Protein AF-A0ABD2RYD1-F1 (afdb_monomer)

Solvent-accessible surface area (backbone atoms only — not comparable to full-atom values): 48260 Å² total; per-residue (Å²): 143,87,87,86,80,82,85,80,82,82,83,88,86,85,85,86,84,90,64,82,68,66,56,54,53,54,50,48,56,47,48,52,50,51,51,50,50,51,51,50,49,51,51,52,50,33,60,74,69,61,79,51,63,71,68,58,53,57,49,53,50,49,53,52,51,52,51,54,49,51,54,53,47,55,71,67,56,76,82,76,59,78,70,53,56,61,52,46,57,58,52,52,60,66,57,63,76,66,69,76,68,98,72,71,81,77,71,61,60,63,71,56,51,54,52,52,50,45,50,69,75,70,51,64,55,43,52,35,28,50,21,41,22,37,67,87,52,60,46,59,70,58,54,50,49,51,52,68,65,30,64,85,54,46,75,76,35,80,32,55,27,48,38,72,40,52,96,79,70,56,71,57,56,45,46,49,41,30,39,33,53,57,74,44,89,58,93,67,58,64,60,53,54,58,69,57,49,38,51,51,43,22,63,63,43,54,88,45,30,33,38,37,40,43,35,48,46,78,48,61,67,66,49,60,69,52,54,79,35,60,67,70,76,54,62,46,25,41,32,41,34,30,23,63,41,63,66,44,32,56,70,60,40,70,75,42,77,54,39,73,62,69,73,50,53,72,66,41,27,31,54,44,30,50,41,65,44,43,55,92,50,80,82,55,77,81,46,45,65,62,46,43,53,40,28,56,62,37,69,29,31,56,46,44,29,46,38,51,18,18,55,55,54,77,43,70,99,45,57,70,60,51,49,52,51,40,58,63,49,72,77,64,71,71,96,50,70,63,56,55,52,51,50,56,54,68,73,44,56,77,67,52,45,59,61,55,34,54,53,34,66,57,65,85,85,44,78,43,45,41,76,56,55,50,54,48,37,48,43,72,57,58,56,75,82,54,96,95,57,57,62,71,66,55,51,54,53,57,54,49,50,39,37,63,29,54,62,38,45,81,74,38,56,36,93,77,85,61,46,77,44,22,28,34,58,50,68,72,57,35,53,44,18,40,50,52,18,44,75,68,52,47,41,46,82,52,65,96,83,70,79,89,76,84,78,84,76,84,90,70,68,27,31,40,28,35,44,64,77,84,48,56,67,76,50,24,86,76,32,48,58,26,34,28,40,39,37,47,60,76,80,80,63,101,40,62,84,53,69,83,77,64,67,67,42,59,45,55,76,39,54,85,32,33,55,44,27,14,34,38,41,34,69,43,61,30,34,71,72,50,49,66,67,68,37,61,49,24,18,31,42,33,33,26,44,80,68,55,60,48,49,60,42,62,39,39,38,52,50,26,29,33,43,36,45,42,68,65,92,85,61,95,62,59,30,32,37,42,69,48,55,52,58,29,49,51,27,28,34,43,38,34,69,45,28,32,72,69,48,74,67,54,78,72,52,93,63,54,61,23,63,52,23,31,34,44,35,25,46,48,28,67,47,71,66,57,48,53,56,52,47,71,35,30,56,44,26,28,35,43,32,37,33,37,43,82,64,86,83,75,101,59,71,46,72,49,74,51,38,66,54,24,32,36,42,36,44,35,42,76,60,74,86,58,72,66,65,61,39,54,36,28,60,48,21,32,35,42,35,47,29,35,44,46,44,48,40,65,54,59,52,61,24,33,76,32,28,54,47,23,29,33,45,36,40,32,45,28,36,38,40,102,80,14,42,42,56,43,58,71,71,36,36,55,43,21,29,34,44,35,42,30,44,30,51,41,32,45,60,44,66,36,78,60,31,41,65,42,29,28,34,43,36,41,30,46,30,60,56,30,54,48,59,54,73,52,63,42,73,42,84,50,47,39,34,42,36,42,29,52,51,34,70,48,32,54,46,37,52,48,55,34,47,49,42,26,40,70,74,65,61,40,77,78,51,41,82,44,78,44,79,66,83,58,76,87,78,56,74,55,80,84,54,62,84,73,65,60,95,48,67,76,46,76,50,74,40,80,92,74,56,41,76,47,79,42,57,76,72,57,73,71,58,54,49,56,54,54,52,58,48,43,76,74,73,44,74,87,94

Sequence (879 aa):
MIHCSIDFSFECANCIEPHNKLKTLNEDCATQIIRKAYEVEYVVVACINKEVPQWCIEVWLLDIIEEITCIKAKIQEKNTVEDTMKSVIARTSSQLARTPRMNEEIVGFEDVIENLRKKLLNGTKGQDVISIHGMPGLGKTTLANRLYSDRSVVSQFDICAQCCVSQVYSYKDLLLALLRDAIGEGSDRRKLPDNELADILRKTLLPRRYLILVDDVWENSAWDDLRGCFPDVNNRSRIILTTRHHEVAKYASVHSDPLHLRMFDEDESWKLLEKKVFGEESCSPLLRDVGQRIAKMCGQLPLSIVLVAGILSEMEKEVECWEQVANNLGTRIHNDSRTIVDQSYHVLPCHLKSCFLYFGAFLEDEVIYISRLIRLWISEEFIKSCEGRSLEDIEEGYLENLIGRNLVMVTQRADSDGKVKACRLHDVLLDFCKKRAAEENFLLWINRDQSTKAAYSHKQLTHLVFTERDNLLEWSASCSFVGSVVLSKKYEPYFSVNLSSCRAFPISRILPNFKFLKVLDLDHYVFIDFIPTELVYLKYFSAHIIQNSIPSSISNLWNLETLILKRTVHVRHTLLLPSTVWDMVKLRHLYIPDLSTENEEALLENAAKLNDLETLSTPYFSRVEDAELMLRKTPNLRKLTCEVKCLKYPHQCHMLNFPIRLEILKFYLSKAFETVPFCISAPNLKYLKLSGFYLDSQYLSETADHLKNLEVLKLYYVEFGDHREWKVSSGKFPQLKILKLEYVSLMKWIVADDAFPNLEQLVLRGCQDLMEIPSCFMDILSLKCIEVENCNESVVKSAKDIQETQVEDNQNTNFKLVIIEKKTYDELIPNEFKRFLRPGIEKISIYMKEKKLTVTGDVDADEVQVVVEKLRKRGATRL

Mean predicted aligned error: 16.75 Å

InterPro domains:
  IPR002182 NB-ARC [PF00931] (110-282)
  IPR027417 P-loop containing nucleoside triphosphate hydrolase [G3DSA:3.40.50.300] (83-258)
  IPR027417 P-loop containing nucleoside triphosphate hydrolase [SSF52540] (100-359)
  IPR032675 Leucine-rich repeat domain superfamily [G3DSA:3.80.10.10] (480-828)
  IPR036388 Winged helix-like DNA-binding domain superfamily [G3DSA:1.10.10.10] (345-438)
  IPR042197 Apoptotic protease-activating factors, helical domain [G3DSA:1.10.8.430] (264-344)
  IPR044974 Disease resistance protein, plants [PTHR23155] (35-791)
  IPR058922 Disease resistance protein, winged helix domain [PF23559] (362-432)

Organism: NCBI:txid62892

Foldseek 3Di:
DPDPDPPPPPDPPDDDDDDPPVVVVVVVLVVVVVVLVVVLVVLVVCVVVVVDDPVVSVVSVVVSVVVVVVSVVVVVVPPDDDVLVVVCLVVLVVVVVPDDPPPPPQFDPPVVLVVVLCCLPVPFLKEWEAEEAAAPLQCLVVSLVCQLPDCSRVVLWPFEFEDEADPDDDLQVRLVRRCCRGPNDDPCSLQDDSVVSLVVLLVSQVVIAYEYEYEADEDLVSVVSNVSSHDIPSRSHYYYYYYHDLVSRCSRGDPDRYHHRDFADLVSLLVLLQCLQQPPDGQDPLCSVLSSLVSVLLVSRSNLSNLVSLVNNSDDSDNVRSVVVSVQSVVDDDPDSLVSLVVSLVPDDPLLNLLLLVLLLDDPPDWAFLVVSLLVCVLLVSQDDDPPDDSVSSSLSSVSSCVSSVQKAQDDADPFPRHGGIIHGRPSSSVSSNVVCVVVLAEDEDDDPDDDDDPPDDDAAHAYHYADDPCQLVCLQPAQRHQYYAHDDNDDTLDNVPPPVQDAAEPVSRQVSHQNYSYDHEAGEYDDPADDLSNANHAYDEDEYPDQEHDLNVLSNLNHQEDAYHYRPPPPHAREYELSVLQSQNHAEDHDARHDYPDLVSLVDDGAANANHAYDAEHEAADLVSVLSVQVSHQQHAEYAYEYEDDDDDDDAAERAHHQNHAYYHYEYPDADDAHRYAYAHQNHQYYEDERHEDELVRLQRNQVRHQNHQYYAYENYEYDPVLEHAHDAPGNANHQEYHDALYSRQYYHYDLRPPQQHAEYEYYNNARHQEDDPSLLVNLNHAEYEYYNYDPRHVVNLVVSVCSCCPVVVNVNHDYHYHYDPPPQPDPPPVCVVVDDPFWPDWHQDLVVRDIDTDGDDDPVVVVVSVVVCCVPPVVSD

Secondary structure (DSSP, 8-state):
--SS-STTSSS------S-TTHHHHHHHHHHHHHHHHHHHHHHHHHHHHT-S-HHHHHHHHHHHHHHHHHHHHHHHSTTTSHHHHHHHHHHHHHHHTT--SS-----S-HHHHHHHHHHHHH--SS-EEEEEE-STTS-HHHHHHHHHT-HHHHTT-SEEEEEE--SS--HHHHHHHHHHHHH---TTGGGS-HHHHHHHHHHHHTTS-EEEEEE----HHHHHHHHTTS---SS--EEEEEES-HHHHHHH-SSSPPEEPPPP-HHHHHHHHHHHHHTTSPPPHHHHHHHHHHHHHTTT-HHHHHHHHHHHTTS-SSHHHHHHHHHHHHTT-SS-HHHHHHHHHHTS-HHHHHHHHHGGGSPTT--EEHHHHHHHHHHTT-SPP-TTS-HHHHHHHHHHHHHHTTSEEEEEE-TTT--EEEEEE-HHHHHHHHHHHHHTTSEEEE-TT--S-----S---EEEEE--TTHHHHHGGG-TTEEEEEE---S--TT-S-TTTS--EEGGGTGGG-SS--EEEEEEEEE-----TT-TT--EEEEEE--SB--GGGGG-TT-SEEEEE--TT--S-EEE-GGGGG-TT--EEEEEEEEES-SHHHHSSPPP-TT--EEEEEEESSHHHHHHHHHH-TT--EEEEEE------S--EEEE--TT--EEEEEESSSS----EEEE-TT--EEEEES-EE-HHHHHHHHHH-TT--EEEEESPEE-TT-EEEE-TT-STT--EEEEES----EEEE-TTSSTT--EEEEES--S-----GGGGG-TT--EEEEES--HHHHHHHHHHHHHHHHTS--TT-EEEEE----GGG---HHHHTTPPTTEEEEEEETTTTEEEEEES--HHHHHHHHHHHHTTT-TT-

Nearest PDB structures (foldseek):
  8bv0-assembly2_C  TM=9.239E-01  e=4.724E-27  Solanum lycopersicum
  9cc9-assembly1_L  TM=5.062E-01  e=8.905E-41  Nicotiana benthamiana
  7xc2-assembly1_C  TM=4.265E-01  e=7.656E-34  Triticum monococcum
  7xx2-assembly1_I  TM=4.198E-01  e=1.650E-30  Triticum monococcum
  7xe0-assembly1_I  TM=4.154E-01  e=1.254E-27  Triticum monococcum

Structure (mmCIF, N/CA/C/O backbone):
data_AF-A0ABD2RYD1-F1
#
_entry.id   AF-A0ABD2RYD1-F1
#
loop_
_atom_site.group_PDB
_atom_site.id
_atom_site.type_symbol
_atom_site.label_atom_id
_atom_site.label_alt_id
_atom_site.label_comp_id
_atom_site.label_asym_id
_atom_site.label_entity_id
_atom_site.label_seq_id
_atom_site.pdbx_PDB_ins_code
_atom_site.Cartn_x
_atom_site.Cartn_y
_atom_site.Cartn_z
_atom_site.occupancy
_atom_site.B_iso_or_equiv
_atom_site.auth_seq_id
_atom_site.auth_comp_id
_atom_site.auth_asym_id
_atom_site.auth_atom_id
_atom_site.pdbx_PDB_model_num
ATOM 1 N N . MET A 1 1 ? -39.617 35.510 22.635 1.00 34.62 1 MET A N 1
ATOM 2 C CA . MET A 1 1 ? -39.558 34.142 23.201 1.00 34.62 1 MET A CA 1
ATOM 3 C C . MET A 1 1 ? -38.311 34.002 24.075 1.00 34.62 1 MET A C 1
ATOM 5 O O . MET A 1 1 ? -37.492 33.124 23.877 1.00 34.62 1 MET A O 1
ATOM 9 N N . ILE A 1 2 ? -38.152 34.915 25.033 1.00 31.89 2 ILE A N 1
ATOM 10 C CA . ILE A 1 2 ? -37.024 34.976 25.966 1.00 31.89 2 ILE A CA 1
ATOM 11 C C . ILE A 1 2 ? -37.680 35.283 27.310 1.00 31.89 2 ILE A C 1
ATOM 13 O O . ILE A 1 2 ? -37.915 36.450 27.595 1.00 31.89 2 ILE A O 1
ATOM 17 N N . HIS A 1 3 ? -38.160 34.242 28.004 1.00 27.83 3 HIS A N 1
ATOM 18 C CA . HIS A 1 3 ? -38.471 34.262 29.447 1.00 27.83 3 HIS A CA 1
ATOM 19 C C . HIS A 1 3 ? -38.985 32.929 30.039 1.00 27.83 3 HIS A C 1
ATOM 21 O O . HIS A 1 3 ? -39.534 32.934 31.134 1.00 27.83 3 HIS A O 1
ATOM 27 N N . CYS A 1 4 ? -38.784 31.774 29.392 1.00 31.28 4 CYS A N 1
ATOM 28 C CA . CYS A 1 4 ? -39.141 30.477 29.990 1.00 31.28 4 CYS A CA 1
ATOM 29 C C . CYS A 1 4 ? -38.065 29.417 29.724 1.00 31.28 4 CYS A C 1
ATOM 31 O O . CYS A 1 4 ? -38.269 28.530 28.901 1.00 31.28 4 CYS A O 1
ATOM 33 N N . SER A 1 5 ? -36.906 29.507 30.385 1.00 31.89 5 SER A N 1
ATOM 34 C CA . SER A 1 5 ? -35.933 28.392 30.422 1.00 31.89 5 SER A CA 1
ATOM 35 C C . SER A 1 5 ? -35.024 28.371 31.663 1.00 31.89 5 SER A C 1
ATOM 37 O O . SER A 1 5 ? -34.059 27.619 31.673 1.00 31.89 5 SER A O 1
ATOM 39 N N . ILE A 1 6 ? -35.295 29.165 32.708 1.00 30.67 6 ILE A N 1
ATOM 40 C CA . ILE A 1 6 ? -34.414 29.224 33.895 1.00 30.67 6 ILE A CA 1
ATOM 41 C C . ILE A 1 6 ? -34.835 28.245 35.012 1.00 30.67 6 ILE A C 1
ATOM 43 O O . ILE A 1 6 ? -34.030 27.947 35.883 1.00 30.67 6 ILE A O 1
ATOM 47 N N . ASP A 1 7 ? -36.008 27.613 34.931 1.00 30.12 7 ASP A N 1
ATOM 48 C CA . ASP A 1 7 ? -36.516 26.757 36.021 1.00 30.12 7 ASP A CA 1
ATOM 49 C C . ASP A 1 7 ? -36.309 25.240 35.830 1.00 30.12 7 ASP A C 1
ATOM 51 O O . ASP A 1 7 ? -36.968 24.442 36.486 1.00 30.12 7 ASP A O 1
ATOM 55 N N . PHE A 1 8 ? -35.390 24.798 34.961 1.00 28.48 8 PHE A N 1
ATOM 56 C CA . PHE A 1 8 ? -35.133 23.357 34.753 1.00 28.48 8 PHE A CA 1
ATOM 57 C C . PHE A 1 8 ? -33.900 22.795 35.488 1.00 28.48 8 PHE A C 1
ATOM 59 O O . PHE A 1 8 ? -33.533 21.641 35.275 1.00 28.48 8 PHE A O 1
ATOM 66 N N . SER A 1 9 ? -33.256 23.572 36.364 1.00 32.09 9 SER A N 1
ATOM 67 C CA . SER A 1 9 ? -31.992 23.193 37.020 1.00 32.09 9 SER A CA 1
ATOM 68 C C . SER A 1 9 ? -32.100 22.793 38.499 1.00 32.09 9 SER A C 1
ATOM 70 O O . SER A 1 9 ? -31.072 22.537 39.122 1.00 32.09 9 SER A O 1
ATOM 72 N N . PHE A 1 10 ? -33.302 22.666 39.073 1.00 28.11 10 PHE A N 1
ATOM 73 C CA . PHE A 1 10 ? -33.460 22.437 40.519 1.00 28.11 10 PHE A CA 1
ATOM 74 C C . PHE A 1 10 ? -34.475 21.347 40.904 1.00 28.11 10 PHE A C 1
ATOM 76 O O . PHE A 1 10 ? -35.232 21.532 41.843 1.00 28.11 10 PHE A O 1
ATOM 83 N N . GLU A 1 11 ? -34.496 20.181 40.242 1.00 29.97 11 GLU A N 1
ATOM 84 C CA . GLU A 1 11 ? -35.283 19.046 40.784 1.00 29.97 11 GLU A CA 1
ATOM 85 C C . GLU A 1 11 ? -34.817 17.627 40.396 1.00 29.97 11 GLU A C 1
ATOM 87 O O . GLU A 1 11 ? -35.575 16.666 40.465 1.00 29.97 11 GLU A O 1
ATOM 92 N N . CYS A 1 12 ? -33.542 17.435 40.044 1.00 28.14 12 CYS A N 1
ATOM 93 C CA . CYS A 1 12 ? -32.977 16.097 39.792 1.00 28.14 12 CYS A CA 1
ATOM 94 C C . CYS A 1 12 ? -31.785 15.789 40.705 1.00 28.14 12 CYS A C 1
ATOM 96 O O . CYS A 1 12 ? -30.711 15.398 40.257 1.00 28.14 12 CYS A O 1
ATOM 98 N N . ALA A 1 13 ? -31.981 15.953 42.011 1.00 30.59 13 ALA A N 1
ATOM 99 C CA . ALA A 1 13 ? -31.038 15.512 43.033 1.00 30.59 13 ALA A CA 1
ATOM 100 C C . ALA A 1 13 ? -31.781 14.733 44.120 1.00 30.59 13 ALA A C 1
ATOM 102 O O . ALA A 1 13 ? -31.890 15.209 45.237 1.00 30.59 13 ALA A O 1
ATOM 103 N N . ASN A 1 14 ? -32.355 13.578 43.766 1.00 30.52 14 ASN A N 1
ATOM 104 C CA . ASN A 1 14 ? -32.665 12.476 44.686 1.00 30.52 14 ASN A CA 1
ATOM 105 C C . ASN A 1 14 ? -33.201 11.282 43.886 1.00 30.52 14 ASN A C 1
ATOM 107 O O . ASN A 1 14 ? -34.364 11.282 43.509 1.00 30.52 14 ASN A O 1
ATOM 111 N N . CYS A 1 15 ? -32.332 10.306 43.598 1.00 27.27 15 CYS A N 1
ATOM 112 C CA . CYS A 1 15 ? -32.614 8.861 43.544 1.00 27.27 15 CYS A CA 1
ATOM 113 C C . CYS A 1 15 ? -31.366 8.124 43.017 1.00 27.27 15 CYS A C 1
ATOM 115 O O . CYS A 1 15 ? -30.863 8.409 41.930 1.00 27.27 15 CYS A O 1
ATOM 117 N N . ILE A 1 16 ? -30.854 7.199 43.830 1.00 32.22 16 ILE A N 1
ATOM 118 C CA . ILE A 1 16 ? -29.614 6.437 43.639 1.00 32.22 16 ILE A CA 1
ATOM 119 C C . ILE A 1 16 ? -29.940 5.052 43.030 1.00 32.22 16 ILE A C 1
ATOM 121 O O . ILE A 1 16 ? -30.638 4.275 43.668 1.00 32.22 16 ILE A O 1
ATOM 125 N N . GLU A 1 17 ? -29.397 4.821 41.820 1.00 32.56 17 GLU A N 1
ATOM 126 C CA . GLU A 1 17 ? -28.935 3.583 41.123 1.00 32.56 17 GLU A CA 1
ATOM 127 C C . GLU A 1 17 ? -29.838 2.337 40.878 1.00 32.56 17 GLU A C 1
ATOM 129 O O . GLU A 1 17 ? -30.760 2.088 41.647 1.00 32.56 17 GLU A O 1
ATOM 134 N N . PRO A 1 18 ? -29.556 1.480 39.846 1.00 40.16 18 PRO A N 1
ATOM 135 C CA . PRO A 1 18 ? -28.499 1.535 38.818 1.00 40.16 18 PRO A CA 1
ATOM 136 C C . PRO A 1 18 ? -29.026 1.477 37.357 1.00 40.16 18 PRO A C 1
ATOM 138 O O . PRO A 1 18 ? -29.580 0.479 36.908 1.00 40.16 18 PRO A O 1
ATOM 141 N N . HIS A 1 19 ? -28.737 2.509 36.556 1.00 34.31 19 HIS A N 1
ATOM 142 C CA . HIS A 1 19 ? -28.751 2.460 35.080 1.00 34.31 19 HIS A CA 1
ATOM 143 C C . HIS A 1 19 ? -27.646 3.392 34.532 1.00 34.31 19 HIS A C 1
ATOM 145 O O . HIS A 1 19 ? -27.898 4.381 33.846 1.00 34.31 19 HIS A O 1
ATOM 151 N N . ASN A 1 20 ? -26.382 3.082 34.846 1.00 41.06 20 ASN A N 1
ATOM 152 C CA . ASN A 1 20 ? -25.218 3.953 34.583 1.00 41.06 20 ASN A CA 1
ATOM 153 C C . ASN A 1 20 ? -24.824 4.138 33.095 1.00 41.06 20 ASN A C 1
ATOM 155 O O . ASN A 1 20 ? -23.886 4.875 32.807 1.00 41.06 20 ASN A O 1
ATOM 159 N N . LYS A 1 21 ? -25.529 3.524 32.131 1.00 40.47 21 LYS A N 1
ATOM 160 C CA . LYS A 1 21 ? -25.255 3.676 30.680 1.00 40.47 21 LYS A CA 1
ATOM 161 C C . LYS A 1 21 ? -26.234 4.585 29.929 1.00 40.47 21 LYS A C 1
ATOM 163 O O . LYS A 1 21 ? -25.889 5.122 28.884 1.00 40.47 21 LYS A O 1
ATOM 168 N N . LEU A 1 22 ? -27.456 4.759 30.438 1.00 33.44 22 LEU A N 1
ATOM 169 C CA . LEU A 1 22 ? -28.446 5.662 29.832 1.00 33.44 22 LEU A CA 1
ATOM 170 C C . LEU A 1 22 ? -28.198 7.121 30.240 1.00 33.44 22 LEU A C 1
ATOM 172 O O . LEU A 1 22 ? -28.453 8.031 29.456 1.00 33.44 22 LEU A O 1
ATOM 176 N N . LYS A 1 23 ? -27.664 7.321 31.451 1.00 40.94 23 LYS A N 1
ATOM 177 C CA . LYS A 1 23 ? -27.313 8.635 31.998 1.00 40.94 23 LYS A CA 1
ATOM 178 C C . LYS A 1 23 ? -26.134 9.268 31.251 1.00 40.94 23 LYS A C 1
ATOM 180 O O . LYS A 1 23 ? -26.253 10.390 30.783 1.00 40.94 23 LYS A O 1
ATOM 185 N N . THR A 1 24 ? -25.082 8.489 31.009 1.00 46.66 24 THR A N 1
ATOM 186 C CA . THR A 1 24 ? -23.832 8.931 30.369 1.00 46.66 24 THR A CA 1
ATOM 187 C C . THR A 1 24 ? -23.984 9.335 28.897 1.00 46.66 24 THR A C 1
ATOM 189 O O . THR A 1 24 ? -23.346 10.285 28.463 1.00 46.66 24 THR A O 1
ATOM 192 N N . LEU A 1 25 ? -24.869 8.692 28.121 1.00 43.19 25 LEU A N 1
ATOM 193 C CA . LEU A 1 25 ? -25.097 9.067 26.712 1.00 43.19 25 LEU A CA 1
ATOM 194 C C . LEU A 1 25 ? -25.999 10.307 26.556 1.00 43.19 25 LEU A C 1
ATOM 196 O O . LEU A 1 25 ? -25.814 11.107 25.640 1.00 43.19 25 LEU A O 1
ATOM 200 N N . ASN A 1 26 ? -26.973 10.476 27.458 1.00 50.53 26 ASN A N 1
ATOM 201 C CA . ASN A 1 26 ? -27.745 11.716 27.539 1.00 50.53 26 ASN A CA 1
ATOM 202 C C . ASN A 1 26 ? -26.871 12.867 28.041 1.00 50.53 26 ASN A C 1
ATOM 204 O O . ASN A 1 26 ? -27.053 13.988 27.584 1.00 50.53 26 ASN A O 1
ATOM 208 N N . GLU A 1 27 ? -25.902 12.587 28.915 1.00 53.38 27 GLU A N 1
ATOM 209 C CA . GLU A 1 27 ? -24.869 13.538 29.327 1.00 53.38 27 GLU A CA 1
ATOM 210 C C . GLU A 1 27 ? -23.936 13.905 28.155 1.00 53.38 27 GLU A C 1
ATOM 212 O O . GLU A 1 27 ? -23.658 15.087 27.986 1.00 53.38 27 GLU A O 1
ATOM 217 N N . ASP A 1 28 ? -23.534 12.969 27.285 1.00 52.03 28 ASP A N 1
ATOM 218 C CA . ASP A 1 28 ? -22.714 13.244 26.083 1.00 52.03 28 ASP A CA 1
ATOM 219 C C . ASP A 1 28 ? -23.475 14.059 25.021 1.00 52.03 28 ASP A C 1
ATOM 221 O O . ASP A 1 28 ? -23.009 15.109 24.577 1.00 52.03 28 ASP A O 1
ATOM 225 N N . CYS A 1 29 ? -24.704 13.661 24.669 1.00 54.47 29 CYS A N 1
ATOM 226 C CA . CYS A 1 29 ? -25.545 14.458 23.768 1.00 54.47 29 CYS A CA 1
ATOM 227 C C . CYS A 1 29 ? -25.865 15.835 24.369 1.00 54.47 29 CYS A C 1
ATOM 229 O O . CYS A 1 29 ? -25.842 16.833 23.649 1.00 54.47 29 CYS A O 1
ATOM 231 N N . ALA A 1 30 ? -26.108 15.918 25.682 1.00 57.69 30 ALA A N 1
ATOM 232 C CA . ALA A 1 30 ? -26.265 17.194 26.375 1.00 57.69 30 ALA A CA 1
ATOM 233 C C . ALA A 1 30 ? -24.974 18.019 26.328 1.00 57.69 30 ALA A C 1
ATOM 235 O O . ALA A 1 30 ? -25.043 19.215 26.074 1.00 57.69 30 ALA A O 1
ATOM 236 N N . THR A 1 31 ? -23.802 17.405 26.482 1.00 61.56 31 THR A N 1
ATOM 237 C CA . THR A 1 31 ? -22.496 18.081 26.417 1.00 61.56 31 THR A CA 1
ATOM 238 C C . THR A 1 31 ? -22.221 18.615 25.017 1.00 61.56 31 THR A C 1
ATOM 240 O O . THR A 1 31 ? -21.781 19.754 24.864 1.00 61.56 31 THR A O 1
ATOM 243 N N . GLN A 1 32 ? -22.554 17.848 23.979 1.00 55.69 32 GLN A N 1
ATOM 244 C CA . GLN A 1 32 ? -22.463 18.286 22.587 1.00 55.69 32 GLN A CA 1
ATOM 245 C C . GLN A 1 32 ? -23.434 19.436 22.295 1.00 55.69 32 GLN A C 1
ATOM 247 O O . GLN A 1 32 ? -23.034 20.424 21.683 1.00 55.69 32 GLN A O 1
ATOM 252 N N . ILE A 1 33 ? -24.675 19.368 22.790 1.00 67.06 33 ILE A N 1
ATOM 253 C CA . ILE A 1 33 ? -25.654 20.458 22.657 1.00 67.06 33 ILE A CA 1
ATOM 254 C C . ILE A 1 33 ? -25.189 21.711 23.411 1.00 67.06 33 ILE A C 1
ATOM 256 O O . ILE A 1 33 ? -25.271 22.806 22.864 1.00 67.06 33 ILE A O 1
ATOM 260 N N . ILE A 1 34 ? -24.651 21.569 24.625 1.00 62.47 34 ILE A N 1
ATOM 261 C CA . ILE A 1 34 ? -24.106 22.676 25.426 1.00 62.47 34 ILE A CA 1
ATOM 262 C C . ILE A 1 34 ? -22.916 23.318 24.707 1.00 62.47 34 ILE A C 1
ATOM 264 O O . ILE A 1 34 ? -22.846 24.538 24.592 1.00 62.47 34 ILE A O 1
ATOM 268 N N . ARG A 1 35 ? -22.004 22.517 24.150 1.00 56.12 35 ARG A N 1
ATOM 269 C CA . ARG A 1 35 ? -20.867 23.017 23.367 1.00 56.12 35 ARG A CA 1
ATOM 270 C C . ARG A 1 35 ? -21.324 23.775 22.121 1.00 56.12 35 ARG A C 1
ATOM 272 O O . ARG A 1 35 ? -20.793 24.844 21.838 1.00 56.12 35 ARG A O 1
ATOM 279 N N . LYS A 1 36 ? -22.336 23.266 21.413 1.00 74.25 36 LYS A N 1
ATOM 280 C CA . LYS A 1 36 ? -22.930 23.971 20.270 1.00 74.25 36 LYS A CA 1
ATOM 281 C C . LYS A 1 36 ? -23.657 25.243 20.703 1.00 74.25 36 LYS A C 1
ATOM 283 O O . LYS A 1 36 ? -23.578 26.237 19.997 1.00 74.25 36 LYS A O 1
ATOM 288 N N . ALA A 1 37 ? -24.285 25.265 21.879 1.00 63.97 37 ALA A N 1
ATOM 289 C CA . ALA A 1 37 ? -24.875 26.479 22.440 1.00 63.97 37 ALA A CA 1
ATOM 290 C C . ALA A 1 37 ? -23.814 27.555 22.733 1.00 63.97 37 ALA A C 1
ATOM 292 O O . ALA A 1 37 ? -24.042 28.719 22.416 1.00 63.97 37 ALA A O 1
ATOM 293 N N . TYR A 1 38 ? -22.636 27.169 23.236 1.00 55.78 38 TYR A N 1
ATOM 294 C CA . TYR A 1 38 ? -21.500 28.085 23.389 1.00 55.78 38 TYR A CA 1
ATOM 295 C C . TYR A 1 38 ? -20.942 28.578 22.048 1.00 55.78 38 TYR A C 1
ATOM 297 O O . TYR A 1 38 ? -20.572 29.743 21.932 1.00 55.78 38 TYR A O 1
ATOM 305 N N . GLU A 1 39 ? -20.900 27.732 21.016 1.00 61.06 39 GLU A N 1
ATOM 306 C CA . GLU A 1 39 ? -20.526 28.172 19.664 1.00 61.06 39 GLU A CA 1
ATOM 307 C C . GLU A 1 39 ? -21.543 29.171 19.093 1.00 61.06 39 GLU A C 1
ATOM 309 O O . GLU A 1 39 ? -21.145 30.188 18.531 1.00 61.06 39 GLU A O 1
ATOM 314 N N . VAL A 1 40 ? -22.847 28.952 19.301 1.00 70.62 40 VAL A N 1
ATOM 315 C CA . VAL A 1 40 ? -23.891 29.926 18.935 1.00 70.62 40 VAL A CA 1
ATOM 316 C C . VAL A 1 40 ? -23.713 31.233 19.702 1.00 70.62 40 VAL A C 1
ATOM 318 O O . VAL A 1 40 ? -23.799 32.301 19.103 1.00 70.62 40 VAL A O 1
ATOM 321 N N . GLU A 1 41 ? -23.451 31.171 21.008 1.00 62.66 41 GLU A N 1
ATOM 322 C CA . GLU A 1 41 ? -23.197 32.355 21.834 1.00 62.66 41 GLU A CA 1
ATOM 323 C C . GLU A 1 41 ? -21.989 33.141 21.314 1.00 62.66 41 GLU A C 1
ATOM 325 O O . GLU A 1 41 ? -22.078 34.354 21.122 1.00 62.66 41 GLU A O 1
ATOM 330 N N . TYR A 1 42 ? -20.894 32.452 20.987 1.00 61.16 42 TYR A N 1
ATOM 331 C CA . TYR A 1 42 ? -19.715 33.062 20.380 1.00 61.16 42 TYR A CA 1
ATOM 332 C C . TYR A 1 42 ? -20.039 33.722 19.035 1.00 61.16 42 TYR A C 1
ATOM 334 O O . TYR A 1 42 ? -19.648 34.865 18.802 1.00 61.16 42 TYR A O 1
ATOM 342 N N . VAL A 1 43 ? -20.800 33.048 18.167 1.00 63.41 43 VAL A N 1
ATOM 343 C CA . VAL A 1 43 ? -21.242 33.608 16.882 1.00 63.41 43 VAL A CA 1
ATOM 344 C C . VAL A 1 43 ? -22.089 34.861 17.100 1.00 63.41 43 VAL A C 1
ATOM 346 O O . VAL A 1 43 ? -21.876 35.864 16.422 1.00 63.41 43 VAL A O 1
ATOM 349 N N . VAL A 1 44 ? -23.003 34.855 18.073 1.00 64.69 44 VAL A N 1
ATOM 350 C CA . VAL A 1 44 ? -23.827 36.021 18.430 1.00 64.69 44 VAL A CA 1
ATOM 351 C C . VAL A 1 44 ? -22.961 37.178 18.938 1.00 64.69 44 VAL A C 1
ATOM 353 O O . VAL A 1 44 ? -23.164 38.318 18.519 1.00 64.69 44 VAL A O 1
ATOM 356 N N . VAL A 1 45 ? -21.959 36.913 19.777 1.00 60.53 45 VAL A N 1
ATOM 357 C CA . VAL A 1 45 ? -21.009 37.934 20.253 1.00 60.53 45 VAL A CA 1
ATOM 358 C C . VAL A 1 45 ? -20.174 38.492 19.095 1.00 60.53 45 VAL A C 1
ATOM 360 O O . VAL A 1 45 ? -20.040 39.710 18.965 1.00 60.53 45 VAL A O 1
ATOM 363 N N . ALA A 1 46 ? -19.699 37.634 18.190 1.00 56.69 46 ALA A N 1
ATOM 364 C CA . ALA A 1 46 ? -18.976 38.038 16.986 1.00 56.69 46 ALA A CA 1
ATOM 365 C C . ALA A 1 46 ? -19.844 38.887 16.033 1.00 56.69 46 ALA A C 1
ATOM 367 O O . ALA A 1 46 ? -19.339 39.838 15.428 1.00 56.69 46 ALA A O 1
ATOM 368 N N . CYS A 1 47 ? -21.155 38.612 15.945 1.00 61.25 47 CYS A N 1
ATOM 369 C CA . CYS A 1 47 ? -22.118 39.455 15.220 1.00 61.25 47 CYS A CA 1
ATOM 370 C C . CYS A 1 47 ? -22.213 40.858 15.821 1.00 61.25 47 CYS A C 1
ATOM 372 O O . CYS A 1 47 ? -22.237 41.848 15.089 1.00 61.25 47 CYS A O 1
ATOM 374 N N . ILE A 1 48 ? -22.301 40.938 17.152 1.00 65.25 48 ILE A N 1
ATOM 375 C CA . ILE A 1 48 ? -22.477 42.195 17.889 1.00 65.25 48 ILE A CA 1
ATOM 376 C C . ILE A 1 48 ? -21.220 43.063 17.770 1.00 65.25 48 ILE A C 1
ATOM 378 O O . ILE A 1 48 ? -21.324 44.262 17.507 1.00 65.25 48 ILE A O 1
ATOM 382 N N . ASN A 1 49 ? -20.039 42.454 17.892 1.00 63.12 49 ASN A N 1
ATOM 383 C CA . ASN A 1 49 ? -18.760 43.165 17.872 1.00 63.12 49 ASN A CA 1
ATOM 384 C C . ASN A 1 49 ? -18.259 43.498 16.453 1.00 63.12 49 ASN A C 1
ATOM 386 O O . ASN A 1 49 ? -17.297 44.249 16.311 1.00 63.12 49 ASN A O 1
ATOM 390 N N . LYS A 1 50 ? -18.909 42.977 15.396 1.00 58.97 50 LYS A N 1
ATOM 391 C CA . LYS A 1 50 ? -18.492 43.100 13.979 1.00 58.97 50 LYS A CA 1
ATOM 392 C C . LYS A 1 50 ? -17.052 42.638 13.708 1.00 58.97 50 LYS A C 1
ATOM 394 O O . LYS A 1 50 ? -16.441 43.060 12.729 1.00 58.97 50 LYS A O 1
ATOM 399 N N . GLU A 1 51 ? -16.523 41.760 14.554 1.00 43.31 51 GLU A N 1
ATOM 400 C CA . GLU A 1 51 ? -15.166 41.205 14.435 1.00 43.31 51 GLU A CA 1
ATOM 401 C C . GLU A 1 51 ? -15.049 40.212 13.270 1.00 43.31 51 GLU A C 1
ATOM 403 O O . GLU A 1 51 ? -13.952 39.924 12.797 1.00 43.31 51 GLU A O 1
ATOM 408 N N . VAL A 1 52 ? -16.187 39.714 12.776 1.00 47.47 52 VAL A N 1
ATOM 409 C CA . VAL A 1 52 ? -16.270 38.690 11.735 1.00 47.47 52 VAL A CA 1
ATOM 410 C C . VAL A 1 52 ? -17.239 39.149 10.628 1.00 47.47 52 VAL A C 1
ATOM 412 O O . VAL A 1 52 ? -18.311 39.677 10.936 1.00 47.47 52 VAL A O 1
ATOM 415 N N . PRO A 1 53 ? -16.911 38.971 9.331 1.00 49.91 53 PRO A N 1
ATOM 416 C CA . PRO A 1 53 ? -17.806 39.329 8.230 1.00 49.91 53 PRO A CA 1
ATOM 417 C C . PRO A 1 53 ? -19.174 38.632 8.310 1.00 49.91 53 PRO A C 1
ATOM 419 O O . PRO A 1 53 ? -19.248 37.434 8.573 1.00 49.91 53 PRO A O 1
ATOM 422 N N . GLN A 1 54 ? -20.256 39.355 7.996 1.00 46.44 54 GLN A N 1
ATOM 423 C CA . GLN A 1 54 ? -21.646 38.872 8.105 1.00 46.44 54 GLN A CA 1
ATOM 424 C C . GLN A 1 54 ? -21.907 37.538 7.377 1.00 46.44 54 GLN A C 1
ATOM 426 O O . GLN A 1 54 ? -22.643 36.694 7.874 1.00 46.44 54 GLN A O 1
ATOM 431 N N . TRP A 1 55 ? -21.256 37.301 6.238 1.00 52.03 55 TRP A N 1
ATOM 432 C CA . TRP A 1 55 ? -21.398 36.048 5.491 1.00 52.03 55 TRP A CA 1
ATOM 433 C C . TRP A 1 55 ? -20.715 34.847 6.181 1.00 52.03 55 TRP A C 1
ATOM 435 O O . TRP A 1 55 ? -21.183 33.723 6.030 1.00 52.03 55 TRP A O 1
ATOM 445 N N . CYS A 1 56 ? -19.639 35.054 6.959 1.00 44.41 56 CYS A N 1
ATOM 446 C CA . CYS A 1 56 ? -19.013 33.986 7.755 1.00 44.41 56 CYS A CA 1
ATOM 447 C C . CYS A 1 56 ? -19.954 33.529 8.868 1.00 44.41 56 CYS A C 1
ATOM 449 O O . CYS A 1 56 ? -20.065 32.339 9.130 1.00 44.41 56 CYS A O 1
ATOM 451 N N . ILE A 1 57 ? -20.640 34.481 9.501 1.00 56.44 57 ILE A N 1
ATOM 452 C CA . ILE A 1 57 ? -21.653 34.221 10.523 1.00 56.44 57 ILE A CA 1
ATOM 453 C C . ILE A 1 57 ? -22.806 33.404 9.929 1.00 56.44 57 ILE A C 1
ATOM 455 O O . ILE A 1 57 ? -23.219 32.416 10.524 1.00 56.44 57 ILE A O 1
ATOM 459 N N . GLU A 1 58 ? -23.306 33.785 8.749 1.00 50.47 58 GLU A N 1
ATOM 460 C CA . GLU A 1 58 ? -24.406 33.075 8.083 1.00 50.47 58 GLU A CA 1
ATOM 461 C C . GLU A 1 58 ? -24.054 31.610 7.770 1.00 50.47 58 GLU A C 1
ATOM 463 O O . GLU A 1 58 ? -24.888 30.733 7.978 1.00 50.47 58 GLU A O 1
ATOM 468 N N . VAL A 1 59 ? -22.822 31.324 7.332 1.00 49.75 59 VAL A N 1
ATOM 469 C CA . VAL A 1 59 ? -22.365 29.947 7.060 1.00 49.75 59 VAL A CA 1
ATOM 470 C C . VAL A 1 59 ? -22.095 29.171 8.345 1.00 49.75 59 VAL A C 1
ATOM 472 O O . VAL A 1 59 ? -22.522 28.029 8.465 1.00 49.75 59 VAL A O 1
ATOM 475 N N . TRP A 1 60 ? -21.466 29.795 9.340 1.00 57.50 60 TRP A N 1
ATOM 476 C CA . TRP A 1 60 ? -21.210 29.145 10.625 1.00 57.50 60 TRP A CA 1
ATOM 477 C C . TRP A 1 60 ? -22.518 28.752 11.327 1.00 57.50 60 TRP A C 1
ATOM 479 O O . TRP A 1 60 ? -22.613 27.684 11.927 1.00 57.50 60 TRP A O 1
ATOM 489 N N . LEU A 1 61 ? -23.567 29.569 11.183 1.00 64.06 61 LEU A N 1
ATOM 490 C CA . LEU A 1 61 ? -24.913 29.230 11.644 1.00 64.06 61 LEU A CA 1
ATOM 491 C C . LEU A 1 61 ? -25.516 28.045 10.878 1.00 64.06 61 LEU A C 1
ATOM 493 O O . LEU A 1 61 ? -26.190 27.228 11.498 1.00 64.06 61 LEU A O 1
ATOM 497 N N . LEU A 1 62 ? -25.284 27.928 9.567 1.00 60.34 62 LEU A N 1
ATOM 498 C CA . LEU A 1 62 ? -25.753 26.781 8.779 1.00 60.34 62 LEU A CA 1
ATOM 499 C C . LEU A 1 62 ? -25.074 25.476 9.218 1.00 60.34 62 LEU A C 1
ATOM 501 O O . LEU A 1 62 ? -25.782 24.494 9.437 1.00 60.34 62 LEU A O 1
ATOM 505 N N . ASP A 1 63 ? -23.759 25.492 9.443 1.00 56.19 63 ASP A N 1
ATOM 506 C CA . ASP A 1 63 ? -23.007 24.331 9.943 1.00 56.19 63 ASP A CA 1
ATOM 507 C C . ASP A 1 63 ? -23.505 23.910 11.333 1.00 56.19 63 ASP A C 1
ATOM 509 O O . ASP A 1 63 ? -23.797 22.739 11.579 1.00 56.19 63 ASP A O 1
ATOM 513 N N . ILE A 1 64 ? -23.704 24.877 12.236 1.00 65.75 64 ILE A N 1
ATOM 514 C CA . ILE A 1 64 ? -24.266 24.610 13.566 1.00 65.75 64 ILE A CA 1
ATOM 515 C C . ILE A 1 64 ? -25.673 23.995 13.454 1.00 65.75 64 ILE A C 1
ATOM 517 O O . ILE A 1 64 ? -25.993 23.053 14.183 1.00 65.75 64 ILE A O 1
ATOM 521 N N . ILE A 1 65 ? -26.523 24.493 12.550 1.00 68.31 65 ILE A N 1
ATOM 522 C CA . ILE A 1 65 ? -27.877 23.958 12.328 1.00 68.31 65 ILE A CA 1
ATOM 523 C C . ILE A 1 65 ? -27.820 22.517 11.813 1.00 68.31 65 ILE A C 1
ATOM 525 O O . ILE A 1 65 ? -28.579 21.665 12.289 1.00 68.31 65 ILE A O 1
ATOM 529 N N . GLU A 1 66 ? -26.940 22.224 10.859 1.00 61.91 66 GLU A N 1
ATOM 530 C CA . GLU A 1 66 ? -26.779 20.884 10.294 1.00 61.91 66 GLU A CA 1
ATOM 531 C C . GLU A 1 66 ? -26.264 19.894 11.347 1.00 61.91 66 GLU A C 1
ATOM 533 O O . GLU A 1 66 ? -26.813 18.800 11.509 1.00 61.91 66 GLU A O 1
ATOM 538 N N . GLU A 1 67 ? -25.293 20.304 12.160 1.00 61.28 67 GLU A N 1
ATOM 539 C CA . GLU A 1 67 ? -24.767 19.487 13.250 1.00 61.28 67 GLU A CA 1
ATOM 540 C C . GLU A 1 67 ? -25.800 19.226 14.350 1.00 61.28 67 GLU A C 1
ATOM 542 O O . GLU A 1 67 ? -25.944 18.084 14.795 1.00 61.28 67 GLU A O 1
ATOM 547 N N . ILE A 1 68 ? -26.578 20.236 14.750 1.00 71.44 68 ILE A N 1
ATOM 548 C CA . ILE A 1 68 ? -27.697 20.062 15.690 1.00 71.44 68 ILE A CA 1
ATOM 549 C C . ILE A 1 68 ? -28.747 19.111 15.099 1.00 71.44 68 ILE A C 1
ATOM 551 O O . ILE A 1 68 ? -29.305 18.277 15.814 1.00 71.44 68 ILE A O 1
ATOM 555 N N . THR A 1 69 ? -28.988 19.178 13.788 1.00 69.81 69 THR A N 1
ATOM 556 C CA . THR A 1 69 ? -29.903 18.266 13.085 1.00 69.81 69 THR A CA 1
ATOM 557 C C . THR A 1 69 ? -29.366 16.832 13.076 1.00 69.81 69 THR A C 1
ATOM 559 O O . THR A 1 69 ? -30.131 15.888 13.274 1.00 69.81 69 THR A O 1
ATOM 562 N N . CYS A 1 70 ? -28.050 16.652 12.949 1.00 59.34 70 CYS A N 1
ATOM 563 C CA . CYS A 1 70 ? -27.386 15.354 13.055 1.00 59.34 70 CYS A CA 1
ATOM 564 C C . CYS A 1 70 ? -27.447 14.791 14.487 1.00 59.34 70 CYS A C 1
ATOM 566 O O . CYS A 1 70 ? -27.758 13.615 14.673 1.00 59.34 70 CYS A O 1
ATOM 568 N N . ILE A 1 71 ? -27.228 15.622 15.514 1.00 67.44 71 ILE A N 1
ATOM 569 C CA . ILE A 1 71 ? -27.398 15.227 16.926 1.00 67.44 71 ILE A CA 1
ATOM 570 C C . ILE A 1 71 ? -28.852 14.809 17.181 1.00 67.44 71 ILE A C 1
ATOM 572 O O . ILE A 1 71 ? -29.106 13.769 17.786 1.00 67.44 71 ILE A O 1
ATOM 576 N N . LYS A 1 72 ? -29.820 15.561 16.647 1.00 71.31 72 LYS A N 1
ATOM 577 C CA . LYS A 1 72 ? -31.244 15.211 16.705 1.00 71.31 72 LYS A CA 1
ATOM 578 C C . LYS A 1 72 ? -31.538 13.869 16.026 1.00 71.31 72 LYS A C 1
ATOM 580 O O . LYS A 1 72 ? -32.285 13.074 16.589 1.00 71.31 72 LYS A O 1
ATOM 585 N N . ALA A 1 73 ? -30.940 13.594 14.866 1.00 62.06 73 ALA A N 1
ATOM 586 C CA . ALA A 1 73 ? -31.084 12.314 14.171 1.00 62.06 73 ALA A CA 1
ATOM 587 C C . ALA A 1 73 ? -30.491 11.145 14.980 1.00 62.06 73 ALA A C 1
ATOM 589 O O . ALA A 1 73 ? -31.127 10.102 15.090 1.00 62.06 73 ALA A O 1
ATOM 590 N N . LYS A 1 74 ? -29.346 11.341 15.649 1.00 60.97 74 LYS A N 1
ATOM 591 C CA . LYS A 1 74 ? -28.753 10.340 16.559 1.00 60.97 74 LYS A CA 1
ATOM 592 C C . LYS A 1 74 ? -29.636 10.030 17.766 1.00 60.97 74 LYS A C 1
ATOM 594 O O . LYS A 1 74 ? -29.754 8.873 18.158 1.00 60.97 74 LYS A O 1
ATOM 599 N N . ILE A 1 75 ? -30.285 11.047 18.339 1.00 60.12 75 ILE A N 1
ATOM 600 C CA . ILE A 1 75 ? -31.269 10.859 19.419 1.00 60.12 75 ILE A CA 1
ATOM 601 C C . ILE A 1 75 ? -32.473 10.036 18.912 1.00 60.12 75 ILE A C 1
ATOM 603 O O . ILE A 1 75 ? -33.083 9.302 19.686 1.00 60.12 75 ILE A O 1
ATOM 607 N N . GLN A 1 76 ? -32.790 10.116 17.614 1.00 53.16 76 GLN A N 1
ATOM 608 C CA . GLN A 1 76 ? -33.903 9.407 16.971 1.00 53.16 76 GLN A CA 1
ATOM 609 C C . GLN A 1 76 ? -33.551 7.996 16.447 1.00 53.16 76 GLN A C 1
ATOM 611 O O . GLN A 1 76 ? -34.436 7.146 16.404 1.00 53.16 76 GLN A O 1
ATOM 616 N N . GLU A 1 77 ? -32.291 7.701 16.098 1.00 52.53 77 GLU A N 1
ATOM 617 C CA . GLU A 1 77 ? -31.828 6.392 15.577 1.00 52.53 77 GLU A CA 1
ATOM 618 C C . GLU A 1 77 ? -31.692 5.285 16.646 1.00 52.53 77 GLU A C 1
ATOM 620 O O . GLU A 1 77 ? -31.393 4.130 16.327 1.00 52.53 77 GLU A O 1
ATOM 625 N N . LYS A 1 78 ? -31.933 5.590 17.928 1.00 47.75 78 LYS A N 1
ATOM 626 C CA . LYS A 1 78 ? -31.645 4.690 19.058 1.00 47.75 78 LYS A CA 1
ATOM 627 C C . LYS A 1 78 ? -32.680 3.581 19.295 1.00 47.75 78 LYS A C 1
ATOM 629 O O . LYS A 1 78 ? -33.009 3.286 20.440 1.00 47.75 78 LYS A O 1
ATOM 634 N N . ASN A 1 79 ? -33.143 2.930 18.230 1.00 41.66 79 ASN A N 1
ATOM 635 C CA . ASN A 1 79 ? -33.907 1.689 18.356 1.00 41.66 79 ASN A CA 1
ATOM 636 C C . ASN A 1 79 ? -33.171 0.419 17.888 1.00 41.66 79 ASN A C 1
ATOM 638 O O . ASN A 1 79 ? -33.703 -0.648 18.165 1.00 41.66 79 ASN A O 1
ATOM 642 N N . THR A 1 80 ? -31.966 0.453 17.281 1.00 40.09 80 THR A N 1
ATOM 643 C CA . THR A 1 80 ? -31.358 -0.819 16.791 1.00 40.09 80 THR A CA 1
ATOM 644 C C . THR A 1 80 ? -29.827 -0.941 16.604 1.00 40.09 80 THR A C 1
ATOM 646 O O . THR A 1 80 ? -29.379 -2.057 16.362 1.00 40.09 80 THR A O 1
ATOM 649 N N . VAL A 1 81 ? -28.984 0.103 16.688 1.00 45.97 81 VAL A N 1
ATOM 650 C CA . VAL A 1 81 ? -27.647 0.043 16.019 1.00 45.97 81 VAL A CA 1
ATOM 651 C C . VAL A 1 81 ? -26.406 -0.008 16.942 1.00 45.97 81 VAL A C 1
ATOM 653 O O . VAL A 1 81 ? -25.325 -0.408 16.507 1.00 45.97 81 VAL A O 1
ATOM 656 N N . GLU A 1 82 ? -26.510 0.337 18.228 1.00 36.50 82 GLU A N 1
ATOM 657 C CA . GLU A 1 82 ? -25.314 0.565 19.070 1.00 36.50 82 GLU A CA 1
ATOM 658 C C . GLU A 1 82 ? -24.663 -0.722 19.633 1.00 36.50 82 GLU A C 1
ATOM 660 O O . GLU A 1 82 ? -23.445 -0.768 19.838 1.00 36.50 82 GLU A O 1
ATOM 665 N N . ASP A 1 83 ? -25.437 -1.799 19.809 1.00 36.44 83 ASP A N 1
ATOM 666 C CA . ASP A 1 83 ? -24.921 -3.107 20.253 1.00 36.44 83 ASP A CA 1
ATOM 667 C C . ASP A 1 83 ? -24.327 -3.931 19.092 1.00 36.44 83 ASP A C 1
ATOM 669 O O . ASP A 1 83 ? -23.358 -4.677 19.273 1.00 36.44 83 ASP A O 1
ATOM 673 N N . THR A 1 84 ? -24.809 -3.714 17.866 1.00 38.94 84 THR A N 1
ATOM 674 C CA . THR A 1 84 ? -24.339 -4.389 16.645 1.00 38.94 84 THR A CA 1
ATOM 675 C C . THR A 1 84 ? -22.918 -3.957 16.279 1.00 38.94 84 THR A C 1
ATOM 677 O O . THR A 1 84 ? -22.086 -4.784 15.916 1.00 38.94 84 THR A O 1
ATOM 680 N N . MET A 1 85 ? -22.577 -2.679 16.464 1.00 33.50 85 MET A N 1
ATOM 681 C CA . MET A 1 85 ? -21.271 -2.126 16.080 1.00 33.50 85 MET A CA 1
ATOM 682 C C . MET A 1 85 ? -20.111 -2.650 16.949 1.00 33.50 85 MET A C 1
ATOM 684 O O . MET A 1 85 ? -18.987 -2.785 16.467 1.00 33.50 85 MET A O 1
ATOM 688 N N . LYS A 1 86 ? -20.371 -3.010 18.215 1.00 35.66 86 LYS A N 1
ATOM 689 C CA . LYS A 1 86 ? -19.374 -3.638 19.109 1.00 35.66 86 LYS A CA 1
ATOM 690 C C . LYS A 1 86 ? -19.139 -5.114 18.778 1.00 35.66 86 LYS A C 1
ATOM 692 O O . LYS A 1 86 ? -18.006 -5.579 18.872 1.00 35.66 86 LYS A O 1
ATOM 697 N N . SER A 1 87 ? -20.188 -5.821 18.358 1.00 35.84 87 SER A N 1
ATOM 698 C CA . SER A 1 87 ? -20.124 -7.210 17.883 1.00 35.84 87 SER A CA 1
ATOM 699 C C . SER A 1 87 ? -19.399 -7.321 16.535 1.00 35.84 87 SER A C 1
ATOM 701 O O . SER A 1 87 ? -18.514 -8.163 16.373 1.00 35.84 87 SER A O 1
ATOM 703 N N . VAL A 1 88 ? -19.710 -6.419 15.596 1.00 36.88 88 VAL A N 1
ATOM 704 C CA . VAL A 1 88 ? -19.121 -6.386 14.249 1.00 36.88 88 VAL A CA 1
ATOM 705 C C . VAL A 1 88 ? -17.621 -6.098 14.318 1.00 36.88 88 VAL A C 1
ATOM 707 O O . VAL A 1 88 ? -16.843 -6.895 13.816 1.00 36.88 88 VAL A O 1
ATOM 710 N N . ILE A 1 89 ? -17.173 -5.065 15.044 1.00 37.31 89 ILE A N 1
ATOM 711 C CA . ILE A 1 89 ? -15.734 -4.730 15.137 1.00 37.31 89 ILE A CA 1
ATOM 712 C C . ILE A 1 89 ? -14.905 -5.884 15.741 1.00 37.31 89 ILE A C 1
ATOM 714 O O . ILE A 1 89 ? -13.795 -6.154 15.285 1.00 37.31 89 ILE A O 1
ATOM 718 N N . ALA A 1 90 ? -15.448 -6.619 16.718 1.00 31.67 90 ALA A N 1
ATOM 719 C CA . ALA A 1 90 ? -14.772 -7.778 17.309 1.00 31.67 90 ALA A CA 1
ATOM 720 C C . ALA A 1 90 ? -14.774 -9.026 16.392 1.00 31.67 90 ALA A C 1
ATOM 722 O O . ALA A 1 90 ? -13.798 -9.785 16.369 1.00 31.67 90 ALA A O 1
ATOM 723 N N . ARG A 1 91 ? -15.840 -9.244 15.605 1.00 32.97 91 ARG A N 1
ATOM 724 C CA . ARG A 1 91 ? -15.935 -10.350 14.628 1.00 32.97 91 ARG A CA 1
ATOM 725 C C . ARG A 1 91 ? -15.091 -10.107 13.374 1.00 32.97 91 ARG A C 1
ATOM 727 O O . ARG A 1 91 ? -14.407 -11.023 12.930 1.00 32.97 91 ARG A O 1
ATOM 734 N N . THR A 1 92 ? -15.085 -8.893 12.831 1.00 33.72 92 THR A N 1
ATOM 735 C CA . THR A 1 92 ? -14.372 -8.550 11.589 1.00 33.72 92 THR A CA 1
ATOM 736 C C . THR A 1 92 ? -12.850 -8.590 11.788 1.00 33.72 92 THR A C 1
ATOM 738 O O . THR A 1 92 ? -12.142 -9.190 10.979 1.00 33.72 92 THR A O 1
ATOM 741 N N . SER A 1 93 ? -12.347 -8.088 12.926 1.00 33.12 93 SER A N 1
ATOM 742 C CA . SER A 1 93 ? -10.909 -8.095 13.255 1.00 33.12 93 SER A CA 1
ATOM 743 C C . SER A 1 93 ? -10.333 -9.515 13.433 1.00 33.12 93 SER A C 1
ATOM 745 O O . SER A 1 93 ? -9.194 -9.787 13.053 1.00 33.12 93 SER A O 1
ATOM 747 N N . SER A 1 94 ? -11.134 -10.469 13.931 1.00 33.44 94 SER A N 1
ATOM 748 C CA . SER A 1 94 ? -10.708 -11.869 14.111 1.00 33.44 94 SER A CA 1
ATOM 749 C C . SER A 1 94 ? -10.803 -12.726 12.840 1.00 33.44 94 SER A C 1
ATOM 751 O O . SER A 1 94 ? -10.041 -13.686 12.701 1.00 33.44 94 SER A O 1
ATOM 753 N N . GLN A 1 95 ? -11.676 -12.379 11.885 1.00 36.25 95 GLN A N 1
ATOM 754 C CA . GLN A 1 95 ? -11.816 -13.104 10.613 1.00 36.25 95 GLN A CA 1
ATOM 755 C C . GLN A 1 95 ? -10.827 -12.631 9.528 1.00 36.25 95 GLN A C 1
ATOM 757 O O . GLN A 1 95 ? -10.303 -13.458 8.780 1.00 36.25 95 GLN A O 1
ATOM 762 N N . LEU A 1 96 ? -10.485 -11.338 9.472 1.00 37.12 96 LEU A N 1
ATOM 763 C CA . LEU A 1 96 ? -9.543 -10.785 8.478 1.00 37.12 96 LEU A CA 1
ATOM 764 C C . LEU A 1 96 ? -8.064 -11.072 8.774 1.00 37.12 96 LEU A C 1
ATOM 766 O O . LEU A 1 96 ? -7.237 -11.018 7.861 1.00 37.12 96 LEU A O 1
ATOM 770 N N . ALA A 1 97 ? -7.725 -11.462 10.007 1.00 30.75 97 ALA A N 1
ATOM 771 C CA . ALA A 1 97 ? -6.388 -11.940 10.366 1.00 30.75 97 ALA A CA 1
ATOM 772 C C . ALA A 1 97 ? -5.997 -13.259 9.656 1.00 30.75 97 ALA A C 1
ATOM 774 O O . ALA A 1 97 ? -4.848 -13.690 9.752 1.00 30.75 97 ALA A O 1
ATOM 775 N N . ARG A 1 98 ? -6.933 -13.904 8.938 1.00 30.64 98 ARG A N 1
ATOM 776 C CA . ARG A 1 98 ? -6.748 -15.222 8.308 1.00 30.64 98 ARG A CA 1
ATOM 777 C C . ARG A 1 98 ? -6.669 -15.234 6.782 1.00 30.64 98 ARG A C 1
ATOM 779 O O . ARG A 1 98 ? -6.370 -16.286 6.231 1.00 30.64 98 ARG A O 1
ATOM 786 N N . THR A 1 99 ? -6.867 -14.123 6.070 1.00 28.20 99 THR A N 1
ATOM 787 C CA . THR A 1 99 ? -6.751 -14.155 4.598 1.00 28.20 99 THR A CA 1
ATOM 788 C C . THR A 1 99 ? -5.278 -14.140 4.161 1.00 28.20 99 THR A C 1
ATOM 790 O O . THR A 1 99 ? -4.586 -13.155 4.449 1.00 28.20 99 THR A O 1
ATOM 793 N N . PRO A 1 100 ? -4.766 -15.180 3.470 1.00 28.52 100 PRO A N 1
ATOM 794 C CA . PRO A 1 100 ? -3.383 -15.214 3.008 1.00 28.52 100 PRO A CA 1
ATOM 795 C C . PRO A 1 100 ? -3.128 -14.215 1.865 1.00 28.52 100 PRO A C 1
ATOM 797 O O . PRO A 1 100 ? -4.040 -13.588 1.335 1.00 28.52 100 PRO A O 1
ATOM 800 N N . ARG A 1 101 ? -1.840 -14.083 1.514 1.00 31.89 101 ARG A N 1
ATOM 801 C CA . ARG A 1 101 ? -1.238 -13.297 0.413 1.00 31.89 101 ARG A CA 1
ATOM 802 C C . ARG A 1 101 ? -2.022 -13.378 -0.913 1.00 31.89 101 ARG A C 1
ATOM 804 O O . ARG A 1 101 ? -2.805 -14.296 -1.088 1.00 31.89 101 ARG A O 1
ATOM 811 N N . MET A 1 102 ? -1.684 -12.492 -1.867 1.00 31.05 102 MET A N 1
ATOM 812 C CA . MET A 1 102 ? -2.132 -12.369 -3.281 1.00 31.05 102 MET A CA 1
ATOM 813 C C . MET A 1 102 ? -2.268 -13.655 -4.144 1.00 31.05 102 MET A C 1
ATOM 815 O O . MET A 1 102 ? -2.497 -13.560 -5.344 1.00 31.05 102 MET A O 1
ATOM 819 N N . ASN A 1 103 ? -2.184 -14.850 -3.572 1.00 34.72 103 ASN A N 1
ATOM 820 C CA . ASN A 1 103 ? -2.711 -16.073 -4.151 1.00 34.72 103 ASN A CA 1
ATOM 821 C C . ASN A 1 103 ? -4.163 -16.260 -3.684 1.00 34.72 103 ASN A C 1
ATOM 823 O O . ASN A 1 103 ? -4.462 -17.203 -2.951 1.00 34.72 103 ASN A O 1
ATOM 827 N N . GLU A 1 104 ? -5.073 -15.369 -4.093 1.00 51.47 104 GLU A N 1
ATOM 828 C CA . GLU A 1 104 ? -6.482 -15.763 -4.110 1.00 51.47 104 GLU A CA 1
ATOM 829 C C . GLU A 1 104 ? -6.574 -16.942 -5.080 1.00 51.47 104 GLU A C 1
ATOM 831 O O . GLU A 1 104 ? -6.302 -16.801 -6.271 1.00 51.47 104 GLU A O 1
ATOM 836 N N . GLU A 1 105 ? -6.864 -18.136 -4.573 1.00 56.44 105 GLU A N 1
ATOM 837 C CA . GLU A 1 105 ? -7.136 -19.282 -5.428 1.00 56.44 105 GLU A CA 1
ATOM 838 C C . GLU A 1 105 ? -8.371 -18.940 -6.270 1.00 56.44 105 GLU A C 1
ATOM 840 O O . GLU A 1 105 ? -9.498 -18.889 -5.765 1.00 56.44 105 GLU A O 1
ATOM 845 N N . ILE A 1 106 ? -8.118 -18.631 -7.541 1.00 68.81 106 ILE A N 1
ATOM 846 C CA . ILE A 1 106 ? -9.128 -18.210 -8.505 1.00 68.81 106 ILE A CA 1
ATOM 847 C C . ILE A 1 106 ? -10.097 -19.368 -8.719 1.00 68.81 106 ILE A C 1
ATOM 849 O O . ILE A 1 106 ? -9.687 -20.498 -8.981 1.00 68.81 106 ILE A O 1
ATOM 853 N N . VAL A 1 107 ? -11.380 -19.058 -8.587 1.00 77.81 107 VAL A N 1
ATOM 854 C CA . VAL A 1 107 ? -12.481 -19.990 -8.813 1.00 77.81 107 VAL A CA 1
ATOM 855 C C . VAL A 1 107 ? -12.976 -19.806 -10.238 1.00 77.81 107 VAL A C 1
ATOM 857 O O . VAL A 1 107 ? -13.246 -18.672 -10.630 1.00 77.81 107 VAL A O 1
ATOM 860 N N . GLY A 1 108 ? -13.128 -20.901 -10.978 1.00 84.62 108 GLY A N 1
ATOM 861 C CA . GLY A 1 108 ? -13.722 -20.893 -12.310 1.00 84.62 108 GLY A CA 1
ATOM 862 C C . GLY A 1 108 ? -12.706 -20.679 -13.428 1.00 84.62 108 GLY A C 1
ATOM 863 O O . GLY A 1 108 ? -11.532 -20.350 -13.202 1.00 84.62 108 GLY A O 1
ATOM 864 N N . PHE A 1 109 ? -13.190 -20.847 -14.659 1.00 89.25 109 PHE A N 1
ATOM 865 C CA . PHE A 1 109 ? -12.409 -20.789 -15.894 1.00 89.25 109 PHE A CA 1
ATOM 866 C C . PHE A 1 109 ? -11.298 -21.845 -15.998 1.00 89.25 109 PHE A C 1
ATOM 868 O O . PHE A 1 109 ? -10.346 -21.644 -16.752 1.00 89.25 109 PHE A O 1
ATOM 875 N N . GLU A 1 110 ? -11.365 -22.966 -15.274 1.00 89.44 110 GLU A N 1
ATOM 876 C CA . GLU A 1 110 ? -10.331 -24.014 -15.323 1.00 89.44 110 GLU A CA 1
ATOM 877 C C . GLU A 1 110 ? -10.082 -24.528 -16.751 1.00 89.44 110 GLU A C 1
ATOM 879 O O . GLU A 1 110 ? -8.932 -24.739 -17.148 1.00 89.44 110 GLU A O 1
ATOM 884 N N . ASP A 1 111 ? -11.144 -24.657 -17.546 1.00 89.69 111 ASP A N 1
ATOM 885 C CA . ASP A 1 111 ? -11.091 -25.013 -18.964 1.00 89.69 111 ASP A CA 1
ATOM 886 C C . ASP A 1 111 ? -10.326 -23.967 -19.796 1.00 89.69 111 ASP A C 1
ATOM 888 O O . ASP A 1 111 ? -9.449 -24.304 -20.601 1.00 89.69 111 ASP A O 1
ATOM 892 N N . VAL A 1 112 ? -10.617 -22.684 -19.567 1.00 92.12 112 VAL A N 1
ATOM 893 C CA . VAL A 1 112 ? -9.988 -21.553 -20.259 1.00 92.12 112 VAL A CA 1
ATOM 894 C C . VAL A 1 112 ? -8.520 -21.411 -19.855 1.00 92.12 112 VAL A C 1
ATOM 896 O O . VAL A 1 112 ? -7.663 -21.210 -20.717 1.00 92.12 112 VAL A O 1
ATOM 899 N N . ILE A 1 113 ? -8.213 -21.542 -18.563 1.00 91.31 113 ILE A N 1
ATOM 900 C CA . ILE A 1 113 ? -6.852 -21.471 -18.015 1.00 91.31 113 ILE A CA 1
ATOM 901 C C . ILE A 1 113 ? -5.980 -22.542 -18.652 1.00 91.31 113 ILE A C 1
ATOM 903 O O . ILE A 1 113 ? -4.883 -22.236 -19.114 1.00 91.31 113 ILE A O 1
ATOM 907 N N . GLU A 1 114 ? -6.464 -23.781 -18.718 1.00 91.50 114 GLU A N 1
ATOM 908 C CA . GLU A 1 114 ? -5.700 -24.884 -19.296 1.00 91.50 114 GLU A CA 1
ATOM 909 C C . GLU A 1 114 ? -5.460 -24.683 -20.801 1.00 91.50 114 GLU A C 1
ATOM 911 O O . GLU A 1 114 ? -4.371 -24.962 -21.309 1.00 91.50 114 GLU A O 1
ATOM 916 N N . ASN A 1 115 ? -6.435 -24.127 -21.524 1.00 91.88 115 ASN A N 1
ATOM 917 C CA . ASN A 1 115 ? -6.262 -23.755 -22.929 1.00 91.88 115 ASN A CA 1
ATOM 918 C C . ASN A 1 115 ? -5.203 -22.648 -23.106 1.00 91.88 115 ASN A C 1
ATOM 920 O O . ASN A 1 115 ? -4.266 -22.796 -23.895 1.00 91.88 115 ASN A O 1
ATOM 924 N N . LEU A 1 116 ? -5.294 -21.560 -22.337 1.00 93.12 116 LEU A N 1
ATOM 925 C CA . LEU A 1 116 ? -4.333 -20.455 -22.404 1.00 93.12 116 LEU A CA 1
ATOM 926 C C . LEU A 1 116 ? -2.923 -20.892 -21.985 1.00 93.12 116 LEU A C 1
ATOM 928 O O . LEU A 1 116 ? -1.949 -20.525 -22.645 1.00 93.12 116 LEU A O 1
ATOM 932 N N . ARG A 1 117 ? -2.806 -21.747 -20.963 1.00 92.31 117 ARG A N 1
ATOM 933 C CA . ARG A 1 117 ? -1.541 -22.373 -20.551 1.00 92.31 117 ARG A CA 1
ATOM 934 C C . ARG A 1 117 ? -0.916 -23.152 -21.707 1.00 92.31 117 ARG A C 1
ATOM 936 O O . ARG A 1 117 ? 0.263 -22.963 -22.006 1.00 92.31 117 ARG A O 1
ATOM 943 N N . LYS A 1 118 ? -1.699 -23.960 -22.429 1.00 90.62 118 LYS A N 1
ATOM 944 C CA . LYS A 1 118 ? -1.219 -24.672 -23.627 1.00 90.62 118 LYS A CA 1
ATOM 945 C C . LYS A 1 118 ? -0.749 -23.715 -24.721 1.00 90.62 118 LYS A C 1
ATOM 947 O O . LYS A 1 118 ? 0.306 -23.965 -25.299 1.00 90.62 118 LYS A O 1
ATOM 952 N N . LYS A 1 119 ? -1.461 -22.613 -24.985 1.00 90.50 119 LYS A N 1
ATOM 953 C CA . LYS A 1 119 ? -1.029 -21.595 -25.967 1.00 90.50 119 LYS A CA 1
ATOM 954 C C . LYS A 1 119 ? 0.296 -20.928 -25.568 1.00 90.50 119 LYS A C 1
ATOM 956 O O . LYS A 1 119 ? 1.184 -20.754 -26.407 1.00 90.50 119 LYS A O 1
ATOM 961 N N . LEU A 1 120 ? 0.471 -20.623 -24.282 1.00 91.62 120 LEU A N 1
ATOM 962 C CA . LEU A 1 120 ? 1.705 -20.038 -23.746 1.00 91.62 120 LEU A CA 1
ATOM 963 C C . LEU A 1 120 ? 2.904 -20.991 -23.882 1.00 91.62 120 LEU A C 1
ATOM 965 O O . LEU A 1 120 ? 3.982 -20.564 -24.302 1.00 91.62 120 LEU A O 1
ATOM 969 N N . LEU A 1 121 ? 2.711 -22.281 -23.588 1.00 89.06 121 LEU A N 1
ATOM 970 C CA . LEU A 1 121 ? 3.781 -23.286 -23.558 1.00 89.06 121 LEU A CA 1
ATOM 971 C C . LEU A 1 121 ? 4.113 -23.883 -24.935 1.00 89.06 121 LEU A C 1
ATOM 973 O O . LEU A 1 121 ? 5.287 -24.011 -25.285 1.00 89.06 121 LEU A O 1
ATOM 977 N N . ASN A 1 122 ? 3.088 -24.208 -25.728 1.00 82.50 122 ASN A N 1
ATOM 978 C CA . ASN A 1 122 ? 3.196 -25.012 -26.954 1.00 82.50 122 ASN A CA 1
ATOM 979 C C . ASN A 1 122 ? 2.931 -24.216 -28.247 1.00 82.50 122 ASN A C 1
ATOM 981 O O . ASN A 1 122 ? 2.700 -24.814 -29.296 1.00 82.50 122 ASN A O 1
ATOM 985 N N . GLY A 1 123 ? 2.937 -22.880 -28.188 1.00 72.31 123 GLY A N 1
ATOM 986 C CA . GLY A 1 123 ? 2.690 -22.025 -29.357 1.00 72.31 123 GLY A CA 1
ATOM 987 C C . GLY A 1 123 ? 3.804 -22.032 -30.421 1.00 72.31 123 GLY A C 1
ATOM 988 O O . GLY A 1 123 ? 4.760 -22.811 -30.371 1.00 72.31 123 GLY A O 1
ATOM 989 N N . THR A 1 124 ? 3.709 -21.109 -31.380 1.00 81.44 124 THR A N 1
ATOM 990 C CA . THR A 1 124 ? 4.635 -20.990 -32.521 1.00 81.44 124 THR A CA 1
ATOM 991 C C . THR A 1 124 ? 6.081 -20.678 -32.101 1.00 81.44 124 THR A C 1
ATOM 993 O O . THR A 1 124 ? 6.359 -20.293 -30.959 1.00 81.44 124 THR A O 1
ATOM 996 N N . LYS A 1 125 ? 7.032 -20.866 -33.035 1.00 83.19 125 LYS A N 1
ATOM 997 C CA . LYS A 1 125 ? 8.444 -20.483 -32.836 1.00 83.19 125 LYS A CA 1
ATOM 998 C C . LYS A 1 125 ? 8.620 -18.962 -32.707 1.00 83.19 125 LYS A C 1
ATOM 1000 O O . LYS A 1 125 ? 9.475 -18.540 -31.933 1.00 83.19 125 LYS A O 1
ATOM 1005 N N . GLY A 1 126 ? 7.812 -18.188 -33.432 1.00 86.31 126 GLY A N 1
ATOM 1006 C CA . GLY A 1 126 ? 7.766 -16.728 -33.360 1.00 86.31 126 GLY A CA 1
ATOM 1007 C C . GLY A 1 126 ? 7.231 -16.205 -32.029 1.00 86.31 126 GLY A C 1
ATOM 1008 O O . GLY A 1 126 ? 6.757 -16.967 -31.171 1.00 86.31 126 GLY A O 1
ATOM 1009 N N . GLN A 1 127 ? 7.321 -14.890 -31.869 1.00 92.62 127 GLN A N 1
ATOM 1010 C CA . GLN A 1 127 ? 6.571 -14.170 -30.849 1.00 92.62 127 GLN A CA 1
ATOM 1011 C C . GLN A 1 127 ? 5.071 -14.315 -31.143 1.00 92.62 127 GLN A C 1
ATOM 1013 O O . GLN A 1 127 ? 4.652 -14.297 -32.296 1.00 92.62 127 GLN A O 1
ATOM 1018 N N . ASP A 1 128 ? 4.255 -14.467 -30.103 1.00 93.50 128 ASP A N 1
ATOM 1019 C CA . ASP A 1 128 ? 2.799 -14.456 -30.253 1.00 93.50 128 ASP A CA 1
ATOM 1020 C C . ASP A 1 128 ? 2.148 -13.593 -29.173 1.00 93.50 128 ASP A C 1
ATOM 1022 O O . ASP A 1 128 ? 2.669 -13.480 -28.054 1.00 93.50 128 ASP A O 1
ATOM 1026 N N . VAL A 1 129 ? 1.003 -13.012 -29.524 1.00 95.06 129 VAL A N 1
ATOM 1027 C CA . VAL A 1 129 ? 0.182 -12.172 -28.654 1.00 95.06 129 VAL A CA 1
ATOM 1028 C C . VAL A 1 129 ? -1.108 -12.923 -28.351 1.00 95.06 129 VAL A C 1
ATOM 1030 O O . VAL A 1 129 ? -1.931 -13.179 -29.226 1.00 95.06 129 VAL A O 1
ATOM 1033 N N . ILE A 1 130 ? -1.276 -13.296 -27.088 1.00 95.50 130 ILE A N 1
ATOM 1034 C CA . ILE A 1 130 ? -2.449 -13.999 -26.581 1.00 95.50 130 ILE A CA 1
ATOM 1035 C C . ILE A 1 130 ? -3.364 -12.953 -25.954 1.00 95.50 130 ILE A C 1
ATOM 1037 O O . ILE A 1 130 ? -3.204 -12.575 -24.791 1.00 95.50 130 ILE A O 1
ATOM 1041 N N . SER A 1 131 ? -4.307 -12.465 -26.755 1.00 96.31 131 SER A N 1
ATOM 1042 C CA . SER A 1 131 ? -5.243 -11.427 -26.331 1.00 96.31 131 SER A CA 1
ATOM 1043 C C . SER A 1 131 ? -6.495 -12.014 -25.674 1.00 96.31 131 SER A C 1
ATOM 1045 O O . SER A 1 131 ? -7.104 -12.941 -26.206 1.00 96.31 131 SER A O 1
ATOM 1047 N N . ILE A 1 132 ? -6.908 -11.446 -24.541 1.00 96.75 132 ILE A N 1
ATOM 1048 C CA . ILE A 1 132 ? -8.135 -11.773 -23.805 1.00 96.75 132 ILE A CA 1
ATOM 1049 C C . ILE A 1 132 ? -9.021 -10.528 -23.797 1.00 96.75 132 ILE A C 1
ATOM 1051 O O . ILE A 1 132 ? -8.632 -9.493 -23.253 1.00 96.75 132 ILE A O 1
ATOM 1055 N N . HIS A 1 133 ? -10.222 -10.620 -24.365 1.00 93.75 133 HIS A N 1
ATOM 1056 C CA . HIS A 1 133 ? -11.158 -9.500 -24.406 1.00 93.75 133 HIS A CA 1
ATOM 1057 C C . HIS A 1 133 ? -12.539 -9.837 -23.843 1.00 93.75 133 HIS A C 1
ATOM 1059 O O . HIS A 1 133 ? -12.933 -10.997 -23.747 1.00 93.75 133 HIS A O 1
ATOM 1065 N N . GLY A 1 134 ? -13.280 -8.803 -23.445 1.00 87.56 134 GLY A N 1
ATOM 1066 C CA . GLY A 1 134 ? -14.621 -8.935 -22.877 1.00 87.56 134 GLY A CA 1
ATOM 1067 C C . GLY A 1 134 ? -15.011 -7.738 -22.011 1.00 87.56 134 GLY A C 1
ATOM 1068 O O . GLY A 1 134 ? -14.175 -6.897 -21.673 1.00 87.56 134 GLY A O 1
ATOM 1069 N N . MET A 1 135 ? -16.281 -7.670 -21.616 1.00 82.44 135 MET A N 1
ATOM 1070 C CA . MET A 1 135 ? -16.820 -6.564 -20.817 1.00 82.44 135 MET A CA 1
ATOM 1071 C C . MET A 1 135 ? -16.118 -6.387 -19.443 1.00 82.44 135 MET A C 1
ATOM 1073 O O . MET A 1 135 ? -15.420 -7.299 -18.970 1.00 82.44 135 MET A O 1
ATOM 1077 N N . PRO A 1 136 ? -16.240 -5.209 -18.799 1.00 80.19 136 PRO A N 1
ATOM 1078 C CA . PRO A 1 136 ? -15.704 -4.959 -17.457 1.00 80.19 136 PRO A CA 1
ATOM 1079 C C . PRO A 1 136 ? -16.238 -5.947 -16.408 1.00 80.19 136 PRO A C 1
ATOM 1081 O O . PRO A 1 136 ? -17.352 -6.447 -16.531 1.00 80.19 136 PRO A O 1
ATOM 1084 N N . GLY A 1 137 ? -15.438 -6.256 -15.384 1.00 78.88 137 GLY A N 1
ATOM 1085 C CA . GLY A 1 137 ? -15.847 -7.139 -14.279 1.00 78.88 137 GLY A CA 1
ATOM 1086 C C . GLY A 1 137 ? -15.856 -8.650 -14.571 1.00 78.88 137 GLY A C 1
ATOM 1087 O O . GLY A 1 137 ? -16.104 -9.431 -13.655 1.00 78.88 137 GLY A O 1
ATOM 1088 N N . LEU A 1 138 ? -15.538 -9.086 -15.802 1.00 87.38 138 LEU A N 1
ATOM 1089 C CA . LEU A 1 138 ? -15.441 -10.512 -16.180 1.00 87.38 138 LEU A CA 1
ATOM 1090 C C . LEU A 1 138 ? -14.237 -11.262 -15.584 1.00 87.38 138 LEU A C 1
ATOM 1092 O O . LEU A 1 138 ? -14.148 -12.476 -15.724 1.00 87.38 138 LEU A O 1
ATOM 1096 N N . GLY A 1 139 ? -13.283 -10.562 -14.966 1.00 87.38 139 GLY A N 1
ATOM 1097 C CA . GLY A 1 139 ? -12.078 -11.187 -14.410 1.00 87.38 139 GLY A CA 1
ATOM 1098 C C . GLY A 1 139 ? -10.935 -11.403 -15.411 1.00 87.38 139 GLY A C 1
ATOM 1099 O O . GLY A 1 139 ? -10.086 -12.256 -15.177 1.00 87.38 139 GLY A O 1
ATOM 1100 N N . LYS A 1 140 ? -10.864 -10.624 -16.503 1.00 90.94 140 LYS A N 1
ATOM 1101 C CA . LYS A 1 140 ? -9.766 -10.687 -17.496 1.00 90.94 140 LYS A CA 1
ATOM 1102 C C . LYS A 1 140 ? -8.384 -10.515 -16.854 1.00 90.94 140 LYS A C 1
ATOM 1104 O O . LYS A 1 140 ? -7.533 -11.388 -16.990 1.00 90.94 140 LYS A O 1
ATOM 1109 N N . THR A 1 141 ? -8.197 -9.425 -16.109 1.00 88.38 141 THR A N 1
ATOM 1110 C CA . THR A 1 141 ? -6.976 -9.127 -15.348 1.00 88.38 141 THR A CA 1
ATOM 1111 C C . THR A 1 141 ? -6.663 -10.231 -14.342 1.00 88.38 141 THR A C 1
ATOM 1113 O O . THR A 1 141 ? -5.516 -10.647 -14.206 1.00 88.38 141 THR A O 1
ATOM 1116 N N . THR A 1 142 ? -7.681 -10.764 -13.662 1.00 88.75 142 THR A N 1
ATOM 1117 C CA . THR A 1 142 ? -7.533 -11.873 -12.709 1.00 88.75 142 THR A CA 1
ATOM 1118 C C . THR A 1 142 ? -7.021 -13.141 -13.399 1.00 88.75 142 THR A C 1
ATOM 1120 O O . THR A 1 142 ? -6.066 -13.760 -12.932 1.00 88.75 142 THR A O 1
ATOM 1123 N N . LEU A 1 143 ? -7.599 -13.496 -14.549 1.00 91.81 143 LEU A N 1
ATOM 1124 C CA . LEU A 1 143 ? -7.195 -14.645 -15.358 1.00 91.81 143 LEU A CA 1
ATOM 1125 C C . LEU A 1 143 ? -5.767 -14.488 -15.906 1.00 91.81 143 LEU A C 1
ATOM 1127 O O . LEU A 1 143 ? -4.966 -15.419 -15.820 1.00 91.81 143 LEU A O 1
ATOM 1131 N N . ALA A 1 144 ? -5.428 -13.305 -16.421 1.00 92.50 144 ALA A N 1
ATOM 1132 C CA . ALA A 1 144 ? -4.096 -13.006 -16.935 1.00 92.50 144 ALA A CA 1
ATOM 1133 C C . ALA A 1 144 ? -3.026 -13.066 -15.833 1.00 92.50 144 ALA A C 1
ATOM 1135 O O . ALA A 1 144 ? -1.997 -13.718 -16.013 1.00 92.50 144 ALA A O 1
ATOM 1136 N N . ASN A 1 145 ? -3.302 -12.487 -14.661 1.00 89.19 145 ASN A N 1
ATOM 1137 C CA . ASN A 1 145 ? -2.411 -12.562 -13.502 1.00 89.19 145 ASN A CA 1
ATOM 1138 C C . ASN A 1 145 ? -2.232 -13.996 -12.984 1.00 89.19 145 ASN A C 1
ATOM 1140 O O . ASN A 1 145 ? -1.128 -14.348 -12.566 1.00 89.19 145 ASN A O 1
ATOM 1144 N N . ARG A 1 146 ? -3.267 -14.852 -13.061 1.00 89.12 146 ARG A N 1
ATOM 1145 C CA . ARG A 1 146 ? -3.147 -16.287 -12.731 1.00 89.12 146 ARG A CA 1
ATOM 1146 C C . ARG A 1 146 ? -2.087 -16.962 -13.585 1.00 89.12 146 ARG A C 1
ATOM 1148 O O . ARG A 1 146 ? -1.239 -17.671 -13.058 1.00 89.12 146 ARG A O 1
ATOM 1155 N N . LEU A 1 147 ? -2.149 -16.734 -14.895 1.00 90.62 147 LEU A N 1
ATOM 1156 C CA . LEU A 1 147 ? -1.222 -17.313 -15.867 1.00 90.62 147 LEU A CA 1
ATOM 1157 C C . LEU A 1 147 ? 0.182 -16.729 -15.709 1.00 90.62 147 LEU A C 1
ATOM 1159 O O . LEU A 1 147 ? 1.162 -17.465 -15.765 1.00 90.62 147 LEU A O 1
ATOM 1163 N N . TYR A 1 148 ? 0.274 -15.423 -15.460 1.00 89.88 148 TYR A N 1
ATOM 1164 C CA . TYR A 1 148 ? 1.534 -14.723 -15.221 1.00 89.88 148 TYR A CA 1
ATOM 1165 C C . TYR A 1 148 ? 2.196 -15.105 -13.883 1.00 89.88 148 TYR A C 1
ATOM 1167 O O . TYR A 1 148 ? 3.402 -14.958 -13.735 1.00 89.88 148 TYR A O 1
ATOM 1175 N N . SER A 1 149 ? 1.437 -15.639 -12.922 1.00 85.00 149 SER A N 1
ATOM 1176 C CA . SER A 1 149 ? 1.951 -16.125 -11.628 1.00 85.00 149 SER A CA 1
ATOM 1177 C C . SER A 1 149 ? 2.157 -17.645 -11.585 1.00 85.00 149 SER A C 1
ATOM 1179 O O . SER A 1 149 ? 2.661 -18.184 -10.597 1.00 85.00 149 SER A O 1
ATOM 1181 N N . ASP A 1 150 ? 1.761 -18.362 -12.638 1.00 86.12 150 ASP A N 1
ATOM 1182 C CA . ASP A 1 150 ? 1.853 -19.816 -12.708 1.00 86.12 150 ASP A CA 1
ATOM 1183 C C . ASP A 1 150 ? 3.311 -20.257 -12.897 1.00 86.12 150 ASP A C 1
ATOM 1185 O O . ASP A 1 150 ? 3.925 -20.011 -13.937 1.00 86.12 150 ASP A O 1
ATOM 1189 N N . ARG A 1 151 ? 3.868 -20.973 -11.911 1.00 84.69 151 ARG A N 1
ATOM 1190 C CA . ARG A 1 151 ? 5.254 -21.472 -11.959 1.00 84.69 151 ARG A CA 1
ATOM 1191 C C . ARG A 1 151 ? 5.531 -22.351 -13.180 1.00 84.69 151 ARG A C 1
ATOM 1193 O O . ARG A 1 151 ? 6.646 -22.314 -13.702 1.00 84.69 151 ARG A O 1
ATOM 1200 N N . SER A 1 152 ? 4.547 -23.123 -13.644 1.00 86.19 152 SER A N 1
ATOM 1201 C CA . SER A 1 152 ? 4.699 -23.970 -14.836 1.00 86.19 152 SER A CA 1
ATOM 1202 C C . SER A 1 152 ? 4.865 -23.147 -16.115 1.00 86.19 152 SER A C 1
ATOM 1204 O O . SER A 1 152 ? 5.555 -23.581 -17.034 1.00 86.19 152 SER A O 1
ATOM 1206 N N . VAL A 1 153 ? 4.295 -21.938 -16.149 1.00 89.44 153 VAL A N 1
ATOM 1207 C CA . VAL A 1 153 ? 4.429 -20.979 -17.249 1.00 89.44 153 VAL A CA 1
ATOM 1208 C C . VAL A 1 153 ? 5.712 -20.170 -17.081 1.00 89.44 153 VAL A C 1
ATOM 1210 O O . VAL A 1 153 ? 6.579 -20.217 -17.948 1.00 89.44 153 VAL A O 1
ATOM 1213 N N . VAL A 1 154 ? 5.867 -19.472 -15.955 1.00 87.81 154 VAL A N 1
ATOM 1214 C CA . VAL A 1 154 ? 6.952 -18.506 -15.700 1.00 87.81 154 VAL A CA 1
ATOM 1215 C C . VAL A 1 154 ? 8.338 -19.140 -15.794 1.00 87.81 154 VAL A C 1
ATOM 1217 O O . VAL A 1 154 ? 9.243 -18.537 -16.361 1.00 87.81 154 VAL A O 1
ATOM 1220 N N . SER A 1 155 ? 8.509 -20.378 -15.314 1.00 87.50 155 SER A N 1
ATOM 1221 C CA . SER A 1 155 ? 9.800 -21.092 -15.362 1.00 87.50 155 SER A CA 1
ATOM 1222 C C . SER A 1 155 ? 10.340 -21.329 -16.778 1.00 87.50 155 SER A C 1
ATOM 1224 O O . SER A 1 155 ? 11.510 -21.669 -16.938 1.00 87.50 155 SER A O 1
ATOM 1226 N N . GLN A 1 156 ? 9.508 -21.154 -17.808 1.00 90.25 156 GLN A N 1
ATOM 1227 C CA . GLN A 1 156 ? 9.878 -21.340 -19.210 1.00 90.25 156 GLN A CA 1
ATOM 1228 C C . GLN A 1 156 ? 10.419 -20.068 -19.877 1.00 90.25 156 GLN A C 1
ATOM 1230 O O . GLN A 1 156 ? 10.833 -20.135 -21.040 1.00 90.25 156 GLN A O 1
ATOM 1235 N N . PHE A 1 157 ? 10.390 -18.926 -19.185 1.00 91.31 157 PHE A N 1
ATOM 1236 C CA . PHE A 1 157 ? 10.801 -17.623 -19.704 1.00 91.31 157 PHE A CA 1
ATOM 1237 C C . PHE A 1 157 ? 11.963 -17.060 -18.878 1.00 91.31 157 PHE A C 1
ATOM 1239 O O . PHE A 1 157 ? 11.971 -17.133 -17.653 1.00 91.31 157 PHE A O 1
ATOM 1246 N N . ASP A 1 158 ? 12.946 -16.469 -19.557 1.00 90.69 158 ASP A N 1
ATOM 1247 C CA . ASP A 1 158 ? 14.116 -15.850 -18.924 1.00 90.69 158 ASP A CA 1
ATOM 1248 C C . ASP A 1 158 ? 13.774 -14.497 -18.285 1.00 90.69 158 ASP A C 1
ATOM 1250 O O . ASP A 1 158 ? 14.434 -14.063 -17.341 1.00 90.69 158 ASP A O 1
ATOM 1254 N N . ILE A 1 159 ? 12.781 -13.799 -18.846 1.00 91.69 159 ILE A N 1
ATOM 1255 C CA . ILE A 1 159 ? 12.295 -12.498 -18.385 1.00 91.69 159 ILE A CA 1
ATOM 1256 C C . ILE A 1 159 ? 10.774 -12.540 -18.296 1.00 91.69 159 ILE A C 1
ATOM 1258 O O . ILE A 1 159 ? 10.105 -12.916 -19.256 1.00 91.69 159 ILE A O 1
ATOM 1262 N N . CYS A 1 160 ? 10.235 -12.076 -17.174 1.00 92.75 160 CYS A N 1
ATOM 1263 C CA . CYS A 1 160 ? 8.821 -11.762 -17.032 1.00 92.75 160 CYS A CA 1
ATOM 1264 C C . CYS A 1 160 ? 8.690 -10.291 -16.638 1.00 92.75 160 CYS A C 1
ATOM 1266 O O . CYS A 1 160 ? 9.395 -9.838 -15.737 1.00 92.75 160 CYS A O 1
ATOM 1268 N N . ALA A 1 161 ? 7.832 -9.546 -17.329 1.00 92.19 161 ALA A N 1
ATOM 1269 C CA . ALA A 1 161 ? 7.530 -8.167 -16.964 1.00 92.19 161 ALA A CA 1
ATOM 1270 C C . ALA A 1 161 ? 6.058 -7.838 -17.206 1.00 92.19 161 ALA A C 1
ATOM 1272 O O . ALA A 1 161 ? 5.422 -8.435 -18.077 1.00 92.19 161 ALA A O 1
ATOM 1273 N N . GLN A 1 162 ? 5.520 -6.875 -16.460 1.00 94.12 162 GLN A N 1
ATOM 1274 C CA . GLN A 1 162 ? 4.129 -6.462 -16.611 1.00 94.12 162 GLN A CA 1
ATOM 1275 C C . GLN A 1 162 ? 3.946 -4.943 -16.569 1.00 94.12 162 GLN A C 1
ATOM 1277 O O . GLN A 1 162 ? 4.686 -4.215 -15.902 1.00 94.12 162 GLN A O 1
ATOM 1282 N N . CYS A 1 163 ? 2.924 -4.463 -17.268 1.00 89.88 163 CYS A N 1
ATOM 1283 C CA . CYS A 1 163 ? 2.422 -3.100 -17.154 1.00 89.88 163 CYS A CA 1
ATOM 1284 C C . CYS A 1 163 ? 0.894 -3.070 -17.308 1.00 89.88 163 CYS A C 1
ATOM 1286 O O . CYS A 1 163 ? 0.310 -3.947 -17.938 1.00 89.88 163 CYS A O 1
ATOM 1288 N N . CYS A 1 164 ? 0.262 -2.055 -16.720 1.00 86.50 164 CYS A N 1
ATOM 1289 C CA . CYS A 1 164 ? -1.164 -1.766 -16.872 1.00 86.50 164 CYS A CA 1
ATOM 1290 C C . CYS A 1 164 ? -1.308 -0.463 -17.658 1.00 86.50 164 CYS A C 1
ATOM 1292 O O . CYS A 1 164 ? -0.622 0.515 -17.342 1.00 86.50 164 CYS A O 1
ATOM 1294 N N . VAL A 1 165 ? -2.148 -0.462 -18.687 1.00 83.62 165 VAL A N 1
ATOM 1295 C CA . VAL A 1 165 ? -2.396 0.682 -19.566 1.00 83.62 165 VAL A CA 1
ATOM 1296 C C . VAL A 1 165 ? -3.712 1.328 -19.146 1.00 83.62 165 VAL A C 1
ATOM 1298 O O . VAL A 1 165 ? -4.782 0.868 -19.507 1.00 83.62 165 VAL A O 1
ATOM 1301 N N . SER A 1 166 ? -3.648 2.413 -18.385 1.00 69.44 166 SER A N 1
ATOM 1302 C CA . SER A 1 166 ? -4.828 3.221 -18.056 1.00 69.44 166 SER A CA 1
ATOM 1303 C C . SER A 1 166 ? -5.357 3.983 -19.285 1.00 69.44 166 SER A C 1
ATOM 1305 O O . SER A 1 166 ? -4.612 4.216 -20.239 1.00 69.44 166 SER A O 1
ATOM 1307 N N . GLN A 1 167 ? -6.618 4.451 -19.253 1.00 67.12 167 GLN A N 1
ATOM 1308 C CA . GLN A 1 167 ? -7.223 5.273 -20.329 1.00 67.12 167 GLN A CA 1
ATOM 1309 C C . GLN A 1 167 ? -6.348 6.463 -20.741 1.00 67.12 167 GLN A C 1
ATOM 1311 O O . GLN A 1 167 ? -6.243 6.814 -21.912 1.00 67.12 167 GLN A O 1
ATOM 1316 N N . VAL A 1 168 ? -5.721 7.093 -19.749 1.00 64.25 168 VAL A N 1
ATOM 1317 C CA . VAL A 1 168 ? -4.675 8.095 -19.934 1.00 64.25 168 VAL A CA 1
ATOM 1318 C C . VAL A 1 168 ? -3.396 7.472 -19.401 1.00 64.25 168 VAL A C 1
ATOM 1320 O O . VAL A 1 168 ? -3.324 7.221 -18.200 1.00 64.25 168 VAL A O 1
ATOM 1323 N N . TYR A 1 169 ? -2.410 7.213 -20.259 1.00 74.44 169 TYR A N 1
ATOM 1324 C CA . TYR A 1 169 ? -1.154 6.563 -19.876 1.00 74.44 169 TYR A CA 1
ATOM 1325 C C . TYR A 1 169 ? 0.067 7.429 -20.206 1.00 74.44 169 TYR A C 1
ATOM 1327 O O . TYR A 1 169 ? 0.041 8.288 -21.086 1.00 74.44 169 TYR A O 1
ATOM 1335 N N . SER A 1 170 ? 1.167 7.165 -19.500 1.00 81.00 170 SER A N 1
ATOM 1336 C CA . SER A 1 170 ? 2.492 7.724 -19.777 1.00 81.00 170 SER A CA 1
ATOM 1337 C C . SER A 1 170 ? 3.375 6.640 -20.379 1.00 81.00 170 SER A C 1
ATOM 1339 O O . SER A 1 170 ? 3.717 5.664 -19.706 1.00 81.00 170 SER A O 1
ATOM 1341 N N . TYR A 1 171 ? 3.770 6.813 -21.644 1.00 86.25 171 TYR A N 1
ATOM 1342 C CA . TYR A 1 171 ? 4.646 5.870 -22.345 1.00 86.25 171 TYR A CA 1
ATOM 1343 C C . TYR A 1 171 ? 5.927 5.579 -21.548 1.00 86.25 171 TYR A C 1
ATOM 1345 O O . TYR A 1 171 ? 6.311 4.423 -21.357 1.00 86.25 171 TYR A O 1
ATOM 1353 N N . LYS A 1 172 ? 6.535 6.622 -20.974 1.00 85.19 172 LYS A N 1
ATOM 1354 C CA . LYS A 1 172 ? 7.716 6.509 -20.115 1.00 85.19 172 LYS A CA 1
ATOM 1355 C C . LYS A 1 172 ? 7.494 5.603 -18.904 1.00 85.19 172 LYS A C 1
ATOM 1357 O O . LYS A 1 172 ? 8.366 4.799 -18.578 1.00 85.19 172 LYS A O 1
ATOM 1362 N N . ASP A 1 173 ? 6.356 5.721 -18.227 1.00 80.19 173 ASP A N 1
ATOM 1363 C CA . ASP A 1 173 ? 6.081 4.936 -17.020 1.00 80.19 173 ASP A CA 1
ATOM 1364 C C . ASP A 1 173 ? 5.779 3.473 -17.343 1.00 80.19 173 ASP A C 1
ATOM 1366 O O . ASP A 1 173 ? 6.219 2.592 -16.601 1.00 80.19 173 ASP A O 1
ATOM 1370 N N . LEU A 1 174 ? 5.140 3.200 -18.486 1.00 88.81 174 LEU A N 1
ATOM 1371 C CA . LEU A 1 174 ? 4.992 1.836 -18.999 1.00 88.81 174 LEU A CA 1
ATOM 1372 C C . LEU A 1 174 ? 6.367 1.194 -19.240 1.00 88.81 174 LEU A C 1
ATOM 1374 O O . LEU A 1 174 ? 6.624 0.087 -18.764 1.00 88.81 174 LEU A O 1
ATOM 1378 N N . LEU A 1 175 ? 7.290 1.908 -19.897 1.00 91.38 175 LEU A N 1
ATOM 1379 C CA . LEU A 1 175 ? 8.662 1.432 -20.112 1.00 91.38 175 LEU A CA 1
ATOM 1380 C C . LEU A 1 175 ? 9.411 1.206 -18.797 1.00 91.38 175 LEU A C 1
ATOM 1382 O O . LEU A 1 175 ? 10.102 0.200 -18.640 1.00 91.38 175 LEU A O 1
ATOM 1386 N N . LEU A 1 176 ? 9.284 2.128 -17.840 1.00 86.38 176 LEU A N 1
ATOM 1387 C CA . LEU A 1 176 ? 9.918 2.005 -16.529 1.00 86.38 176 LEU A CA 1
ATOM 1388 C C . LEU A 1 176 ? 9.357 0.826 -15.728 1.00 86.38 176 LEU A C 1
ATOM 1390 O O . LEU A 1 176 ? 10.138 0.149 -15.059 1.00 86.38 176 LEU A O 1
ATOM 1394 N N . ALA A 1 177 ? 8.050 0.564 -15.802 1.00 85.69 177 ALA A N 1
ATOM 1395 C CA . ALA A 1 177 ? 7.426 -0.598 -15.175 1.00 85.69 177 ALA A CA 1
ATOM 1396 C C . ALA A 1 177 ? 7.987 -1.902 -15.757 1.00 85.69 177 ALA A C 1
ATOM 1398 O O . ALA A 1 177 ? 8.471 -2.750 -15.007 1.00 85.69 177 ALA A O 1
ATOM 1399 N N . LEU A 1 178 ? 8.039 -2.007 -17.087 1.00 90.56 178 LEU A N 1
ATOM 1400 C CA . LEU A 1 178 ? 8.578 -3.181 -17.772 1.00 90.56 178 LEU A CA 1
ATOM 1401 C C . LEU A 1 178 ? 10.072 -3.390 -17.487 1.00 90.56 178 LEU A C 1
ATOM 1403 O O . LEU A 1 178 ? 10.510 -4.504 -17.207 1.00 90.56 178 LEU A O 1
ATOM 1407 N N . LEU A 1 179 ? 10.872 -2.321 -17.511 1.00 89.19 179 LEU A N 1
ATOM 1408 C CA . LEU A 1 179 ? 12.305 -2.377 -17.208 1.00 89.19 179 LEU A CA 1
ATOM 1409 C C . LEU A 1 179 ? 12.589 -2.740 -15.751 1.00 89.19 179 LEU A C 1
ATOM 1411 O O . LEU A 1 179 ? 13.559 -3.448 -15.479 1.00 89.19 179 LEU A O 1
ATOM 1415 N N . ARG A 1 180 ? 11.780 -2.239 -14.813 1.00 85.00 180 ARG A N 1
ATOM 1416 C CA . ARG A 1 180 ? 11.903 -2.576 -13.391 1.00 85.00 180 ARG A CA 1
ATOM 1417 C C . ARG A 1 180 ? 11.731 -4.077 -13.189 1.00 85.00 180 ARG A C 1
ATOM 1419 O O . ARG A 1 180 ? 12.535 -4.674 -12.481 1.00 85.00 180 ARG A O 1
ATOM 1426 N N . ASP A 1 181 ? 10.737 -4.675 -13.832 1.00 84.25 181 ASP A N 1
ATOM 1427 C CA . ASP A 1 181 ? 10.475 -6.105 -13.688 1.00 84.25 181 ASP A CA 1
ATOM 1428 C C . ASP A 1 181 ? 11.519 -6.943 -14.456 1.00 84.25 181 ASP A C 1
ATOM 1430 O O . ASP A 1 181 ? 11.992 -7.959 -13.951 1.00 84.25 181 ASP A O 1
ATOM 1434 N N . ALA A 1 182 ? 11.975 -6.477 -15.625 1.00 84.81 182 ALA A N 1
ATOM 1435 C CA . ALA A 1 182 ? 12.937 -7.209 -16.450 1.00 84.81 182 ALA A CA 1
ATOM 1436 C C . ALA A 1 182 ? 14.376 -7.231 -15.899 1.00 84.81 182 ALA A C 1
ATOM 1438 O O . ALA A 1 182 ? 15.088 -8.222 -16.079 1.00 84.81 182 ALA A O 1
ATOM 1439 N N . ILE A 1 183 ? 14.847 -6.131 -15.296 1.00 81.62 183 ILE A N 1
ATOM 1440 C CA . ILE A 1 183 ? 16.257 -5.949 -14.883 1.00 81.62 183 ILE A CA 1
ATOM 1441 C C . ILE A 1 183 ? 16.427 -5.212 -13.538 1.00 81.62 183 ILE A C 1
ATOM 1443 O O . ILE A 1 183 ? 17.521 -4.729 -13.239 1.00 81.62 183 ILE A O 1
ATOM 1447 N N . GLY A 1 184 ? 15.375 -5.090 -12.723 1.00 73.25 184 GLY A N 1
ATOM 1448 C CA . GLY A 1 184 ? 15.415 -4.465 -11.393 1.00 73.25 184 GLY A CA 1
ATOM 1449 C C . GLY A 1 184 ? 15.392 -2.929 -11.394 1.00 73.25 184 GLY A C 1
ATOM 1450 O O . GLY A 1 184 ? 15.419 -2.282 -12.445 1.00 73.25 184 GLY A O 1
ATOM 1451 N N . GLU A 1 185 ? 15.346 -2.320 -10.203 1.00 65.62 185 GLU A N 1
ATOM 1452 C CA . GLU A 1 185 ? 15.361 -0.859 -10.036 1.00 65.62 185 GLU A CA 1
ATOM 1453 C C . GLU A 1 185 ? 16.743 -0.251 -10.329 1.00 65.62 185 GLU A C 1
ATOM 1455 O O . GLU A 1 185 ? 17.765 -0.699 -9.818 1.00 65.62 185 GLU A O 1
ATOM 1460 N N . GLY A 1 186 ? 16.768 0.817 -11.132 1.00 58.69 186 GLY A N 1
ATOM 1461 C CA . GLY A 1 186 ? 17.958 1.633 -11.376 1.00 58.69 186 GLY A CA 1
ATOM 1462 C C . GLY A 1 186 ? 17.625 3.111 -11.203 1.00 58.69 186 GLY A C 1
ATOM 1463 O O . GLY A 1 186 ? 16.829 3.655 -11.972 1.00 58.69 186 GLY A O 1
ATOM 1464 N N . SER A 1 187 ? 18.237 3.760 -10.212 1.00 51.81 187 SER A N 1
ATOM 1465 C CA . SER A 1 187 ? 17.971 5.156 -9.828 1.00 51.81 187 SER A CA 1
ATOM 1466 C C . SER A 1 187 ? 18.225 6.173 -10.951 1.00 51.81 187 SER A C 1
ATOM 1468 O O . SER A 1 187 ? 17.564 7.209 -10.990 1.00 51.81 187 SER A O 1
ATOM 1470 N N . ASP A 1 188 ? 19.104 5.869 -11.913 1.00 62.69 188 ASP A N 1
ATOM 1471 C CA . ASP A 1 188 ? 19.413 6.764 -13.039 1.00 62.69 188 ASP A CA 1
ATOM 1472 C C . ASP A 1 188 ? 18.504 6.600 -14.268 1.00 62.69 188 ASP A C 1
ATOM 1474 O O . ASP A 1 188 ? 18.451 7.501 -15.105 1.00 62.69 188 ASP A O 1
ATOM 1478 N N . ARG A 1 189 ? 17.723 5.515 -14.390 1.00 69.69 189 ARG A N 1
ATOM 1479 C CA . ARG A 1 189 ? 16.937 5.262 -15.618 1.00 69.69 189 ARG A CA 1
ATOM 1480 C C . ARG A 1 189 ? 15.807 6.265 -15.821 1.00 69.69 189 ARG A C 1
ATOM 1482 O O . ARG A 1 189 ? 15.514 6.642 -16.946 1.00 69.69 189 ARG A O 1
ATOM 1489 N N . ARG A 1 190 ? 15.207 6.771 -14.741 1.00 66.56 190 ARG A N 1
ATOM 1490 C CA . ARG A 1 190 ? 14.110 7.755 -14.827 1.00 66.56 190 ARG A CA 1
ATOM 1491 C C . ARG A 1 190 ? 14.532 9.072 -15.499 1.00 66.56 190 ARG A C 1
ATOM 1493 O O . ARG A 1 190 ? 13.670 9.803 -15.986 1.00 66.56 190 ARG A O 1
ATOM 1500 N N . LYS A 1 191 ? 15.838 9.353 -15.560 1.00 70.81 191 LYS A N 1
ATOM 1501 C CA . LYS A 1 191 ? 16.419 10.536 -16.209 1.00 70.81 191 LYS A CA 1
ATOM 1502 C C . LYS A 1 191 ? 16.547 10.398 -17.725 1.00 70.81 191 LYS A C 1
ATOM 1504 O O . LYS A 1 191 ? 16.669 11.411 -18.405 1.00 70.81 191 LYS A O 1
ATOM 1509 N N . LEU A 1 192 ? 16.525 9.171 -18.239 1.00 77.25 192 LEU A N 1
ATOM 1510 C CA . LEU A 1 192 ? 16.709 8.898 -19.658 1.00 77.25 192 LEU A CA 1
ATOM 1511 C C . LEU A 1 192 ? 15.474 9.325 -20.466 1.00 77.25 192 LEU A C 1
ATOM 1513 O O . LEU A 1 192 ? 14.352 9.293 -19.938 1.00 77.25 192 LEU A O 1
ATOM 1517 N N . PRO A 1 193 ? 15.660 9.750 -21.725 1.00 85.50 193 PRO A N 1
ATOM 1518 C CA . PRO A 1 193 ? 14.552 10.000 -22.634 1.00 85.50 193 PRO A CA 1
ATOM 1519 C C . PRO A 1 193 ? 13.866 8.684 -23.039 1.00 85.50 193 PRO A C 1
ATOM 1521 O O . PRO A 1 193 ? 14.449 7.600 -22.966 1.00 85.50 193 PRO A O 1
ATOM 1524 N N . ASP A 1 194 ? 12.605 8.779 -23.456 1.00 86.62 194 ASP A N 1
ATOM 1525 C CA . ASP A 1 194 ? 11.729 7.621 -23.678 1.00 86.62 194 ASP A CA 1
ATOM 1526 C C . ASP A 1 194 ? 12.256 6.682 -24.769 1.00 86.62 194 ASP A C 1
ATOM 1528 O O . ASP A 1 194 ? 12.165 5.462 -24.648 1.00 86.62 194 ASP A O 1
ATOM 1532 N N . ASN A 1 195 ? 12.878 7.241 -25.809 1.00 89.56 195 ASN A N 1
ATOM 1533 C CA . ASN A 1 195 ? 13.520 6.476 -26.873 1.00 89.56 195 ASN A CA 1
ATOM 1534 C C . ASN A 1 195 ? 14.691 5.630 -26.352 1.00 89.56 195 ASN A C 1
ATOM 1536 O O . ASN A 1 195 ? 14.816 4.475 -26.742 1.00 89.56 195 ASN A O 1
ATOM 1540 N N . GLU A 1 196 ? 15.523 6.161 -25.454 1.00 90.12 196 GLU A N 1
ATOM 1541 C CA . GLU A 1 196 ? 16.610 5.398 -24.835 1.00 90.12 196 GLU A CA 1
ATOM 1542 C C . GLU A 1 196 ? 16.072 4.304 -23.911 1.00 90.12 196 GLU A C 1
ATOM 1544 O O . GLU A 1 196 ? 16.591 3.189 -23.920 1.00 90.12 196 GLU A O 1
ATOM 1549 N N .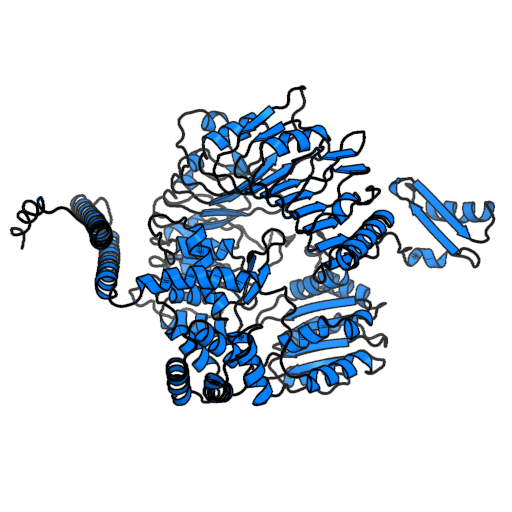 LEU A 1 197 ? 15.007 4.582 -23.153 1.00 91.25 197 LEU A N 1
ATOM 1550 C CA . LEU A 1 197 ? 14.343 3.574 -22.320 1.00 91.25 197 LEU A CA 1
ATOM 1551 C C . LEU A 1 197 ? 13.772 2.428 -23.160 1.00 91.25 197 LEU A C 1
ATOM 1553 O O . LEU A 1 197 ? 14.002 1.261 -22.835 1.00 91.25 197 LEU A O 1
ATOM 1557 N N . ALA A 1 198 ? 13.096 2.752 -24.261 1.00 92.62 198 ALA A N 1
ATOM 1558 C CA . ALA A 1 198 ? 12.585 1.777 -25.218 1.00 92.62 198 ALA A CA 1
ATOM 1559 C C . ALA A 1 198 ? 13.720 0.929 -25.809 1.00 92.62 198 ALA A C 1
ATOM 1561 O O . ALA A 1 198 ? 13.618 -0.296 -25.885 1.00 92.62 198 ALA A O 1
ATOM 1562 N N . ASP A 1 199 ? 14.840 1.561 -26.162 1.00 92.56 199 ASP A N 1
ATOM 1563 C CA . ASP A 1 199 ? 15.993 0.885 -26.752 1.00 92.56 199 ASP A CA 1
ATOM 1564 C C . ASP A 1 199 ? 16.713 -0.023 -25.738 1.00 92.56 199 ASP A C 1
ATOM 1566 O O . ASP A 1 199 ? 17.153 -1.123 -26.082 1.00 92.56 199 ASP A O 1
ATOM 1570 N N . ILE A 1 200 ? 16.788 0.385 -24.465 1.00 91.56 200 ILE A N 1
ATOM 1571 C CA . ILE A 1 200 ? 17.287 -0.454 -23.363 1.00 91.56 200 ILE A CA 1
ATOM 1572 C C . ILE A 1 200 ? 16.372 -1.660 -23.161 1.00 91.56 200 ILE A C 1
ATOM 1574 O O . ILE A 1 200 ? 16.874 -2.783 -23.054 1.00 91.56 200 ILE A O 1
ATOM 1578 N N . LEU A 1 201 ? 15.051 -1.456 -23.124 1.00 94.00 201 LEU A N 1
ATOM 1579 C CA . LEU A 1 201 ? 14.083 -2.542 -22.966 1.00 94.00 201 LEU A CA 1
ATOM 1580 C C . LEU A 1 201 ? 14.220 -3.533 -24.120 1.00 94.00 201 LEU A C 1
ATOM 1582 O O . LEU A 1 201 ? 14.441 -4.722 -23.896 1.00 94.00 201 LEU A O 1
ATOM 1586 N N . ARG A 1 202 ? 14.233 -3.034 -25.356 1.00 94.44 202 ARG A N 1
ATOM 1587 C CA . ARG A 1 202 ? 14.410 -3.849 -26.557 1.00 94.44 202 ARG A CA 1
ATOM 1588 C C . ARG A 1 202 ? 15.712 -4.647 -26.526 1.00 94.44 202 ARG A C 1
ATOM 1590 O O . ARG A 1 202 ? 15.678 -5.856 -26.736 1.00 94.44 202 ARG A O 1
ATOM 1597 N N . LYS A 1 203 ? 16.856 -4.017 -26.229 1.00 92.69 203 LYS A N 1
ATOM 1598 C CA . LYS A 1 203 ? 18.167 -4.699 -26.129 1.00 92.69 203 LYS A CA 1
ATOM 1599 C C . LYS A 1 203 ? 18.203 -5.744 -25.016 1.00 92.69 203 LYS A C 1
ATOM 1601 O O . LYS A 1 203 ? 18.883 -6.756 -25.159 1.00 92.69 203 LYS A O 1
ATOM 1606 N N . THR A 1 204 ? 17.472 -5.508 -23.930 1.00 91.38 204 THR A N 1
ATOM 1607 C CA . THR A 1 204 ? 17.345 -6.439 -22.801 1.00 91.38 204 THR A CA 1
ATOM 1608 C C . THR A 1 204 ? 16.538 -7.680 -23.181 1.00 91.38 204 THR A C 1
ATOM 1610 O O . THR A 1 204 ? 16.919 -8.792 -22.816 1.00 91.38 204 THR A O 1
ATOM 1613 N N . LEU A 1 205 ? 15.450 -7.496 -23.934 1.00 93.25 205 LEU A N 1
ATOM 1614 C CA . LEU A 1 205 ? 14.562 -8.572 -24.377 1.00 93.25 205 LEU A CA 1
ATOM 1615 C C . LEU A 1 205 ? 15.133 -9.368 -25.561 1.00 93.25 205 LEU A C 1
ATOM 1617 O O . LEU A 1 205 ? 14.888 -10.562 -25.667 1.00 93.25 205 LEU A O 1
ATOM 1621 N N . LEU A 1 206 ? 15.924 -8.741 -26.435 1.00 91.19 206 LEU A N 1
ATOM 1622 C CA . LEU A 1 206 ? 16.410 -9.340 -27.684 1.00 91.19 206 LEU A CA 1
ATOM 1623 C C . LEU A 1 206 ? 17.153 -10.687 -27.531 1.00 91.19 206 LEU A C 1
ATOM 1625 O O . LEU A 1 206 ? 16.887 -11.580 -28.331 1.00 91.19 206 LEU A O 1
ATOM 1629 N N . PRO A 1 207 ? 18.056 -10.898 -26.552 1.00 89.19 207 PRO A N 1
ATOM 1630 C CA . PRO A 1 207 ? 18.762 -12.173 -26.410 1.00 89.19 207 PRO A CA 1
ATOM 1631 C C . PRO A 1 207 ? 18.014 -13.227 -25.575 1.00 89.19 207 PRO A C 1
ATOM 1633 O O . PRO A 1 207 ? 18.566 -14.303 -25.354 1.00 89.19 207 PRO A O 1
ATOM 1636 N N . ARG A 1 208 ? 16.822 -12.929 -25.043 1.00 90.19 208 ARG A N 1
ATOM 1637 C CA . ARG A 1 208 ? 16.175 -13.702 -23.969 1.00 90.19 208 ARG A CA 1
ATOM 1638 C C . ARG A 1 208 ? 14.728 -14.027 -24.307 1.00 90.19 208 ARG A C 1
ATOM 1640 O O . ARG A 1 208 ? 14.030 -13.221 -24.918 1.00 90.19 208 ARG A O 1
ATOM 1647 N N . ARG A 1 209 ? 14.257 -15.201 -23.902 1.00 93.62 209 ARG A N 1
ATOM 1648 C CA . ARG A 1 209 ? 12.844 -15.560 -24.040 1.00 93.62 209 ARG A CA 1
ATOM 1649 C C . ARG A 1 209 ? 12.042 -14.818 -22.977 1.00 93.62 209 ARG A C 1
ATOM 1651 O O . ARG A 1 209 ? 12.365 -14.915 -21.797 1.00 93.62 209 ARG A O 1
ATOM 1658 N N . TYR A 1 210 ? 11.003 -14.091 -23.376 1.00 95.00 210 TYR A N 1
ATOM 1659 C CA . TYR A 1 210 ? 10.246 -13.241 -22.456 1.00 95.00 210 TYR A CA 1
ATOM 1660 C C . TYR A 1 210 ? 8.745 -13.521 -22.454 1.00 95.00 210 TYR A C 1
ATOM 1662 O O . TYR A 1 210 ? 8.174 -13.934 -23.467 1.00 95.00 210 TYR A O 1
ATOM 1670 N N . LEU A 1 211 ? 8.126 -13.260 -21.304 1.00 96.44 211 LEU A N 1
ATOM 1671 C CA . LEU A 1 211 ? 6.686 -13.189 -21.099 1.00 96.44 211 LEU A CA 1
ATOM 1672 C C . LEU A 1 211 ? 6.327 -11.773 -20.637 1.00 96.44 211 LEU A C 1
ATOM 1674 O O . LEU A 1 211 ? 6.741 -11.355 -19.556 1.00 96.44 211 LEU A O 1
ATOM 1678 N N . ILE A 1 212 ? 5.573 -11.031 -21.447 1.00 97.00 212 ILE A N 1
ATOM 1679 C CA . ILE A 1 212 ? 5.092 -9.692 -21.077 1.00 97.00 212 ILE A CA 1
ATOM 1680 C C . ILE A 1 212 ? 3.584 -9.740 -20.833 1.00 97.00 212 ILE A C 1
ATOM 1682 O O . ILE A 1 212 ? 2.854 -10.241 -21.684 1.00 97.00 212 ILE A O 1
ATOM 1686 N N . LEU A 1 213 ? 3.109 -9.202 -19.712 1.00 97.12 213 LEU A N 1
ATOM 1687 C CA . LEU A 1 213 ? 1.686 -8.934 -19.485 1.00 97.12 213 LEU A CA 1
ATOM 1688 C C . LEU A 1 213 ? 1.403 -7.444 -19.715 1.00 97.12 213 LEU A C 1
ATOM 1690 O O . LEU A 1 213 ? 1.931 -6.599 -18.996 1.00 97.12 213 LEU A O 1
ATOM 1694 N N . VAL A 1 214 ? 0.575 -7.131 -20.710 1.00 95.81 214 VAL A N 1
ATOM 1695 C CA . VAL A 1 214 ? 0.070 -5.778 -20.981 1.00 95.81 214 VAL A CA 1
ATOM 1696 C C . VAL A 1 214 ? -1.420 -5.756 -20.647 1.00 95.81 214 VAL A C 1
ATOM 1698 O O . VAL A 1 214 ? -2.248 -6.265 -21.404 1.00 95.81 214 VAL A O 1
ATOM 1701 N N . ASP A 1 215 ? -1.749 -5.229 -19.474 1.00 93.06 215 ASP A N 1
ATOM 1702 C CA . ASP A 1 215 ? -3.108 -5.237 -18.933 1.00 93.06 215 ASP A CA 1
ATOM 1703 C C . ASP A 1 215 ? -3.905 -3.990 -19.361 1.00 93.06 215 ASP A C 1
ATOM 1705 O O . ASP A 1 215 ? -3.356 -2.894 -19.443 1.00 93.06 215 ASP A O 1
ATOM 1709 N N . ASP A 1 216 ? -5.192 -4.195 -19.635 1.00 87.94 216 ASP A N 1
ATOM 1710 C CA . ASP A 1 216 ? -6.250 -3.225 -19.949 1.00 87.94 216 ASP A CA 1
ATOM 1711 C C . ASP A 1 216 ? -5.961 -2.251 -21.107 1.00 87.94 216 ASP A C 1
ATOM 1713 O O . ASP A 1 216 ? -6.202 -1.060 -21.011 1.00 87.94 216 ASP A O 1
ATOM 1717 N N . VAL A 1 217 ? -5.491 -2.731 -22.262 1.00 88.94 217 VAL A N 1
ATOM 1718 C CA . VAL A 1 217 ? -5.223 -1.857 -23.423 1.00 88.94 217 VAL A CA 1
ATOM 1719 C C . VAL A 1 217 ? -6.520 -1.270 -23.998 1.00 88.94 217 VAL A C 1
ATOM 1721 O O . VAL A 1 217 ? -7.380 -2.006 -24.489 1.00 88.94 217 VAL A O 1
ATOM 1724 N N . TRP A 1 218 ? -6.637 0.059 -23.998 1.00 82.88 218 TRP A N 1
ATOM 1725 C CA . TRP A 1 218 ? -7.841 0.779 -24.436 1.00 82.88 218 TRP A CA 1
ATOM 1726 C C . TRP A 1 218 ? -7.895 1.061 -25.939 1.00 82.88 218 TRP A C 1
ATOM 1728 O O . TRP A 1 218 ? -8.951 0.914 -26.553 1.00 82.88 218 TRP A O 1
ATOM 1738 N N . GLU A 1 219 ? -6.767 1.437 -26.543 1.00 85.75 219 GLU A N 1
ATOM 1739 C CA . GLU A 1 219 ? -6.696 1.891 -27.935 1.00 85.75 219 GLU A CA 1
ATOM 1740 C C . GLU A 1 219 ? -5.531 1.250 -28.701 1.00 85.75 219 GLU A C 1
ATOM 1742 O O . GLU A 1 219 ? -4.516 0.858 -28.124 1.00 85.75 219 GLU A O 1
ATOM 1747 N N . ASN A 1 220 ? -5.651 1.195 -30.033 1.00 90.25 220 ASN A N 1
ATOM 1748 C CA . ASN A 1 220 ? -4.599 0.672 -30.916 1.00 90.25 220 ASN A CA 1
ATOM 1749 C C . ASN A 1 220 ? -3.299 1.488 -30.831 1.00 90.25 220 ASN A C 1
ATOM 1751 O O . ASN A 1 220 ? -2.216 0.920 -30.939 1.00 90.25 220 ASN A O 1
ATOM 1755 N N . SER A 1 221 ? -3.413 2.799 -30.602 1.00 88.44 221 SER A N 1
ATOM 1756 C CA . SER A 1 221 ? -2.296 3.730 -30.391 1.00 88.44 221 SER A CA 1
ATOM 1757 C C . SER A 1 221 ? -1.396 3.288 -29.232 1.00 88.44 221 SER A C 1
ATOM 1759 O O . SER A 1 221 ? -0.181 3.202 -29.393 1.00 88.44 221 SER A O 1
ATOM 1761 N N . ALA A 1 222 ? -1.992 2.900 -28.101 1.00 87.31 222 ALA A N 1
ATOM 1762 C CA . ALA A 1 222 ? -1.262 2.419 -26.931 1.00 87.31 222 ALA A CA 1
ATOM 1763 C C . ALA A 1 222 ? -0.483 1.127 -27.204 1.00 87.31 222 ALA A C 1
ATOM 1765 O O . ALA A 1 222 ? 0.635 0.941 -26.719 1.00 87.31 222 ALA A O 1
ATOM 1766 N N . TRP A 1 223 ? -1.054 0.233 -28.015 1.00 94.06 223 TRP A N 1
ATOM 1767 C CA . TRP A 1 223 ? -0.341 -0.954 -28.475 1.00 94.06 223 TRP A CA 1
ATOM 1768 C C . TRP A 1 223 ? 0.792 -0.607 -29.450 1.00 94.06 223 TRP A C 1
ATOM 1770 O O . TRP A 1 223 ? 1.882 -1.170 -29.343 1.00 94.06 223 TRP A O 1
ATOM 1780 N N . ASP A 1 224 ? 0.567 0.329 -30.373 1.00 92.00 224 ASP A N 1
ATOM 1781 C CA . ASP A 1 224 ? 1.570 0.767 -31.349 1.00 92.00 224 ASP A CA 1
ATOM 1782 C C . ASP A 1 224 ? 2.802 1.401 -30.691 1.00 92.00 224 ASP A C 1
ATOM 1784 O O . ASP A 1 224 ? 3.926 1.142 -31.135 1.00 92.00 224 ASP A O 1
ATOM 1788 N N . ASP A 1 225 ? 2.610 2.137 -29.596 1.00 89.81 225 ASP A N 1
ATOM 1789 C CA . ASP A 1 225 ? 3.700 2.686 -28.786 1.00 89.81 225 ASP A CA 1
ATOM 1790 C C . ASP A 1 225 ? 4.577 1.576 -28.182 1.00 89.81 225 ASP A C 1
ATOM 1792 O O . ASP A 1 225 ? 5.809 1.639 -28.224 1.00 89.81 225 ASP A O 1
ATOM 1796 N N . LEU A 1 226 ? 3.963 0.522 -27.634 1.00 92.94 226 LEU A N 1
ATOM 1797 C CA . LEU A 1 226 ? 4.683 -0.543 -26.928 1.00 92.94 226 LEU A CA 1
ATOM 1798 C C . LEU A 1 226 ? 5.278 -1.602 -27.857 1.00 92.94 226 LEU A C 1
ATOM 1800 O O . LEU A 1 226 ? 6.382 -2.089 -27.595 1.00 92.94 226 LEU A O 1
ATOM 1804 N N . ARG A 1 227 ? 4.585 -1.975 -28.939 1.00 91.50 227 ARG A N 1
ATOM 1805 C CA . ARG A 1 227 ? 4.956 -3.135 -29.773 1.00 91.50 227 ARG A CA 1
ATOM 1806 C C . ARG A 1 227 ? 6.377 -3.039 -30.333 1.00 91.50 227 ARG A C 1
ATOM 1808 O O . ARG A 1 227 ? 7.056 -4.053 -30.469 1.00 91.50 227 ARG A O 1
ATOM 1815 N N . GLY A 1 228 ? 6.863 -1.823 -30.606 1.00 90.00 228 GLY A N 1
ATOM 1816 C CA . GLY A 1 228 ? 8.224 -1.578 -31.099 1.00 90.00 228 GLY A CA 1
ATOM 1817 C C . GLY A 1 228 ? 9.330 -1.977 -30.112 1.00 90.00 228 GLY A C 1
ATOM 1818 O O . GLY A 1 228 ? 10.471 -2.213 -30.520 1.00 90.00 228 GLY A O 1
ATOM 1819 N N . CYS A 1 229 ? 8.996 -2.101 -28.826 1.00 93.12 229 CYS A N 1
ATOM 1820 C CA . CYS A 1 229 ? 9.915 -2.512 -27.770 1.00 93.12 229 CYS A CA 1
ATOM 1821 C C . CYS A 1 229 ? 10.088 -4.031 -27.670 1.00 93.12 229 CYS A C 1
ATOM 1823 O O . CYS A 1 229 ? 11.022 -4.482 -27.005 1.00 93.12 229 CYS A O 1
ATOM 1825 N N . PHE A 1 230 ? 9.220 -4.824 -28.306 1.00 94.50 230 PHE A N 1
ATOM 1826 C CA . PHE A 1 230 ? 9.172 -6.276 -28.142 1.00 94.50 230 PHE A CA 1
ATOM 1827 C C . PHE A 1 230 ? 9.738 -6.989 -29.381 1.00 94.50 230 PHE A C 1
ATOM 1829 O O . PHE A 1 230 ? 9.015 -7.214 -30.350 1.00 94.50 230 PHE A O 1
ATOM 1836 N N . PRO A 1 231 ? 11.038 -7.342 -29.398 1.00 91.75 231 PRO A N 1
ATOM 1837 C CA . PRO A 1 231 ? 11.662 -7.941 -30.572 1.00 91.75 231 PRO A CA 1
ATOM 1838 C C . PRO A 1 231 ? 11.212 -9.392 -30.768 1.00 91.75 231 PRO A C 1
ATOM 1840 O O . PRO A 1 231 ? 11.293 -10.193 -29.835 1.00 91.75 231 PRO A O 1
ATOM 1843 N N . ASP A 1 232 ? 10.826 -9.753 -31.990 1.00 90.50 232 ASP A N 1
ATOM 1844 C CA . ASP A 1 232 ? 10.654 -11.151 -32.385 1.00 90.50 232 ASP A CA 1
ATOM 1845 C C . ASP A 1 232 ? 11.944 -11.689 -33.017 1.00 90.50 232 ASP A C 1
ATOM 1847 O O . ASP A 1 232 ? 12.340 -11.299 -34.116 1.00 90.50 232 ASP A O 1
ATOM 1851 N N . VAL A 1 233 ? 12.617 -12.587 -32.297 1.00 88.88 233 VAL A N 1
ATOM 1852 C CA . VAL A 1 233 ? 13.806 -13.313 -32.772 1.00 88.88 233 VAL A CA 1
ATOM 1853 C C . VAL A 1 233 ? 13.546 -14.818 -32.882 1.00 88.88 233 VAL A C 1
ATOM 1855 O O . VAL A 1 233 ? 14.483 -15.614 -32.864 1.00 88.88 233 VAL A O 1
ATOM 1858 N N . ASN A 1 234 ? 12.276 -15.227 -32.997 1.00 87.44 234 ASN A N 1
ATOM 1859 C CA . ASN A 1 234 ? 11.848 -16.628 -33.071 1.00 87.44 234 ASN A CA 1
ATOM 1860 C C . ASN A 1 234 ? 12.299 -17.491 -31.877 1.00 87.44 234 ASN A C 1
ATOM 1862 O O . ASN A 1 234 ? 12.623 -18.674 -32.023 1.00 87.44 234 ASN A O 1
ATOM 1866 N N . ASN A 1 235 ? 12.310 -16.905 -30.679 1.00 87.75 235 ASN A N 1
ATOM 1867 C CA . ASN A 1 235 ? 12.679 -17.566 -29.425 1.00 87.75 235 ASN A CA 1
ATOM 1868 C C . ASN A 1 235 ? 11.465 -17.948 -28.558 1.00 87.75 235 ASN A C 1
ATOM 1870 O O . ASN A 1 235 ? 11.619 -18.185 -27.361 1.00 87.75 235 ASN A O 1
ATOM 1874 N N . ARG A 1 236 ? 10.265 -18.043 -29.151 1.00 90.38 236 ARG A N 1
ATOM 1875 C CA . ARG A 1 236 ? 9.005 -18.399 -28.469 1.00 90.38 236 ARG A CA 1
ATOM 1876 C C . ARG A 1 236 ? 8.614 -17.449 -27.333 1.00 90.38 236 ARG A C 1
ATOM 1878 O O . ARG A 1 236 ? 8.038 -17.891 -26.330 1.00 90.38 236 ARG A O 1
ATOM 1885 N N . SER A 1 237 ? 8.940 -16.167 -27.462 1.00 94.31 237 SER A N 1
ATOM 1886 C CA . SER A 1 237 ? 8.440 -15.139 -26.549 1.00 94.31 237 SER A CA 1
ATOM 1887 C C . SER A 1 237 ? 6.920 -14.992 -26.647 1.00 94.31 237 SER A C 1
ATOM 1889 O O . SER A 1 237 ? 6.308 -15.294 -27.676 1.00 94.31 237 SER A O 1
ATOM 1891 N N . ARG A 1 238 ? 6.288 -14.570 -25.553 1.00 95.50 238 ARG A N 1
ATOM 1892 C CA . ARG A 1 238 ? 4.831 -14.447 -25.447 1.00 95.50 238 ARG A CA 1
ATOM 1893 C C . ARG A 1 238 ? 4.449 -13.105 -24.850 1.00 95.50 238 ARG A C 1
ATOM 1895 O O . ARG A 1 238 ? 5.132 -12.592 -23.966 1.00 95.50 238 ARG A O 1
ATOM 1902 N N . ILE A 1 239 ? 3.333 -12.571 -25.320 1.00 96.56 239 ILE A N 1
ATOM 1903 C CA . ILE A 1 239 ? 2.697 -11.393 -24.743 1.00 96.56 239 ILE A CA 1
ATOM 1904 C C . ILE A 1 239 ? 1.266 -11.779 -24.391 1.00 96.56 239 ILE A C 1
ATOM 1906 O O . ILE A 1 239 ? 0.543 -12.293 -25.240 1.00 96.56 239 ILE A O 1
ATOM 1910 N N . ILE A 1 240 ? 0.862 -11.568 -23.144 1.00 97.25 240 ILE A N 1
ATOM 1911 C CA . ILE A 1 240 ? -0.537 -11.642 -22.729 1.00 97.25 240 ILE A CA 1
ATOM 1912 C C . ILE A 1 240 ? -1.071 -10.218 -22.786 1.00 97.25 240 ILE A C 1
ATOM 1914 O O . ILE A 1 240 ? -0.501 -9.328 -22.160 1.00 97.25 240 ILE A O 1
ATOM 1918 N N . LEU A 1 241 ? -2.146 -10.006 -23.537 1.00 96.81 241 LEU A N 1
ATOM 1919 C CA . LEU A 1 241 ? -2.793 -8.702 -23.652 1.00 96.81 241 LEU A CA 1
ATOM 1920 C C . LEU A 1 241 ? -4.226 -8.819 -23.152 1.00 96.81 241 LEU A C 1
ATOM 1922 O O . LEU A 1 241 ? -4.964 -9.680 -23.625 1.00 96.81 241 LEU A O 1
ATOM 1926 N N . THR A 1 242 ? -4.653 -7.963 -22.231 1.00 95.31 242 THR A N 1
ATOM 1927 C CA . THR A 1 242 ? -6.073 -7.871 -21.865 1.00 95.31 242 THR A CA 1
ATOM 1928 C C . THR A 1 242 ? -6.659 -6.565 -22.390 1.00 95.31 242 THR A C 1
ATOM 1930 O O . THR A 1 242 ? -5.972 -5.552 -22.489 1.00 95.31 242 THR A O 1
ATOM 1933 N N . THR A 1 243 ? -7.924 -6.587 -22.804 1.00 90.50 243 THR A N 1
ATOM 1934 C CA . THR A 1 243 ? -8.618 -5.388 -23.294 1.00 90.50 243 THR A CA 1
ATOM 1935 C C . THR A 1 243 ? -10.128 -5.532 -23.155 1.00 90.50 243 THR A C 1
ATOM 1937 O O . THR A 1 243 ? -10.673 -6.633 -23.050 1.00 90.50 243 THR A O 1
ATOM 1940 N N . ARG A 1 244 ? -10.851 -4.416 -23.159 1.00 87.31 244 ARG A N 1
ATOM 1941 C CA . ARG A 1 244 ? -12.317 -4.404 -23.245 1.00 87.31 244 ARG A CA 1
ATOM 1942 C C . ARG A 1 244 ? -12.814 -4.515 -24.688 1.00 87.31 244 ARG A C 1
ATOM 1944 O O . ARG A 1 244 ? -13.957 -4.914 -24.907 1.00 87.31 244 ARG A O 1
ATOM 1951 N N . HIS A 1 245 ? -11.966 -4.205 -25.667 1.00 83.50 245 HIS A N 1
ATOM 1952 C CA . HIS A 1 245 ? -12.363 -4.012 -27.058 1.00 83.50 245 HIS A CA 1
ATOM 1953 C C . HIS A 1 245 ? -11.852 -5.142 -27.956 1.00 83.50 245 HIS A C 1
ATOM 1955 O O . HIS A 1 245 ? -10.650 -5.356 -28.094 1.00 83.50 245 HIS A O 1
ATOM 1961 N N . HIS A 1 246 ? -12.779 -5.837 -28.623 1.00 89.00 246 HIS A N 1
ATOM 1962 C CA . HIS A 1 246 ? -12.445 -6.879 -29.601 1.00 89.00 246 HIS A CA 1
ATOM 1963 C C . HIS A 1 246 ? -11.520 -6.355 -30.712 1.00 89.00 246 HIS A C 1
ATOM 1965 O O . HIS A 1 246 ? -10.575 -7.038 -31.094 1.00 89.00 246 HIS A O 1
ATOM 1971 N N . GLU A 1 247 ? -11.744 -5.126 -31.186 1.00 88.50 247 GLU A N 1
ATOM 1972 C CA . GLU A 1 247 ? -10.942 -4.535 -32.262 1.00 88.50 247 GLU A CA 1
ATOM 1973 C C . GLU A 1 247 ? -9.472 -4.342 -31.874 1.00 88.50 247 GLU A C 1
ATOM 1975 O O . GLU A 1 247 ? -8.596 -4.624 -32.687 1.00 88.50 247 GLU A O 1
ATOM 1980 N N . VAL A 1 248 ? -9.189 -3.955 -30.625 1.00 90.94 248 VAL A N 1
ATOM 1981 C CA . VAL A 1 248 ? -7.814 -3.833 -30.111 1.00 90.94 248 VAL A CA 1
ATOM 1982 C C . VAL A 1 248 ? -7.153 -5.206 -30.026 1.00 90.94 248 VAL A C 1
ATOM 1984 O O . VAL A 1 248 ? -6.026 -5.388 -30.483 1.00 90.94 248 VAL A O 1
ATOM 1987 N N . ALA A 1 249 ? -7.873 -6.203 -29.504 1.00 92.25 249 ALA A N 1
ATOM 1988 C CA . ALA A 1 249 ? -7.373 -7.573 -29.416 1.00 92.25 249 ALA A CA 1
ATOM 1989 C C . ALA A 1 249 ? -7.055 -8.152 -30.804 1.00 92.25 249 ALA A C 1
ATOM 1991 O O . ALA A 1 249 ? -6.017 -8.777 -31.003 1.00 92.25 249 ALA A O 1
ATOM 1992 N N . LYS A 1 250 ? -7.935 -7.909 -31.779 1.00 92.56 250 LYS A N 1
ATOM 1993 C CA . LYS A 1 250 ? -7.751 -8.332 -33.168 1.00 92.56 250 LYS A CA 1
ATOM 1994 C C . LYS A 1 250 ? -6.596 -7.596 -33.840 1.00 92.56 250 LYS A C 1
ATOM 1996 O O . LYS A 1 250 ? -5.831 -8.224 -34.562 1.00 92.56 250 LYS A O 1
ATOM 2001 N N . TYR A 1 251 ? -6.450 -6.295 -33.593 1.00 94.12 251 TYR A N 1
ATOM 2002 C CA . TYR A 1 251 ? -5.350 -5.490 -34.124 1.00 94.12 251 TYR A CA 1
ATOM 2003 C C . TYR A 1 251 ? -3.983 -5.939 -33.586 1.00 94.12 251 TYR A C 1
ATOM 2005 O O . TYR A 1 251 ? -2.999 -5.925 -34.321 1.00 94.12 251 TYR A O 1
ATOM 2013 N N . ALA A 1 252 ? -3.924 -6.381 -32.328 1.00 93.31 252 ALA A N 1
ATOM 2014 C CA . ALA A 1 252 ? -2.705 -6.890 -31.706 1.00 93.31 252 ALA A CA 1
ATOM 2015 C C . ALA A 1 252 ? -2.377 -8.358 -32.050 1.00 93.31 252 ALA A C 1
ATOM 2017 O O . ALA A 1 252 ? -1.288 -8.824 -31.716 1.00 93.31 252 ALA A O 1
ATOM 2018 N N . SER A 1 253 ? -3.293 -9.092 -32.692 1.00 90.94 253 SER A N 1
ATOM 2019 C CA . SER A 1 253 ? -3.123 -10.516 -33.004 1.00 90.94 253 SER A CA 1
ATOM 2020 C C . SER A 1 253 ? -1.980 -10.754 -33.998 1.00 90.94 253 SER A C 1
ATOM 2022 O O . SER A 1 253 ? -1.831 -10.036 -34.988 1.00 90.94 253 SER A O 1
ATOM 2024 N N . VAL A 1 254 ? -1.181 -11.793 -33.735 1.00 87.56 254 VAL A N 1
ATOM 2025 C CA . VAL A 1 254 ? -0.053 -12.208 -34.587 1.00 87.56 254 VAL A CA 1
ATOM 2026 C C . VAL A 1 254 ? -0.288 -13.610 -35.144 1.00 87.56 254 VAL A C 1
ATOM 2028 O O . VAL A 1 254 ? -0.332 -13.798 -36.360 1.00 87.56 254 VAL A O 1
ATOM 2031 N N . HIS A 1 255 ? -0.454 -14.602 -34.266 1.00 86.69 255 HIS A N 1
ATOM 2032 C CA . HIS A 1 255 ? -0.763 -15.979 -34.660 1.00 86.69 255 HIS A CA 1
ATOM 2033 C C . HIS A 1 255 ? -2.002 -16.526 -33.959 1.00 86.69 255 HIS A C 1
ATOM 2035 O O . HIS A 1 255 ? -2.758 -17.286 -34.562 1.00 86.69 255 HIS A O 1
ATOM 2041 N N . SER A 1 256 ? -2.196 -16.173 -32.689 1.00 88.06 256 SER A N 1
ATOM 2042 C CA . SER A 1 256 ? -3.357 -16.603 -31.919 1.00 88.06 256 SER A CA 1
ATOM 2043 C C . SER A 1 256 ? -4.564 -15.698 -32.149 1.00 88.06 256 SER A C 1
ATOM 2045 O O . SER A 1 256 ? -4.479 -14.477 -32.001 1.00 88.06 256 SER A O 1
ATOM 2047 N N . ASP A 1 257 ? -5.718 -16.314 -32.409 1.00 89.88 257 ASP A N 1
ATOM 2048 C CA . ASP A 1 257 ? -6.995 -15.604 -32.389 1.00 89.88 257 ASP A CA 1
ATOM 2049 C C . ASP A 1 257 ? -7.298 -15.067 -30.976 1.00 89.88 257 ASP A C 1
ATOM 2051 O O . ASP A 1 257 ? -7.075 -15.789 -29.986 1.00 89.88 257 ASP A O 1
ATOM 2055 N N . PRO A 1 258 ? -7.839 -13.836 -30.870 1.00 93.00 258 PRO A N 1
ATOM 2056 C CA . PRO A 1 258 ? -8.301 -13.275 -29.609 1.00 93.00 258 PRO A CA 1
ATOM 2057 C C . PRO A 1 258 ? -9.313 -14.173 -28.896 1.00 93.00 258 PRO A C 1
ATOM 2059 O O . PRO A 1 258 ? -10.267 -14.670 -29.493 1.00 93.00 258 PRO A O 1
ATOM 2062 N N . LEU A 1 259 ? -9.135 -14.345 -27.588 1.00 94.94 259 LEU A N 1
ATOM 2063 C CA . LEU A 1 259 ? -10.093 -15.038 -26.740 1.00 94.94 259 LEU A CA 1
ATOM 2064 C C . LEU A 1 259 ? -11.156 -14.055 -26.243 1.00 94.94 259 LEU A C 1
ATOM 2066 O O . LEU A 1 259 ? -10.857 -13.183 -25.426 1.00 94.94 259 LEU A O 1
ATOM 2070 N N . HIS A 1 260 ? -12.408 -14.265 -26.643 1.00 93.62 260 HIS A N 1
ATOM 2071 C CA . HIS A 1 260 ? -13.542 -13.677 -25.939 1.00 93.62 260 HIS A CA 1
ATOM 2072 C C . HIS A 1 260 ? -13.752 -14.431 -24.622 1.00 93.62 260 HIS A C 1
ATOM 2074 O O . HIS A 1 260 ? -14.136 -15.601 -24.621 1.00 93.62 260 HIS A O 1
ATOM 2080 N N . LEU A 1 261 ? -13.541 -13.764 -23.488 1.00 92.81 261 LEU A N 1
ATOM 2081 C CA . LEU A 1 261 ? -13.794 -14.358 -22.178 1.00 92.81 261 LEU A CA 1
ATOM 2082 C C . LEU A 1 261 ? -15.304 -14.516 -21.965 1.00 92.81 261 LEU A C 1
ATOM 2084 O O . LEU A 1 261 ? -16.051 -13.542 -22.081 1.00 92.81 261 LEU A O 1
ATOM 2088 N N . ARG A 1 262 ? -15.753 -15.746 -21.704 1.00 92.44 262 ARG A N 1
ATOM 2089 C CA . ARG A 1 262 ? -17.161 -16.049 -21.410 1.00 92.44 262 ARG A CA 1
ATOM 2090 C C . ARG A 1 262 ? -17.557 -15.555 -20.012 1.00 92.44 262 ARG A C 1
ATOM 2092 O O . ARG A 1 262 ? -16.696 -15.329 -19.166 1.00 92.44 262 ARG A O 1
ATOM 2099 N N . MET A 1 263 ? -18.859 -15.408 -19.772 1.00 88.56 263 MET A N 1
ATOM 2100 C CA . MET A 1 263 ? -19.398 -15.276 -18.411 1.00 88.56 263 MET A CA 1
ATOM 2101 C C . MET A 1 263 ? -19.201 -16.585 -17.631 1.00 88.56 263 MET A C 1
ATOM 2103 O O . MET A 1 263 ? -18.918 -17.634 -18.227 1.00 88.56 263 MET A O 1
ATOM 2107 N N . PHE A 1 264 ? -19.350 -16.520 -16.309 1.00 89.06 264 PHE A N 1
ATOM 2108 C CA . PHE A 1 264 ? -19.385 -17.726 -15.487 1.00 89.06 264 PHE A CA 1
ATOM 2109 C C . PHE A 1 264 ? -20.587 -18.601 -15.837 1.00 89.06 264 PHE A C 1
ATOM 2111 O O . PHE A 1 264 ? -21.623 -18.112 -16.283 1.00 89.06 264 PHE A O 1
ATOM 2118 N N . ASP A 1 265 ? -20.464 -19.904 -15.623 1.00 90.31 265 ASP A N 1
ATOM 2119 C CA . ASP A 1 265 ? -21.636 -20.768 -15.535 1.00 90.31 265 ASP A CA 1
ATOM 2120 C C . ASP A 1 265 ? -22.290 -20.673 -14.138 1.00 90.31 265 ASP A C 1
ATOM 2122 O O . ASP A 1 265 ? -21.852 -19.922 -13.259 1.00 90.31 265 ASP A O 1
ATOM 2126 N N . GLU A 1 266 ? -23.423 -21.352 -13.947 1.00 89.31 266 GLU A N 1
ATOM 2127 C CA . GLU A 1 266 ? -24.153 -21.315 -12.670 1.00 89.31 266 GLU A CA 1
ATOM 2128 C C . GLU A 1 266 ? -23.338 -21.938 -11.518 1.00 89.31 266 GLU A C 1
ATOM 2130 O O . GLU A 1 266 ? -23.385 -21.432 -10.393 1.00 89.31 266 GLU A O 1
ATOM 2135 N N . ASP A 1 267 ? -22.535 -22.968 -11.798 1.00 90.06 267 ASP A N 1
ATOM 2136 C CA . ASP A 1 267 ? -21.722 -23.665 -10.799 1.00 90.06 267 ASP A CA 1
ATOM 2137 C C . ASP A 1 267 ? -20.509 -22.827 -10.379 1.00 90.06 267 ASP A C 1
ATOM 2139 O O . ASP A 1 267 ? -20.221 -22.703 -9.189 1.00 90.06 267 ASP A O 1
ATOM 2143 N N . GLU A 1 268 ? -19.803 -22.223 -11.333 1.00 92.06 268 GLU A N 1
ATOM 2144 C CA . GLU A 1 268 ? -18.719 -21.264 -11.101 1.00 92.06 268 GLU A CA 1
ATOM 2145 C C . GLU A 1 268 ? -19.224 -20.058 -10.304 1.00 92.06 268 GLU A C 1
ATOM 2147 O O . GLU A 1 268 ? -18.567 -19.618 -9.355 1.00 92.06 268 GLU A O 1
ATOM 2152 N N . SER A 1 269 ? -20.420 -19.562 -10.641 1.00 91.44 269 SER A N 1
ATOM 2153 C CA . SER A 1 269 ? -21.047 -18.437 -9.942 1.00 91.44 269 SER A CA 1
ATOM 2154 C C . SER A 1 269 ? -21.345 -18.765 -8.484 1.00 91.44 269 SER A C 1
ATOM 2156 O O . SER A 1 269 ? -21.006 -17.982 -7.593 1.00 91.44 269 SER A O 1
ATOM 2158 N N . TRP A 1 270 ? -21.934 -19.936 -8.228 1.00 92.00 270 TRP A N 1
ATOM 2159 C CA . TRP A 1 270 ? -22.191 -20.402 -6.868 1.00 92.00 270 TRP A CA 1
ATOM 2160 C C . TRP A 1 270 ? -20.894 -20.637 -6.093 1.00 92.00 270 TRP A C 1
ATOM 2162 O O . TRP A 1 270 ? -20.764 -20.141 -4.977 1.00 92.00 270 TRP A O 1
ATOM 2172 N N . LYS A 1 271 ? -19.910 -21.325 -6.684 1.00 91.00 271 LYS A N 1
ATOM 2173 C CA . LYS A 1 271 ? -18.619 -21.599 -6.030 1.00 91.00 271 LYS A CA 1
ATOM 2174 C C . LYS A 1 271 ? -17.902 -20.314 -5.624 1.00 91.00 271 LYS A C 1
ATOM 2176 O O . LYS A 1 271 ? -17.326 -20.256 -4.540 1.00 91.00 271 LYS A O 1
ATOM 2181 N N . LEU A 1 272 ? -17.927 -19.284 -6.473 1.00 90.94 272 LEU A N 1
ATOM 2182 C CA . LEU A 1 272 ? -17.322 -17.995 -6.143 1.00 90.94 272 LEU A CA 1
ATOM 2183 C C . LEU A 1 272 ? -18.075 -17.298 -5.003 1.00 90.94 272 LEU A C 1
ATOM 2185 O O . LEU A 1 272 ? -17.428 -16.794 -4.085 1.00 90.94 272 LEU A O 1
ATOM 2189 N N . LEU A 1 273 ? -19.413 -17.289 -5.043 1.00 90.94 273 LEU A N 1
ATOM 2190 C CA . LEU A 1 273 ? -20.239 -16.702 -3.984 1.00 90.94 273 LEU A CA 1
ATOM 2191 C C . LEU A 1 273 ? -19.993 -17.406 -2.645 1.00 90.94 273 LEU A C 1
ATOM 2193 O O . LEU A 1 273 ? -19.678 -16.754 -1.654 1.00 90.94 273 LEU A O 1
ATOM 2197 N N . GLU A 1 274 ? -20.079 -18.735 -2.632 1.00 90.56 274 GLU A N 1
ATOM 2198 C CA . GLU A 1 274 ? -19.864 -19.572 -1.452 1.00 90.56 274 GLU A CA 1
ATOM 2199 C C . GLU A 1 274 ? -18.484 -19.312 -0.842 1.00 90.56 274 GLU A C 1
ATOM 2201 O O . GLU A 1 274 ? -18.379 -18.979 0.338 1.00 90.56 274 GLU A O 1
ATOM 2206 N N . LYS A 1 275 ? -17.430 -19.343 -1.663 1.00 88.12 275 LYS A N 1
ATOM 2207 C CA . LYS A 1 275 ? -16.064 -19.084 -1.200 1.00 88.12 275 LYS A CA 1
ATOM 2208 C C . LYS A 1 275 ? -15.894 -17.681 -0.621 1.00 88.12 275 LYS A C 1
ATOM 2210 O O . LYS A 1 275 ? -15.200 -17.514 0.377 1.00 88.12 275 LYS A O 1
ATOM 2215 N N . LYS A 1 276 ? -16.497 -16.658 -1.233 1.00 86.62 276 LYS A N 1
ATOM 2216 C CA . LYS A 1 276 ? -16.362 -15.268 -0.765 1.00 86.62 276 LYS A CA 1
ATOM 2217 C C . LYS A 1 276 ? -17.191 -14.976 0.490 1.00 86.62 276 LYS A C 1
ATOM 2219 O O . LYS A 1 276 ? -16.776 -14.130 1.271 1.00 86.62 276 LYS A O 1
ATOM 2224 N N . VAL A 1 277 ? -18.312 -15.669 0.705 1.00 87.69 277 VAL A N 1
ATOM 2225 C CA . VAL A 1 277 ? -19.161 -15.491 1.899 1.00 87.69 277 VAL A CA 1
ATOM 2226 C C . VAL A 1 277 ? -18.674 -16.321 3.090 1.00 87.69 277 VAL A C 1
ATOM 2228 O O . VAL A 1 277 ? -18.682 -15.836 4.220 1.00 87.69 277 VAL A O 1
ATOM 2231 N N . PHE A 1 278 ? -18.277 -17.575 2.864 1.00 84.62 278 PHE A N 1
ATOM 2232 C CA . PHE A 1 278 ? -17.958 -18.523 3.938 1.00 84.62 278 PHE A CA 1
ATOM 2233 C C . PHE A 1 278 ? -16.449 -18.765 4.124 1.00 84.62 278 PHE A C 1
ATOM 2235 O O . PHE A 1 278 ? -16.036 -19.289 5.158 1.00 84.62 278 PHE A O 1
ATOM 2242 N N . GLY A 1 279 ? -15.602 -18.346 3.180 1.00 81.50 279 GLY A N 1
ATOM 2243 C CA . GLY A 1 279 ? -14.159 -18.576 3.251 1.00 81.50 279 GLY A CA 1
ATOM 2244 C C . GLY A 1 279 ? -13.825 -20.065 3.155 1.00 81.50 279 GLY A C 1
ATOM 2245 O O . GLY A 1 279 ? -14.108 -20.698 2.141 1.00 81.50 279 GLY A O 1
ATOM 2246 N N . GLU A 1 280 ? -13.208 -20.611 4.206 1.00 74.00 280 GLU A N 1
ATOM 2247 C CA . GLU A 1 280 ? -12.932 -22.052 4.340 1.00 74.00 280 GLU A CA 1
ATOM 2248 C C . GLU A 1 280 ? -14.092 -22.826 4.996 1.00 74.00 280 GLU A C 1
ATOM 2250 O O . GLU A 1 280 ? -14.084 -24.057 5.013 1.00 74.00 280 GLU A O 1
ATOM 2255 N N . GLU A 1 281 ? -15.096 -22.130 5.542 1.00 77.81 281 GLU A N 1
ATOM 2256 C CA . GLU A 1 281 ? -16.292 -22.767 6.096 1.00 77.81 281 GLU A CA 1
ATOM 2257 C C . GLU A 1 281 ? -17.221 -23.241 4.967 1.00 77.81 281 GLU A C 1
ATOM 2259 O O . GLU A 1 281 ? -17.348 -22.603 3.924 1.00 77.81 281 GLU A O 1
ATOM 2264 N N . SER A 1 282 ? -17.925 -24.353 5.182 1.00 76.00 282 SER A N 1
ATOM 2265 C CA . SER A 1 282 ? -18.945 -24.834 4.244 1.00 76.00 282 SER A CA 1
ATOM 2266 C C . SER A 1 282 ? -20.280 -24.113 4.438 1.00 76.00 282 SER A C 1
ATOM 2268 O O . SER A 1 282 ? -20.699 -23.876 5.577 1.00 76.00 282 SER A O 1
ATOM 2270 N N . CYS A 1 283 ? -21.003 -23.848 3.347 1.00 82.12 283 CYS A N 1
ATOM 2271 C CA . CYS A 1 283 ? -22.360 -23.310 3.415 1.00 82.12 283 CYS A CA 1
ATOM 2272 C C . CYS A 1 283 ? -23.338 -24.309 4.068 1.00 82.12 283 CYS A C 1
ATOM 2274 O O . CYS A 1 283 ? -23.307 -25.510 3.792 1.00 82.12 283 CYS A O 1
ATOM 2276 N N . SER A 1 284 ? -24.249 -23.809 4.912 1.00 83.50 284 SER A N 1
ATOM 2277 C CA . SER A 1 284 ? -25.361 -24.615 5.430 1.00 83.50 284 SER A CA 1
ATOM 2278 C C . SER A 1 284 ? -26.290 -25.039 4.282 1.00 83.50 284 SER A C 1
ATOM 2280 O O . SER A 1 284 ? -26.678 -24.180 3.486 1.00 83.50 284 SER A O 1
ATOM 2282 N N . PRO A 1 285 ? -26.740 -26.309 4.216 1.00 83.38 285 PRO A N 1
ATOM 2283 C CA . PRO A 1 285 ? -27.667 -26.768 3.181 1.00 83.38 285 PRO A CA 1
ATOM 2284 C C . PRO A 1 285 ? -28.941 -25.920 3.059 1.00 83.38 285 PRO A C 1
ATOM 2286 O O . PRO A 1 285 ? -29.464 -25.773 1.961 1.00 83.38 285 PRO A O 1
ATOM 2289 N N . LEU A 1 286 ? -29.404 -25.316 4.161 1.00 83.88 286 LEU A N 1
ATOM 2290 C CA . LEU A 1 286 ? -30.594 -24.456 4.193 1.00 83.88 286 LEU A CA 1
ATOM 2291 C C . LEU A 1 286 ? -30.415 -23.137 3.422 1.00 83.88 286 LEU A C 1
ATOM 2293 O O . LEU A 1 286 ? -31.383 -22.595 2.900 1.00 83.88 286 LEU A O 1
ATOM 2297 N N . LEU A 1 287 ? -29.187 -22.615 3.349 1.00 87.56 287 LEU A N 1
ATOM 2298 C CA . LEU A 1 287 ? -28.870 -21.364 2.647 1.00 87.56 287 LEU A CA 1
ATOM 2299 C C . LEU A 1 287 ? -28.506 -21.594 1.180 1.00 87.56 287 LEU A C 1
ATOM 2301 O O . LEU A 1 287 ? -28.455 -20.644 0.400 1.00 87.56 287 LEU A O 1
ATOM 2305 N N . ARG A 1 288 ? -28.244 -22.845 0.797 1.00 89.19 288 ARG A N 1
ATOM 2306 C CA . ARG A 1 288 ? -27.741 -23.186 -0.532 1.00 89.19 288 ARG A CA 1
ATOM 2307 C C . ARG A 1 288 ? -28.728 -22.808 -1.630 1.00 89.19 288 ARG A C 1
ATOM 2309 O O . ARG A 1 288 ? -28.322 -22.201 -2.614 1.00 89.19 288 ARG A O 1
ATOM 2316 N N . ASP A 1 289 ? -30.012 -23.100 -1.436 1.00 89.00 289 ASP A N 1
ATOM 2317 C CA . ASP A 1 289 ? -31.037 -22.844 -2.452 1.00 89.00 289 ASP A CA 1
ATOM 2318 C C . ASP A 1 289 ? -31.208 -21.342 -2.715 1.00 89.00 289 ASP A C 1
ATOM 2320 O O . ASP A 1 289 ? -31.179 -20.894 -3.863 1.00 89.00 289 ASP A O 1
ATOM 2324 N N . VAL A 1 290 ? -31.343 -20.537 -1.653 1.00 89.88 290 VAL A N 1
ATOM 2325 C CA . VAL A 1 290 ? -31.432 -19.073 -1.779 1.00 89.88 290 VAL A CA 1
ATOM 2326 C C . VAL A 1 290 ? -30.125 -18.485 -2.313 1.00 89.88 290 VAL A C 1
ATOM 2328 O O . VAL A 1 290 ? -30.147 -17.620 -3.186 1.00 89.88 290 VAL A O 1
ATOM 2331 N N . GLY A 1 291 ? -28.983 -19.015 -1.883 1.00 90.06 291 GLY A N 1
ATOM 2332 C CA . GLY A 1 291 ? -27.668 -18.604 -2.348 1.00 90.06 291 GLY A CA 1
ATOM 2333 C C . GLY A 1 291 ? -27.430 -18.857 -3.839 1.00 90.06 291 GLY A C 1
ATOM 2334 O O . GLY A 1 291 ? -26.941 -17.972 -4.539 1.00 90.06 291 GLY A O 1
ATOM 2335 N N . GLN A 1 292 ? -27.828 -20.019 -4.360 1.00 90.12 292 GLN A N 1
ATOM 2336 C CA . GLN A 1 292 ? -27.749 -20.327 -5.792 1.00 90.12 292 GLN A CA 1
ATOM 2337 C C . GLN A 1 292 ? -28.656 -19.411 -6.618 1.00 90.12 292 GLN A C 1
ATOM 2339 O O . GLN A 1 292 ? -28.246 -18.928 -7.677 1.00 90.12 292 GLN A O 1
ATOM 2344 N N . ARG A 1 293 ? -29.862 -19.098 -6.121 1.00 88.44 293 ARG A N 1
ATOM 2345 C CA . ARG A 1 293 ? -30.739 -18.108 -6.769 1.00 88.44 293 ARG A CA 1
ATOM 2346 C C . ARG A 1 293 ? -30.103 -16.723 -6.803 1.00 88.44 293 ARG A C 1
ATOM 2348 O O . ARG A 1 293 ? -30.132 -16.086 -7.852 1.00 88.44 293 ARG A O 1
ATOM 2355 N N . ILE A 1 294 ? -29.496 -16.279 -5.705 1.00 88.50 294 ILE A N 1
ATOM 2356 C CA . ILE A 1 294 ? -28.776 -15.001 -5.648 1.00 88.50 294 ILE A CA 1
ATOM 2357 C C . ILE A 1 294 ? -27.599 -14.995 -6.633 1.00 88.50 294 ILE A C 1
ATOM 2359 O O . ILE A 1 294 ? -27.470 -14.059 -7.418 1.00 88.50 294 ILE A O 1
ATOM 2363 N N . ALA A 1 295 ? -26.781 -16.052 -6.660 1.00 88.50 295 ALA A N 1
ATOM 2364 C CA . ALA A 1 295 ? -25.662 -16.171 -7.598 1.00 88.50 295 ALA A CA 1
ATOM 2365 C C . ALA A 1 295 ? -26.127 -16.063 -9.059 1.00 88.50 295 ALA A C 1
ATOM 2367 O O . ALA A 1 295 ? -25.515 -15.358 -9.862 1.00 88.50 295 ALA A O 1
ATOM 2368 N N . LYS A 1 296 ? -27.255 -16.702 -9.387 1.00 84.31 296 LYS A N 1
ATOM 2369 C CA . LYS A 1 296 ? -27.898 -16.598 -10.701 1.00 84.31 296 LYS A CA 1
ATOM 2370 C C . LYS A 1 296 ? -28.397 -15.181 -10.994 1.00 84.31 296 LYS A C 1
ATOM 2372 O O . LYS A 1 296 ? -28.219 -14.689 -12.107 1.00 84.31 296 LYS A O 1
ATOM 2377 N N . MET A 1 297 ? -28.979 -14.506 -10.003 1.00 80.88 297 MET A N 1
ATOM 2378 C CA . MET A 1 297 ? -29.428 -13.116 -10.127 1.00 80.88 297 MET A CA 1
ATOM 2379 C C . MET A 1 297 ? -28.275 -12.145 -10.390 1.00 80.88 297 MET A C 1
ATOM 2381 O O . MET A 1 297 ? -28.493 -11.156 -11.074 1.00 80.88 297 MET A O 1
ATOM 2385 N N . CYS A 1 298 ? -27.042 -12.436 -9.962 1.00 79.31 298 CYS A N 1
ATOM 2386 C CA . CYS A 1 298 ? -25.863 -11.603 -10.243 1.00 79.31 298 CYS A CA 1
ATOM 2387 C C . CYS A 1 298 ? -25.448 -11.549 -11.730 1.00 79.31 298 CYS A C 1
ATOM 2389 O O . CYS A 1 298 ? -24.426 -10.937 -12.055 1.00 79.31 298 CYS A O 1
ATOM 2391 N N . GLY A 1 299 ? -26.194 -12.195 -12.634 1.00 75.69 299 GLY A N 1
ATOM 2392 C CA . GLY A 1 299 ? -25.948 -12.153 -14.077 1.00 75.69 299 GLY A CA 1
ATOM 2393 C C . GLY A 1 299 ? -24.642 -12.830 -14.488 1.00 75.69 299 GLY A C 1
ATOM 2394 O O . GLY A 1 299 ? -24.063 -12.462 -15.506 1.00 75.69 299 GLY A O 1
ATOM 2395 N N . GLN A 1 300 ? -24.156 -13.775 -13.670 1.00 84.06 300 GLN A N 1
ATOM 2396 C CA . GLN A 1 300 ? -22.948 -14.570 -13.928 1.00 84.06 300 GLN A CA 1
ATOM 2397 C C . GLN A 1 300 ? -21.667 -13.735 -14.144 1.00 84.06 300 GLN A C 1
ATOM 2399 O O . GLN A 1 300 ? -20.706 -14.175 -14.784 1.00 84.06 300 GLN A O 1
ATOM 2404 N N . LEU A 1 301 ? -21.643 -12.511 -13.601 1.00 85.56 301 LEU A N 1
ATOM 2405 C CA . LEU A 1 301 ? -20.486 -11.622 -13.621 1.00 85.56 301 LEU A CA 1
ATOM 2406 C C . LEU A 1 301 ? -19.688 -11.769 -12.314 1.00 85.56 301 LEU A C 1
ATOM 2408 O O . LEU A 1 301 ? -20.237 -11.460 -11.252 1.00 85.56 301 LEU A O 1
ATOM 2412 N N . PRO A 1 302 ? -18.397 -12.158 -12.351 1.00 87.50 302 PRO A N 1
ATOM 2413 C CA . PRO A 1 302 ? -17.591 -12.329 -11.141 1.00 87.50 302 PRO A CA 1
ATOM 2414 C C . PRO A 1 302 ? -17.588 -11.110 -10.212 1.00 87.50 302 PRO A C 1
ATOM 2416 O O . PRO A 1 302 ? -17.757 -11.266 -9.006 1.00 87.50 302 PRO A O 1
ATOM 2419 N N . LEU A 1 303 ? -17.467 -9.893 -10.757 1.00 84.88 303 LEU A N 1
ATOM 2420 C CA . LEU A 1 303 ? -17.511 -8.668 -9.950 1.00 84.88 303 LEU A CA 1
ATOM 2421 C C . LEU A 1 303 ? -18.845 -8.511 -9.203 1.00 84.88 303 LEU A C 1
ATOM 2423 O O . LEU A 1 303 ? -18.846 -8.253 -8.004 1.00 84.88 303 LEU A O 1
ATOM 2427 N N . SER A 1 304 ? -19.974 -8.713 -9.887 1.00 84.44 304 SER A N 1
ATOM 2428 C CA . SER A 1 304 ? -21.307 -8.657 -9.276 1.00 84.44 304 SER A CA 1
ATOM 2429 C C . SER A 1 304 ? -21.456 -9.662 -8.138 1.00 84.44 304 SER A C 1
ATOM 2431 O O . SER A 1 304 ? -21.958 -9.326 -7.068 1.00 84.44 304 SER A O 1
ATOM 2433 N N . ILE A 1 305 ? -20.978 -10.888 -8.355 1.00 88.12 305 ILE A N 1
ATOM 2434 C CA . ILE A 1 305 ? -21.018 -11.963 -7.360 1.00 88.12 305 ILE A CA 1
ATOM 2435 C C . ILE A 1 305 ? -20.203 -11.579 -6.124 1.00 88.12 305 ILE A C 1
ATOM 2437 O O . ILE A 1 305 ? -20.682 -11.735 -5.007 1.00 88.12 305 ILE A O 1
ATOM 2441 N N . VAL A 1 306 ? -19.000 -11.034 -6.315 1.00 87.06 306 VAL A N 1
ATOM 2442 C CA . VAL A 1 306 ? -18.117 -10.599 -5.222 1.00 87.06 306 VAL A CA 1
ATOM 2443 C C . VAL A 1 306 ? -18.728 -9.444 -4.416 1.00 87.06 306 VAL A C 1
ATOM 2445 O O . VAL A 1 306 ? -18.626 -9.437 -3.188 1.00 87.06 306 VAL A O 1
ATOM 2448 N N . LEU A 1 307 ? -19.402 -8.496 -5.073 1.00 83.62 307 LEU A N 1
ATOM 2449 C CA . LEU A 1 307 ? -20.089 -7.388 -4.398 1.00 83.62 307 LEU A CA 1
ATOM 2450 C C . LEU A 1 307 ? -21.280 -7.868 -3.566 1.00 83.62 307 LEU A C 1
ATOM 2452 O O . LEU A 1 307 ? -21.433 -7.465 -2.414 1.00 83.62 307 LEU A O 1
ATOM 2456 N N . VAL A 1 308 ? -22.095 -8.770 -4.117 1.00 85.62 308 VAL A N 1
ATOM 2457 C CA . VAL A 1 308 ? -23.205 -9.377 -3.373 1.00 85.62 308 VAL A CA 1
ATOM 2458 C C . VAL A 1 308 ? -22.688 -10.258 -2.236 1.00 85.62 308 VAL A C 1
ATOM 2460 O O . VAL A 1 308 ? -23.241 -10.204 -1.140 1.00 85.62 308 VAL A O 1
ATOM 2463 N N . ALA A 1 309 ? -21.585 -10.987 -2.435 1.00 87.75 309 ALA A N 1
ATOM 2464 C CA . ALA A 1 309 ? -20.926 -11.739 -1.367 1.00 87.75 309 ALA A CA 1
ATOM 2465 C C . ALA A 1 309 ? -20.556 -10.835 -0.182 1.00 87.75 309 ALA A C 1
ATOM 2467 O O . ALA A 1 309 ? -20.772 -11.218 0.962 1.00 87.75 309 ALA A O 1
ATOM 2468 N N . GLY A 1 310 ? -20.063 -9.623 -0.462 1.00 81.75 310 GLY A N 1
ATOM 2469 C CA . GLY A 1 310 ? -19.721 -8.633 0.560 1.00 81.75 310 GLY A CA 1
ATOM 2470 C C . GLY A 1 310 ? -20.928 -8.052 1.307 1.00 81.75 310 GLY A C 1
ATOM 2471 O O . GLY A 1 310 ? -20.790 -7.584 2.434 1.00 81.75 310 GLY A O 1
ATOM 2472 N N . ILE A 1 311 ? -22.124 -8.077 0.709 1.00 81.62 311 ILE A N 1
ATOM 2473 C CA . ILE A 1 311 ? -23.374 -7.755 1.416 1.00 81.62 311 ILE A CA 1
ATOM 2474 C C . ILE A 1 311 ? -23.757 -8.922 2.331 1.00 81.62 311 ILE A C 1
ATOM 2476 O O . ILE A 1 311 ? -24.054 -8.712 3.505 1.00 81.62 311 ILE A O 1
ATOM 2480 N N . LEU A 1 312 ? -23.733 -10.147 1.799 1.00 85.25 312 LEU A N 1
ATOM 2481 C CA . LEU A 1 312 ? -24.158 -11.353 2.513 1.00 85.25 312 LEU A CA 1
ATOM 2482 C C . LEU A 1 312 ? -23.230 -11.730 3.674 1.00 85.25 312 LEU A C 1
ATOM 2484 O O . LEU A 1 312 ? -23.709 -12.272 4.666 1.00 85.25 312 LEU A O 1
ATOM 2488 N N . SER A 1 313 ? -21.930 -11.438 3.583 1.00 83.81 313 SER A N 1
ATOM 2489 C CA . SER A 1 313 ? -20.952 -11.726 4.643 1.00 83.81 313 SER A CA 1
ATOM 2490 C C . SER A 1 313 ? -21.225 -10.964 5.944 1.00 83.81 313 SER A C 1
ATOM 2492 O O . SER A 1 313 ? -20.887 -11.450 7.022 1.00 83.81 313 SER A O 1
ATOM 2494 N N . GLU A 1 314 ? -21.857 -9.793 5.849 1.00 75.25 314 GLU A N 1
ATOM 2495 C CA . GLU A 1 314 ? -22.226 -8.950 6.993 1.00 75.25 314 GLU A CA 1
ATOM 2496 C C . GLU A 1 314 ? -23.632 -9.257 7.532 1.00 75.25 314 GLU A C 1
ATOM 2498 O O . GLU A 1 314 ? -24.016 -8.748 8.586 1.00 75.25 314 GLU A O 1
ATOM 2503 N N . MET A 1 315 ? -24.415 -10.065 6.816 1.00 76.62 315 MET A N 1
ATOM 2504 C CA . MET A 1 315 ? -25.762 -10.445 7.227 1.00 76.62 315 MET A CA 1
ATOM 2505 C C . MET A 1 315 ? -25.752 -11.679 8.124 1.00 76.62 315 MET A C 1
ATOM 2507 O O . MET A 1 315 ? -24.850 -12.521 8.085 1.00 76.62 315 MET A O 1
ATOM 2511 N N . GLU A 1 316 ? -26.808 -11.814 8.923 1.00 81.62 316 GLU A N 1
ATOM 2512 C CA . GLU A 1 316 ? -27.068 -13.058 9.633 1.00 81.62 316 GLU A CA 1
ATOM 2513 C C . GLU A 1 316 ? -27.238 -14.196 8.620 1.00 81.62 316 GLU A C 1
ATOM 2515 O O . GLU A 1 316 ? -27.879 -14.047 7.574 1.00 81.62 316 GLU A O 1
ATOM 2520 N N . LYS A 1 317 ? -26.618 -15.344 8.920 1.00 85.62 317 LYS A N 1
ATOM 2521 C CA . LYS A 1 317 ? -26.617 -16.545 8.072 1.00 85.62 317 LYS A CA 1
ATOM 2522 C C . LYS A 1 317 ? -27.966 -17.281 8.194 1.00 85.62 317 LYS A C 1
ATOM 2524 O O . LYS A 1 317 ? -28.006 -18.465 8.518 1.00 85.62 317 LYS A O 1
ATOM 2529 N N . GLU A 1 318 ? -29.058 -16.562 7.950 1.00 86.12 318 GLU A N 1
ATOM 2530 C CA . GLU A 1 318 ? -30.442 -17.031 8.009 1.00 86.12 318 GLU A CA 1
ATOM 2531 C C . GLU A 1 318 ? -31.143 -16.858 6.657 1.00 86.12 318 GLU A C 1
ATOM 2533 O O . GLU A 1 318 ? -30.858 -15.929 5.897 1.00 86.12 318 GLU A O 1
ATOM 2538 N N . VAL A 1 319 ? -32.075 -17.768 6.354 1.00 86.31 319 VAL A N 1
ATOM 2539 C CA . VAL A 1 319 ? -32.765 -17.810 5.054 1.00 86.31 319 VAL A CA 1
ATOM 2540 C C . VAL A 1 319 ? -33.548 -16.520 4.805 1.00 86.31 319 VAL A C 1
ATOM 2542 O O . VAL A 1 319 ? -33.466 -15.969 3.712 1.00 86.31 319 VAL A O 1
ATOM 2545 N N . GLU A 1 320 ? -34.252 -15.997 5.813 1.00 86.50 320 GLU A N 1
ATOM 2546 C CA . GLU A 1 320 ? -35.076 -14.786 5.684 1.00 86.50 320 GLU A CA 1
ATOM 2547 C C . GLU A 1 320 ? -34.250 -13.559 5.268 1.00 86.50 320 GLU A C 1
ATOM 2549 O O . GLU A 1 320 ? -34.651 -12.817 4.369 1.00 86.50 320 GLU A O 1
ATOM 2554 N N . CYS A 1 321 ? -33.063 -13.382 5.854 1.00 84.25 321 CYS A N 1
ATOM 2555 C CA . CYS A 1 321 ? -32.135 -12.302 5.513 1.00 84.25 321 CYS A CA 1
ATOM 2556 C C . CYS A 1 321 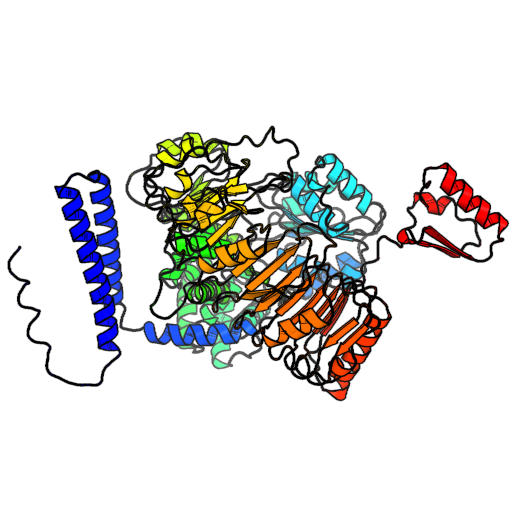? -31.653 -12.398 4.057 1.00 84.25 321 CYS A C 1
ATOM 2558 O O . CYS A 1 321 ? -31.614 -11.400 3.336 1.00 84.25 321 CYS A O 1
ATOM 2560 N N . TRP A 1 322 ? -31.333 -13.605 3.586 1.00 88.25 322 TRP A N 1
ATOM 2561 C CA . TRP A 1 322 ? -30.891 -13.819 2.205 1.00 88.25 322 TRP A CA 1
ATOM 2562 C C . TRP A 1 322 ? -32.042 -13.644 1.206 1.00 88.25 322 TRP A C 1
ATOM 2564 O O . TRP A 1 322 ? -31.837 -13.094 0.124 1.00 88.25 322 TRP A O 1
ATOM 2574 N N . GLU A 1 323 ? -33.270 -14.017 1.574 1.00 87.12 323 GLU A N 1
ATOM 2575 C CA . GLU A 1 323 ? -34.458 -13.772 0.746 1.00 87.12 323 GLU A CA 1
ATOM 2576 C C . GLU A 1 323 ? -34.739 -12.274 0.577 1.00 87.12 323 GLU A C 1
ATOM 2578 O O . GLU A 1 323 ? -35.149 -11.843 -0.501 1.00 87.12 323 GLU A O 1
ATOM 2583 N N . GLN A 1 324 ? -34.469 -11.441 1.588 1.00 82.25 324 GLN A N 1
ATOM 2584 C CA . GLN A 1 324 ? -34.564 -9.983 1.434 1.00 82.25 324 GLN A CA 1
ATOM 2585 C C . GLN A 1 324 ? -33.602 -9.469 0.356 1.00 82.25 324 GLN A C 1
ATOM 2587 O O . GLN A 1 324 ? -33.991 -8.657 -0.487 1.00 82.25 324 GLN A O 1
ATOM 2592 N N . VAL A 1 325 ? -32.364 -9.971 0.336 1.00 81.25 325 VAL A N 1
ATOM 2593 C CA . VAL A 1 325 ? -31.377 -9.628 -0.700 1.00 81.25 325 VAL A CA 1
ATOM 2594 C C . VAL A 1 325 ? -31.835 -10.118 -2.071 1.00 81.25 325 VAL A C 1
ATOM 2596 O O . VAL A 1 325 ? -31.825 -9.339 -3.023 1.00 81.25 325 VAL A O 1
ATOM 2599 N N . ALA A 1 326 ? -32.315 -11.359 -2.171 1.00 82.69 326 ALA A N 1
ATOM 2600 C CA . ALA A 1 326 ? -32.843 -11.917 -3.416 1.00 82.69 326 ALA A CA 1
ATOM 2601 C C . ALA A 1 326 ? -34.021 -11.092 -3.971 1.00 82.69 326 ALA A C 1
ATOM 2603 O O . ALA A 1 326 ? -34.056 -10.782 -5.162 1.00 82.69 326 ALA A O 1
ATOM 2604 N N . ASN A 1 327 ? -34.952 -10.666 -3.115 1.00 79.38 327 ASN A N 1
ATOM 2605 C CA . ASN A 1 327 ? -36.101 -9.844 -3.509 1.00 79.38 327 ASN A CA 1
ATOM 2606 C C . ASN A 1 327 ? -35.684 -8.443 -3.988 1.00 79.38 327 ASN A C 1
ATOM 2608 O O . ASN A 1 327 ? -36.216 -7.932 -4.976 1.00 79.38 327 ASN A O 1
ATOM 2612 N N . ASN A 1 328 ? -34.696 -7.832 -3.329 1.00 72.00 328 ASN A N 1
ATOM 2613 C CA . ASN A 1 328 ? -34.162 -6.526 -3.720 1.00 72.00 328 ASN A CA 1
ATOM 2614 C C . ASN A 1 328 ? -33.379 -6.590 -5.043 1.00 72.00 328 ASN A C 1
ATOM 2616 O O . ASN A 1 328 ? -33.495 -5.686 -5.874 1.00 72.00 328 ASN A O 1
ATOM 2620 N N . LEU A 1 329 ? -32.620 -7.666 -5.266 1.00 70.12 329 LEU A N 1
ATOM 2621 C CA . LEU A 1 329 ? -31.897 -7.936 -6.513 1.00 70.12 329 LEU A CA 1
ATOM 2622 C C . LEU A 1 329 ? -32.869 -8.215 -7.675 1.00 70.12 329 LEU A C 1
ATOM 2624 O O . LEU A 1 329 ? -32.750 -7.624 -8.749 1.00 70.12 329 LEU A O 1
ATOM 2628 N N . GLY A 1 330 ? -33.885 -9.052 -7.449 1.00 57.78 330 GLY A N 1
ATOM 2629 C CA . GLY A 1 330 ? -34.811 -9.537 -8.480 1.00 57.78 330 GLY A CA 1
ATOM 2630 C C . GLY A 1 330 ? -35.641 -8.465 -9.196 1.00 57.78 330 GLY A C 1
ATOM 2631 O O . GLY A 1 330 ? -36.144 -8.719 -10.286 1.00 57.78 330 GLY A O 1
ATOM 2632 N N . THR A 1 331 ? -35.763 -7.255 -8.640 1.00 55.06 331 THR A N 1
ATOM 2633 C CA . THR A 1 331 ? -36.546 -6.161 -9.247 1.00 55.06 331 THR A CA 1
ATOM 2634 C C . THR A 1 331 ? -35.751 -5.267 -10.208 1.00 55.06 331 THR A C 1
ATOM 2636 O O . THR A 1 331 ? -36.364 -4.453 -10.899 1.00 55.06 331 THR A O 1
ATOM 2639 N N . ARG A 1 332 ? -34.410 -5.372 -10.269 1.00 52.91 332 ARG A N 1
ATOM 2640 C CA . ARG A 1 332 ? -33.556 -4.354 -10.929 1.00 52.91 332 ARG A CA 1
ATOM 2641 C C . ARG A 1 332 ? -32.480 -4.877 -11.885 1.00 52.91 332 ARG A C 1
ATOM 2643 O O . ARG A 1 332 ? -31.790 -4.063 -12.496 1.00 52.91 332 ARG A O 1
ATOM 2650 N N . ILE A 1 333 ? -32.320 -6.191 -12.048 1.00 52.22 333 ILE A N 1
ATOM 2651 C CA . ILE A 1 333 ? -31.162 -6.739 -12.771 1.00 52.22 333 ILE A CA 1
ATOM 2652 C C . ILE A 1 333 ? -31.507 -7.050 -14.227 1.00 52.22 333 ILE A C 1
ATOM 2654 O O . ILE A 1 333 ? -31.901 -8.155 -14.591 1.00 52.22 333 ILE A O 1
ATOM 2658 N N . HIS A 1 334 ? -31.281 -6.056 -15.080 1.00 51.06 334 HIS A N 1
ATOM 2659 C CA . HIS A 1 334 ? -30.982 -6.282 -16.488 1.00 51.06 334 HIS A CA 1
ATOM 2660 C C . HIS A 1 334 ? -29.544 -5.825 -16.752 1.00 51.06 334 HIS A C 1
ATOM 2662 O O . HIS A 1 334 ? -29.302 -4.636 -16.911 1.00 51.06 334 HIS A O 1
ATOM 2668 N N . ASN A 1 335 ? -28.605 -6.778 -16.776 1.00 52.53 335 ASN A N 1
ATOM 2669 C CA . ASN A 1 335 ? -27.244 -6.713 -17.344 1.00 52.53 335 ASN A CA 1
ATOM 2670 C C . ASN A 1 335 ? -26.303 -5.539 -16.984 1.00 52.53 335 ASN A C 1
ATOM 2672 O O . ASN A 1 335 ? -25.187 -5.511 -17.498 1.00 52.53 335 ASN A O 1
ATOM 2676 N N . ASP A 1 336 ? -26.680 -4.599 -16.119 1.00 62.72 336 ASP A N 1
ATOM 2677 C CA . ASP A 1 336 ? -25.832 -3.459 -15.766 1.00 62.72 336 ASP A CA 1
ATOM 2678 C C . ASP A 1 336 ? -25.199 -3.657 -14.385 1.00 62.72 336 ASP A C 1
ATOM 2680 O O . ASP A 1 336 ? -25.867 -3.547 -13.352 1.00 62.72 336 ASP A O 1
ATOM 2684 N N . SER A 1 337 ? -23.886 -3.907 -14.365 1.00 64.25 337 SER A N 1
ATOM 2685 C CA . SER A 1 337 ? -23.072 -4.007 -13.147 1.00 64.25 337 SER A CA 1
ATOM 2686 C C . SER A 1 337 ? -23.227 -2.790 -12.229 1.00 64.25 337 SER A C 1
ATOM 2688 O O . SER A 1 337 ? -23.027 -2.910 -11.024 1.00 64.25 337 SER A O 1
ATOM 2690 N N . ARG A 1 338 ? -23.630 -1.626 -12.759 1.00 68.69 338 ARG A N 1
ATOM 2691 C CA . ARG A 1 338 ? -23.892 -0.417 -11.961 1.00 68.69 338 ARG A CA 1
ATOM 2692 C C . ARG A 1 338 ? -25.051 -0.577 -10.987 1.00 68.69 338 ARG A C 1
ATOM 2694 O O . ARG A 1 338 ? -24.987 -0.010 -9.905 1.00 68.69 338 ARG A O 1
ATOM 2701 N N . THR A 1 339 ? -26.081 -1.347 -11.339 1.00 70.38 339 THR A N 1
ATOM 2702 C CA . THR A 1 339 ? -27.252 -1.550 -10.464 1.00 70.38 339 THR A CA 1
ATOM 2703 C C . THR A 1 339 ? -26.875 -2.269 -9.172 1.00 70.38 339 THR A C 1
ATOM 2705 O O . THR A 1 339 ? -27.369 -1.924 -8.102 1.00 70.38 339 THR A O 1
ATOM 2708 N N . ILE A 1 340 ? -25.945 -3.222 -9.257 1.00 73.19 340 ILE A N 1
ATOM 2709 C CA . ILE A 1 340 ? -25.451 -3.977 -8.103 1.00 73.19 340 ILE A CA 1
ATOM 2710 C C . ILE A 1 340 ? -24.524 -3.105 -7.254 1.00 73.19 340 ILE A C 1
ATOM 2712 O O . ILE A 1 340 ? -24.650 -3.102 -6.033 1.00 73.19 340 ILE A O 1
ATOM 2716 N N . VAL A 1 341 ? -23.658 -2.301 -7.882 1.00 79.19 341 VAL A N 1
ATOM 2717 C CA . VAL A 1 341 ? -22.828 -1.325 -7.155 1.00 79.19 341 VAL A CA 1
ATOM 2718 C C . VAL A 1 341 ? -23.690 -0.307 -6.401 1.00 79.19 341 VAL A C 1
ATOM 2720 O O . VAL A 1 341 ? -23.422 -0.029 -5.234 1.00 79.19 341 VAL A O 1
ATOM 2723 N N . ASP A 1 342 ? -24.745 0.210 -7.035 1.00 79.81 342 ASP A N 1
ATOM 2724 C CA . ASP A 1 342 ? -25.692 1.143 -6.418 1.00 79.81 342 ASP A CA 1
ATOM 2725 C C . ASP A 1 342 ? -26.383 0.523 -5.193 1.00 79.81 342 ASP A C 1
ATOM 2727 O O . ASP A 1 342 ? -26.464 1.143 -4.134 1.00 79.81 342 ASP A O 1
ATOM 2731 N N . GLN A 1 343 ? -26.792 -0.745 -5.280 1.00 72.94 343 GLN A N 1
ATOM 2732 C CA . GLN A 1 343 ? -27.347 -1.468 -4.135 1.00 72.94 343 GLN A CA 1
ATOM 2733 C C . GLN A 1 343 ? -26.325 -1.673 -3.013 1.00 72.94 343 GLN A C 1
ATOM 2735 O O . GLN A 1 343 ? -26.645 -1.401 -1.853 1.00 72.94 343 GLN A O 1
ATOM 2740 N N . SER A 1 344 ? -25.095 -2.091 -3.336 1.00 76.12 344 SER A N 1
ATOM 2741 C CA . SER A 1 344 ? -24.014 -2.194 -2.349 1.00 76.12 344 SER A CA 1
ATOM 2742 C C . SER A 1 344 ? -23.780 -0.857 -1.646 1.00 76.12 344 SER A C 1
ATOM 2744 O O . SER A 1 344 ? -23.636 -0.833 -0.427 1.00 76.12 344 SER A O 1
ATOM 2746 N N . TYR A 1 345 ? -23.818 0.255 -2.385 1.00 80.69 345 TYR A N 1
ATOM 2747 C CA . TYR A 1 345 ? -23.706 1.604 -1.834 1.00 80.69 345 TYR A CA 1
ATOM 2748 C C . TYR A 1 345 ? -24.889 1.976 -0.931 1.00 80.69 345 TYR A C 1
ATOM 2750 O O . TYR A 1 345 ? -24.693 2.526 0.153 1.00 80.69 345 TYR A O 1
ATOM 2758 N N . HIS A 1 346 ? -26.122 1.658 -1.324 1.00 76.44 346 HIS A N 1
ATOM 2759 C CA . HIS A 1 346 ? -27.310 1.983 -0.533 1.00 76.44 346 HIS A CA 1
ATOM 2760 C C . HIS A 1 346 ? -27.350 1.267 0.821 1.00 76.44 346 HIS A C 1
ATOM 2762 O O . HIS A 1 346 ? -27.798 1.875 1.797 1.00 76.44 346 HIS A O 1
ATOM 2768 N N . VAL A 1 347 ? -26.836 0.035 0.882 1.00 71.31 347 VAL A N 1
ATOM 2769 C CA . VAL A 1 347 ? -26.735 -0.783 2.104 1.00 71.31 347 VAL A CA 1
ATOM 2770 C C . VAL A 1 347 ? -25.581 -0.334 3.019 1.00 71.31 347 VAL A C 1
ATOM 2772 O O . VAL A 1 347 ? -25.525 -0.743 4.180 1.00 71.31 347 VAL A O 1
ATOM 2775 N N . LEU A 1 348 ? -24.669 0.532 2.554 1.00 70.69 348 LEU A N 1
ATOM 2776 C CA . LEU A 1 348 ? -23.609 1.062 3.414 1.00 70.69 348 LEU A CA 1
ATOM 2777 C C . LEU A 1 348 ? -24.179 1.921 4.556 1.00 70.69 348 LEU A C 1
ATOM 2779 O O . LEU A 1 348 ? -25.069 2.748 4.329 1.00 70.69 348 LEU A O 1
ATOM 2783 N N . PRO A 1 349 ? -23.607 1.820 5.769 1.00 70.12 349 P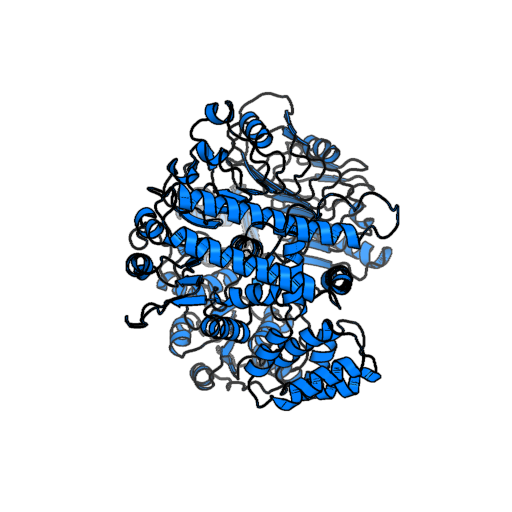RO A N 1
ATOM 2784 C CA . PRO A 1 349 ? -23.835 2.794 6.827 1.00 70.12 349 PRO A CA 1
ATOM 2785 C C . PRO A 1 349 ? -23.558 4.224 6.350 1.00 70.12 349 PRO A C 1
ATOM 2787 O O . PRO A 1 349 ? -22.587 4.466 5.630 1.00 70.12 349 PRO A O 1
ATOM 2790 N N . CYS A 1 350 ? -24.366 5.190 6.796 1.00 68.25 350 CYS A N 1
ATOM 2791 C CA . CYS A 1 350 ? -24.271 6.587 6.353 1.00 68.25 350 CYS A CA 1
ATOM 2792 C C . CYS A 1 350 ? -22.860 7.181 6.511 1.00 68.25 350 CYS A C 1
ATOM 2794 O O . CYS A 1 350 ? -22.398 7.892 5.626 1.00 68.25 350 CYS A O 1
ATOM 2796 N N . HIS A 1 351 ? -22.145 6.834 7.585 1.00 70.94 351 HIS A N 1
ATOM 2797 C CA . HIS A 1 351 ? -20.782 7.314 7.834 1.00 70.94 351 HIS A CA 1
ATOM 2798 C C . HIS A 1 351 ? -19.729 6.747 6.861 1.00 70.94 351 HIS A C 1
ATOM 2800 O O . HIS A 1 351 ? -18.713 7.392 6.630 1.00 70.94 351 HIS A O 1
ATOM 2806 N N . LEU A 1 352 ? -19.962 5.575 6.253 1.00 79.62 352 LEU A N 1
ATOM 2807 C CA . LEU A 1 352 ? -19.048 4.981 5.266 1.00 79.62 352 LEU A CA 1
ATOM 2808 C C . LEU A 1 352 ? -19.298 5.479 3.842 1.00 79.62 352 LEU A C 1
ATOM 2810 O O . LEU A 1 352 ? -18.413 5.355 2.996 1.00 79.62 352 LEU A O 1
ATOM 2814 N N . LYS A 1 353 ? -20.475 6.053 3.562 1.00 82.69 353 LYS A N 1
ATOM 2815 C CA . LYS A 1 353 ? -20.824 6.548 2.223 1.00 82.69 353 LYS A CA 1
ATOM 2816 C C . LYS A 1 353 ? -19.879 7.654 1.766 1.00 82.69 353 LYS A C 1
ATOM 2818 O O . LYS A 1 353 ? -19.344 7.549 0.667 1.00 82.69 353 LYS A O 1
ATOM 2823 N N . SER A 1 354 ? -19.606 8.647 2.615 1.00 85.31 354 SER A N 1
ATOM 2824 C CA . SER A 1 354 ? -18.665 9.730 2.292 1.00 85.31 354 SER A CA 1
ATOM 2825 C C . SER A 1 354 ? -17.245 9.200 2.083 1.00 85.31 354 SER A C 1
ATOM 2827 O O . SER A 1 354 ? -16.605 9.548 1.096 1.00 85.31 354 SER A O 1
ATOM 2829 N N . CYS A 1 355 ? -16.780 8.279 2.938 1.00 88.25 355 CYS A N 1
ATOM 2830 C CA . CYS A 1 355 ? -15.483 7.614 2.778 1.00 88.25 355 CYS A CA 1
ATOM 2831 C C . CYS A 1 355 ? -15.378 6.864 1.441 1.00 88.25 355 CYS A C 1
ATOM 2833 O O . CYS A 1 355 ? -14.370 6.979 0.744 1.00 88.25 355 CYS A O 1
ATOM 2835 N N . PHE A 1 356 ? -16.427 6.131 1.059 1.00 89.75 356 PHE A N 1
ATOM 2836 C CA . PHE A 1 356 ? -16.477 5.399 -0.204 1.00 89.75 356 PHE A CA 1
ATOM 2837 C C . PHE A 1 356 ? -16.517 6.334 -1.421 1.00 89.75 356 PHE A C 1
ATOM 2839 O O . PHE A 1 356 ? -15.728 6.162 -2.350 1.00 89.75 356 PHE A O 1
ATOM 2846 N N . LEU A 1 357 ? -17.369 7.364 -1.409 1.00 89.38 357 LEU A N 1
ATOM 2847 C CA . LEU A 1 357 ? -17.434 8.349 -2.494 1.00 89.38 357 LEU A CA 1
ATOM 2848 C C . LEU A 1 357 ? -16.126 9.127 -2.649 1.00 89.38 357 LEU A C 1
ATOM 2850 O O . LEU A 1 357 ? -15.760 9.471 -3.771 1.00 89.38 357 LEU A O 1
ATOM 2854 N N . TYR A 1 358 ? -15.385 9.344 -1.559 1.00 89.12 358 TYR A N 1
ATOM 2855 C CA . TYR A 1 358 ? -14.099 10.041 -1.590 1.00 89.12 358 TYR A CA 1
ATOM 2856 C C . TYR A 1 358 ? -13.043 9.314 -2.427 1.00 89.12 358 TYR A C 1
ATOM 2858 O O . TYR A 1 358 ? -12.148 9.957 -2.971 1.00 89.12 358 TYR A O 1
ATOM 2866 N N . PHE A 1 359 ? -13.172 7.995 -2.629 1.00 89.56 359 PHE A N 1
ATOM 2867 C CA . PHE A 1 359 ? -12.318 7.287 -3.587 1.00 89.56 359 PHE A CA 1
ATOM 2868 C C . PHE A 1 359 ? -12.443 7.844 -5.010 1.00 89.56 359 PHE A C 1
ATOM 2870 O O . PHE A 1 359 ? -11.495 7.762 -5.787 1.00 89.56 359 PHE A O 1
ATOM 2877 N N . GLY A 1 360 ? -13.576 8.470 -5.337 1.00 87.38 360 GLY A N 1
ATOM 2878 C CA . GLY A 1 360 ? -13.774 9.180 -6.592 1.00 87.38 360 GLY A CA 1
ATOM 2879 C C . GLY A 1 360 ? -12.758 10.298 -6.837 1.00 87.38 360 GLY A C 1
ATOM 2880 O O . GLY A 1 360 ? -12.646 10.718 -7.980 1.00 87.38 360 GLY A O 1
ATOM 2881 N N . ALA A 1 361 ? -12.008 10.764 -5.828 1.00 84.38 361 ALA A N 1
ATOM 2882 C CA . ALA A 1 361 ? -10.967 11.786 -5.973 1.00 84.38 361 ALA A CA 1
ATOM 2883 C C . ALA A 1 361 ? -9.619 11.259 -6.502 1.00 84.38 361 ALA A C 1
ATOM 2885 O O . ALA A 1 361 ? -8.752 12.051 -6.879 1.00 84.38 361 ALA A O 1
ATOM 2886 N N . PHE A 1 362 ? -9.433 9.939 -6.557 1.00 85.00 362 PHE A N 1
ATOM 2887 C CA . PHE A 1 362 ? -8.191 9.312 -7.013 1.00 85.00 362 PHE A CA 1
ATOM 2888 C C . PHE A 1 362 ? -8.247 8.928 -8.498 1.00 85.00 362 PHE A C 1
ATOM 2890 O O . PHE A 1 362 ? -9.317 8.854 -9.123 1.00 85.00 362 PHE A O 1
ATOM 2897 N N . LEU A 1 363 ? -7.072 8.715 -9.090 1.00 78.44 363 LEU A N 1
ATOM 2898 C CA . LEU A 1 363 ? -6.945 8.298 -10.487 1.00 78.44 363 LEU A CA 1
ATOM 2899 C C . LEU A 1 363 ? -7.276 6.806 -10.660 1.00 78.44 363 LEU A C 1
ATOM 2901 O O . LEU A 1 363 ? -7.273 6.026 -9.709 1.00 78.44 363 LEU A O 1
ATOM 2905 N N . GLU A 1 364 ? -7.604 6.417 -11.895 1.00 75.12 364 GLU A N 1
ATOM 2906 C CA . GLU A 1 364 ? -7.823 5.005 -12.243 1.00 75.12 364 GLU A CA 1
ATOM 2907 C C . GLU A 1 364 ? -6.522 4.214 -12.037 1.00 75.12 364 GLU A C 1
ATOM 2909 O O . GLU A 1 364 ? -5.437 4.729 -12.304 1.00 75.12 364 GLU A O 1
ATOM 2914 N N . ASP A 1 365 ? -6.637 3.005 -11.479 1.00 71.00 365 ASP A N 1
ATOM 2915 C CA . ASP A 1 365 ? -5.523 2.131 -11.077 1.00 71.00 365 ASP A CA 1
ATOM 2916 C C . ASP A 1 365 ? -4.503 2.719 -10.079 1.00 71.00 365 ASP A C 1
ATOM 2918 O O . ASP A 1 365 ? -3.477 2.089 -9.793 1.00 71.00 365 ASP A O 1
ATOM 2922 N N . GLU A 1 366 ? -4.780 3.884 -9.476 1.00 77.12 366 GLU A N 1
ATOM 2923 C CA . GLU A 1 366 ? -3.910 4.474 -8.457 1.00 77.12 366 GLU A CA 1
ATOM 2924 C C . GLU A 1 366 ? -3.819 3.557 -7.226 1.00 77.12 366 GLU A C 1
ATOM 2926 O O . GLU A 1 366 ? -4.818 3.170 -6.612 1.00 77.12 366 GLU A O 1
ATOM 2931 N N . VAL A 1 367 ? -2.587 3.227 -6.829 1.00 82.75 367 VAL A N 1
ATOM 2932 C CA . VAL A 1 367 ? -2.323 2.553 -5.555 1.00 82.75 367 VAL A CA 1
ATOM 2933 C C . VAL A 1 367 ? -2.355 3.593 -4.439 1.00 82.75 367 VAL A C 1
ATOM 2935 O O . VAL A 1 367 ? -1.446 4.413 -4.302 1.00 82.75 367 VAL A O 1
ATOM 2938 N N . ILE A 1 368 ? -3.391 3.530 -3.607 1.00 87.12 368 ILE A N 1
ATOM 2939 C CA . ILE A 1 368 ? -3.655 4.502 -2.548 1.00 87.12 368 ILE A CA 1
ATOM 2940 C C . ILE A 1 368 ? -3.053 4.001 -1.236 1.00 87.12 368 ILE A C 1
ATOM 2942 O O . ILE A 1 368 ? -3.443 2.959 -0.702 1.00 87.12 368 ILE A O 1
ATOM 2946 N N . TYR A 1 369 ? -2.114 4.764 -0.675 1.00 87.75 369 TYR A N 1
ATOM 2947 C CA . TYR A 1 369 ? -1.563 4.477 0.648 1.00 87.75 369 TYR A CA 1
ATOM 2948 C C . TYR A 1 369 ? -2.588 4.765 1.746 1.00 87.75 369 TYR A C 1
ATOM 2950 O O . TYR A 1 369 ? -3.092 5.885 1.857 1.00 87.75 369 TYR A O 1
ATOM 2958 N N . ILE A 1 370 ? -2.818 3.778 2.614 1.00 86.56 370 ILE A N 1
ATOM 2959 C CA . ILE A 1 370 ? -3.833 3.852 3.673 1.00 86.56 370 ILE A CA 1
ATOM 2960 C C . ILE A 1 370 ? -3.582 5.025 4.619 1.00 86.56 370 ILE A C 1
ATOM 2962 O O . ILE A 1 370 ? -4.500 5.779 4.921 1.00 86.56 370 ILE A O 1
ATOM 2966 N N . SER A 1 371 ? -2.323 5.270 4.989 1.00 83.75 371 SER A N 1
ATOM 2967 C CA . SER A 1 371 ? -1.960 6.399 5.853 1.00 83.75 371 SER A CA 1
ATOM 2968 C C . SER A 1 371 ? -2.301 7.771 5.264 1.00 83.75 371 SER A C 1
ATOM 2970 O O . SER A 1 371 ? -2.491 8.715 6.021 1.00 83.75 371 SER A O 1
ATOM 2972 N N . ARG A 1 372 ? -2.322 7.917 3.931 1.00 87.38 372 ARG A N 1
ATOM 2973 C CA . ARG A 1 372 ? -2.733 9.166 3.267 1.00 87.38 372 ARG A CA 1
ATOM 2974 C C . ARG A 1 372 ? -4.254 9.269 3.258 1.00 87.38 372 ARG A C 1
ATOM 2976 O O . ARG A 1 372 ? -4.779 10.280 3.700 1.00 87.38 372 ARG A O 1
ATOM 2983 N N . LEU A 1 373 ? -4.935 8.213 2.808 1.00 89.50 373 LEU A N 1
ATOM 2984 C CA . LEU A 1 373 ? -6.398 8.158 2.718 1.00 89.50 373 LEU A CA 1
ATOM 2985 C C . LEU A 1 373 ? -7.073 8.461 4.058 1.00 89.50 373 LEU A C 1
ATOM 2987 O O . LEU A 1 373 ? -7.962 9.298 4.134 1.00 89.50 373 LEU A O 1
ATOM 2991 N N . ILE A 1 374 ? -6.596 7.816 5.117 1.00 86.56 374 ILE A N 1
ATOM 2992 C CA . ILE A 1 374 ? -7.100 7.995 6.474 1.00 86.56 374 ILE A CA 1
ATOM 2993 C C . ILE A 1 374 ? -6.945 9.448 6.944 1.00 86.56 374 ILE A C 1
ATOM 2995 O O . ILE A 1 374 ? -7.908 10.048 7.409 1.00 86.56 374 ILE A O 1
ATOM 2999 N N . ARG A 1 375 ? -5.761 10.052 6.765 1.00 87.62 375 ARG A N 1
ATOM 3000 C CA . ARG A 1 375 ? -5.530 11.457 7.145 1.00 87.62 375 ARG A CA 1
ATOM 3001 C C . ARG A 1 375 ? -6.442 12.416 6.392 1.00 87.62 375 ARG A C 1
ATOM 3003 O O . ARG A 1 375 ? -6.893 13.395 6.981 1.00 87.62 375 ARG A O 1
ATOM 3010 N N . LEU A 1 376 ? -6.722 12.127 5.119 1.00 89.25 376 LEU A N 1
ATOM 3011 C CA . LEU A 1 376 ? -7.706 12.876 4.345 1.00 89.25 376 LEU A CA 1
ATOM 3012 C C . LEU A 1 376 ? -9.094 12.720 4.980 1.00 89.25 376 LEU A C 1
ATOM 3014 O O . LEU A 1 376 ? -9.677 13.722 5.361 1.00 89.25 376 LEU A O 1
ATOM 3018 N N . TRP A 1 377 ? -9.580 11.500 5.231 1.00 88.50 377 TRP A N 1
ATOM 3019 C CA . TRP A 1 377 ? -10.893 11.280 5.864 1.00 88.50 377 TRP A CA 1
ATOM 3020 C C . TRP A 1 377 ? -11.066 11.947 7.235 1.00 88.50 377 TRP A C 1
ATOM 3022 O O . TRP A 1 377 ? -12.152 12.449 7.524 1.00 88.50 377 TRP A O 1
ATOM 3032 N N . ILE A 1 378 ? -10.022 11.985 8.068 1.00 84.38 378 ILE A N 1
ATOM 3033 C CA . ILE A 1 378 ? -10.042 12.715 9.350 1.00 84.38 378 ILE A CA 1
ATOM 3034 C C . ILE A 1 378 ? -10.164 14.221 9.108 1.00 84.38 378 ILE A C 1
ATOM 3036 O O . ILE A 1 378 ? -10.980 14.891 9.736 1.00 84.38 378 ILE A O 1
ATOM 3040 N N . SER A 1 379 ? -9.369 14.751 8.178 1.00 86.88 379 SER A N 1
ATOM 3041 C CA . SER A 1 379 ? -9.322 16.187 7.884 1.00 86.88 379 SER A CA 1
ATOM 3042 C C . SER A 1 379 ? -10.607 16.690 7.222 1.00 86.88 379 SER A C 1
ATOM 3044 O O . SER A 1 379 ? -11.006 17.830 7.444 1.00 86.88 379 SER A O 1
ATOM 3046 N N . GLU A 1 380 ? -11.276 15.826 6.458 1.00 85.06 380 GLU A N 1
ATOM 3047 C CA . GLU A 1 380 ? -12.616 16.056 5.904 1.00 85.06 380 GLU A CA 1
ATOM 3048 C C . GLU A 1 380 ? -13.734 15.843 6.950 1.00 85.06 380 GLU A C 1
ATOM 3050 O O . GLU A 1 380 ? -14.899 16.110 6.668 1.00 85.06 380 GLU A O 1
ATOM 3055 N N . GLU A 1 381 ? -13.394 15.378 8.161 1.00 81.00 381 GLU A N 1
ATOM 3056 C CA . GLU A 1 381 ? -14.307 15.092 9.282 1.00 81.00 381 GLU A CA 1
ATOM 3057 C C . GLU A 1 381 ? -15.320 13.964 9.013 1.00 81.00 381 GLU A C 1
ATOM 3059 O O . GLU A 1 381 ? -16.363 13.867 9.667 1.00 81.00 381 GLU A O 1
ATOM 3064 N N . PHE A 1 382 ? -14.999 13.056 8.085 1.00 82.00 382 PHE A N 1
ATOM 3065 C CA . PHE A 1 382 ? -15.812 11.861 7.828 1.00 82.00 382 PHE A CA 1
ATOM 3066 C C . PHE A 1 382 ? -15.733 10.858 8.983 1.00 82.00 382 PHE A C 1
ATOM 3068 O O . PHE A 1 382 ? -16.683 10.118 9.234 1.00 82.00 382 PHE A O 1
ATOM 3075 N N . ILE A 1 383 ? -14.612 10.861 9.709 1.00 75.94 383 ILE A N 1
ATOM 3076 C CA . ILE A 1 383 ? -14.377 10.024 10.886 1.00 75.94 383 ILE A CA 1
ATOM 3077 C C . ILE A 1 383 ? -14.520 10.897 12.134 1.00 75.94 383 ILE A C 1
ATOM 3079 O O . ILE A 1 383 ? -13.792 11.872 12.307 1.00 75.94 383 ILE A O 1
ATOM 3083 N N . LYS A 1 384 ? -15.455 10.540 13.023 1.00 64.38 384 LYS A N 1
ATOM 3084 C CA . LYS A 1 384 ? -15.684 11.242 14.297 1.00 64.38 384 LYS A CA 1
ATOM 3085 C C . LYS A 1 384 ? -15.047 10.467 15.452 1.00 64.38 384 LYS A C 1
ATOM 3087 O O . LYS A 1 384 ? -15.174 9.244 15.512 1.00 64.38 384 LYS A O 1
ATOM 3092 N N . SER A 1 385 ? -14.396 11.168 16.382 1.00 56.75 385 SER A N 1
ATOM 3093 C CA . SER A 1 385 ? -13.893 10.560 17.618 1.00 56.75 385 SER A CA 1
ATOM 3094 C C . SER A 1 385 ? -15.052 10.078 18.496 1.00 56.75 385 SER A C 1
ATOM 3096 O O . SER A 1 385 ? -16.046 10.778 18.680 1.00 56.75 385 SER A O 1
ATOM 3098 N N . CYS A 1 386 ? -14.916 8.878 19.060 1.00 48.94 386 CYS A N 1
ATOM 3099 C CA . CYS A 1 386 ? -15.749 8.406 20.165 1.00 48.94 386 CYS A CA 1
ATOM 3100 C C . CYS A 1 386 ? -14.903 8.397 21.438 1.00 48.94 386 CYS A C 1
ATOM 3102 O O . CYS A 1 386 ? -13.748 7.962 21.399 1.00 48.94 386 CYS A O 1
ATOM 3104 N N . GLU A 1 387 ? -15.465 8.849 22.560 1.00 41.03 387 GLU A N 1
ATOM 3105 C CA . GLU A 1 387 ? -14.752 8.871 23.839 1.00 41.03 387 GLU A CA 1
ATOM 3106 C C . GLU A 1 387 ? -14.194 7.480 24.194 1.00 41.03 387 GLU A C 1
ATOM 3108 O O . GLU A 1 387 ? -14.902 6.472 24.174 1.00 41.03 387 GLU A O 1
ATOM 3113 N N . GLY A 1 388 ? -12.892 7.427 24.494 1.00 43.09 388 GLY A N 1
ATOM 3114 C CA . GLY A 1 388 ? -12.198 6.217 24.946 1.00 43.09 388 GLY A CA 1
ATOM 3115 C C . GLY A 1 388 ? -11.481 5.385 23.873 1.00 43.09 388 GLY A C 1
ATOM 3116 O O . GLY A 1 388 ? -10.828 4.410 24.241 1.00 43.09 388 GLY A O 1
ATOM 3117 N N . ARG A 1 389 ? -11.538 5.747 22.581 1.00 47.97 389 ARG A N 1
ATOM 3118 C CA . ARG A 1 389 ? -10.717 5.125 21.516 1.00 47.97 389 ARG A CA 1
ATOM 3119 C C . ARG A 1 389 ? -9.847 6.156 20.803 1.00 47.97 389 ARG A C 1
ATOM 3121 O O . ARG A 1 389 ? -10.258 7.304 20.648 1.00 47.97 389 ARG A O 1
ATOM 3128 N N . SER A 1 390 ? -8.644 5.753 20.390 1.00 57.31 390 SER A N 1
ATOM 3129 C CA . SER A 1 390 ? -7.807 6.620 19.558 1.00 57.31 390 SER A CA 1
ATOM 3130 C C . SER A 1 390 ? -8.377 6.692 18.141 1.00 57.31 390 SER A C 1
ATOM 3132 O O . SER A 1 390 ? -9.037 5.742 17.711 1.00 57.31 390 SER A O 1
ATOM 3134 N N . LEU A 1 391 ? -8.210 7.826 17.446 1.00 60.44 391 LEU A N 1
ATOM 3135 C CA . LEU A 1 391 ? -8.748 7.979 16.086 1.00 60.44 391 LEU A CA 1
ATOM 3136 C C . LEU A 1 391 ? -8.199 6.865 15.186 1.00 60.44 391 LEU A C 1
ATOM 3138 O O . LEU A 1 391 ? -8.956 6.251 14.446 1.00 60.44 391 LEU A O 1
ATOM 3142 N N . GLU A 1 392 ? -6.949 6.476 15.414 1.00 58.91 392 GLU A N 1
ATOM 3143 C CA . GLU A 1 392 ? -6.212 5.450 14.687 1.00 58.91 392 GLU A CA 1
ATOM 3144 C C . GLU A 1 392 ? -6.866 4.057 14.767 1.00 58.91 392 GLU A C 1
ATOM 3146 O O . GLU A 1 392 ? -6.874 3.323 13.779 1.00 58.91 392 GLU A O 1
ATOM 3151 N N . ASP A 1 393 ? -7.491 3.708 15.898 1.00 56.72 393 ASP A N 1
ATOM 3152 C CA . ASP A 1 393 ? -8.230 2.442 16.054 1.00 56.72 393 ASP A CA 1
ATOM 3153 C C . ASP A 1 393 ? -9.619 2.493 15.390 1.00 56.72 393 ASP A C 1
ATOM 3155 O O . ASP A 1 393 ? -10.163 1.472 14.965 1.00 56.72 393 ASP A O 1
ATOM 3159 N N . ILE A 1 394 ? -10.227 3.683 15.326 1.00 63.16 394 ILE A N 1
ATOM 3160 C CA . ILE A 1 394 ? -11.516 3.909 14.654 1.00 63.16 394 ILE A CA 1
ATOM 3161 C C . ILE A 1 394 ? -11.313 3.890 13.128 1.00 63.16 394 ILE A C 1
ATOM 3163 O O . ILE A 1 394 ? -12.156 3.365 12.401 1.00 63.16 394 ILE A O 1
ATOM 3167 N N . GLU A 1 395 ? -10.180 4.406 12.650 1.00 65.88 395 GLU A N 1
ATOM 3168 C CA . GLU A 1 395 ? -9.812 4.522 11.236 1.00 65.88 395 GLU A CA 1
ATOM 3169 C C . GLU A 1 395 ? -9.622 3.166 10.540 1.00 65.88 395 GLU A C 1
ATOM 3171 O O . GLU A 1 395 ? -10.124 2.976 9.427 1.00 65.88 395 GLU A O 1
ATOM 3176 N N . GLU A 1 396 ? -8.937 2.211 11.186 1.00 65.12 396 GLU A N 1
ATOM 3177 C CA . GLU A 1 396 ? -8.750 0.857 10.637 1.00 65.12 396 GLU A CA 1
ATOM 3178 C C . GLU A 1 396 ? -10.107 0.157 10.448 1.00 65.12 396 GLU A C 1
ATOM 3180 O O . GLU A 1 396 ? -10.353 -0.417 9.388 1.00 65.12 396 GLU A O 1
ATOM 3185 N N . GLY A 1 397 ? -11.045 0.322 11.389 1.00 73.88 397 GLY A N 1
ATOM 3186 C CA . GLY A 1 397 ? -12.381 -0.276 11.303 1.00 73.88 397 GLY A CA 1
ATOM 3187 C C . GLY A 1 397 ? -13.222 0.210 10.113 1.00 73.88 397 GLY A C 1
ATOM 3188 O O . GLY A 1 397 ? -13.968 -0.577 9.529 1.00 73.88 397 GLY A O 1
ATOM 3189 N N . TYR A 1 398 ? -13.096 1.483 9.711 1.00 82.19 398 TYR A N 1
ATOM 3190 C CA . TYR A 1 398 ? -13.821 2.024 8.547 1.00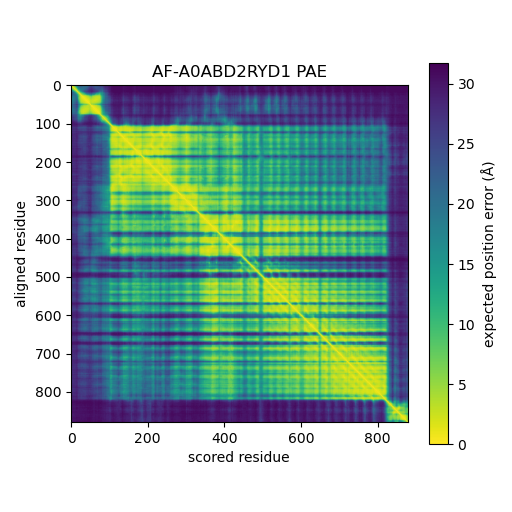 82.19 398 TYR A CA 1
ATOM 3191 C C . TYR A 1 398 ? -13.340 1.370 7.249 1.00 82.19 398 TYR A C 1
ATOM 3193 O O . TYR A 1 398 ? -14.144 0.901 6.439 1.00 82.19 398 TYR A O 1
ATOM 3201 N N . LEU A 1 399 ? -12.020 1.317 7.060 1.00 83.94 399 LEU A N 1
ATOM 3202 C CA . LEU A 1 399 ? -11.417 0.701 5.884 1.00 83.94 399 LEU A CA 1
ATOM 3203 C C . LEU A 1 399 ? -11.654 -0.813 5.863 1.00 83.94 399 LEU A C 1
ATOM 3205 O O . LEU A 1 399 ? -11.991 -1.358 4.814 1.00 83.94 399 LEU A O 1
ATOM 3209 N N . GLU A 1 400 ? -11.507 -1.488 7.003 1.00 80.19 400 GLU A N 1
ATOM 3210 C CA . GLU A 1 400 ? -11.768 -2.923 7.132 1.00 80.19 400 GLU A CA 1
ATOM 3211 C C . GLU A 1 400 ? -13.210 -3.273 6.771 1.00 80.19 400 GLU A C 1
ATOM 3213 O O . GLU A 1 400 ? -13.428 -4.291 6.120 1.00 80.19 400 GLU A O 1
ATOM 3218 N N . ASN A 1 401 ? -14.187 -2.418 7.094 1.00 79.69 401 ASN A N 1
ATOM 3219 C CA . ASN A 1 401 ? -15.573 -2.642 6.686 1.00 79.69 401 ASN A CA 1
ATOM 3220 C C . ASN A 1 401 ? -15.753 -2.538 5.161 1.00 79.69 401 ASN A C 1
ATOM 3222 O O . ASN A 1 401 ? -16.416 -3.378 4.554 1.00 79.69 401 ASN A O 1
ATOM 3226 N N . LEU A 1 402 ? -15.120 -1.552 4.515 1.00 85.56 402 LEU A N 1
ATOM 3227 C CA . LEU A 1 402 ? -15.150 -1.424 3.051 1.00 85.56 402 LEU A CA 1
ATOM 3228 C C . LEU A 1 402 ? -14.424 -2.584 2.347 1.00 85.56 402 LEU A C 1
ATOM 3230 O O . LEU A 1 402 ? -14.872 -3.040 1.292 1.00 85.56 402 LEU A O 1
ATOM 3234 N N . ILE A 1 403 ? -13.329 -3.081 2.931 1.00 83.31 403 ILE A N 1
ATOM 3235 C CA . ILE A 1 403 ? -12.611 -4.272 2.453 1.00 83.31 403 ILE A CA 1
ATOM 3236 C C . ILE A 1 403 ? -13.472 -5.526 2.642 1.00 83.31 403 ILE A C 1
ATOM 3238 O O . ILE A 1 403 ? -13.616 -6.301 1.702 1.00 83.31 403 ILE A O 1
ATOM 3242 N N . GLY A 1 404 ? -14.078 -5.711 3.819 1.00 75.38 404 GLY A N 1
ATOM 3243 C CA . GLY A 1 404 ? -14.948 -6.852 4.132 1.00 75.38 404 GLY A CA 1
ATOM 3244 C C . GLY A 1 404 ? -16.172 -6.936 3.218 1.00 75.38 404 GLY A C 1
ATOM 3245 O O . GLY A 1 404 ? -16.590 -8.024 2.838 1.00 75.38 404 GLY A O 1
ATOM 3246 N N . ARG A 1 405 ? -16.679 -5.784 2.763 1.00 76.31 405 ARG A N 1
ATOM 3247 C CA . ARG A 1 405 ? -17.754 -5.684 1.760 1.00 76.31 405 ARG A CA 1
ATOM 3248 C C . ARG A 1 405 ? -17.279 -5.835 0.310 1.00 76.31 405 ARG A C 1
ATOM 3250 O O . ARG A 1 405 ? -18.065 -5.625 -0.610 1.00 76.31 405 ARG A O 1
ATOM 3257 N N . ASN A 1 406 ? -16.007 -6.166 0.087 1.00 79.75 406 ASN A N 1
ATOM 3258 C CA . ASN A 1 406 ? -15.364 -6.280 -1.226 1.00 79.75 406 ASN A CA 1
ATOM 3259 C C . ASN A 1 406 ? -15.460 -5.020 -2.108 1.00 79.75 406 ASN A C 1
ATOM 3261 O O . ASN A 1 406 ? -15.335 -5.100 -3.331 1.00 79.75 406 ASN A O 1
ATOM 3265 N N . LEU A 1 407 ? -15.662 -3.847 -1.502 1.00 84.25 407 LEU A N 1
ATOM 3266 C CA . LEU A 1 407 ? -15.676 -2.574 -2.222 1.00 84.25 407 LEU A CA 1
ATOM 3267 C C . LEU A 1 407 ? -14.256 -2.059 -2.462 1.00 84.25 407 LEU A C 1
ATOM 3269 O O . LEU A 1 407 ? -14.011 -1.393 -3.459 1.00 84.25 407 LEU A O 1
ATOM 3273 N N . VAL A 1 408 ? -13.311 -2.385 -1.576 1.00 86.81 408 VAL A N 1
ATOM 3274 C CA . VAL A 1 408 ? -11.913 -1.936 -1.643 1.00 86.81 408 VAL A CA 1
ATOM 3275 C C . VAL A 1 408 ? -10.975 -3.139 -1.732 1.00 86.81 408 VAL A C 1
ATOM 3277 O O . VAL A 1 408 ? -11.057 -4.064 -0.928 1.00 86.81 408 VAL A O 1
ATOM 3280 N N . MET A 1 409 ? -10.044 -3.114 -2.689 1.00 83.25 409 MET A N 1
ATOM 3281 C CA . MET A 1 409 ? -9.044 -4.167 -2.877 1.00 83.25 409 MET A CA 1
ATOM 3282 C C . MET A 1 409 ? -7.751 -3.843 -2.129 1.00 83.25 409 MET A C 1
ATOM 3284 O O . MET A 1 409 ? -7.202 -2.748 -2.254 1.00 83.25 409 MET A O 1
ATOM 3288 N N . VAL A 1 410 ? -7.202 -4.824 -1.413 1.00 82.19 410 VAL A N 1
ATOM 3289 C CA . VAL A 1 410 ? -5.878 -4.720 -0.784 1.00 82.19 410 VAL A CA 1
ATOM 3290 C C . VAL A 1 410 ? -4.791 -4.944 -1.834 1.00 82.19 410 VAL A C 1
ATOM 3292 O O . VAL A 1 410 ? -4.782 -5.971 -2.505 1.00 82.19 410 VAL A O 1
ATOM 3295 N N . THR A 1 411 ? -3.851 -4.004 -1.962 1.00 79.25 411 THR A N 1
ATOM 3296 C CA . THR A 1 411 ? -2.732 -4.112 -2.920 1.00 79.25 411 THR A CA 1
ATOM 3297 C C . THR A 1 411 ? -1.415 -4.440 -2.241 1.00 79.25 411 THR A C 1
ATOM 3299 O O . THR A 1 411 ? -0.594 -5.162 -2.799 1.00 79.25 411 THR A O 1
ATOM 3302 N N . GLN A 1 412 ? -1.191 -3.917 -1.035 1.00 76.38 412 GLN A N 1
ATOM 3303 C CA . GLN A 1 412 ? 0.031 -4.160 -0.275 1.00 76.38 412 GLN A CA 1
ATOM 3304 C C . GLN A 1 412 ? -0.298 -4.316 1.203 1.00 76.38 412 GLN A C 1
ATOM 3306 O O . GLN A 1 412 ? -1.035 -3.508 1.774 1.00 76.38 412 GLN A O 1
ATOM 3311 N N . ARG A 1 413 ? 0.312 -5.316 1.838 1.00 78.88 413 ARG A N 1
ATOM 3312 C CA . ARG A 1 413 ? 0.359 -5.461 3.295 1.00 78.88 413 ARG A CA 1
ATOM 3313 C C . ARG A 1 413 ? 1.771 -5.165 3.784 1.00 78.88 413 ARG A C 1
ATOM 3315 O O . ARG A 1 413 ? 2.735 -5.337 3.043 1.00 78.88 413 ARG A O 1
ATOM 3322 N N . ALA A 1 414 ? 1.894 -4.653 4.998 1.00 67.38 414 ALA A N 1
ATOM 3323 C CA . ALA A 1 414 ? 3.182 -4.414 5.615 1.00 67.38 414 ALA A CA 1
ATOM 3324 C C . ALA A 1 414 ? 3.862 -5.752 5.916 1.00 67.38 414 ALA A C 1
ATOM 3326 O O . ALA A 1 414 ? 3.269 -6.638 6.526 1.00 67.38 414 ALA A O 1
ATOM 3327 N N . ASP A 1 415 ? 5.135 -5.874 5.540 1.00 56.47 415 ASP A N 1
ATOM 3328 C CA . ASP A 1 415 ? 5.918 -7.086 5.798 1.00 56.47 415 ASP A CA 1
ATOM 3329 C C . ASP A 1 415 ? 6.216 -7.310 7.294 1.00 56.47 415 ASP A C 1
ATOM 3331 O O . ASP A 1 415 ? 6.918 -8.256 7.642 1.00 56.47 415 ASP A O 1
ATOM 3335 N N . SER A 1 416 ? 5.834 -6.363 8.151 1.00 55.12 416 SER A N 1
ATOM 3336 C CA . SER A 1 416 ? 5.938 -6.439 9.602 1.00 55.12 416 SER A CA 1
ATOM 3337 C C . SER A 1 416 ? 4.680 -7.082 10.179 1.00 55.12 416 SER A C 1
ATOM 3339 O O . SER A 1 416 ? 4.582 -8.281 10.307 1.00 55.12 416 SER A O 1
ATOM 3341 N N . ASP A 1 417 ? 3.650 -6.317 10.467 1.00 58.38 417 ASP A N 1
ATOM 3342 C CA . ASP A 1 417 ? 2.461 -6.764 11.192 1.00 58.38 417 ASP A CA 1
ATOM 3343 C C . ASP A 1 417 ? 1.364 -7.355 10.286 1.00 58.38 417 ASP A C 1
ATOM 3345 O O . ASP A 1 417 ? 0.278 -7.670 10.762 1.00 58.38 417 ASP A O 1
ATOM 3349 N N . GLY A 1 418 ? 1.596 -7.477 8.973 1.00 64.81 418 GLY A N 1
ATOM 3350 C CA . GLY A 1 418 ? 0.587 -7.945 8.017 1.00 64.81 418 GLY A CA 1
ATOM 3351 C C . GLY A 1 418 ? -0.569 -6.961 7.785 1.00 64.81 418 GLY A C 1
ATOM 3352 O O . GLY A 1 418 ? -1.496 -7.270 7.022 1.00 64.81 418 GLY A O 1
ATOM 3353 N N . LYS A 1 419 ? -0.521 -5.764 8.390 1.00 73.62 419 LYS A N 1
ATOM 3354 C CA . LYS A 1 419 ? -1.548 -4.728 8.234 1.00 73.62 419 LYS A CA 1
ATOM 3355 C C . LYS A 1 419 ? -1.612 -4.212 6.803 1.00 73.62 419 LYS A C 1
ATOM 3357 O O . LYS A 1 419 ? -0.624 -4.228 6.068 1.00 73.62 419 LYS A O 1
ATOM 3362 N N . VAL A 1 420 ? -2.782 -3.736 6.388 1.00 78.94 420 VAL A N 1
ATOM 3363 C CA . VAL A 1 420 ? -2.977 -3.170 5.047 1.00 78.94 420 VAL A CA 1
ATOM 3364 C C . VAL A 1 420 ? -2.203 -1.855 4.930 1.00 78.94 420 VAL A C 1
ATOM 3366 O O . VAL A 1 420 ? -2.414 -0.918 5.693 1.00 78.94 420 VAL A O 1
ATOM 3369 N N . LYS A 1 421 ? -1.290 -1.778 3.960 1.00 82.81 421 LYS A N 1
ATOM 3370 C CA . LYS A 1 421 ? -0.441 -0.603 3.707 1.00 82.81 421 LYS A CA 1
ATOM 3371 C C . LYS A 1 421 ? -0.961 0.233 2.542 1.00 82.81 421 LYS A C 1
ATOM 3373 O O . LYS A 1 421 ? -0.861 1.463 2.565 1.00 82.81 421 LYS A O 1
ATOM 3378 N N . ALA A 1 422 ? -1.497 -0.431 1.526 1.00 85.19 422 ALA A N 1
ATOM 3379 C CA . ALA A 1 422 ? -2.092 0.219 0.375 1.00 85.19 422 ALA A CA 1
ATOM 3380 C C . ALA A 1 422 ? -3.311 -0.556 -0.123 1.00 85.19 422 ALA A C 1
ATOM 3382 O O . ALA A 1 422 ? -3.404 -1.781 0.024 1.00 85.19 422 ALA A O 1
ATOM 3383 N N . CYS A 1 423 ? -4.232 0.184 -0.724 1.00 87.62 423 CYS A N 1
ATOM 3384 C CA . CYS A 1 423 ? -5.428 -0.340 -1.355 1.00 87.62 423 CYS A CA 1
ATOM 3385 C C . CYS A 1 423 ? -5.608 0.254 -2.751 1.00 87.62 423 CYS A C 1
ATOM 3387 O O . CYS A 1 423 ? -4.845 1.124 -3.177 1.00 87.62 423 CYS A O 1
ATOM 3389 N N . ARG A 1 424 ? -6.607 -0.246 -3.468 1.00 85.56 424 ARG A N 1
ATOM 3390 C CA . ARG A 1 424 ? -7.099 0.324 -4.719 1.00 85.56 424 ARG A CA 1
ATOM 3391 C C . ARG A 1 424 ? -8.591 0.046 -4.855 1.00 85.56 424 ARG A C 1
ATOM 3393 O O . ARG A 1 424 ? -9.111 -0.887 -4.237 1.00 85.56 424 ARG A O 1
ATOM 3400 N N . LEU A 1 425 ? -9.256 0.809 -5.709 1.00 86.88 425 LEU A N 1
ATOM 3401 C CA . LEU A 1 425 ? -10.644 0.565 -6.084 1.00 86.88 425 LEU A CA 1
ATOM 3402 C C . LEU A 1 425 ? -10.710 -0.110 -7.461 1.00 86.88 425 LEU A C 1
ATOM 3404 O O . LEU A 1 425 ? -9.835 0.106 -8.295 1.00 86.88 425 LEU A O 1
ATOM 3408 N N . HIS A 1 426 ? -11.722 -0.948 -7.695 1.00 82.94 426 HIS A N 1
ATOM 3409 C CA . HIS A 1 426 ? -11.978 -1.501 -9.030 1.00 82.94 426 HIS A CA 1
ATOM 3410 C C . HIS A 1 426 ? -12.481 -0.383 -9.959 1.00 82.94 426 HIS A C 1
ATOM 3412 O O . HIS A 1 426 ? -13.250 0.465 -9.512 1.00 82.94 426 HIS A O 1
ATOM 3418 N N . ASP A 1 427 ? -12.112 -0.402 -11.241 1.00 78.56 427 ASP A N 1
ATOM 3419 C CA . ASP A 1 427 ? -12.491 0.616 -12.241 1.00 78.56 427 ASP A CA 1
ATOM 3420 C C . ASP A 1 427 ? -14.006 0.951 -12.258 1.00 78.56 427 ASP A C 1
ATOM 3422 O O . ASP A 1 427 ? -14.387 2.110 -12.129 1.00 78.56 427 ASP A O 1
ATOM 3426 N N . VAL A 1 428 ? -14.893 -0.051 -12.290 1.00 81.81 428 VAL A N 1
ATOM 3427 C CA . VAL A 1 428 ? -16.358 0.086 -12.253 1.00 81.81 428 VAL A CA 1
ATOM 3428 C C . VAL A 1 428 ? -16.835 0.764 -10.964 1.00 81.81 428 VAL A C 1
ATOM 3430 O O . VAL A 1 428 ? -17.764 1.570 -11.004 1.00 81.81 428 VAL A O 1
ATOM 3433 N N . LEU A 1 429 ? -16.210 0.453 -9.824 1.00 86.81 429 LEU A N 1
ATOM 3434 C CA . LEU A 1 429 ? -16.536 1.067 -8.534 1.00 86.81 429 LEU A CA 1
ATOM 3435 C C . LEU A 1 429 ? -16.047 2.516 -8.482 1.00 86.81 429 LEU A C 1
ATOM 3437 O O . LEU A 1 429 ? -16.758 3.383 -7.985 1.00 86.81 429 LEU A O 1
ATOM 3441 N N . LEU A 1 430 ? -14.869 2.797 -9.041 1.00 87.62 430 LEU A N 1
ATOM 3442 C CA . LEU A 1 430 ? -14.333 4.152 -9.141 1.00 87.62 430 LEU A CA 1
ATOM 3443 C C . LEU A 1 430 ? -15.195 5.031 -10.043 1.00 87.62 430 LEU A C 1
ATOM 3445 O O . LEU A 1 430 ? -15.520 6.158 -9.672 1.00 87.62 430 LEU A O 1
ATOM 3449 N N . ASP A 1 431 ? -15.619 4.504 -11.188 1.00 83.94 431 ASP A N 1
ATOM 3450 C CA . ASP A 1 431 ? -16.558 5.165 -12.092 1.00 83.94 431 ASP A CA 1
ATOM 3451 C C . ASP A 1 431 ? -17.901 5.446 -11.421 1.00 83.94 431 ASP A C 1
ATOM 3453 O O . ASP A 1 431 ? -18.492 6.507 -11.643 1.00 83.94 431 ASP A O 1
ATOM 3457 N N . PHE A 1 432 ? -18.390 4.509 -10.604 1.00 87.62 432 PHE A N 1
ATOM 3458 C CA . PHE A 1 432 ? -19.579 4.726 -9.790 1.00 87.62 432 PHE A CA 1
ATOM 3459 C C . PHE A 1 432 ? -19.354 5.858 -8.785 1.00 87.62 432 PHE A C 1
ATOM 3461 O O . PHE A 1 432 ? -20.139 6.803 -8.782 1.00 87.62 432 PHE A O 1
ATOM 3468 N N . CYS A 1 433 ? -18.270 5.829 -8.000 1.00 89.12 433 CYS A N 1
ATOM 3469 C CA . CYS A 1 433 ? -17.962 6.888 -7.036 1.00 89.12 433 CYS A CA 1
ATOM 3470 C C . CYS A 1 433 ? -17.861 8.256 -7.711 1.00 89.12 433 CYS A C 1
ATOM 3472 O O . CYS A 1 433 ? -18.432 9.214 -7.207 1.00 89.12 433 CYS A O 1
ATOM 3474 N N . LYS A 1 434 ? -17.202 8.356 -8.873 1.00 84.00 434 LYS A N 1
ATOM 3475 C CA . LYS A 1 434 ? -17.088 9.612 -9.635 1.00 84.00 434 LYS A CA 1
ATOM 3476 C C . LYS A 1 434 ? -18.447 10.150 -10.077 1.00 84.00 434 LYS A C 1
ATOM 3478 O O . LYS A 1 434 ? -18.711 11.336 -9.908 1.00 84.00 434 LYS A O 1
ATOM 3483 N N . LYS A 1 435 ? -19.314 9.295 -10.630 1.00 83.81 435 LYS A N 1
ATOM 3484 C CA . LYS A 1 435 ? -20.658 9.695 -11.087 1.00 83.81 435 LYS A CA 1
ATOM 3485 C C . LYS A 1 435 ? -21.557 10.068 -9.921 1.00 83.81 435 LYS A C 1
ATOM 3487 O O . LYS A 1 435 ? -22.135 11.147 -9.925 1.00 83.81 435 LYS A O 1
ATOM 3492 N N . ARG A 1 436 ? -21.607 9.215 -8.900 1.00 84.75 436 ARG A N 1
ATOM 3493 C CA . ARG A 1 436 ? -22.443 9.416 -7.719 1.00 84.75 436 ARG A CA 1
ATOM 3494 C C . ARG A 1 436 ? -22.016 10.648 -6.927 1.00 84.75 436 ARG A C 1
ATOM 3496 O O . ARG A 1 436 ? -22.858 11.438 -6.522 1.00 84.75 436 ARG A O 1
ATOM 3503 N N . ALA A 1 437 ? -20.711 10.863 -6.773 1.00 83.94 437 ALA A N 1
ATOM 3504 C CA . ALA A 1 437 ? -20.194 12.064 -6.135 1.00 83.94 437 ALA A CA 1
ATOM 3505 C C . ALA A 1 437 ? -20.512 13.336 -6.932 1.00 83.94 437 ALA A C 1
ATOM 3507 O O . ALA A 1 437 ? -20.745 14.372 -6.322 1.00 83.94 437 ALA A O 1
ATOM 3508 N N . ALA A 1 438 ? -20.551 13.274 -8.266 1.00 77.69 438 ALA A N 1
ATOM 3509 C CA . ALA A 1 438 ? -20.979 14.406 -9.084 1.00 77.69 438 ALA A CA 1
ATOM 3510 C C . ALA A 1 438 ? -22.493 14.667 -8.961 1.00 77.69 438 ALA A C 1
ATOM 3512 O O . ALA A 1 438 ? -22.901 15.816 -8.830 1.00 77.69 438 ALA A O 1
ATOM 3513 N N . GLU A 1 439 ? -23.323 13.617 -8.956 1.00 79.56 439 GLU A N 1
ATOM 3514 C CA . GLU A 1 439 ? -24.781 13.710 -8.757 1.00 79.56 439 GLU A CA 1
ATOM 3515 C C . GLU A 1 439 ? -25.148 14.307 -7.390 1.00 79.56 439 GLU A C 1
ATOM 3517 O O . GLU A 1 439 ? -26.090 15.092 -7.287 1.00 79.56 439 GLU A O 1
ATOM 3522 N N . GLU A 1 440 ? -24.388 13.964 -6.348 1.00 74.81 440 GLU A N 1
ATOM 3523 C CA . GLU A 1 440 ? -24.582 14.457 -4.979 1.00 74.81 440 GLU A CA 1
ATOM 3524 C C . GLU A 1 440 ? -23.842 15.781 -4.698 1.00 74.81 440 GLU A C 1
ATOM 3526 O O . GLU A 1 440 ? -23.849 16.253 -3.564 1.00 74.81 440 GLU A O 1
ATOM 3531 N N . ASN A 1 441 ? -23.207 16.396 -5.708 1.00 70.12 441 ASN A N 1
ATOM 3532 C CA . ASN A 1 441 ? -22.330 17.574 -5.570 1.00 70.12 441 ASN A CA 1
ATOM 3533 C C . ASN A 1 441 ? -21.227 17.412 -4.503 1.00 70.12 441 ASN A C 1
ATOM 3535 O O . ASN A 1 441 ? -20.740 18.387 -3.932 1.00 70.12 441 ASN A O 1
ATOM 3539 N N . PHE A 1 442 ? -20.821 16.172 -4.244 1.00 75.75 442 PHE A N 1
ATOM 3540 C CA . PHE A 1 442 ? -19.786 15.815 -3.288 1.00 75.75 442 PHE A CA 1
ATOM 3541 C C . PHE A 1 442 ? -18.386 16.060 -3.875 1.00 75.75 442 PHE A C 1
ATOM 3543 O O . PHE A 1 442 ? -17.585 16.770 -3.273 1.00 75.75 442 PHE A O 1
ATOM 3550 N N . LEU A 1 443 ? -18.095 15.552 -5.082 1.00 76.94 443 LEU A N 1
ATOM 3551 C CA . LEU A 1 443 ? -16.817 15.778 -5.778 1.00 76.94 443 LEU A CA 1
ATOM 3552 C C . LEU A 1 443 ? -17.040 16.420 -7.146 1.00 76.94 443 LEU A C 1
ATOM 3554 O O . LEU A 1 443 ? -17.891 15.975 -7.915 1.00 76.94 443 LEU A O 1
ATOM 3558 N N . LEU A 1 444 ? -16.183 17.377 -7.502 1.00 74.19 444 LEU A N 1
ATOM 3559 C CA . LEU A 1 444 ? -16.127 17.943 -8.848 1.00 74.19 444 LEU A CA 1
ATOM 3560 C C . LEU A 1 444 ? -14.752 17.709 -9.483 1.00 74.19 444 LEU A C 1
ATOM 3562 O O . LEU A 1 444 ? -13.732 18.164 -8.966 1.00 74.19 444 LEU A O 1
ATOM 3566 N N . TRP A 1 445 ? -14.741 17.033 -10.635 1.00 71.12 445 TRP A N 1
ATOM 3567 C CA . TRP A 1 445 ? -13.541 16.812 -11.448 1.00 71.12 445 TRP A CA 1
ATOM 3568 C C . TRP A 1 445 ? -13.352 17.916 -12.482 1.00 71.12 445 TRP A C 1
ATOM 3570 O O . TRP A 1 445 ? -14.255 18.189 -13.272 1.00 71.12 445 TRP A O 1
ATOM 3580 N N . ILE A 1 446 ? -12.151 18.492 -12.531 1.00 66.44 446 ILE A N 1
ATOM 3581 C CA . ILE A 1 446 ? -11.794 19.547 -13.487 1.00 66.44 446 ILE A CA 1
ATOM 3582 C C . ILE A 1 446 ? -10.675 19.042 -14.416 1.00 66.44 446 ILE A C 1
ATOM 3584 O O . ILE A 1 446 ? -9.552 18.797 -13.972 1.00 66.44 446 ILE A O 1
ATOM 3588 N N . ASN A 1 447 ? -10.986 18.906 -15.715 1.00 59.66 447 ASN A N 1
ATOM 3589 C CA . ASN A 1 447 ? -10.067 18.481 -16.789 1.00 59.66 447 ASN A CA 1
ATOM 3590 C C . ASN A 1 447 ? -9.751 19.637 -17.770 1.00 59.66 447 ASN A C 1
ATOM 3592 O O . ASN A 1 447 ? -10.528 20.582 -17.890 1.00 59.66 447 ASN A O 1
ATOM 3596 N N . ARG A 1 448 ? -8.636 19.522 -18.511 1.00 50.94 448 ARG A N 1
ATOM 3597 C CA . ARG A 1 448 ? -8.066 20.539 -19.426 1.00 50.94 448 ARG A CA 1
ATOM 3598 C C . ARG A 1 448 ? -9.019 21.070 -20.515 1.00 50.94 448 ARG A C 1
ATOM 3600 O O . ARG A 1 448 ? -8.982 22.261 -20.799 1.00 50.94 448 ARG A O 1
ATOM 3607 N N . ASP A 1 449 ? -9.878 20.222 -21.088 1.00 45.66 449 ASP A N 1
ATOM 3608 C CA . ASP A 1 449 ? -10.617 20.535 -22.330 1.00 45.66 449 ASP A CA 1
ATOM 3609 C C . ASP A 1 449 ? -12.068 21.014 -22.135 1.00 45.66 449 ASP A C 1
ATOM 3611 O O . ASP A 1 449 ? -12.779 21.273 -23.108 1.00 45.66 449 ASP A O 1
ATOM 3615 N N . GLN A 1 450 ? -12.550 21.150 -20.896 1.00 48.41 450 GLN A N 1
ATOM 3616 C CA . GLN A 1 450 ? -13.911 21.639 -20.664 1.00 48.41 450 GLN A CA 1
ATOM 3617 C C . GLN A 1 450 ? -13.942 23.173 -20.685 1.00 48.41 450 GLN A C 1
ATOM 3619 O O . GLN A 1 450 ? -13.642 23.842 -19.698 1.00 48.41 450 GLN A O 1
ATOM 3624 N N . SER A 1 451 ? -14.324 23.741 -21.833 1.00 41.16 451 SER A N 1
ATOM 3625 C CA . SER A 1 451 ? -14.545 25.179 -21.995 1.00 41.16 451 SER A CA 1
ATOM 3626 C C . SER A 1 451 ? -15.666 25.686 -21.074 1.00 41.16 451 SER A C 1
ATOM 3628 O O . SER A 1 451 ? -16.844 25.402 -21.293 1.00 41.16 451 SER A O 1
ATOM 3630 N N . THR A 1 452 ? -15.276 26.445 -20.048 1.00 48.88 452 THR A N 1
ATOM 3631 C CA . THR A 1 452 ? -15.909 27.686 -19.561 1.00 48.88 452 THR A CA 1
ATOM 3632 C C . THR A 1 452 ? -17.385 27.903 -19.931 1.00 48.88 452 THR A C 1
ATOM 3634 O O . THR A 1 452 ? -17.669 28.650 -20.866 1.00 48.88 452 THR A O 1
ATOM 3637 N N . LYS A 1 453 ? -18.336 27.306 -19.182 1.00 41.88 453 LYS A N 1
ATOM 3638 C CA . LYS A 1 453 ? -19.745 27.786 -19.068 1.00 41.88 453 LYS A CA 1
ATOM 3639 C C . LYS A 1 453 ? -20.674 27.029 -18.096 1.00 41.88 453 LYS A C 1
ATOM 3641 O O . LYS A 1 453 ? -21.888 27.170 -18.208 1.00 41.88 453 LYS A O 1
ATOM 3646 N N . ALA A 1 454 ? -20.171 26.273 -17.119 1.00 40.56 454 ALA A N 1
ATOM 3647 C CA . ALA A 1 454 ? -21.036 25.804 -16.032 1.00 40.56 454 ALA A CA 1
ATOM 3648 C C . ALA A 1 454 ? -21.151 26.910 -14.972 1.00 40.56 454 ALA A C 1
ATOM 3650 O O . ALA A 1 454 ? -20.233 27.150 -14.193 1.00 40.56 454 ALA A O 1
ATOM 3651 N N . ALA A 1 455 ? -22.262 27.644 -15.011 1.00 39.69 455 ALA A N 1
ATOM 3652 C CA . ALA A 1 455 ? -22.625 28.625 -14.002 1.00 39.69 455 ALA A CA 1
ATOM 3653 C C . ALA A 1 455 ? -22.760 27.932 -12.636 1.00 39.69 455 ALA A C 1
ATOM 3655 O O . ALA A 1 455 ? -23.655 27.114 -12.437 1.00 39.69 455 ALA A O 1
ATOM 3656 N N . TYR A 1 456 ? -21.868 28.260 -11.703 1.00 49.38 456 TYR A N 1
ATOM 3657 C CA . TYR A 1 456 ? -21.910 27.779 -10.326 1.00 49.38 456 TYR A CA 1
ATOM 3658 C C . TYR A 1 456 ? -23.102 28.398 -9.592 1.00 49.38 456 TYR A C 1
ATOM 3660 O O . TYR A 1 456 ? -22.994 29.462 -8.981 1.00 49.38 456 TYR A O 1
ATOM 3668 N N . SER A 1 457 ? -24.268 27.756 -9.664 1.00 39.69 457 SER A N 1
ATOM 3669 C CA . SER A 1 457 ? -25.397 28.136 -8.823 1.00 39.69 457 SER A CA 1
ATOM 3670 C C . SER A 1 457 ? -25.220 27.526 -7.433 1.00 39.69 457 SER A C 1
ATOM 3672 O O . SER A 1 457 ? -25.491 26.352 -7.222 1.00 39.69 457 SER A O 1
ATOM 3674 N N . HIS A 1 458 ? -24.748 28.354 -6.504 1.00 45.88 458 HIS A N 1
ATOM 3675 C CA . HIS A 1 458 ? -25.217 28.452 -5.119 1.00 45.88 458 HIS A CA 1
ATOM 3676 C C . HIS A 1 458 ? -25.633 27.144 -4.396 1.00 45.88 458 HIS A C 1
ATOM 3678 O O . HIS A 1 458 ? -26.753 26.687 -4.612 1.00 45.88 458 HIS A O 1
ATOM 3684 N N . LYS A 1 459 ? -24.823 26.675 -3.418 1.00 46.41 459 LYS A N 1
ATOM 3685 C CA . LYS A 1 459 ? -25.208 26.474 -1.984 1.00 46.41 459 LYS A CA 1
ATOM 3686 C C . LYS A 1 459 ? -24.465 25.387 -1.173 1.00 46.41 459 LYS A C 1
ATOM 3688 O O . LYS A 1 459 ? -24.749 25.312 0.015 1.00 46.41 459 LYS A O 1
ATOM 3693 N N . GLN A 1 460 ? -23.528 24.594 -1.702 1.00 49.88 460 GLN A N 1
ATOM 3694 C CA . GLN A 1 460 ? -22.891 23.519 -0.904 1.00 49.88 460 GLN A CA 1
ATOM 3695 C C . GLN A 1 460 ? -21.361 23.462 -1.025 1.00 49.88 460 GLN A C 1
ATOM 3697 O O . GLN A 1 460 ? -20.807 23.707 -2.096 1.00 49.88 460 GLN A O 1
ATOM 3702 N N . LEU A 1 461 ? -20.699 23.143 0.097 1.00 51.75 461 LEU A N 1
ATOM 3703 C CA . LEU A 1 461 ? -19.264 22.854 0.191 1.00 51.75 461 LEU A CA 1
ATOM 3704 C C . LEU A 1 461 ? -18.927 21.702 -0.765 1.00 51.75 461 LEU A C 1
ATOM 3706 O O . LEU A 1 461 ? -19.328 20.569 -0.532 1.00 51.75 461 LEU A O 1
ATOM 3710 N N . THR A 1 462 ? -18.221 21.993 -1.856 1.00 58.94 462 THR A N 1
ATOM 3711 C CA . THR A 1 462 ? -17.813 20.983 -2.848 1.00 58.94 462 THR A CA 1
ATOM 3712 C C . THR A 1 462 ? -16.337 20.638 -2.648 1.00 58.94 462 THR A C 1
ATOM 3714 O O . THR A 1 462 ? -15.513 21.540 -2.447 1.00 58.94 462 THR A O 1
ATOM 3717 N N . HIS A 1 463 ? -15.976 19.356 -2.723 1.00 63.66 463 HIS A N 1
ATOM 3718 C CA . HIS A 1 463 ? -14.578 18.923 -2.784 1.00 63.66 463 HIS A CA 1
ATOM 3719 C C . HIS A 1 463 ? -14.103 18.980 -4.252 1.00 63.66 463 HIS A C 1
ATOM 3721 O O . HIS A 1 463 ? -14.707 18.370 -5.139 1.00 63.66 463 HIS A O 1
ATOM 3727 N N . LEU A 1 464 ? -13.038 19.731 -4.538 1.00 61.78 464 LEU A N 1
ATOM 3728 C CA . LEU A 1 464 ? -12.489 19.891 -5.886 1.00 61.78 464 LEU A CA 1
ATOM 3729 C C . LEU A 1 464 ? -11.318 18.944 -6.138 1.00 61.78 464 LEU A C 1
ATOM 3731 O O . LEU A 1 464 ? -10.369 18.872 -5.354 1.00 61.78 464 LEU A O 1
ATOM 3735 N N . VAL A 1 465 ? -11.347 18.295 -7.299 1.00 56.44 465 VAL A N 1
ATOM 3736 C CA . VAL A 1 465 ? -10.282 17.411 -7.772 1.00 56.44 465 VAL A CA 1
ATOM 3737 C C . VAL A 1 465 ? -9.743 17.952 -9.091 1.00 56.44 465 VAL A C 1
ATOM 3739 O O . VAL A 1 465 ? -10.456 18.032 -10.095 1.00 56.44 465 VAL A O 1
ATOM 3742 N N . PHE A 1 466 ? -8.467 18.328 -9.087 1.00 62.19 466 PHE A N 1
ATOM 3743 C CA . PHE A 1 466 ? -7.766 18.846 -10.259 1.00 62.19 466 PHE A CA 1
ATOM 3744 C C . PHE A 1 466 ? -6.808 17.795 -10.806 1.00 62.19 466 PHE A C 1
ATOM 3746 O O . PHE A 1 466 ? -6.098 17.138 -10.044 1.00 62.19 466 PHE A O 1
ATOM 3753 N N . THR A 1 467 ? -6.737 17.681 -12.133 1.00 51.34 467 THR A N 1
ATOM 3754 C CA . THR A 1 467 ? -5.829 16.722 -12.780 1.00 51.34 467 THR A CA 1
ATOM 3755 C C . THR A 1 467 ? -4.578 17.355 -13.382 1.00 51.34 467 THR A C 1
ATOM 3757 O O . THR A 1 467 ? -3.595 16.651 -13.607 1.00 51.34 467 THR A O 1
ATOM 3760 N N . GLU A 1 468 ? -4.596 18.662 -13.677 1.00 55.19 468 GLU A N 1
ATOM 3761 C CA . GLU A 1 468 ? -3.495 19.361 -14.355 1.00 55.19 468 GLU A CA 1
ATOM 3762 C C . GLU A 1 468 ? -3.315 20.820 -13.895 1.00 55.19 468 GLU A C 1
ATOM 3764 O O . GLU A 1 468 ? -4.232 21.477 -13.402 1.00 55.19 468 GLU A O 1
ATOM 3769 N N . ARG A 1 469 ? -2.076 21.301 -14.049 1.00 51.53 469 ARG A N 1
ATOM 3770 C CA . ARG A 1 469 ? -1.472 22.465 -13.382 1.00 51.53 469 ARG A CA 1
ATOM 3771 C C . ARG A 1 469 ? -1.964 23.836 -13.846 1.00 51.53 469 ARG A C 1
ATOM 3773 O O . ARG A 1 469 ? -2.042 24.748 -13.025 1.00 51.53 469 ARG A O 1
ATOM 3780 N N . ASP A 1 470 ? -2.256 23.997 -15.132 1.00 52.25 470 ASP A N 1
ATOM 3781 C CA . ASP A 1 470 ? -2.462 25.327 -15.728 1.00 52.25 470 ASP A CA 1
ATOM 3782 C C . ASP A 1 470 ? -3.792 25.976 -15.300 1.00 52.25 470 ASP A C 1
ATOM 3784 O O . ASP A 1 470 ? -3.954 27.189 -15.392 1.00 52.25 470 ASP A O 1
ATOM 3788 N N . ASN A 1 471 ? -4.693 25.193 -14.699 1.00 54.66 471 ASN A N 1
ATOM 3789 C CA . ASN A 1 471 ? -6.022 25.643 -14.304 1.00 54.66 471 ASN A CA 1
ATOM 3790 C C . ASN A 1 471 ? -6.093 26.165 -12.855 1.00 54.66 471 ASN A C 1
ATOM 3792 O O . ASN A 1 471 ? -6.956 26.973 -12.537 1.00 54.66 471 ASN A O 1
ATOM 3796 N N . LEU A 1 472 ? -5.202 25.779 -11.935 1.00 59.88 472 LEU A N 1
ATOM 3797 C CA . LEU A 1 472 ? -5.417 26.125 -10.516 1.00 59.88 472 LEU A CA 1
ATOM 3798 C C . LEU A 1 472 ? -5.406 27.649 -10.264 1.00 59.88 472 LEU A C 1
ATOM 3800 O O . LEU A 1 472 ? -6.194 28.156 -9.468 1.00 59.88 472 LEU A O 1
ATOM 3804 N N . LEU A 1 473 ? -4.545 28.387 -10.973 1.00 59.25 473 LEU A N 1
ATOM 3805 C CA . LEU A 1 473 ? -4.453 29.848 -10.867 1.00 59.25 473 LEU A CA 1
ATOM 3806 C C . LEU A 1 473 ? -5.662 30.550 -11.497 1.00 59.25 473 LEU A C 1
ATOM 3808 O O . LEU A 1 473 ? -6.223 31.449 -10.874 1.00 59.25 473 LEU A O 1
ATOM 3812 N N . GLU A 1 474 ? -6.084 30.119 -12.688 1.00 58.59 474 GLU A N 1
ATOM 3813 C CA . GLU A 1 474 ? -7.228 30.701 -13.404 1.00 58.59 474 GLU A CA 1
ATOM 3814 C C . GLU A 1 474 ? -8.559 30.461 -12.673 1.00 58.59 474 GLU A C 1
ATOM 3816 O O . GLU A 1 474 ? -9.441 31.317 -12.690 1.00 58.59 474 GLU A O 1
ATOM 3821 N N . TRP A 1 475 ? -8.691 29.329 -11.977 1.00 56.53 475 TRP A N 1
ATOM 3822 C CA . TRP A 1 475 ? -9.936 28.912 -11.326 1.00 56.53 475 TRP A CA 1
ATOM 3823 C C . TRP A 1 475 ? -10.061 29.373 -9.872 1.00 56.53 475 TRP A C 1
ATOM 3825 O O . TRP A 1 475 ? -11.172 29.428 -9.335 1.00 56.53 475 TRP A O 1
ATOM 3835 N N . SER A 1 476 ? -8.944 29.750 -9.242 1.00 58.00 476 SER A N 1
ATOM 3836 C CA . SER A 1 476 ? -8.905 30.161 -7.837 1.00 58.00 476 SER A CA 1
ATOM 3837 C C . SER A 1 476 ? -9.943 31.248 -7.513 1.00 58.00 476 SER A C 1
ATOM 3839 O O . SER A 1 476 ? -10.665 31.108 -6.534 1.00 58.00 476 SER A O 1
ATOM 3841 N N . ALA A 1 477 ? -10.152 32.232 -8.395 1.00 56.25 477 ALA A N 1
ATOM 3842 C CA . ALA A 1 477 ? -11.075 33.356 -8.189 1.00 56.25 477 ALA A CA 1
ATOM 3843 C C . ALA A 1 477 ? -12.564 32.982 -7.970 1.00 56.25 477 ALA A C 1
ATOM 3845 O O . ALA A 1 477 ? -13.329 33.823 -7.503 1.00 56.25 477 ALA A O 1
ATOM 3846 N N . SER A 1 478 ? -12.988 31.749 -8.288 1.00 58.06 478 SER A N 1
ATOM 3847 C CA . SER A 1 478 ? -14.380 31.273 -8.121 1.00 58.06 478 SER A CA 1
ATOM 3848 C C . SER A 1 478 ? -14.560 30.239 -6.994 1.00 58.06 478 SER A C 1
ATOM 3850 O O . SER A 1 478 ? -15.646 29.687 -6.836 1.00 58.06 478 SER A O 1
ATOM 3852 N N . CYS A 1 479 ? -13.518 29.967 -6.198 1.00 63.41 479 CYS A N 1
ATOM 3853 C CA . CYS A 1 479 ? -13.446 28.816 -5.285 1.00 63.41 479 CYS A CA 1
ATOM 3854 C C . CYS A 1 479 ? -13.700 29.139 -3.798 1.00 63.41 479 CYS A C 1
ATOM 3856 O O . CYS A 1 479 ? -13.261 28.397 -2.918 1.00 63.41 479 CYS A O 1
ATOM 3858 N N . SER A 1 480 ? -14.426 30.217 -3.478 1.00 62.47 480 SER A N 1
ATOM 3859 C CA . SER A 1 480 ? -14.604 30.639 -2.078 1.00 62.47 480 SER A CA 1
ATOM 3860 C C . SER A 1 480 ? -15.273 29.588 -1.190 1.00 62.47 480 SER A C 1
ATOM 3862 O O . SER A 1 480 ? -14.948 29.543 -0.009 1.00 62.47 480 SER A O 1
ATOM 3864 N N . PHE A 1 481 ? -16.153 28.748 -1.752 1.00 63.81 481 PHE A N 1
ATOM 3865 C CA . PHE A 1 481 ? -16.933 27.702 -1.065 1.00 63.81 481 PHE A CA 1
ATOM 3866 C C . PHE A 1 481 ? -16.339 26.288 -1.181 1.00 63.81 481 PHE A C 1
ATOM 3868 O O . PHE A 1 481 ? -17.042 25.296 -1.005 1.00 63.81 481 PHE A O 1
ATOM 3875 N N . VAL A 1 482 ? -15.057 26.176 -1.519 1.00 71.56 482 VAL A N 1
ATOM 3876 C CA . VAL A 1 482 ? -14.396 24.880 -1.693 1.00 71.56 482 VAL A CA 1
ATOM 3877 C C . VAL A 1 482 ? -13.847 24.390 -0.359 1.00 71.56 482 VAL A C 1
ATOM 3879 O O . VAL A 1 482 ? -13.024 25.066 0.260 1.00 71.56 482 VAL A O 1
ATOM 3882 N N . GLY A 1 483 ? -14.299 23.207 0.062 1.00 72.06 483 GLY A N 1
ATOM 3883 C CA . GLY A 1 483 ? -13.869 22.567 1.309 1.00 72.06 483 GLY A CA 1
ATOM 3884 C C . GLY A 1 483 ? -12.574 21.767 1.169 1.00 72.06 483 GLY A C 1
ATOM 3885 O O . GLY A 1 483 ? -11.844 21.593 2.139 1.00 72.06 483 GLY A O 1
ATOM 3886 N N . SER A 1 484 ? -12.240 21.314 -0.038 1.00 83.75 484 SER A N 1
ATOM 3887 C CA . SER A 1 484 ? -11.074 20.463 -0.279 1.00 83.75 484 SER A CA 1
ATOM 3888 C C . SER A 1 484 ? -10.533 20.657 -1.682 1.00 83.75 484 SER A C 1
ATOM 3890 O O . SER A 1 484 ? -11.305 20.814 -2.628 1.00 83.75 484 SER A O 1
ATOM 3892 N N . VAL A 1 485 ? -9.212 20.649 -1.813 1.00 83.88 485 VAL A N 1
ATOM 3893 C CA . VAL A 1 485 ? -8.504 20.672 -3.089 1.00 83.88 485 VAL A CA 1
ATOM 3894 C C . VAL A 1 485 ? -7.509 19.528 -3.092 1.00 83.88 485 VAL A C 1
ATOM 3896 O O . VAL A 1 485 ? -6.511 19.555 -2.368 1.00 83.88 485 VAL A O 1
ATOM 3899 N N . VAL A 1 486 ? -7.762 18.550 -3.955 1.00 82.31 486 VAL A N 1
ATOM 3900 C CA . VAL A 1 486 ? -6.827 17.463 -4.241 1.00 82.31 486 VAL A CA 1
ATOM 3901 C C . VAL A 1 486 ? -6.331 17.638 -5.668 1.00 82.31 486 VAL A C 1
ATOM 3903 O O . VAL A 1 486 ? -7.089 17.538 -6.633 1.00 82.31 486 VAL A O 1
ATOM 3906 N N . LEU A 1 487 ? -5.045 17.942 -5.804 1.00 76.81 487 LEU A N 1
ATOM 3907 C CA . LEU A 1 487 ? -4.368 17.995 -7.091 1.00 76.81 487 LEU A CA 1
ATOM 3908 C C . LEU A 1 487 ? -3.630 16.675 -7.284 1.00 76.81 487 LEU A C 1
ATOM 3910 O O . LEU A 1 487 ? -2.522 16.481 -6.774 1.00 76.81 487 LEU A O 1
ATOM 3914 N N . SER A 1 488 ? -4.253 15.783 -8.043 1.00 66.25 488 SER A N 1
ATOM 3915 C CA . SER A 1 488 ? -3.645 14.520 -8.440 1.00 66.25 488 SER A CA 1
ATOM 3916 C C . SER A 1 488 ? -2.865 14.761 -9.722 1.00 66.25 488 SER A C 1
ATOM 3918 O O . SER A 1 488 ? -3.438 15.090 -10.762 1.00 66.25 488 SER A O 1
ATOM 3920 N N . LYS A 1 489 ? -1.537 14.632 -9.661 1.00 63.16 489 LYS A N 1
ATOM 3921 C CA . LYS A 1 489 ? -0.703 14.746 -10.855 1.00 63.16 489 LYS A CA 1
ATOM 3922 C C . LYS A 1 489 ? -1.046 13.578 -11.776 1.00 63.16 489 LYS A C 1
ATOM 3924 O O . LYS A 1 489 ? -0.761 12.442 -11.418 1.00 63.16 489 LYS A O 1
ATOM 3929 N N . LYS A 1 490 ? -1.654 13.847 -12.942 1.00 53.66 490 LYS A N 1
ATOM 3930 C CA . LYS A 1 490 ? -1.979 12.774 -13.894 1.00 53.66 490 LYS A CA 1
ATOM 3931 C C . LYS A 1 490 ? -0.724 12.014 -14.295 1.00 53.66 490 LYS A C 1
ATOM 3933 O O . LYS A 1 490 ? -0.709 10.818 -14.090 1.00 53.66 490 LYS A O 1
ATOM 3938 N N . TYR A 1 491 ? 0.340 12.689 -14.729 1.00 48.62 491 TYR A N 1
ATOM 3939 C CA . TYR A 1 491 ? 1.651 12.081 -14.970 1.00 48.62 491 TYR A CA 1
ATOM 3940 C C . TYR A 1 491 ? 2.734 13.168 -15.076 1.00 48.62 491 TYR A C 1
ATOM 3942 O O . TYR A 1 491 ? 2.584 14.122 -15.832 1.00 48.62 491 TYR A O 1
ATOM 3950 N N . GLU A 1 492 ? 3.839 13.032 -14.336 1.00 45.66 492 GLU A N 1
ATOM 3951 C CA . GLU A 1 492 ? 5.172 13.496 -14.761 1.00 45.66 492 GLU A CA 1
ATOM 3952 C C . GLU A 1 492 ? 6.240 12.863 -13.848 1.00 45.66 492 GLU A C 1
ATOM 3954 O O . GLU A 1 492 ? 6.009 12.676 -12.650 1.00 45.66 492 GLU A O 1
ATOM 3959 N N . PRO A 1 493 ? 7.429 12.562 -14.388 1.00 37.53 493 PRO A N 1
ATOM 3960 C CA . PRO A 1 493 ? 8.350 11.601 -13.821 1.00 37.53 493 PRO A CA 1
ATOM 3961 C C . PRO A 1 493 ? 8.944 12.117 -12.516 1.00 37.53 493 PRO A C 1
ATOM 3963 O O . PRO A 1 493 ? 9.414 13.250 -12.426 1.00 37.53 493 PRO A O 1
ATOM 3966 N N . TYR A 1 494 ? 9.069 11.215 -11.546 1.00 40.38 494 TYR A N 1
ATOM 3967 C CA . TYR A 1 494 ? 9.848 11.391 -10.314 1.00 40.38 494 TYR A CA 1
ATOM 3968 C C . TYR A 1 494 ? 11.310 11.858 -10.535 1.00 40.38 494 TYR A C 1
ATOM 3970 O O . TYR A 1 494 ? 12.013 12.095 -9.560 1.00 40.38 494 TYR A O 1
ATOM 3978 N N . PHE A 1 495 ? 11.774 11.999 -11.787 1.00 40.69 495 PHE A N 1
ATOM 3979 C CA . PHE A 1 495 ? 13.055 12.596 -12.173 1.00 40.69 495 PHE A CA 1
ATOM 3980 C C . PHE A 1 495 ? 12.988 13.310 -13.543 1.00 40.69 495 PHE A C 1
ATOM 3982 O O . PHE A 1 495 ? 13.749 12.977 -14.455 1.00 40.69 495 PHE A O 1
ATOM 3989 N N . SER A 1 496 ? 12.113 14.304 -13.738 1.00 36.09 496 SER A N 1
ATOM 3990 C CA . SER A 1 496 ? 12.331 15.260 -14.838 1.00 36.09 496 SER A CA 1
ATOM 3991 C C . SER A 1 496 ? 13.584 16.086 -14.519 1.00 36.09 496 SER A C 1
ATOM 3993 O O . SER A 1 496 ? 13.546 17.011 -13.711 1.00 36.09 496 SER A O 1
ATOM 3995 N N . VAL A 1 497 ? 14.708 15.749 -15.154 1.00 36.62 497 VAL A N 1
ATOM 3996 C CA . VAL A 1 497 ? 16.003 16.458 -15.037 1.00 36.62 497 VAL A CA 1
ATOM 3997 C C . VAL A 1 497 ? 15.938 17.893 -15.582 1.00 36.62 497 VAL A C 1
ATOM 3999 O O . VAL A 1 497 ? 16.851 18.684 -15.379 1.00 36.62 497 VAL A O 1
ATOM 4002 N N . ASN A 1 498 ? 14.818 18.280 -16.189 1.00 35.78 498 ASN A N 1
ATOM 4003 C CA . ASN A 1 498 ? 14.539 19.656 -16.550 1.00 35.78 498 ASN A CA 1
ATOM 4004 C C . ASN A 1 498 ? 13.626 20.309 -15.504 1.00 35.78 498 ASN A C 1
ATOM 4006 O O . ASN A 1 498 ? 12.406 20.329 -15.647 1.00 35.78 498 ASN A O 1
ATOM 4010 N N . LEU A 1 499 ? 14.235 20.950 -14.497 1.00 41.81 499 LEU A N 1
ATOM 4011 C CA . LEU A 1 499 ? 13.568 21.955 -13.648 1.00 41.81 499 LEU A CA 1
ATOM 4012 C C . LEU A 1 499 ? 12.918 23.094 -14.473 1.00 41.81 499 LEU A C 1
ATOM 4014 O O . LEU A 1 499 ? 12.177 23.910 -13.934 1.00 41.81 499 LEU A O 1
ATOM 4018 N N . SER A 1 500 ? 13.202 23.171 -15.776 1.00 42.38 500 SER A N 1
ATOM 4019 C CA . SER A 1 500 ? 12.684 24.172 -16.701 1.00 42.38 500 SER A CA 1
ATOM 4020 C C . SER A 1 500 ? 11.239 23.935 -17.175 1.00 42.38 500 SER A C 1
ATOM 4022 O O . SER A 1 500 ? 10.619 24.909 -17.606 1.00 42.38 500 SER A O 1
ATOM 4024 N N . SER A 1 501 ? 10.659 22.725 -17.069 1.00 45.06 501 SER A N 1
ATOM 4025 C CA . SER A 1 501 ? 9.228 22.495 -17.391 1.00 45.06 501 SER A CA 1
ATOM 4026 C C . SER A 1 501 ? 8.310 22.582 -16.159 1.00 45.06 501 SER A C 1
ATOM 4028 O O . SER A 1 501 ? 7.226 23.176 -16.213 1.00 45.06 501 SER A O 1
ATOM 4030 N N . CYS A 1 502 ? 8.764 22.094 -15.001 1.00 48.88 502 CYS A N 1
ATOM 4031 C CA . CYS A 1 502 ? 8.048 22.170 -13.723 1.00 48.88 502 CYS A CA 1
ATOM 4032 C C . CYS A 1 502 ? 8.254 23.539 -13.034 1.00 48.88 502 CYS A C 1
ATOM 4034 O O . CYS A 1 502 ? 9.011 23.658 -12.074 1.00 48.88 502 CYS A O 1
ATOM 4036 N N . ARG A 1 503 ? 7.598 24.614 -13.503 1.00 61.19 503 ARG A N 1
ATOM 4037 C CA . ARG A 1 503 ? 7.654 25.911 -12.787 1.00 61.19 503 ARG A CA 1
ATOM 4038 C C . ARG A 1 503 ? 6.972 25.814 -11.406 1.00 61.19 503 ARG A C 1
ATOM 4040 O O . ARG A 1 503 ? 5.745 25.772 -11.298 1.00 61.19 503 ARG A O 1
ATOM 4047 N N . ALA A 1 504 ? 7.800 25.856 -10.369 1.00 70.25 504 ALA A N 1
ATOM 4048 C CA . ALA A 1 504 ? 7.492 26.480 -9.085 1.00 70.25 504 ALA A CA 1
ATOM 4049 C C . ALA A 1 504 ? 6.336 27.494 -9.188 1.00 70.25 504 ALA A C 1
ATOM 4051 O O . ALA A 1 504 ? 6.526 28.471 -9.913 1.00 70.25 504 ALA A O 1
ATOM 4052 N N . PHE A 1 505 ? 5.180 27.316 -8.538 1.00 76.00 505 PHE A N 1
ATOM 4053 C CA . PHE A 1 505 ? 4.240 28.432 -8.371 1.00 76.00 505 PHE A CA 1
ATOM 4054 C C . PHE A 1 505 ? 4.197 28.888 -6.906 1.00 76.00 505 PHE A C 1
ATOM 4056 O O . PHE A 1 505 ? 4.260 28.038 -6.013 1.00 76.00 505 PHE A O 1
ATOM 4063 N N . PRO A 1 506 ? 4.104 30.205 -6.643 1.00 83.00 506 PRO A N 1
ATOM 4064 C CA . PRO A 1 506 ? 3.921 30.717 -5.291 1.00 83.00 506 PRO A CA 1
ATOM 4065 C C . PRO A 1 506 ? 2.534 30.361 -4.759 1.00 83.00 506 PRO A C 1
ATOM 4067 O O . PRO A 1 506 ? 1.529 30.614 -5.432 1.00 83.00 506 PRO A O 1
ATOM 4070 N N . ILE A 1 507 ? 2.474 29.781 -3.562 1.00 84.44 507 ILE A N 1
ATOM 4071 C CA . ILE A 1 507 ? 1.217 29.331 -2.956 1.00 84.44 507 ILE A CA 1
ATOM 4072 C C . ILE A 1 507 ? 0.311 30.514 -2.575 1.00 84.44 507 ILE A C 1
ATOM 4074 O O . ILE A 1 507 ? -0.915 30.402 -2.657 1.00 84.44 507 ILE A O 1
ATOM 4078 N N . SER A 1 508 ? 0.901 31.681 -2.286 1.00 83.38 508 SER A N 1
ATOM 4079 C CA . SER A 1 508 ? 0.189 32.936 -2.006 1.00 83.38 508 SER A CA 1
ATOM 4080 C C . SER A 1 508 ? -0.770 33.377 -3.116 1.00 83.38 508 SER A C 1
ATOM 4082 O O . SER A 1 508 ? -1.698 34.137 -2.859 1.00 83.38 508 SER A O 1
ATOM 4084 N N . ARG A 1 509 ? -0.590 32.897 -4.354 1.00 78.81 509 ARG A N 1
ATOM 4085 C CA . ARG A 1 509 ? -1.474 33.229 -5.484 1.00 78.81 509 ARG A CA 1
ATOM 4086 C C . ARG A 1 509 ? -2.812 32.497 -5.451 1.00 78.81 509 ARG A C 1
ATOM 4088 O O . ARG A 1 509 ? -3.744 32.913 -6.128 1.00 78.81 509 ARG A O 1
ATOM 4095 N N . ILE A 1 510 ? -2.888 31.389 -4.720 1.00 77.94 510 ILE A N 1
ATOM 4096 C CA . ILE A 1 510 ? -4.032 30.469 -4.735 1.00 77.94 510 ILE A CA 1
ATOM 4097 C C . ILE A 1 510 ? -4.805 30.597 -3.431 1.00 77.94 510 ILE A C 1
ATOM 4099 O O . ILE A 1 510 ? -6.012 30.827 -3.468 1.00 77.94 510 ILE A O 1
ATOM 4103 N N . LEU A 1 511 ? -4.097 30.525 -2.300 1.00 79.94 511 LEU A N 1
ATOM 4104 C CA . LEU A 1 511 ? -4.675 30.471 -0.954 1.00 79.94 511 LEU A CA 1
ATOM 4105 C C . LEU A 1 511 ? -5.709 31.559 -0.627 1.00 79.94 511 LEU A C 1
ATOM 4107 O O . LEU A 1 511 ? -6.738 31.195 -0.063 1.00 79.94 511 LEU A O 1
ATOM 4111 N N . PRO A 1 512 ? -5.525 32.846 -0.994 1.00 75.69 512 PRO A N 1
ATOM 4112 C CA . PRO A 1 512 ? -6.479 33.899 -0.632 1.00 75.69 512 PRO A CA 1
ATOM 4113 C C . PRO A 1 512 ? -7.896 33.676 -1.168 1.00 75.69 512 PRO A C 1
ATOM 4115 O O . PRO A 1 512 ? -8.848 34.279 -0.676 1.00 75.69 512 PRO A O 1
ATOM 4118 N N . ASN A 1 513 ? -8.053 32.822 -2.181 1.00 73.00 513 ASN A N 1
ATOM 4119 C CA . ASN A 1 513 ? -9.352 32.572 -2.783 1.00 73.00 513 ASN A CA 1
ATOM 4120 C C . ASN A 1 513 ? -10.153 31.455 -2.100 1.00 73.00 513 ASN A C 1
ATOM 4122 O O . ASN A 1 513 ? -11.347 31.325 -2.365 1.00 73.00 513 ASN A O 1
ATOM 4126 N N . PHE A 1 514 ? -9.532 30.665 -1.221 1.00 75.75 514 PHE A N 1
ATOM 4127 C CA . PHE A 1 514 ? -10.182 29.537 -0.559 1.00 75.75 514 PHE A CA 1
ATOM 4128 C C . PHE A 1 514 ? -10.467 29.880 0.900 1.00 75.75 514 PHE A C 1
ATOM 4130 O O . PHE A 1 514 ? -9.570 29.862 1.736 1.00 75.75 514 PHE A O 1
ATOM 4137 N N . LYS A 1 515 ? -11.724 30.198 1.220 1.00 71.88 515 LYS A N 1
ATOM 4138 C CA . LYS A 1 515 ? -12.090 30.664 2.568 1.00 71.88 515 LYS A CA 1
ATOM 4139 C C . LYS A 1 515 ? -12.469 29.537 3.530 1.00 71.88 515 LYS A C 1
ATOM 4141 O O . LYS A 1 515 ? -12.329 29.712 4.732 1.00 71.88 515 LYS A O 1
ATOM 4146 N N . PHE A 1 516 ? -12.920 28.396 3.006 1.00 74.88 516 PHE A N 1
ATOM 4147 C CA . PHE A 1 516 ? -13.398 27.239 3.782 1.00 74.88 516 PHE A CA 1
ATOM 4148 C C . PHE A 1 516 ? -12.541 25.981 3.595 1.00 74.88 516 PHE A C 1
ATOM 4150 O O . PHE A 1 516 ? -12.993 24.869 3.858 1.00 74.88 516 PHE A O 1
ATOM 4157 N N . LEU A 1 517 ? -11.307 26.143 3.119 1.00 83.81 517 LEU A N 1
ATOM 4158 C CA . LEU A 1 517 ? -10.441 25.023 2.774 1.00 83.81 517 LEU A CA 1
ATOM 4159 C C . LEU A 1 517 ? -10.062 24.221 4.021 1.00 83.81 517 LEU A C 1
ATOM 4161 O O . LEU A 1 517 ? -9.356 24.744 4.877 1.00 83.81 517 LEU A O 1
ATOM 4165 N N . LYS A 1 518 ? -10.489 22.959 4.095 1.00 88.75 518 LYS A N 1
ATOM 4166 C CA . LYS A 1 518 ? -10.088 21.974 5.110 1.00 88.75 518 LYS A CA 1
ATOM 4167 C C . LYS A 1 518 ? -8.885 21.152 4.662 1.00 88.75 518 LYS A C 1
ATOM 4169 O O . LYS A 1 518 ? -7.985 20.883 5.461 1.00 88.75 518 LYS A O 1
ATOM 4174 N N . VAL A 1 519 ? -8.837 20.799 3.379 1.00 91.06 519 VAL A N 1
ATOM 4175 C CA . VAL A 1 519 ? -7.799 19.936 2.804 1.00 91.06 519 VAL A CA 1
ATOM 4176 C C . VAL A 1 519 ? -7.152 20.589 1.591 1.00 91.06 519 VAL A C 1
ATOM 4178 O O . VAL A 1 519 ? -7.828 20.994 0.649 1.00 91.06 519 VAL A O 1
ATOM 4181 N N . LEU A 1 520 ? -5.822 20.644 1.601 1.00 91.12 520 LEU A N 1
ATOM 4182 C CA . LEU A 1 520 ? -4.995 21.040 0.470 1.00 91.12 520 LEU A CA 1
ATOM 4183 C C . LEU A 1 520 ? -3.931 19.966 0.219 1.00 91.12 520 LEU A C 1
ATOM 4185 O O . LEU A 1 520 ? -2.867 19.980 0.839 1.00 91.12 520 LEU A O 1
ATOM 4189 N N . ASP A 1 521 ? -4.216 19.022 -0.675 1.00 89.75 521 ASP A N 1
ATOM 4190 C CA . ASP A 1 521 ? -3.288 17.954 -1.067 1.00 89.75 521 ASP A CA 1
ATOM 4191 C C . ASP A 1 521 ? -2.741 18.228 -2.470 1.00 89.75 521 ASP A C 1
ATOM 4193 O O . ASP A 1 521 ? -3.391 17.958 -3.481 1.00 89.75 521 ASP A O 1
ATOM 4197 N N . LEU A 1 522 ? -1.547 18.814 -2.533 1.00 85.69 522 LEU A N 1
ATOM 4198 C CA . LEU A 1 522 ? -0.878 19.168 -3.776 1.00 85.69 522 LEU A CA 1
ATOM 4199 C C . LEU A 1 522 ? 0.227 18.160 -4.073 1.00 85.69 522 LEU A C 1
ATOM 4201 O O . LEU A 1 522 ? 1.346 18.284 -3.574 1.00 85.69 522 LEU A O 1
ATOM 4205 N N . ASP A 1 523 ? -0.003 17.218 -4.985 1.00 77.31 523 ASP A N 1
ATOM 4206 C CA . ASP A 1 523 ? 1.100 16.408 -5.518 1.00 77.31 523 ASP A CA 1
ATOM 4207 C C . ASP A 1 523 ? 1.889 17.177 -6.600 1.00 77.31 523 ASP A C 1
ATOM 4209 O O . ASP A 1 523 ? 2.150 16.704 -7.704 1.00 77.31 523 ASP A O 1
ATOM 4213 N N . HIS A 1 524 ? 2.253 18.425 -6.286 1.00 76.19 524 HIS A N 1
ATOM 4214 C CA . HIS A 1 524 ? 2.933 19.359 -7.177 1.00 76.19 524 HIS A CA 1
ATOM 4215 C C . HIS A 1 524 ? 3.992 20.188 -6.440 1.00 76.19 524 HIS A C 1
ATOM 4217 O O . HIS A 1 524 ? 3.895 20.424 -5.236 1.00 76.19 524 HIS A O 1
ATOM 4223 N N . TYR A 1 525 ? 4.999 20.654 -7.186 1.00 79.75 525 TYR A N 1
ATOM 4224 C CA . TYR A 1 525 ? 6.007 21.587 -6.689 1.00 79.75 525 TYR A CA 1
ATOM 4225 C C . TYR A 1 525 ? 5.405 22.971 -6.437 1.00 79.75 525 TYR A C 1
ATOM 4227 O O . TYR A 1 525 ? 4.776 23.552 -7.323 1.00 79.75 525 TYR A O 1
ATOM 4235 N N . VAL A 1 526 ? 5.638 23.526 -5.255 1.00 83.31 526 VAL A N 1
ATOM 4236 C CA . VAL A 1 526 ? 5.215 24.872 -4.865 1.00 83.31 526 VAL A CA 1
ATOM 4237 C C . VAL A 1 526 ? 6.367 25.633 -4.221 1.00 83.31 526 VAL A C 1
ATOM 4239 O O . VAL A 1 526 ? 7.338 25.054 -3.721 1.00 83.31 526 VAL A O 1
ATOM 4242 N N . PHE A 1 527 ? 6.240 26.953 -4.241 1.00 86.75 527 PHE A N 1
ATOM 4243 C CA . PHE A 1 527 ? 7.042 27.868 -3.447 1.00 86.75 527 PHE A CA 1
ATOM 4244 C C . PHE A 1 527 ? 6.138 28.454 -2.356 1.00 86.75 527 PHE A C 1
ATOM 4246 O O . PHE A 1 527 ? 5.134 29.096 -2.659 1.00 86.75 527 PHE A O 1
ATOM 4253 N N . ILE A 1 528 ? 6.449 28.179 -1.092 1.00 88.69 528 ILE A N 1
ATOM 4254 C CA . ILE A 1 528 ? 5.746 28.728 0.069 1.00 88.69 528 ILE A CA 1
ATOM 4255 C C . ILE A 1 528 ? 6.401 30.072 0.387 1.00 88.69 528 ILE A C 1
ATOM 4257 O O . ILE A 1 528 ? 7.370 30.139 1.139 1.00 88.69 528 ILE A O 1
ATOM 4261 N N . ASP A 1 529 ? 5.895 31.131 -0.236 1.00 88.31 529 ASP A N 1
ATOM 4262 C CA . ASP A 1 529 ? 6.324 32.514 -0.026 1.00 88.31 529 ASP A CA 1
ATOM 4263 C C . ASP A 1 529 ? 5.606 33.172 1.152 1.00 88.31 529 ASP A C 1
ATOM 4265 O O . ASP A 1 529 ? 6.241 33.813 1.987 1.00 88.31 529 ASP A O 1
ATOM 4269 N N . PHE A 1 530 ? 4.287 33.001 1.228 1.00 88.62 530 PHE A N 1
ATOM 4270 C CA . PHE A 1 530 ? 3.461 33.573 2.282 1.00 88.62 530 PHE A CA 1
ATOM 4271 C C . PHE A 1 530 ? 2.180 32.763 2.472 1.00 88.62 530 PHE A C 1
ATOM 4273 O O . PHE A 1 530 ? 1.531 32.377 1.496 1.00 88.62 530 PHE A O 1
ATOM 4280 N N . ILE A 1 531 ? 1.802 32.542 3.732 1.00 88.44 531 ILE A N 1
ATOM 4281 C CA . ILE A 1 531 ? 0.536 31.910 4.103 1.00 88.44 531 ILE A CA 1
ATOM 4282 C C . ILE A 1 531 ? -0.401 32.949 4.750 1.00 88.44 531 ILE A C 1
ATOM 4284 O O . ILE A 1 531 ? -0.023 33.544 5.763 1.00 88.44 531 ILE A O 1
ATOM 4288 N N . PRO A 1 532 ? -1.611 33.171 4.200 1.00 83.62 532 PRO A N 1
ATOM 4289 C CA . PRO A 1 532 ? -2.610 34.071 4.780 1.00 83.62 532 PRO A CA 1
ATOM 4290 C C . PRO A 1 532 ? -3.147 33.568 6.131 1.00 83.62 532 PRO A C 1
ATOM 4292 O O . PRO A 1 532 ? -3.151 32.366 6.399 1.00 83.62 532 PRO A O 1
ATOM 4295 N N . THR A 1 533 ? -3.620 34.481 6.982 1.00 80.69 533 THR A N 1
ATOM 4296 C CA . THR A 1 533 ? -4.203 34.161 8.303 1.00 80.69 533 THR A CA 1
ATOM 4297 C C . THR A 1 533 ? -5.655 33.693 8.215 1.00 80.69 533 THR A C 1
ATOM 4299 O O . THR A 1 533 ? -6.181 33.114 9.162 1.00 80.69 533 THR A O 1
ATOM 4302 N N . GLU A 1 534 ? -6.305 33.913 7.074 1.00 77.31 534 GLU A N 1
ATOM 4303 C CA . GLU A 1 534 ? -7.719 33.633 6.832 1.00 77.31 534 GLU A CA 1
ATOM 4304 C C . GLU A 1 534 ? -8.033 32.139 6.626 1.00 77.31 534 GLU A C 1
ATOM 4306 O O . GLU A 1 534 ? -9.203 31.759 6.625 1.00 77.31 534 GLU A O 1
ATOM 4311 N N . LEU A 1 535 ? -7.020 31.273 6.492 1.00 81.31 535 LEU A N 1
ATOM 4312 C CA . LEU A 1 535 ? -7.165 29.820 6.295 1.00 81.31 535 LEU A CA 1
ATOM 4313 C C . LEU A 1 535 ? -7.483 29.074 7.596 1.00 81.31 535 LEU A C 1
ATOM 4315 O O . LEU A 1 535 ? -6.832 28.095 7.963 1.00 81.31 535 LEU A O 1
ATOM 4319 N N . VAL A 1 536 ? -8.502 29.541 8.307 1.00 80.69 536 VAL A N 1
ATOM 4320 C CA . VAL A 1 536 ? -8.842 29.041 9.641 1.00 80.69 536 VAL A CA 1
ATOM 4321 C C . VAL A 1 536 ? -9.378 27.612 9.622 1.00 80.69 536 VAL A C 1
ATOM 4323 O O . VAL A 1 536 ? -9.296 26.938 10.635 1.00 80.69 536 VAL A O 1
ATOM 4326 N N . TYR A 1 537 ? -9.899 27.114 8.501 1.00 83.06 537 TYR A N 1
ATOM 4327 C CA . TYR A 1 537 ? -10.449 25.756 8.422 1.00 83.06 537 TYR A CA 1
ATOM 4328 C C . TYR A 1 537 ? -9.419 24.697 8.025 1.00 83.06 537 TYR A C 1
ATOM 4330 O O . TYR A 1 537 ? -9.734 23.510 8.089 1.00 83.06 537 TYR A O 1
ATOM 4338 N N . LEU A 1 538 ? -8.204 25.096 7.633 1.00 89.38 538 LEU A N 1
ATOM 4339 C CA . LEU A 1 538 ? -7.242 24.178 7.033 1.00 89.38 538 LEU A CA 1
ATOM 4340 C C . LEU A 1 538 ? -6.675 23.215 8.076 1.00 89.38 538 LEU A C 1
ATOM 4342 O O . LEU A 1 538 ? -5.989 23.630 9.007 1.00 89.38 538 LEU A O 1
ATOM 4346 N N . LYS A 1 539 ? -6.927 21.921 7.866 1.00 92.19 539 LYS A N 1
ATOM 4347 C CA . LYS A 1 539 ? -6.473 20.809 8.712 1.00 92.19 539 LYS A CA 1
ATOM 4348 C C . LYS A 1 539 ? -5.392 19.963 8.055 1.00 92.19 539 LYS A C 1
ATOM 4350 O O . LYS A 1 539 ? -4.540 19.419 8.753 1.00 92.19 539 LYS A O 1
ATOM 4355 N N . TYR A 1 540 ? -5.381 19.881 6.726 1.00 93.88 540 TYR A N 1
ATOM 4356 C CA . TYR A 1 540 ? -4.407 19.094 5.972 1.00 93.88 540 TYR A CA 1
ATOM 4357 C C . TYR A 1 540 ? -3.715 19.941 4.918 1.00 93.88 540 TYR A C 1
ATOM 4359 O O . TYR A 1 540 ? -4.371 20.522 4.054 1.00 93.88 540 TYR A O 1
ATOM 4367 N N . PHE A 1 541 ? -2.385 19.941 4.938 1.00 94.00 541 PHE A N 1
ATOM 4368 C CA . PHE A 1 541 ? -1.577 20.552 3.896 1.00 94.00 541 PHE A CA 1
ATOM 4369 C C . PHE A 1 541 ? -0.455 19.609 3.456 1.00 94.00 541 PHE A C 1
ATOM 4371 O O . PHE A 1 541 ? 0.426 19.253 4.244 1.00 94.00 541 PHE A O 1
ATOM 4378 N N . SER A 1 542 ? -0.463 19.229 2.177 1.00 92.88 542 SER A N 1
ATOM 4379 C CA . SER A 1 542 ? 0.647 18.532 1.537 1.00 92.88 542 SER A CA 1
ATOM 4380 C C . SER A 1 542 ? 1.093 19.228 0.261 1.00 92.88 542 SER A C 1
ATOM 4382 O O . SER A 1 542 ? 0.263 19.662 -0.533 1.00 92.88 542 SER A O 1
ATOM 4384 N N . ALA A 1 543 ? 2.407 19.328 0.062 1.00 89.44 543 ALA A N 1
ATOM 4385 C CA . ALA A 1 543 ? 2.996 19.835 -1.171 1.00 89.44 543 ALA A CA 1
ATOM 4386 C C . ALA A 1 543 ? 4.411 19.289 -1.400 1.00 89.44 543 ALA A C 1
ATOM 4388 O O . ALA A 1 543 ? 5.086 18.872 -0.454 1.00 89.44 543 ALA A O 1
ATOM 4389 N N . HIS A 1 544 ? 4.905 19.343 -2.641 1.00 85.19 544 HIS A N 1
ATOM 4390 C CA . HIS A 1 544 ? 6.347 19.254 -2.896 1.00 85.19 544 HIS A CA 1
ATOM 4391 C C . HIS A 1 544 ? 6.944 20.654 -2.834 1.00 85.19 544 HIS A C 1
ATOM 4393 O O . HIS A 1 544 ? 6.430 21.575 -3.457 1.00 85.19 544 HIS A O 1
ATOM 4399 N N . ILE A 1 545 ? 8.042 20.833 -2.114 1.00 85.44 545 ILE A N 1
ATOM 4400 C CA . ILE A 1 545 ? 8.703 22.132 -1.979 1.00 85.44 545 ILE A CA 1
ATOM 4401 C C . ILE A 1 545 ? 10.066 22.112 -2.667 1.00 85.44 545 ILE A C 1
ATOM 4403 O O . ILE A 1 545 ? 10.773 21.102 -2.671 1.00 85.44 545 ILE A O 1
ATOM 4407 N N . ILE A 1 546 ? 10.437 23.253 -3.242 1.00 79.62 546 ILE A N 1
ATOM 4408 C CA . ILE A 1 546 ? 11.756 23.467 -3.863 1.00 79.62 546 ILE A CA 1
ATOM 4409 C C . ILE A 1 546 ? 12.688 24.332 -3.006 1.00 79.62 546 ILE A C 1
ATOM 4411 O O . ILE A 1 546 ? 13.881 24.419 -3.283 1.00 79.62 546 ILE A O 1
ATOM 4415 N N . GLN A 1 547 ? 12.142 24.996 -1.987 1.00 80.69 547 GLN A N 1
ATOM 4416 C CA . GLN A 1 547 ? 12.876 25.917 -1.123 1.00 80.69 547 GLN A CA 1
ATOM 4417 C C . GLN A 1 547 ? 13.603 25.204 0.022 1.00 80.69 547 GLN A C 1
ATOM 4419 O O . GLN A 1 547 ? 13.265 24.081 0.396 1.00 80.69 547 GLN A O 1
ATOM 4424 N N . ASN A 1 548 ? 14.605 25.892 0.576 1.00 81.75 548 ASN A N 1
ATOM 4425 C CA . ASN A 1 548 ? 15.433 25.407 1.685 1.00 81.75 548 ASN A CA 1
ATOM 4426 C C . ASN A 1 548 ? 15.060 26.017 3.041 1.00 81.75 548 ASN A C 1
ATOM 4428 O O . ASN A 1 548 ? 15.568 25.557 4.057 1.00 81.75 548 ASN A O 1
ATOM 4432 N N . SER A 1 549 ? 14.177 27.013 3.062 1.00 85.12 549 SER A N 1
ATOM 4433 C CA . SER A 1 549 ? 13.620 27.604 4.276 1.00 85.12 549 SER A CA 1
ATOM 4434 C C . SER A 1 549 ? 12.118 27.804 4.116 1.00 85.12 549 SER A C 1
ATOM 4436 O O . SER A 1 549 ? 11.636 28.103 3.019 1.00 85.12 549 SER A O 1
ATOM 4438 N N . ILE A 1 550 ? 11.365 27.603 5.192 1.00 89.12 550 ILE A N 1
ATOM 4439 C CA . ILE A 1 550 ? 9.919 27.846 5.236 1.00 89.12 550 ILE A CA 1
ATOM 4440 C C . ILE A 1 550 ? 9.669 29.176 5.961 1.00 89.12 550 ILE A C 1
ATOM 4442 O O . ILE A 1 550 ? 10.234 29.390 7.028 1.00 89.12 550 ILE A O 1
ATOM 4446 N N . PRO A 1 551 ? 8.841 30.090 5.427 1.00 90.62 551 PRO A N 1
ATOM 4447 C CA . PRO A 1 551 ? 8.552 31.348 6.110 1.00 90.62 551 PRO A CA 1
ATOM 4448 C C . PRO A 1 551 ? 7.776 31.111 7.411 1.00 90.62 551 PRO A C 1
ATOM 4450 O O . PRO A 1 551 ? 6.899 30.248 7.464 1.00 90.62 551 PRO A O 1
ATOM 4453 N N . SER A 1 552 ? 8.011 31.952 8.425 1.00 89.12 552 SER A N 1
ATOM 4454 C CA . SER A 1 552 ? 7.308 31.900 9.721 1.00 89.12 552 SER A CA 1
ATOM 4455 C C . SER A 1 552 ? 5.785 31.967 9.595 1.00 89.12 552 SER A C 1
ATOM 4457 O O . SER A 1 552 ? 5.091 31.382 10.419 1.00 89.12 552 SER A O 1
ATOM 4459 N N . SER A 1 553 ? 5.266 32.578 8.518 1.00 91.19 553 SER A N 1
ATOM 4460 C CA . SER A 1 553 ? 3.830 32.602 8.192 1.00 91.19 553 SER A CA 1
ATOM 4461 C C . SER A 1 553 ? 3.169 31.220 8.134 1.00 91.19 553 SER A C 1
ATOM 4463 O O . SER A 1 553 ? 1.954 31.142 8.252 1.00 91.19 553 SER A O 1
ATOM 4465 N N . ILE A 1 554 ? 3.921 30.118 8.019 1.00 89.75 554 ILE A N 1
ATOM 4466 C CA . ILE A 1 554 ? 3.365 28.759 8.116 1.00 89.75 554 ILE A CA 1
ATOM 4467 C C . ILE A 1 554 ? 2.584 28.522 9.421 1.00 89.75 554 ILE A C 1
ATOM 4469 O O . ILE A 1 554 ? 1.603 27.781 9.416 1.00 89.75 554 ILE A O 1
ATOM 4473 N N . SER A 1 555 ? 2.956 29.200 10.514 1.00 87.31 555 SER A N 1
ATOM 4474 C CA . SER A 1 555 ? 2.254 29.106 11.799 1.00 87.31 555 SER A CA 1
ATOM 4475 C C . SER A 1 555 ? 0.899 29.816 11.808 1.00 87.31 555 SER A C 1
ATOM 4477 O O . SER A 1 555 ? 0.131 29.638 12.749 1.00 87.31 555 SER A O 1
ATOM 4479 N N . ASN A 1 556 ? 0.562 30.571 10.755 1.00 87.06 556 ASN A N 1
ATOM 4480 C CA . ASN A 1 556 ? -0.783 31.117 10.561 1.00 87.06 556 ASN A CA 1
ATOM 4481 C C . ASN A 1 556 ? -1.831 30.005 10.383 1.00 87.06 556 ASN A C 1
ATOM 4483 O O . ASN A 1 556 ? -3.016 30.245 10.595 1.00 87.06 556 ASN A O 1
ATOM 4487 N N . LEU A 1 557 ? -1.413 28.781 10.042 1.00 88.25 557 LEU A N 1
ATOM 4488 C CA . LEU A 1 557 ? -2.277 27.602 9.944 1.00 88.25 557 LEU A CA 1
ATOM 4489 C C . LEU A 1 557 ? -2.515 26.967 11.325 1.00 88.25 557 LEU A C 1
ATOM 4491 O O . LEU A 1 557 ? -2.206 25.803 11.559 1.00 88.25 557 LEU A O 1
ATOM 4495 N N . TRP A 1 558 ? -3.053 27.732 12.271 1.00 83.50 558 TRP A N 1
ATOM 4496 C CA . TRP A 1 558 ? -3.198 27.321 13.676 1.00 83.50 558 TRP A CA 1
ATOM 4497 C C . TRP A 1 558 ? -4.124 26.107 13.899 1.00 83.50 558 TRP A C 1
ATOM 4499 O O . TRP A 1 558 ? -4.030 25.449 14.935 1.00 83.50 558 TRP A O 1
ATOM 4509 N N . ASN A 1 559 ? -4.996 25.793 12.932 1.00 86.38 559 ASN A N 1
ATOM 4510 C CA . ASN A 1 559 ? -5.874 24.616 12.938 1.00 86.38 559 ASN A CA 1
ATOM 4511 C C . ASN A 1 559 ? -5.320 23.397 12.193 1.00 86.38 559 ASN A C 1
ATOM 4513 O O . ASN A 1 559 ? -6.012 22.386 12.091 1.00 86.38 559 ASN A O 1
ATOM 4517 N N . LEU A 1 560 ? -4.082 23.469 11.703 1.00 92.25 560 LEU A N 1
ATOM 4518 C CA . LEU A 1 560 ? -3.494 22.396 10.919 1.00 92.25 560 LEU A CA 1
ATOM 4519 C C . LEU A 1 560 ? -3.196 21.170 11.789 1.00 92.25 560 LEU A C 1
ATOM 4521 O O . LEU A 1 560 ? -2.453 21.250 12.764 1.00 92.25 560 LEU A O 1
ATOM 4525 N N . GLU A 1 561 ? -3.728 20.022 11.383 1.00 92.44 561 GLU A N 1
ATOM 4526 C CA . GLU A 1 561 ? -3.518 18.727 12.033 1.00 92.44 561 GLU A CA 1
ATOM 4527 C C . GLU A 1 561 ? -2.439 17.909 11.303 1.00 92.44 561 GLU A C 1
ATOM 4529 O O . GLU A 1 561 ? -1.680 17.166 11.926 1.00 92.44 561 GLU A O 1
ATOM 4534 N N . THR A 1 562 ? -2.319 18.064 9.980 1.00 93.75 562 THR A N 1
ATOM 4535 C CA . THR A 1 562 ? -1.348 17.346 9.142 1.00 93.75 562 THR A CA 1
ATOM 4536 C C . THR A 1 562 ? -0.568 18.292 8.233 1.00 93.75 562 THR A C 1
ATOM 4538 O O . THR A 1 562 ? -1.149 18.959 7.378 1.00 93.75 562 THR A O 1
ATOM 4541 N N . LEU A 1 563 ? 0.764 18.265 8.345 1.00 93.94 563 LEU A N 1
ATOM 4542 C CA . LEU A 1 563 ? 1.695 18.961 7.454 1.00 93.94 563 LEU A CA 1
ATOM 4543 C C . LEU A 1 563 ? 2.658 17.967 6.792 1.00 93.94 563 LEU A C 1
ATOM 4545 O O . LEU A 1 563 ? 3.434 17.291 7.472 1.00 93.94 563 LEU A O 1
ATOM 4549 N N . ILE A 1 564 ? 2.633 17.889 5.459 1.00 91.81 564 ILE A N 1
ATOM 4550 C CA . ILE A 1 564 ? 3.478 16.983 4.666 1.00 91.81 564 ILE A CA 1
ATOM 4551 C C . ILE A 1 564 ? 4.193 17.765 3.564 1.00 91.81 564 ILE A C 1
ATOM 4553 O O . ILE A 1 564 ? 3.630 18.008 2.496 1.00 91.81 564 ILE A O 1
ATOM 4557 N N . LEU A 1 565 ? 5.465 18.092 3.776 1.00 89.81 565 LEU A N 1
ATOM 4558 C CA . LEU A 1 565 ? 6.289 18.772 2.777 1.00 89.81 565 LEU A CA 1
ATOM 4559 C C . LEU A 1 565 ? 7.301 17.789 2.192 1.00 89.81 565 LEU A C 1
ATOM 4561 O O . LEU A 1 565 ? 8.198 17.318 2.884 1.00 89.81 565 LEU A O 1
ATOM 4565 N N . LYS A 1 566 ? 7.151 17.456 0.911 1.00 85.38 566 LYS A N 1
ATOM 4566 C CA . LYS A 1 566 ? 8.023 16.518 0.190 1.00 85.38 566 LYS A CA 1
ATOM 4567 C C . LYS A 1 566 ? 9.157 17.282 -0.501 1.00 85.38 566 LYS A C 1
ATOM 4569 O O . LYS A 1 566 ? 8.950 18.389 -0.991 1.00 85.38 566 LYS A O 1
ATOM 4574 N N . ARG A 1 567 ? 10.355 16.693 -0.571 1.00 77.38 567 ARG A N 1
ATOM 4575 C CA . ARG A 1 567 ? 11.542 17.285 -1.220 1.00 77.38 567 ARG A CA 1
ATOM 4576 C C . ARG A 1 567 ? 12.173 16.301 -2.200 1.00 77.38 567 ARG A C 1
ATOM 4578 O O . ARG A 1 567 ? 12.092 15.089 -2.011 1.00 77.38 567 ARG A O 1
ATOM 4585 N N . THR A 1 568 ? 12.826 16.817 -3.242 1.00 64.00 568 THR A N 1
ATOM 4586 C CA . THR A 1 568 ? 13.608 15.988 -4.174 1.00 64.00 568 THR A CA 1
ATOM 4587 C C . THR A 1 568 ? 14.974 15.630 -3.608 1.00 64.00 568 THR A C 1
ATOM 4589 O O . THR A 1 568 ? 15.649 16.480 -3.034 1.00 64.00 568 THR A O 1
ATOM 4592 N N . VAL A 1 569 ? 15.440 14.423 -3.932 1.00 51.94 569 VAL A N 1
ATOM 4593 C CA . VAL A 1 569 ? 16.726 13.821 -3.520 1.00 51.94 569 VAL A CA 1
ATOM 4594 C C . VAL A 1 569 ? 17.971 14.656 -3.898 1.00 51.94 569 VAL A C 1
ATOM 4596 O O . VAL A 1 569 ? 19.068 14.406 -3.411 1.00 51.94 569 VAL A O 1
ATOM 4599 N N . HIS A 1 570 ? 17.846 15.661 -4.771 1.00 51.06 570 HIS A N 1
ATOM 4600 C CA . HIS A 1 570 ? 18.975 16.492 -5.212 1.00 51.06 570 HIS A CA 1
ATOM 4601 C C . HIS A 1 570 ? 19.355 17.623 -4.249 1.00 51.06 570 HIS A C 1
ATOM 4603 O O . HIS A 1 570 ? 20.416 18.229 -4.419 1.00 51.06 570 HIS A O 1
ATOM 4609 N N . VAL A 1 571 ? 18.531 17.914 -3.241 1.00 53.41 571 VAL A N 1
ATOM 4610 C CA . VAL A 1 571 ? 18.802 19.013 -2.315 1.00 53.41 571 VAL A CA 1
ATOM 4611 C C . VAL A 1 571 ? 19.658 18.505 -1.156 1.00 53.41 571 VAL A C 1
ATOM 4613 O O . VAL A 1 571 ? 19.159 17.925 -0.207 1.00 53.41 571 VAL A O 1
ATOM 4616 N N . ARG A 1 572 ? 20.976 18.726 -1.230 1.00 54.19 572 ARG A N 1
ATOM 4617 C CA . ARG A 1 572 ? 21.965 18.279 -0.223 1.00 54.19 572 ARG A CA 1
ATOM 4618 C C . ARG A 1 572 ? 21.925 19.047 1.110 1.00 54.19 572 ARG A C 1
ATOM 4620 O O . ARG A 1 572 ? 22.858 18.936 1.902 1.00 54.19 572 ARG A O 1
ATOM 4627 N N . HIS A 1 573 ? 20.907 19.873 1.330 1.00 64.56 573 HIS A N 1
ATOM 4628 C CA . HIS A 1 573 ? 20.825 20.782 2.470 1.00 64.56 573 HIS A CA 1
ATOM 4629 C C . HIS A 1 573 ? 19.586 20.477 3.303 1.00 64.56 573 HIS A C 1
ATOM 4631 O O . HIS A 1 573 ? 18.507 20.247 2.748 1.00 64.56 573 HIS A O 1
ATOM 4637 N N . THR A 1 574 ? 19.743 20.521 4.623 1.00 71.25 574 THR A N 1
ATOM 4638 C CA . THR A 1 574 ? 18.635 20.447 5.575 1.00 71.25 574 THR A CA 1
ATOM 4639 C C . THR A 1 574 ? 17.620 21.561 5.302 1.00 71.25 574 THR A C 1
ATOM 4641 O O . THR A 1 574 ? 17.990 22.661 4.884 1.00 71.25 574 THR A O 1
ATOM 4644 N N . LEU A 1 575 ? 16.330 21.262 5.469 1.00 78.12 575 LEU A N 1
ATOM 4645 C CA . LEU A 1 575 ? 15.268 22.261 5.394 1.00 78.12 575 LEU A CA 1
ATOM 4646 C C . LEU A 1 575 ? 15.225 23.020 6.714 1.00 78.12 575 LEU A C 1
ATOM 4648 O O . LEU A 1 575 ? 15.019 22.411 7.761 1.00 78.12 575 LEU A O 1
ATOM 4652 N N . LEU A 1 576 ? 15.375 24.336 6.642 1.00 80.56 576 LEU A N 1
ATOM 4653 C CA . LEU A 1 576 ? 15.214 25.237 7.770 1.00 80.56 576 LEU A CA 1
ATOM 4654 C C . LEU A 1 576 ? 13.724 25.478 8.037 1.00 80.56 576 LEU A C 1
ATOM 4656 O O . LEU A 1 576 ? 13.004 26.020 7.192 1.00 80.56 576 LEU A O 1
ATOM 4660 N N . LEU A 1 577 ? 13.261 25.022 9.199 1.00 83.00 577 LEU A N 1
ATOM 4661 C CA . LEU A 1 577 ? 11.896 25.227 9.669 1.00 83.00 577 LEU A CA 1
ATOM 4662 C C . LEU A 1 577 ? 11.873 26.326 10.743 1.00 83.00 577 LEU A C 1
ATOM 4664 O O . LEU A 1 577 ? 12.678 26.267 11.684 1.00 83.00 577 LEU A O 1
ATOM 4668 N N . PRO A 1 578 ? 10.951 27.299 10.636 1.00 84.81 578 PRO A N 1
ATOM 4669 C CA . PRO A 1 578 ? 10.846 28.379 11.602 1.00 84.81 578 PRO A CA 1
ATOM 4670 C C . PRO A 1 578 ? 10.380 27.823 12.949 1.00 84.81 578 PRO A C 1
ATOM 4672 O O . PRO A 1 578 ? 9.568 26.894 13.012 1.00 84.81 578 PRO A O 1
ATOM 4675 N N . SER A 1 579 ? 10.869 28.413 14.042 1.00 80.69 579 SER A N 1
ATOM 4676 C CA . SER A 1 579 ? 10.523 27.979 15.402 1.00 80.69 579 SER A CA 1
ATOM 4677 C C . SER A 1 579 ? 9.022 28.074 15.701 1.00 80.69 579 SER A C 1
ATOM 4679 O O . SER A 1 579 ? 8.519 27.312 16.521 1.00 80.69 579 SER A O 1
ATOM 4681 N N . THR A 1 580 ? 8.291 28.929 14.983 1.00 84.19 580 THR A N 1
ATOM 4682 C CA . THR A 1 580 ? 6.842 29.126 15.139 1.00 84.19 580 THR A CA 1
ATOM 4683 C C . THR A 1 580 ? 6.000 27.892 14.798 1.00 84.19 580 THR A C 1
ATOM 4685 O O . THR A 1 580 ? 4.844 27.815 15.207 1.00 84.19 580 THR A O 1
ATOM 4688 N N . VAL A 1 581 ? 6.542 26.893 14.087 1.00 84.94 581 VAL A N 1
ATOM 4689 C CA . VAL A 1 581 ? 5.817 25.628 13.842 1.00 84.94 581 VAL A CA 1
ATOM 4690 C C . VAL A 1 581 ? 5.578 24.857 15.139 1.00 84.94 581 VAL A C 1
ATOM 4692 O O . VAL A 1 581 ? 4.567 24.170 15.274 1.00 84.94 581 VAL A O 1
ATOM 4695 N N . TRP A 1 582 ? 6.467 25.000 16.122 1.00 82.81 582 TRP A N 1
ATOM 4696 C CA . TRP A 1 582 ? 6.329 24.330 17.415 1.00 82.81 582 TRP A CA 1
ATOM 4697 C C . TRP A 1 582 ? 5.204 24.914 18.282 1.00 82.81 582 TRP A C 1
ATOM 4699 O O . TRP A 1 582 ? 4.817 24.289 19.266 1.00 82.81 582 TRP A O 1
ATOM 4709 N N . ASP A 1 583 ? 4.632 26.055 17.887 1.00 81.56 583 ASP A N 1
ATOM 4710 C CA . ASP A 1 583 ? 3.472 26.670 18.539 1.00 81.56 583 ASP A CA 1
ATOM 4711 C C . ASP A 1 583 ? 2.131 26.217 17.924 1.00 81.56 583 ASP A C 1
ATOM 4713 O O . ASP A 1 583 ? 1.060 26.569 18.420 1.00 81.56 583 ASP A O 1
ATOM 4717 N N . MET A 1 584 ? 2.155 25.405 16.859 1.00 86.56 584 MET A N 1
ATOM 4718 C CA . MET A 1 584 ? 0.957 24.885 16.186 1.00 86.56 584 MET A CA 1
ATOM 4719 C C . MET A 1 584 ? 0.343 23.719 16.978 1.00 86.56 584 MET A C 1
ATOM 4721 O O . MET A 1 584 ? 0.459 22.555 16.603 1.00 86.56 584 MET A O 1
ATOM 4725 N N . VAL A 1 585 ? -0.315 24.027 18.097 1.00 85.88 585 VAL A N 1
ATOM 4726 C CA . VAL A 1 585 ? -0.747 23.048 19.119 1.00 85.88 585 VAL A CA 1
ATOM 4727 C C . VAL A 1 585 ? -1.665 21.921 18.630 1.00 85.88 585 VAL A C 1
ATOM 4729 O O . VAL A 1 585 ? -1.682 20.870 19.260 1.00 85.88 585 VAL A O 1
ATOM 4732 N N . LYS A 1 586 ? -2.397 22.115 17.523 1.00 87.38 586 LYS A N 1
ATOM 4733 C CA . LYS A 1 586 ? -3.294 21.105 16.928 1.00 87.38 586 LYS A CA 1
ATOM 4734 C C . LYS A 1 586 ? -2.591 20.122 15.987 1.00 87.38 586 LYS A C 1
ATOM 4736 O O . LYS A 1 586 ? -3.225 19.197 15.484 1.00 87.38 586 LYS A O 1
ATOM 4741 N N . LEU A 1 587 ? -1.295 20.309 15.735 1.00 90.25 587 LEU A N 1
ATOM 4742 C CA . LEU A 1 587 ? -0.540 19.488 14.799 1.00 90.25 587 LEU A CA 1
ATOM 4743 C C . LEU A 1 587 ? -0.369 18.061 15.337 1.00 90.25 587 LEU A C 1
ATOM 4745 O O . LEU A 1 587 ? 0.246 17.847 16.379 1.00 90.25 587 LEU A O 1
ATOM 4749 N N . ARG A 1 588 ? -0.863 17.078 14.577 1.00 90.06 588 ARG A N 1
ATOM 4750 C CA . ARG A 1 588 ? -0.801 15.637 14.880 1.00 90.06 588 ARG A CA 1
ATOM 4751 C C . ARG A 1 588 ? 0.250 14.901 14.064 1.00 90.06 588 ARG A C 1
ATOM 4753 O O . ARG A 1 588 ? 0.889 13.959 14.544 1.00 90.06 588 ARG A O 1
ATOM 4760 N N . HIS A 1 589 ? 0.440 15.317 12.815 1.00 90.69 589 HIS A N 1
ATOM 4761 C CA . HIS A 1 589 ? 1.337 14.655 11.876 1.00 90.69 589 HIS A CA 1
ATOM 4762 C C . HIS A 1 589 ? 2.237 15.664 11.169 1.00 90.69 589 HIS A C 1
ATOM 4764 O O . HIS A 1 589 ? 1.770 16.474 10.369 1.00 90.69 589 HIS A O 1
ATOM 4770 N N . LEU A 1 590 ? 3.543 15.549 11.404 1.00 91.06 590 LEU A N 1
ATOM 4771 C CA . LEU A 1 590 ? 4.566 16.348 10.741 1.00 91.06 590 LEU A CA 1
ATOM 4772 C C . LEU A 1 590 ? 5.490 15.442 9.920 1.00 91.06 590 LEU A C 1
ATOM 4774 O O . LEU A 1 590 ? 6.225 14.615 10.465 1.00 91.06 590 LEU A O 1
ATOM 4778 N N . TYR A 1 591 ? 5.446 15.587 8.595 1.00 88.19 591 TYR A N 1
ATOM 4779 C CA . TYR A 1 591 ? 6.297 14.850 7.662 1.00 88.19 591 TYR A CA 1
ATOM 4780 C C . TYR A 1 591 ? 7.113 15.809 6.802 1.00 88.19 591 TYR A C 1
ATOM 4782 O O . TYR A 1 591 ? 6.590 16.412 5.865 1.00 88.19 591 TYR A O 1
ATOM 4790 N N . ILE A 1 592 ? 8.402 15.934 7.114 1.00 84.00 592 ILE A N 1
ATOM 4791 C CA . ILE A 1 592 ? 9.330 16.802 6.389 1.00 84.00 592 ILE A CA 1
ATOM 4792 C C . ILE A 1 592 ? 10.695 16.098 6.300 1.00 84.00 592 ILE A C 1
ATOM 4794 O O . ILE A 1 592 ? 11.330 15.902 7.336 1.00 84.00 592 ILE A O 1
ATOM 4798 N N . PRO A 1 593 ? 11.164 15.703 5.101 1.00 73.00 593 PRO A N 1
ATOM 4799 C CA . PRO A 1 593 ? 12.512 15.170 4.895 1.00 73.00 593 PRO A CA 1
ATOM 4800 C C . PRO A 1 593 ? 13.611 16.182 5.239 1.00 73.00 593 PRO A C 1
ATOM 4802 O O . PRO A 1 593 ? 13.523 17.350 4.849 1.00 73.00 593 PRO A O 1
ATOM 4805 N N . ASP A 1 594 ? 14.663 15.704 5.908 1.00 70.75 594 ASP A N 1
ATOM 4806 C CA . ASP A 1 594 ? 15.879 16.451 6.262 1.00 70.75 594 ASP A CA 1
ATOM 4807 C C . ASP A 1 594 ? 15.606 17.726 7.080 1.00 70.75 594 ASP A C 1
ATOM 4809 O O . ASP A 1 594 ? 16.159 18.795 6.806 1.00 70.75 594 ASP A O 1
ATOM 4813 N N . LEU A 1 595 ? 14.706 17.635 8.060 1.00 73.69 595 LEU A N 1
ATOM 4814 C CA . LEU A 1 595 ? 14.239 18.767 8.858 1.00 73.69 595 LEU A CA 1
ATOM 4815 C C . LEU A 1 595 ? 15.304 19.245 9.865 1.00 73.69 595 LEU A C 1
ATOM 4817 O O . LEU A 1 595 ? 15.751 18.464 10.700 1.00 73.69 595 LEU A O 1
ATOM 4821 N N . SER A 1 596 ? 15.631 20.543 9.846 1.00 71.12 596 SER A N 1
ATOM 4822 C CA . SER A 1 596 ? 16.466 21.236 10.840 1.00 71.12 596 SER A CA 1
ATOM 4823 C C . SER A 1 596 ? 15.765 22.502 11.336 1.00 71.12 596 SER A C 1
ATOM 4825 O O . SER A 1 596 ? 15.159 23.238 10.560 1.00 71.12 596 SER A O 1
ATOM 4827 N N . THR A 1 597 ? 15.863 22.800 12.627 1.00 64.81 597 THR A N 1
ATOM 4828 C CA . THR A 1 597 ? 15.343 24.051 13.202 1.00 64.81 597 THR A CA 1
ATOM 4829 C C . THR A 1 597 ? 16.254 25.240 12.898 1.00 64.81 597 THR A C 1
ATOM 4831 O O . THR A 1 597 ? 17.473 25.101 12.936 1.00 64.81 597 THR A O 1
ATOM 4834 N N . GLU A 1 598 ? 15.667 26.408 12.605 1.00 60.28 598 GLU A N 1
ATOM 4835 C CA . GLU A 1 598 ? 16.402 27.659 12.323 1.00 60.28 598 GLU A CA 1
ATOM 4836 C C . GLU A 1 598 ? 17.189 28.207 13.519 1.00 60.28 598 GLU A C 1
ATOM 4838 O O . GLU A 1 598 ? 18.210 28.865 13.328 1.00 60.28 598 GLU A O 1
ATOM 4843 N N . ASN A 1 599 ? 16.729 27.941 14.743 1.00 58.53 599 ASN A N 1
ATOM 4844 C CA . ASN A 1 599 ? 17.395 28.382 15.961 1.00 58.53 599 ASN A CA 1
ATOM 4845 C C . ASN A 1 599 ? 17.237 27.330 17.072 1.00 58.53 599 ASN A C 1
ATOM 4847 O O . ASN A 1 599 ? 16.125 27.077 17.536 1.00 58.53 599 ASN A O 1
ATOM 4851 N N . GLU A 1 600 ? 18.345 26.714 17.488 1.00 55.84 600 GLU A N 1
ATOM 4852 C CA . GLU A 1 600 ? 18.391 25.712 18.567 1.00 55.84 600 GLU A CA 1
ATOM 4853 C C . GLU A 1 600 ? 18.027 26.330 19.932 1.00 55.84 600 GLU A C 1
ATOM 4855 O O . GLU A 1 600 ? 17.379 25.683 20.754 1.00 55.84 600 GLU A O 1
ATOM 4860 N N . GLU A 1 601 ? 18.333 27.617 20.142 1.00 53.50 601 GLU A N 1
ATOM 4861 C CA . GLU A 1 601 ? 17.973 28.366 21.357 1.00 53.50 601 GLU A CA 1
ATOM 4862 C C . GLU A 1 601 ? 16.455 28.585 21.478 1.00 53.50 601 GLU A C 1
ATOM 4864 O O . GLU A 1 601 ? 15.909 28.617 22.580 1.00 53.50 601 GLU A O 1
ATOM 4869 N N . ALA A 1 602 ? 15.729 28.619 20.355 1.00 51.06 602 ALA A N 1
ATOM 4870 C CA . ALA A 1 602 ? 14.271 28.761 20.355 1.00 51.06 602 ALA A CA 1
ATOM 4871 C C . ALA A 1 602 ? 13.531 27.482 20.801 1.00 51.06 602 ALA A C 1
ATOM 4873 O O . ALA A 1 602 ? 12.382 27.553 21.231 1.00 51.06 602 ALA A O 1
ATOM 4874 N N . LEU A 1 603 ? 14.172 26.307 20.736 1.00 54.97 603 LEU A N 1
ATOM 4875 C CA . LEU A 1 603 ? 13.631 25.082 21.339 1.00 54.97 603 LEU A CA 1
ATOM 4876 C C . LEU A 1 603 ? 13.818 25.066 22.871 1.00 54.97 603 LEU A C 1
ATOM 4878 O O . LEU A 1 603 ? 13.070 24.372 23.571 1.00 54.97 603 LEU A O 1
ATOM 4882 N N . LEU A 1 604 ? 14.795 25.831 23.382 1.00 51.94 604 LEU A N 1
ATOM 4883 C CA . LEU A 1 604 ? 15.159 25.932 24.800 1.00 51.94 604 LEU A CA 1
ATOM 4884 C C . LEU A 1 604 ? 14.263 26.913 25.581 1.00 51.94 604 LEU A C 1
ATOM 4886 O O . LEU A 1 604 ? 13.968 26.646 26.747 1.00 51.94 604 LEU A O 1
ATOM 4890 N N . GLU A 1 605 ? 13.767 27.991 24.963 1.00 49.75 605 GLU A N 1
ATOM 4891 C CA . GLU A 1 605 ? 12.953 29.013 25.643 1.00 49.75 605 GLU A CA 1
ATOM 4892 C C . GLU A 1 605 ? 11.449 28.918 25.320 1.00 49.75 605 GLU A C 1
ATOM 4894 O O . GLU A 1 605 ? 11.034 29.044 24.176 1.00 49.75 605 GLU A O 1
ATOM 4899 N N . ASN A 1 606 ? 10.617 28.732 26.354 1.00 53.59 606 ASN A N 1
ATOM 4900 C CA . ASN A 1 606 ? 9.181 29.077 26.437 1.00 53.59 606 ASN A CA 1
ATOM 4901 C C . ASN A 1 606 ? 8.176 28.600 25.352 1.00 53.59 606 ASN A C 1
ATOM 4903 O O . ASN A 1 606 ? 6.987 28.859 25.519 1.00 53.59 606 ASN A O 1
ATOM 4907 N N . ALA A 1 607 ? 8.572 27.869 24.303 1.00 59.16 607 ALA A N 1
ATOM 4908 C CA . ALA A 1 607 ? 7.638 27.379 23.275 1.00 59.16 607 ALA A CA 1
ATOM 4909 C C . ALA A 1 607 ? 6.657 26.316 23.818 1.00 59.16 607 ALA A C 1
ATOM 4911 O O . ALA A 1 607 ? 7.014 25.534 24.715 1.00 59.16 607 ALA A O 1
ATOM 4912 N N . ALA A 1 608 ? 5.447 26.246 23.259 1.00 68.62 608 ALA A N 1
ATOM 4913 C CA . ALA A 1 608 ? 4.411 25.304 23.692 1.00 68.62 608 ALA A CA 1
ATOM 4914 C C . ALA A 1 608 ? 4.850 23.829 23.543 1.00 68.62 608 ALA A C 1
ATOM 4916 O O . ALA A 1 608 ? 5.745 23.489 22.769 1.00 68.62 608 ALA A O 1
ATOM 4917 N N . LYS A 1 609 ? 4.236 22.924 24.317 1.00 81.75 609 LYS A N 1
ATOM 4918 C CA . LYS A 1 609 ? 4.377 21.474 24.095 1.00 81.75 609 LYS A CA 1
ATOM 4919 C C . LYS A 1 609 ? 3.348 21.035 23.060 1.00 81.75 609 LYS A C 1
ATOM 4921 O O . LYS A 1 609 ? 2.161 21.312 23.232 1.00 81.75 609 LYS A O 1
ATOM 4926 N N . LEU A 1 610 ? 3.784 20.293 22.048 1.00 85.12 610 LEU A N 1
ATOM 4927 C CA . LEU A 1 610 ? 2.895 19.696 21.056 1.00 85.12 610 LEU A CA 1
ATOM 4928 C C . LEU A 1 610 ? 2.345 18.374 21.600 1.00 85.12 610 LEU A C 1
ATOM 4930 O O . LEU A 1 610 ? 2.843 17.291 21.295 1.00 85.12 610 LEU A O 1
ATOM 4934 N N . ASN A 1 611 ? 1.343 18.475 22.473 1.00 84.56 611 ASN A N 1
ATOM 4935 C CA . ASN A 1 611 ? 0.741 17.311 23.127 1.00 84.56 611 ASN A CA 1
ATOM 4936 C C . ASN A 1 611 ? -0.061 16.433 22.160 1.00 84.56 611 ASN A C 1
ATOM 4938 O O . ASN A 1 611 ? -0.192 15.241 22.424 1.00 84.56 611 ASN A O 1
ATOM 4942 N N . ASP A 1 612 ? -0.560 16.999 21.064 1.00 86.00 612 ASP A N 1
ATOM 4943 C CA . ASP A 1 612 ? -1.362 16.269 20.081 1.00 86.00 612 ASP A CA 1
ATOM 4944 C C . ASP A 1 612 ? -0.495 15.654 18.968 1.00 86.00 612 ASP A C 1
ATOM 4946 O O . ASP A 1 612 ? -0.996 14.883 18.152 1.00 86.00 612 ASP A O 1
ATOM 4950 N N . LEU A 1 613 ? 0.818 15.936 18.943 1.00 89.06 613 LEU A N 1
ATOM 4951 C CA . LEU A 1 613 ? 1.720 15.417 17.916 1.00 89.06 613 LEU A CA 1
ATOM 4952 C C . LEU A 1 613 ? 2.001 13.925 18.125 1.00 89.06 613 LEU A C 1
ATOM 4954 O O . LEU A 1 613 ? 2.703 13.520 19.052 1.00 89.06 613 LEU A O 1
ATOM 4958 N N . GLU A 1 614 ? 1.511 13.109 17.196 1.00 88.88 614 GLU A N 1
ATOM 4959 C CA . GLU A 1 614 ? 1.630 11.652 17.237 1.00 88.88 614 GLU A CA 1
ATOM 4960 C C . GLU A 1 614 ? 2.680 11.105 16.270 1.00 88.88 614 GLU A C 1
ATOM 4962 O O . GLU A 1 614 ? 3.284 10.059 16.527 1.00 88.88 614 GLU A O 1
ATOM 4967 N N . THR A 1 615 ? 2.894 11.775 15.136 1.00 88.56 615 THR A N 1
ATOM 4968 C CA . THR A 1 615 ? 3.859 11.345 14.116 1.00 88.56 615 THR A CA 1
ATOM 4969 C C . THR A 1 615 ? 4.817 12.464 13.758 1.00 88.56 615 THR A C 1
ATOM 4971 O O . THR A 1 615 ? 4.393 13.525 13.305 1.00 88.56 615 THR A O 1
ATOM 4974 N N . LEU A 1 616 ? 6.109 12.166 13.857 1.00 89.00 616 LEU A N 1
ATOM 4975 C CA . LEU A 1 616 ? 7.188 13.035 13.418 1.00 89.00 616 LEU A CA 1
ATOM 4976 C C . LEU A 1 616 ? 8.128 12.243 12.513 1.00 89.00 616 LEU A C 1
ATOM 4978 O O . LEU A 1 616 ? 8.679 11.211 12.908 1.00 89.00 616 LEU A O 1
ATOM 4982 N N . SER A 1 617 ? 8.297 12.712 11.281 1.00 84.50 617 SER A N 1
ATOM 4983 C CA . SER A 1 617 ? 9.202 12.091 10.320 1.00 84.50 617 SER A CA 1
ATOM 4984 C C . SER A 1 617 ? 10.356 13.008 9.967 1.00 84.50 617 SER A C 1
ATOM 4986 O O . SER A 1 617 ? 10.151 14.168 9.618 1.00 84.50 617 SER A O 1
ATOM 4988 N N . THR A 1 618 ? 11.538 12.394 9.972 1.00 73.31 618 THR A N 1
ATOM 4989 C CA . THR A 1 618 ? 12.822 12.858 9.444 1.00 73.31 618 THR A CA 1
ATOM 4990 C C . THR A 1 618 ? 13.364 14.176 10.021 1.00 73.31 618 THR A C 1
ATOM 4992 O O . THR A 1 618 ? 13.964 14.938 9.263 1.00 73.31 618 THR A O 1
ATOM 4995 N N . PRO A 1 619 ? 13.242 14.456 11.342 1.00 79.81 619 PRO A N 1
ATOM 4996 C CA . PRO A 1 619 ? 14.130 15.421 11.966 1.00 79.81 619 PRO A CA 1
ATOM 4997 C C . PRO A 1 619 ? 15.568 14.915 11.852 1.00 79.81 619 PRO A C 1
ATOM 4999 O O . PRO A 1 619 ? 15.850 13.724 12.046 1.00 79.81 619 PRO A O 1
ATOM 5002 N N . TYR A 1 620 ? 16.445 15.842 11.503 1.00 76.25 620 TYR A N 1
ATOM 5003 C CA . TYR A 1 620 ? 17.872 15.640 11.416 1.00 76.25 620 TYR A CA 1
ATOM 5004 C C . TYR A 1 620 ? 18.511 16.137 12.709 1.00 76.25 620 TYR A C 1
ATOM 5006 O O . TYR A 1 620 ? 18.474 17.329 13.016 1.00 76.25 620 TYR A O 1
ATOM 5014 N N . PHE A 1 621 ? 19.102 15.217 13.464 1.00 73.75 621 PHE A N 1
ATOM 5015 C CA . PHE A 1 621 ? 19.782 15.530 14.713 1.00 73.75 621 PHE A CA 1
ATOM 5016 C C . PHE A 1 621 ? 21.284 15.559 14.501 1.00 73.75 621 PHE A C 1
ATOM 5018 O O . PHE A 1 621 ? 21.884 14.597 14.012 1.00 73.75 621 PHE A O 1
ATOM 5025 N N . SER A 1 622 ? 21.894 16.682 14.872 1.00 69.69 622 SER A N 1
ATOM 5026 C CA . SER A 1 622 ? 23.344 16.823 14.849 1.00 69.69 622 SER A CA 1
ATOM 5027 C C . SER A 1 622 ? 23.978 16.309 16.138 1.00 69.69 622 SER A C 1
ATOM 5029 O O . SER A 1 622 ? 25.124 15.860 16.105 1.00 69.69 622 SER A O 1
ATOM 5031 N N . ARG A 1 623 ? 23.223 16.355 17.244 1.00 67.81 623 ARG A N 1
ATOM 5032 C CA . ARG A 1 623 ? 23.616 15.930 18.585 1.00 67.81 623 ARG A CA 1
ATOM 5033 C C . ARG A 1 623 ? 22.519 15.125 19.287 1.00 67.81 623 ARG A C 1
ATOM 5035 O O . ARG A 1 623 ? 21.352 15.166 18.900 1.00 67.81 623 ARG A O 1
ATOM 5042 N N . VAL A 1 624 ? 22.897 14.398 20.338 1.00 68.38 624 VAL A N 1
ATOM 5043 C CA . VAL A 1 624 ? 21.963 13.628 21.183 1.00 68.38 624 VAL A CA 1
ATOM 5044 C C . VAL A 1 624 ? 21.050 14.576 21.966 1.00 68.38 624 VAL A C 1
ATOM 5046 O O . VAL A 1 624 ? 19.851 14.328 22.078 1.00 68.38 624 VAL A O 1
ATOM 5049 N N . GLU A 1 625 ? 21.590 15.701 22.429 1.00 71.06 625 GLU A N 1
ATOM 5050 C CA . GLU A 1 625 ? 20.864 16.739 23.162 1.00 71.06 625 GLU A CA 1
ATOM 5051 C C . GLU A 1 625 ? 19.729 17.347 22.321 1.00 71.06 625 GLU A C 1
ATOM 5053 O O . GLU A 1 625 ? 18.650 17.612 22.853 1.00 71.06 625 GLU A O 1
ATOM 5058 N N . ASP A 1 626 ? 19.930 17.491 21.004 1.00 72.69 626 ASP A N 1
ATOM 5059 C CA . ASP A 1 626 ? 18.910 17.975 20.061 1.00 72.69 626 ASP A CA 1
ATOM 5060 C C . ASP A 1 626 ? 17.697 17.031 20.044 1.00 72.69 626 ASP A C 1
ATOM 5062 O O . ASP A 1 626 ? 16.537 17.460 20.056 1.00 72.69 626 ASP A O 1
ATOM 5066 N N . ALA A 1 627 ? 17.971 15.721 20.047 1.00 74.38 627 ALA A N 1
ATOM 5067 C CA . ALA A 1 627 ? 16.940 14.697 20.088 1.00 74.38 627 ALA A CA 1
ATOM 5068 C C . ALA A 1 627 ? 16.207 14.721 21.434 1.00 74.38 627 ALA A C 1
ATOM 5070 O O . ALA A 1 627 ? 14.977 14.739 21.454 1.00 74.38 627 ALA A O 1
ATOM 5071 N N . GLU A 1 628 ? 16.924 14.788 22.558 1.00 74.94 628 GLU A N 1
ATOM 5072 C CA . GLU A 1 628 ? 16.306 14.866 23.888 1.00 74.94 628 GLU A CA 1
ATOM 5073 C C . GLU A 1 628 ? 15.405 16.096 24.047 1.00 74.94 628 GLU A C 1
ATOM 5075 O O . GLU A 1 628 ? 14.297 15.998 24.584 1.00 74.94 628 GLU A O 1
ATOM 5080 N N . LEU A 1 629 ? 15.852 17.254 23.561 1.00 75.06 629 LEU A N 1
ATOM 5081 C CA . LEU A 1 629 ? 15.096 18.501 23.608 1.00 75.06 629 LEU A CA 1
ATOM 5082 C C . LEU A 1 629 ? 13.784 18.395 22.817 1.00 75.06 629 LEU A C 1
ATOM 5084 O O . LEU A 1 629 ? 12.722 18.768 23.320 1.00 75.06 629 LEU A O 1
ATOM 5088 N N . MET A 1 630 ? 13.840 17.820 21.614 1.00 79.88 630 MET A N 1
ATOM 5089 C CA . MET A 1 630 ? 12.662 17.570 20.779 1.00 79.88 630 MET A CA 1
ATOM 5090 C C . MET A 1 630 ? 11.692 16.587 21.454 1.00 79.88 630 MET A C 1
ATOM 5092 O O . MET A 1 630 ? 10.482 16.832 21.502 1.00 79.88 630 MET A O 1
ATOM 5096 N N . LEU A 1 631 ? 12.207 15.506 22.046 1.00 79.94 631 LEU A N 1
ATOM 5097 C CA . LEU A 1 631 ? 11.387 14.508 22.742 1.00 79.94 631 LEU A CA 1
ATOM 5098 C C . LEU A 1 631 ? 10.666 15.104 23.964 1.00 79.94 631 LEU A C 1
ATOM 5100 O O . LEU A 1 631 ? 9.522 14.742 24.238 1.00 79.94 631 LEU A O 1
ATOM 5104 N N . ARG A 1 632 ? 11.264 16.085 24.660 1.00 80.25 632 ARG A N 1
ATOM 5105 C CA . ARG A 1 632 ? 10.589 16.828 25.748 1.00 80.25 632 ARG A CA 1
ATOM 5106 C C . ARG A 1 632 ? 9.401 17.666 25.263 1.00 80.25 632 ARG A C 1
ATOM 5108 O O . ARG A 1 632 ? 8.471 17.901 26.040 1.00 80.25 632 ARG A O 1
ATOM 5115 N N . LYS A 1 633 ? 9.425 18.133 24.011 1.00 80.12 633 LYS A N 1
ATOM 5116 C CA . LYS A 1 633 ? 8.343 18.920 23.390 1.00 80.12 633 LYS A CA 1
ATOM 5117 C C . LYS A 1 633 ? 7.218 18.053 22.824 1.00 80.12 633 LYS A C 1
ATOM 5119 O O . LYS A 1 633 ? 6.123 18.570 22.618 1.00 80.12 633 LYS A O 1
ATOM 5124 N N . THR A 1 634 ? 7.467 16.761 22.614 1.00 87.12 634 THR A N 1
ATOM 5125 C CA . THR A 1 634 ? 6.561 15.821 21.931 1.00 87.12 634 THR A CA 1
ATOM 5126 C C . THR A 1 634 ? 6.213 14.612 22.822 1.00 87.12 634 THR A C 1
ATOM 5128 O O . THR A 1 634 ? 6.483 13.459 22.483 1.00 87.12 634 THR A O 1
ATOM 5131 N N . PRO A 1 635 ? 5.596 14.836 24.001 1.00 85.75 635 PRO A N 1
ATOM 5132 C CA . PRO A 1 635 ? 5.452 13.806 25.037 1.00 85.75 635 PRO A CA 1
ATOM 5133 C C . PRO A 1 635 ? 4.511 12.647 24.670 1.00 85.75 635 PRO A C 1
ATOM 5135 O O . PRO A 1 635 ? 4.553 11.606 25.322 1.00 85.75 635 PRO A O 1
ATOM 5138 N N . ASN A 1 636 ? 3.658 12.810 23.655 1.00 86.38 636 ASN A N 1
ATOM 5139 C CA . ASN A 1 636 ? 2.675 11.806 23.235 1.00 86.38 636 ASN A CA 1
ATOM 5140 C C . ASN A 1 636 ? 3.007 11.159 21.882 1.00 86.38 636 ASN A C 1
ATOM 5142 O O . ASN A 1 636 ? 2.148 10.508 21.288 1.00 86.38 636 ASN A O 1
ATOM 5146 N N . LEU A 1 637 ? 4.248 11.305 21.410 1.00 89.38 637 LEU A N 1
ATOM 5147 C CA . LEU A 1 637 ? 4.671 10.782 20.118 1.00 89.38 637 LEU A CA 1
ATOM 5148 C C . LEU A 1 637 ? 4.527 9.254 20.056 1.00 89.38 637 LEU A C 1
ATOM 5150 O O . LEU A 1 637 ? 5.039 8.538 20.917 1.00 89.38 637 LEU A O 1
ATOM 5154 N N . ARG A 1 638 ? 3.867 8.756 19.005 1.00 88.81 638 ARG A N 1
ATOM 5155 C CA . ARG A 1 638 ? 3.673 7.321 18.737 1.00 88.81 638 ARG A CA 1
ATOM 5156 C C . ARG A 1 638 ? 4.600 6.791 17.654 1.00 88.81 638 ARG A C 1
ATOM 5158 O O . ARG A 1 638 ? 5.033 5.640 17.717 1.00 88.81 638 ARG A O 1
ATOM 5165 N N . LYS A 1 639 ? 4.912 7.616 16.650 1.00 89.50 639 LYS A N 1
ATOM 5166 C CA . LYS A 1 639 ? 5.738 7.236 15.497 1.00 89.50 639 LYS A CA 1
ATOM 5167 C C . LYS A 1 639 ? 6.842 8.262 15.279 1.00 89.50 639 LYS A C 1
ATOM 5169 O O . LYS A 1 639 ? 6.564 9.410 14.936 1.00 89.50 639 LYS A O 1
ATOM 5174 N N . LEU A 1 640 ? 8.090 7.818 15.405 1.00 90.19 640 LEU A N 1
ATOM 5175 C CA . LEU A 1 640 ? 9.276 8.617 15.122 1.00 90.19 640 LEU A CA 1
ATOM 5176 C C . LEU A 1 640 ? 10.106 7.953 14.029 1.00 90.19 640 LEU A C 1
ATOM 5178 O O . LEU A 1 640 ? 10.505 6.792 14.122 1.00 90.19 640 LEU A O 1
ATOM 5182 N N . THR A 1 641 ? 10.385 8.705 12.977 1.00 87.69 641 THR A N 1
ATOM 5183 C CA . THR A 1 641 ? 11.458 8.386 12.035 1.00 87.69 641 THR A CA 1
ATOM 5184 C C . THR A 1 641 ? 12.458 9.513 12.111 1.00 87.69 641 THR A C 1
ATOM 5186 O O . THR A 1 641 ? 12.024 10.635 11.933 1.00 87.69 641 THR A O 1
ATOM 5189 N N . CYS A 1 642 ? 13.738 9.264 12.355 1.00 83.19 642 CYS A N 1
ATOM 5190 C CA . CYS A 1 642 ? 14.743 10.319 12.484 1.00 83.19 642 CYS A CA 1
ATOM 5191 C C . CYS A 1 642 ? 16.074 9.938 11.841 1.00 83.19 642 CYS A C 1
ATOM 5193 O O . CYS A 1 642 ? 16.400 8.756 11.679 1.00 83.19 642 CYS A O 1
ATOM 5195 N N . GLU A 1 643 ? 16.824 10.969 11.469 1.00 78.44 643 GLU A N 1
ATOM 5196 C CA . GLU A 1 643 ? 18.168 10.855 10.926 1.00 78.44 643 GLU A CA 1
ATOM 5197 C C . GLU A 1 643 ? 19.166 11.485 11.892 1.00 78.44 643 GLU A C 1
ATOM 5199 O O . GLU A 1 643 ? 18.916 12.551 12.452 1.00 78.44 643 GLU A O 1
ATOM 5204 N N . VAL A 1 644 ? 20.296 10.816 12.107 1.00 74.19 644 VAL A N 1
ATOM 5205 C CA . VAL A 1 644 ? 21.331 11.276 13.036 1.00 74.19 644 VAL A CA 1
ATOM 5206 C C . VAL A 1 644 ? 22.643 11.480 12.288 1.00 74.19 644 VAL A C 1
ATOM 5208 O O . VAL A 1 644 ? 23.044 10.679 11.433 1.00 74.19 644 VAL A O 1
ATOM 5211 N N . LYS A 1 645 ? 23.328 12.579 12.599 1.00 69.69 645 LYS A N 1
ATOM 5212 C CA . LYS A 1 645 ? 24.719 12.827 12.219 1.00 69.69 645 LYS A CA 1
ATOM 5213 C C . LYS A 1 645 ? 25.628 12.400 13.362 1.00 69.69 645 LYS A C 1
ATOM 5215 O O . LYS A 1 645 ? 25.357 12.713 14.513 1.00 69.69 645 LYS A O 1
ATOM 5220 N N . CYS A 1 646 ? 26.706 11.696 13.040 1.00 59.16 646 CYS A N 1
ATOM 5221 C CA . CYS A 1 646 ? 27.620 11.212 14.062 1.00 59.16 646 CYS A CA 1
ATOM 5222 C C . CYS A 1 646 ? 28.356 12.346 14.806 1.00 59.16 646 CYS A C 1
ATOM 5224 O O . CYS A 1 646 ? 28.678 13.392 14.226 1.00 59.16 646 CYS A O 1
ATOM 5226 N N . LEU A 1 647 ? 28.635 12.088 16.088 1.00 48.88 647 LEU A N 1
ATOM 5227 C CA . LEU A 1 647 ? 29.437 12.891 17.001 1.00 48.88 647 LEU A CA 1
ATOM 5228 C C . LEU A 1 647 ? 30.764 12.186 17.301 1.00 48.88 647 LEU A C 1
ATOM 5230 O O . LEU A 1 647 ? 30.804 10.999 17.613 1.00 48.88 647 LEU A O 1
ATOM 5234 N N . LYS A 1 648 ? 31.861 12.944 17.284 1.00 44.78 648 LYS A N 1
ATOM 5235 C CA . LYS A 1 648 ? 33.153 12.490 17.808 1.00 44.78 648 LYS A CA 1
ATOM 5236 C C . LYS A 1 648 ? 33.157 12.590 19.345 1.00 44.78 648 LYS A C 1
ATOM 5238 O O . LYS A 1 648 ? 33.159 13.711 19.839 1.00 44.78 648 LYS A O 1
ATOM 5243 N N . TYR A 1 649 ? 33.312 11.448 20.035 1.00 41.34 649 TYR A N 1
ATOM 5244 C CA . TYR A 1 649 ? 33.728 11.267 21.454 1.00 41.34 649 TYR A CA 1
ATOM 5245 C C . TYR A 1 649 ? 32.794 11.770 22.592 1.00 41.34 649 TYR A C 1
ATOM 5247 O O . TYR A 1 649 ? 32.056 12.723 22.364 1.00 41.34 649 TYR A O 1
ATOM 5255 N N . PRO A 1 650 ? 32.898 11.249 23.852 1.00 48.66 650 PRO A N 1
ATOM 5256 C CA . PRO A 1 650 ? 33.644 10.078 24.357 1.00 48.66 650 PRO A CA 1
ATOM 5257 C C . PRO A 1 650 ? 32.779 8.977 25.045 1.00 48.66 650 PRO A C 1
ATOM 5259 O O . PRO A 1 650 ? 31.708 9.237 25.567 1.00 48.66 650 PRO A O 1
ATOM 5262 N N . HIS A 1 651 ? 33.325 7.753 25.074 1.00 45.97 651 HIS A N 1
ATOM 5263 C CA . HIS A 1 651 ? 33.197 6.568 25.967 1.00 45.97 651 HIS A CA 1
ATOM 5264 C C . HIS A 1 651 ? 32.032 6.299 26.967 1.00 45.97 651 HIS A C 1
ATOM 5266 O O . HIS A 1 651 ? 32.131 5.301 27.680 1.00 45.97 651 HIS A O 1
ATOM 5272 N N . GLN A 1 652 ? 30.945 7.068 27.064 1.00 54.12 652 GLN A N 1
ATOM 5273 C CA . GLN A 1 652 ? 29.796 6.739 27.933 1.00 54.12 652 GLN A CA 1
ATOM 5274 C C . GLN A 1 652 ? 28.539 6.468 27.090 1.00 54.12 652 GLN A C 1
ATOM 5276 O O . GLN A 1 652 ? 28.199 7.282 26.236 1.00 54.12 652 GLN A O 1
ATOM 5281 N N . CYS A 1 653 ? 27.859 5.323 27.299 1.00 55.19 653 CYS A N 1
ATOM 5282 C CA . CYS A 1 653 ? 26.573 5.060 26.632 1.00 55.19 653 CYS A CA 1
ATOM 5283 C C . CYS A 1 653 ? 25.560 6.100 27.121 1.00 55.19 653 CYS A C 1
ATOM 5285 O O . CYS A 1 653 ? 25.174 6.075 28.291 1.00 55.19 653 CYS A O 1
ATOM 5287 N N . HIS A 1 654 ? 25.118 7.006 26.250 1.00 66.00 654 HIS A N 1
ATOM 5288 C CA . HIS A 1 654 ? 24.002 7.892 26.576 1.00 66.00 654 HIS A CA 1
ATOM 5289 C C . HIS A 1 654 ? 22.693 7.113 26.418 1.00 66.00 654 HIS A C 1
ATOM 5291 O O . HIS A 1 654 ? 22.464 6.485 25.389 1.00 66.00 654 HIS A O 1
ATOM 5297 N N . MET A 1 655 ? 21.826 7.117 27.430 1.00 72.81 655 MET A N 1
ATOM 5298 C CA . MET A 1 655 ? 20.512 6.481 27.320 1.00 72.81 655 MET A CA 1
ATOM 5299 C C . MET A 1 655 ? 19.499 7.478 26.755 1.00 72.81 655 MET A C 1
ATOM 5301 O O . MET A 1 655 ? 19.113 8.424 27.439 1.00 72.81 655 MET A O 1
ATOM 5305 N N . LEU A 1 656 ? 19.027 7.238 25.532 1.00 77.75 656 LEU A N 1
ATOM 5306 C CA . LEU A 1 656 ? 17.947 8.013 24.929 1.00 77.75 656 LEU A CA 1
ATOM 5307 C C . LEU A 1 656 ? 16.597 7.502 25.435 1.00 77.75 656 LEU A C 1
ATOM 5309 O O . LEU A 1 656 ? 16.159 6.404 25.083 1.00 77.75 656 LEU A O 1
ATOM 5313 N N . ASN A 1 657 ? 15.941 8.318 26.260 1.00 82.69 657 ASN A N 1
ATOM 5314 C CA . ASN A 1 657 ? 14.624 8.020 26.815 1.00 82.69 657 ASN A CA 1
ATOM 5315 C C . ASN A 1 657 ? 13.525 8.547 25.896 1.00 82.69 657 ASN A C 1
ATOM 5317 O O . ASN A 1 657 ? 13.310 9.756 25.788 1.00 82.69 657 ASN A O 1
ATOM 5321 N N . PHE A 1 658 ? 12.810 7.629 25.259 1.00 84.69 658 PHE A N 1
ATOM 5322 C CA . PHE A 1 658 ? 11.686 7.960 24.399 1.00 84.69 658 PHE A CA 1
ATOM 5323 C C . PHE A 1 658 ? 10.368 8.023 25.181 1.00 84.69 658 PHE A C 1
ATOM 5325 O O . PHE A 1 658 ? 10.219 7.360 26.213 1.00 84.69 658 PHE A O 1
ATOM 5332 N N . PRO A 1 659 ? 9.382 8.792 24.683 1.00 82.81 659 PRO A N 1
ATOM 5333 C CA . PRO A 1 659 ? 8.042 8.829 25.245 1.00 82.81 659 PRO A CA 1
ATOM 5334 C C . PRO A 1 659 ? 7.437 7.438 25.436 1.00 82.81 659 PRO A C 1
ATOM 5336 O O . PRO A 1 659 ? 7.558 6.564 24.580 1.00 82.81 659 PRO A O 1
ATOM 5339 N N . ILE A 1 660 ? 6.698 7.256 26.533 1.00 84.00 660 ILE A N 1
ATOM 5340 C CA . ILE A 1 660 ? 6.055 5.977 26.881 1.00 84.00 660 ILE A CA 1
ATOM 5341 C C . ILE A 1 660 ? 5.063 5.528 25.799 1.00 84.00 660 ILE A C 1
ATOM 5343 O O . ILE A 1 660 ? 4.821 4.336 25.647 1.00 84.00 660 ILE A O 1
ATOM 5347 N N . ARG A 1 661 ? 4.477 6.462 25.042 1.00 86.00 661 ARG A N 1
ATOM 5348 C CA . ARG A 1 661 ? 3.527 6.162 23.961 1.00 86.00 661 ARG A CA 1
ATOM 5349 C C . ARG A 1 661 ? 4.196 5.789 22.633 1.00 86.00 661 ARG A C 1
ATOM 5351 O O . ARG A 1 661 ? 3.474 5.475 21.693 1.00 86.00 661 ARG A O 1
ATOM 5358 N N . LEU A 1 662 ? 5.528 5.824 22.535 1.00 89.00 662 LEU A N 1
ATOM 5359 C CA . LEU A 1 662 ? 6.231 5.539 21.288 1.00 89.00 662 LEU A CA 1
ATOM 5360 C C . LEU A 1 662 ? 6.127 4.051 20.935 1.00 89.00 662 LEU A C 1
ATOM 5362 O O . LEU A 1 662 ? 6.650 3.198 21.646 1.00 89.00 662 LEU A O 1
ATOM 5366 N N . GLU A 1 663 ? 5.495 3.754 19.802 1.00 90.12 663 GLU A N 1
ATOM 5367 C CA . GLU A 1 663 ? 5.286 2.391 19.307 1.00 90.12 663 GLU A CA 1
ATOM 5368 C C . GLU A 1 663 ? 6.207 2.051 18.132 1.00 90.12 663 GLU A C 1
ATOM 5370 O O . GLU A 1 663 ? 6.611 0.898 17.974 1.00 90.12 663 GLU A O 1
ATOM 5375 N N . ILE A 1 664 ? 6.552 3.042 17.301 1.00 89.56 664 ILE A N 1
ATOM 5376 C CA . ILE A 1 664 ? 7.365 2.855 16.093 1.00 89.56 664 ILE A CA 1
ATOM 5377 C C . ILE A 1 664 ? 8.547 3.814 16.100 1.00 89.56 664 ILE A C 1
ATOM 5379 O O . ILE A 1 664 ? 8.371 5.033 16.104 1.00 89.56 664 ILE A O 1
ATOM 5383 N N . LEU A 1 665 ? 9.745 3.247 15.979 1.00 90.56 665 LEU A N 1
ATOM 5384 C CA . LEU A 1 665 ? 11.001 3.976 15.895 1.00 90.56 665 LEU A CA 1
ATOM 5385 C C . LEU A 1 665 ? 11.805 3.512 14.681 1.00 90.56 665 LEU A C 1
ATOM 5387 O O . LEU A 1 665 ? 12.078 2.322 14.497 1.00 90.56 665 LEU A O 1
ATOM 5391 N N . LYS A 1 666 ? 12.183 4.461 13.824 1.00 89.12 666 LYS A N 1
ATOM 5392 C CA . LYS A 1 666 ? 13.054 4.218 12.669 1.00 89.12 666 LYS A CA 1
ATOM 5393 C C . LYS A 1 666 ? 14.227 5.183 12.708 1.00 89.12 666 LYS A C 1
ATOM 5395 O O . LYS A 1 666 ? 14.043 6.381 12.519 1.00 89.12 666 LYS A O 1
ATOM 5400 N N . PHE A 1 667 ? 15.413 4.635 12.900 1.00 85.06 667 PHE A N 1
ATOM 5401 C CA . PHE A 1 667 ? 16.664 5.368 12.979 1.00 85.06 667 PHE A CA 1
ATOM 5402 C C . PHE A 1 667 ? 17.483 5.175 11.703 1.00 85.06 667 PHE A C 1
ATOM 5404 O O . PHE A 1 667 ? 17.680 4.044 11.245 1.00 85.06 667 PHE A O 1
ATOM 5411 N N . TYR A 1 668 ? 17.977 6.282 11.152 1.00 82.00 668 TYR A N 1
ATOM 5412 C CA . TYR A 1 668 ? 18.839 6.317 9.972 1.00 82.00 668 TYR A CA 1
ATOM 5413 C C . TYR A 1 668 ? 20.122 7.097 10.274 1.00 82.00 668 TYR A C 1
ATOM 5415 O O . TYR A 1 668 ? 20.067 8.169 10.876 1.00 82.00 668 TYR A O 1
ATOM 5423 N N . LEU A 1 669 ? 21.274 6.573 9.857 1.00 75.62 669 LEU A N 1
ATOM 5424 C CA . LEU A 1 669 ? 22.551 7.276 9.970 1.00 75.62 669 LEU A CA 1
ATOM 5425 C C . LEU A 1 669 ? 22.901 7.984 8.650 1.00 75.62 669 LEU A C 1
ATOM 5427 O O . LEU A 1 669 ? 22.999 7.340 7.606 1.00 75.62 669 LEU A O 1
ATOM 5431 N N . SER A 1 670 ? 23.110 9.305 8.708 1.00 64.94 670 SER A N 1
ATOM 5432 C CA . SER A 1 670 ? 23.352 10.163 7.527 1.00 64.94 670 SER A CA 1
ATOM 5433 C C . SER A 1 670 ? 24.710 9.946 6.849 1.00 64.94 670 SER A C 1
ATOM 5435 O O . SER A 1 670 ? 24.866 10.138 5.641 1.00 64.94 670 SER A O 1
ATOM 5437 N N . LYS A 1 671 ? 25.726 9.556 7.625 1.00 61.59 671 LYS A N 1
ATOM 5438 C CA . LYS A 1 671 ? 27.072 9.233 7.145 1.00 61.59 671 LYS A CA 1
ATOM 5439 C C . LYS A 1 671 ? 27.465 7.879 7.704 1.00 61.59 671 LYS A C 1
ATOM 5441 O O . LYS A 1 671 ? 27.570 7.727 8.915 1.00 61.59 671 LYS A O 1
ATOM 5446 N N . ALA A 1 672 ? 27.661 6.914 6.814 1.00 53.59 672 ALA A N 1
ATOM 5447 C CA . ALA A 1 672 ? 28.089 5.579 7.192 1.00 53.59 672 ALA A CA 1
ATOM 5448 C C . ALA A 1 672 ? 29.467 5.615 7.891 1.00 53.59 672 ALA A C 1
ATOM 5450 O O . ALA A 1 672 ? 30.326 6.415 7.510 1.00 53.59 672 ALA A O 1
ATOM 5451 N N . PHE A 1 673 ? 29.659 4.701 8.850 1.00 52.47 673 PHE A N 1
ATOM 5452 C CA . PHE A 1 673 ? 30.945 4.297 9.450 1.00 52.47 673 PHE A CA 1
ATOM 5453 C C . PHE A 1 673 ? 31.524 5.122 10.615 1.00 52.47 673 PHE A C 1
ATOM 5455 O O . PHE A 1 673 ? 32.738 5.121 10.809 1.00 52.47 673 PHE A O 1
ATOM 5462 N N . GLU A 1 674 ? 30.701 5.768 11.445 1.00 54.72 674 GLU A N 1
ATOM 5463 C CA . GLU A 1 674 ? 31.170 6.255 12.754 1.00 54.72 674 GLU A CA 1
ATOM 5464 C C . GLU A 1 674 ? 30.347 5.638 13.907 1.00 54.72 674 GLU A C 1
ATOM 5466 O O . GLU A 1 674 ? 29.143 5.403 13.782 1.00 54.72 674 GLU A O 1
ATOM 5471 N N . THR A 1 675 ? 31.025 5.310 15.012 1.00 52.28 675 THR A N 1
ATOM 5472 C CA . THR A 1 675 ? 30.481 4.622 16.194 1.00 52.28 675 THR A CA 1
ATOM 5473 C C . THR A 1 675 ? 29.552 5.527 16.996 1.00 52.28 675 THR A C 1
ATOM 5475 O O . THR A 1 675 ? 29.934 6.636 17.362 1.00 52.28 675 THR A O 1
ATOM 5478 N N . VAL A 1 676 ? 28.361 5.034 17.360 1.00 55.41 676 VAL A N 1
ATOM 5479 C CA . VAL A 1 676 ? 27.471 5.747 18.288 1.00 55.41 676 VAL A CA 1
ATOM 5480 C C . VAL A 1 676 ? 27.024 4.824 19.427 1.00 55.41 676 VAL A C 1
ATOM 5482 O O . VAL A 1 676 ? 26.194 3.944 19.203 1.00 55.41 676 VAL A O 1
ATOM 5485 N N . PRO A 1 677 ? 27.538 4.994 20.659 1.00 56.38 677 PRO A N 1
ATOM 5486 C CA . PRO A 1 677 ? 27.050 4.252 21.811 1.00 56.38 677 PRO A CA 1
ATOM 5487 C C . PRO A 1 677 ? 25.889 5.025 22.460 1.00 56.38 677 PRO A C 1
ATOM 5489 O O . PRO A 1 677 ? 26.107 5.814 23.376 1.00 56.38 677 PRO A O 1
ATOM 5492 N N . PHE A 1 678 ? 24.648 4.834 21.992 1.00 68.19 678 PHE A N 1
ATOM 5493 C CA . PHE A 1 678 ? 23.465 5.260 22.759 1.00 68.19 678 PHE A CA 1
ATOM 5494 C C . PHE A 1 678 ? 22.453 4.137 22.965 1.00 68.19 678 PHE A C 1
ATOM 5496 O O . PHE A 1 678 ? 21.964 3.519 22.029 1.00 68.19 678 PHE A O 1
ATOM 5503 N N . CYS A 1 679 ? 22.068 3.904 24.202 1.00 74.12 679 CYS A N 1
ATOM 5504 C CA . CYS A 1 679 ? 21.159 2.842 24.578 1.00 74.12 679 CYS A CA 1
ATOM 5505 C C . CYS A 1 679 ? 19.717 3.367 24.403 1.00 74.12 679 CYS A C 1
ATOM 5507 O O . CYS A 1 679 ? 19.415 4.489 24.814 1.00 74.12 679 CYS A O 1
ATOM 5509 N N . ILE A 1 680 ? 18.824 2.609 23.756 1.00 82.25 680 ILE A N 1
ATOM 5510 C CA . ILE A 1 680 ? 17.434 3.051 23.523 1.00 82.25 680 ILE A CA 1
ATOM 5511 C C . ILE A 1 680 ? 16.552 2.570 24.673 1.00 82.25 680 ILE A C 1
ATOM 5513 O O . ILE A 1 680 ? 16.408 1.367 24.883 1.00 82.25 680 ILE A O 1
ATOM 5517 N N . SER A 1 681 ? 15.902 3.506 25.363 1.00 85.19 681 SER A N 1
ATOM 5518 C CA . SER A 1 681 ? 14.871 3.214 26.358 1.00 85.19 681 SER A CA 1
ATOM 5519 C C . SER A 1 681 ? 13.504 3.631 25.820 1.00 85.19 681 SER A C 1
ATOM 5521 O O . SER A 1 681 ? 13.208 4.820 25.692 1.00 85.19 681 SER A O 1
ATOM 5523 N N . ALA A 1 682 ? 12.682 2.646 25.447 1.00 86.12 682 ALA A N 1
ATOM 5524 C CA . ALA A 1 682 ? 11.354 2.861 24.875 1.00 86.12 682 ALA A CA 1
ATOM 5525 C C . ALA A 1 682 ? 10.404 1.713 25.290 1.00 86.12 682 ALA A C 1
ATOM 5527 O O . ALA A 1 682 ? 10.304 0.702 24.592 1.00 86.12 682 ALA A O 1
ATOM 5528 N N . PRO A 1 683 ? 9.702 1.833 26.433 1.00 84.44 683 PRO A N 1
ATOM 5529 C CA . PRO A 1 683 ? 9.077 0.689 27.102 1.00 84.44 683 PRO A CA 1
ATOM 5530 C C . PRO A 1 683 ? 7.921 0.037 26.325 1.00 84.44 683 PRO A C 1
ATOM 5532 O O . PRO A 1 683 ? 7.717 -1.170 26.440 1.00 84.44 683 PRO A O 1
ATOM 5535 N N . ASN A 1 684 ? 7.176 0.798 25.518 1.00 88.69 684 ASN A N 1
ATOM 5536 C CA . ASN A 1 684 ? 6.057 0.283 24.712 1.00 88.69 684 ASN A CA 1
ATOM 5537 C C . ASN A 1 684 ? 6.379 0.207 23.214 1.00 88.69 684 ASN A C 1
ATOM 5539 O O . ASN A 1 684 ? 5.470 0.128 22.386 1.00 88.69 684 ASN A O 1
ATOM 5543 N N . LEU A 1 685 ? 7.665 0.233 22.859 1.00 92.06 685 LEU A N 1
ATOM 5544 C CA . LEU A 1 685 ? 8.083 0.158 21.470 1.00 92.06 685 LEU A CA 1
ATOM 5545 C C . LEU A 1 685 ? 7.760 -1.221 20.895 1.00 92.06 685 LEU A C 1
ATOM 5547 O O . LEU A 1 685 ? 8.256 -2.226 21.396 1.00 92.06 685 LEU A O 1
ATOM 5551 N N . LYS A 1 686 ? 6.978 -1.251 19.815 1.00 91.81 686 LYS A N 1
ATOM 5552 C CA . LYS A 1 686 ? 6.592 -2.469 19.089 1.00 91.81 686 LYS A CA 1
ATOM 5553 C C . LYS A 1 686 ? 7.444 -2.688 17.843 1.00 91.81 686 LYS A C 1
ATOM 5555 O O . LYS A 1 686 ? 7.684 -3.827 17.458 1.00 91.81 686 LYS A O 1
ATOM 5560 N N . TYR A 1 687 ? 7.923 -1.615 17.214 1.00 92.12 687 TYR A N 1
ATOM 5561 C CA . TYR A 1 687 ? 8.700 -1.673 15.977 1.00 92.12 687 TYR A CA 1
ATOM 5562 C C . TYR A 1 687 ? 9.985 -0.850 16.085 1.00 92.12 687 TYR A C 1
ATOM 5564 O O . TYR A 1 687 ? 9.932 0.364 16.295 1.00 92.12 687 TYR A O 1
ATOM 5572 N N . LEU A 1 688 ? 11.128 -1.486 15.820 1.00 92.44 688 LEU A N 1
ATOM 5573 C CA . LEU A 1 688 ? 12.434 -0.839 15.724 1.00 92.44 688 LEU A CA 1
ATOM 5574 C C . LEU A 1 688 ? 13.089 -1.139 14.372 1.00 92.44 688 LEU A C 1
ATOM 5576 O O . LEU A 1 688 ? 13.278 -2.298 13.998 1.00 92.44 688 LEU A O 1
ATOM 5580 N N . LYS A 1 689 ? 13.493 -0.088 13.650 1.00 91.06 689 LYS A N 1
ATOM 5581 C CA . LYS A 1 689 ? 14.401 -0.193 12.499 1.00 91.06 689 LYS A CA 1
ATOM 5582 C C . LYS A 1 689 ? 15.672 0.606 12.744 1.00 91.06 689 LYS A C 1
ATOM 5584 O O . LYS A 1 689 ? 15.583 1.810 12.969 1.00 91.06 689 LYS A O 1
ATOM 5589 N N . LEU A 1 690 ? 16.823 -0.041 12.586 1.00 88.25 690 LEU A N 1
ATOM 5590 C CA . LEU A 1 690 ? 18.139 0.596 12.579 1.00 88.25 690 LEU A CA 1
ATOM 5591 C C . LEU A 1 690 ? 18.742 0.480 11.178 1.00 88.25 690 LEU A C 1
ATOM 5593 O O . LEU A 1 690 ? 18.747 -0.603 10.589 1.00 88.25 690 LEU A O 1
ATOM 5597 N N . SER A 1 691 ? 19.208 1.601 10.629 1.00 86.31 691 SER A N 1
ATOM 5598 C CA . SER A 1 691 ? 19.748 1.678 9.272 1.00 86.31 691 SER A CA 1
ATOM 5599 C C . SER A 1 691 ? 21.092 2.400 9.224 1.00 86.31 691 SER A C 1
ATOM 5601 O O . SER A 1 691 ? 21.146 3.583 9.553 1.00 86.31 691 SER A O 1
ATOM 5603 N N . GLY A 1 692 ? 22.144 1.730 8.742 1.00 79.06 692 GLY A N 1
ATOM 5604 C CA . GLY A 1 692 ? 23.462 2.349 8.532 1.00 79.06 692 GLY A CA 1
ATOM 5605 C C . GLY A 1 692 ? 24.338 2.474 9.783 1.00 79.06 692 GLY A C 1
ATOM 5606 O O . GLY A 1 692 ? 25.256 3.286 9.781 1.00 79.06 692 GLY A O 1
ATOM 5607 N N . PHE A 1 693 ? 24.045 1.731 10.855 1.00 78.12 693 PHE A N 1
ATOM 5608 C CA . PHE A 1 693 ? 24.750 1.831 12.142 1.00 78.12 693 PHE A CA 1
ATOM 5609 C C . PHE A 1 693 ? 25.912 0.843 12.259 1.00 78.12 693 PHE A C 1
ATOM 5611 O O . PHE A 1 693 ? 25.834 -0.263 11.731 1.00 78.12 693 PHE A O 1
ATOM 5618 N N . TYR A 1 694 ? 26.928 1.214 13.041 1.00 77.94 694 TYR A N 1
ATOM 5619 C CA . TYR A 1 694 ? 27.914 0.289 13.601 1.00 77.94 694 TYR A CA 1
ATOM 5620 C C . TYR A 1 694 ? 27.495 -0.078 15.031 1.00 77.94 694 TYR A C 1
ATOM 5622 O O . TYR A 1 694 ? 27.400 0.806 15.886 1.00 77.94 694 TYR A O 1
ATOM 5630 N N . LEU A 1 695 ? 27.216 -1.356 15.286 1.00 77.00 695 LEU A N 1
ATOM 5631 C CA . LEU A 1 695 ? 26.735 -1.875 16.566 1.00 77.00 695 LEU A CA 1
ATOM 5632 C C . LEU A 1 695 ? 27.730 -2.880 17.152 1.00 77.00 695 LEU A C 1
ATOM 5634 O O . LEU A 1 695 ? 28.129 -3.842 16.498 1.00 77.00 695 LEU A O 1
ATOM 5638 N N . ASP A 1 696 ? 28.079 -2.700 18.423 1.00 73.94 696 ASP A N 1
ATOM 5639 C CA . ASP A 1 696 ? 28.747 -3.750 19.192 1.00 73.94 696 ASP A CA 1
ATOM 5640 C C . ASP A 1 696 ? 27.723 -4.759 19.749 1.00 73.94 696 ASP A C 1
ATOM 5642 O O . ASP A 1 696 ? 26.558 -4.423 19.975 1.00 73.94 696 ASP A O 1
ATOM 5646 N N . SER A 1 697 ? 28.138 -6.001 20.007 1.00 71.81 697 SER A N 1
ATOM 5647 C CA . SER A 1 697 ? 27.252 -7.057 20.520 1.00 71.81 697 SER A CA 1
ATOM 5648 C C . SER A 1 697 ? 26.600 -6.687 21.858 1.00 71.81 697 SER A C 1
ATOM 5650 O O . SER A 1 697 ? 25.488 -7.141 22.152 1.00 71.81 697 SER A O 1
ATOM 5652 N N . GLN A 1 698 ? 27.278 -5.887 22.684 1.00 74.06 698 GLN A N 1
ATOM 5653 C CA . GLN A 1 698 ? 26.759 -5.458 23.981 1.00 74.06 698 GLN A CA 1
ATOM 5654 C C . GLN A 1 698 ? 25.578 -4.482 23.837 1.00 74.06 698 GLN A C 1
ATOM 5656 O O . GLN A 1 698 ? 24.613 -4.568 24.595 1.00 74.06 698 GLN A O 1
ATOM 5661 N N . TYR A 1 699 ? 25.579 -3.648 22.793 1.00 77.38 699 TYR A N 1
ATOM 5662 C CA . TYR A 1 699 ? 24.555 -2.631 22.543 1.00 77.38 699 TYR A CA 1
ATOM 5663 C C . TYR A 1 699 ? 23.139 -3.207 22.442 1.00 77.38 699 TYR A C 1
ATOM 5665 O O . TYR A 1 699 ? 22.211 -2.755 23.117 1.00 77.38 699 TYR A O 1
ATOM 5673 N N . LEU A 1 700 ? 22.956 -4.209 21.572 1.00 78.62 700 LEU A N 1
ATOM 5674 C CA . LEU A 1 700 ? 21.639 -4.809 21.342 1.00 78.62 700 LEU A CA 1
ATOM 5675 C C . LEU A 1 700 ? 21.174 -5.583 22.574 1.00 78.62 700 LEU A C 1
ATOM 5677 O O . LEU A 1 700 ? 19.977 -5.633 22.839 1.00 78.62 700 LEU A O 1
ATOM 5681 N N . SER A 1 701 ? 22.113 -6.136 23.343 1.00 77.06 701 SER A N 1
ATOM 5682 C CA . SER A 1 701 ? 21.826 -6.868 24.577 1.00 77.06 701 SER A CA 1
ATOM 5683 C C . SER A 1 701 ? 21.312 -5.949 25.688 1.00 77.06 701 SER A C 1
ATOM 5685 O O . SER A 1 701 ? 20.346 -6.306 26.364 1.00 77.06 701 SER A O 1
ATOM 5687 N N . GLU A 1 702 ? 21.914 -4.770 25.852 1.00 78.56 702 GLU A N 1
ATOM 5688 C CA . GLU A 1 702 ? 21.477 -3.741 26.810 1.00 78.56 702 GLU A CA 1
ATOM 5689 C C . GLU A 1 702 ? 20.176 -3.068 26.361 1.00 78.56 702 GLU A C 1
ATOM 5691 O O . GLU A 1 702 ? 19.259 -2.847 27.153 1.00 78.56 702 GLU A O 1
ATOM 5696 N N . THR A 1 703 ? 20.050 -2.793 25.063 1.00 79.56 703 THR A N 1
ATOM 5697 C CA . THR A 1 703 ? 18.826 -2.225 24.489 1.00 79.56 703 THR A CA 1
ATOM 5698 C C . THR A 1 703 ? 17.650 -3.197 24.640 1.00 79.56 703 THR A C 1
ATOM 5700 O O . THR A 1 703 ? 16.545 -2.783 24.982 1.00 79.56 703 THR A O 1
ATOM 5703 N N . ALA A 1 704 ? 17.879 -4.503 24.483 1.00 83.00 704 ALA A N 1
ATOM 5704 C CA . ALA A 1 704 ? 16.849 -5.527 24.656 1.00 83.00 704 ALA A CA 1
ATOM 5705 C C . ALA A 1 704 ? 16.209 -5.537 26.058 1.00 83.00 704 ALA A C 1
ATOM 5707 O O . ALA A 1 704 ? 15.024 -5.852 26.164 1.00 83.00 704 ALA A O 1
ATOM 5708 N N . ASP A 1 705 ? 16.932 -5.146 27.118 1.00 82.69 705 ASP A N 1
ATOM 5709 C CA . ASP A 1 705 ? 16.363 -5.057 28.479 1.00 82.69 705 ASP A CA 1
ATOM 5710 C C . ASP A 1 705 ? 15.268 -3.993 28.605 1.00 82.69 705 ASP A C 1
ATOM 5712 O O . ASP A 1 705 ? 14.358 -4.108 29.434 1.00 82.69 705 ASP A O 1
ATOM 5716 N N . HIS A 1 706 ? 15.337 -2.976 27.749 1.00 84.25 706 HIS A N 1
ATOM 5717 C CA . HIS A 1 706 ? 14.456 -1.816 27.762 1.00 84.25 706 HIS A CA 1
ATOM 5718 C C . HIS A 1 706 ? 13.335 -1.904 26.714 1.00 84.25 706 HIS A C 1
ATOM 5720 O O . HIS A 1 706 ? 12.424 -1.077 26.725 1.00 84.25 706 HIS A O 1
ATOM 5726 N N . LEU A 1 707 ? 13.364 -2.916 25.838 1.00 88.31 707 LEU A N 1
ATOM 5727 C CA . LEU A 1 707 ? 12.430 -3.107 24.721 1.00 88.31 707 LEU A CA 1
ATOM 5728 C C . LEU A 1 707 ? 11.599 -4.394 24.873 1.00 88.31 707 LEU A C 1
ATOM 5730 O O . LEU A 1 707 ? 11.537 -5.235 23.976 1.00 88.31 707 LEU A O 1
ATOM 5734 N N . LYS A 1 708 ? 10.943 -4.564 26.026 1.00 87.81 708 LYS A N 1
ATOM 5735 C CA . LYS A 1 708 ? 10.215 -5.803 26.369 1.00 87.81 708 LYS A CA 1
ATOM 5736 C C . LYS A 1 708 ? 9.003 -6.091 25.475 1.00 87.81 708 LYS A C 1
ATOM 5738 O O . LYS A 1 708 ? 8.650 -7.252 25.303 1.00 87.81 708 LYS A O 1
ATOM 5743 N N . ASN A 1 709 ? 8.394 -5.051 24.905 1.00 91.00 709 ASN A N 1
ATOM 5744 C CA . ASN A 1 709 ? 7.203 -5.142 24.053 1.00 91.00 709 ASN A CA 1
ATOM 5745 C C . ASN A 1 709 ? 7.527 -5.136 22.547 1.00 91.00 709 ASN A C 1
ATOM 5747 O O . ASN A 1 709 ? 6.626 -4.968 21.728 1.00 91.00 709 ASN A O 1
ATOM 5751 N N . LEU A 1 710 ? 8.803 -5.291 22.175 1.00 93.81 710 LEU A N 1
ATOM 5752 C CA . LEU A 1 710 ? 9.228 -5.228 20.781 1.00 93.81 710 LEU A CA 1
ATOM 5753 C C . LEU A 1 710 ? 8.730 -6.446 20.005 1.00 93.81 710 LEU A C 1
ATOM 5755 O O . LEU A 1 710 ? 9.149 -7.563 20.284 1.00 93.81 710 LEU A O 1
ATOM 5759 N N . GLU A 1 711 ? 7.894 -6.209 18.997 1.00 93.62 711 GLU A N 1
ATOM 5760 C CA . GLU A 1 711 ? 7.341 -7.238 18.112 1.00 93.62 711 GLU A CA 1
ATOM 5761 C C . GLU A 1 711 ? 8.152 -7.377 16.818 1.00 93.62 711 GLU A C 1
ATOM 5763 O O . GLU A 1 711 ? 8.236 -8.467 16.251 1.00 93.62 711 GLU A O 1
ATOM 5768 N N . VAL A 1 712 ? 8.775 -6.290 16.347 1.00 93.06 712 VAL A N 1
ATOM 5769 C CA . VAL A 1 712 ? 9.502 -6.254 15.072 1.00 93.06 712 VAL A CA 1
ATOM 5770 C C . VAL A 1 712 ? 10.848 -5.554 15.216 1.00 93.06 712 VAL A C 1
ATOM 5772 O O . VAL A 1 712 ? 10.913 -4.373 15.565 1.00 93.06 712 VAL A O 1
ATOM 5775 N N . LEU A 1 713 ? 11.917 -6.259 14.845 1.00 93.81 713 LEU A N 1
ATOM 5776 C CA . LEU A 1 713 ? 13.280 -5.740 14.778 1.00 93.81 713 LEU A CA 1
ATOM 5777 C C . LEU A 1 713 ? 13.808 -5.859 13.347 1.00 93.81 713 LEU A C 1
ATOM 5779 O O . LEU A 1 713 ? 13.909 -6.955 12.795 1.00 93.81 713 LEU A O 1
ATOM 5783 N N . LYS A 1 714 ? 14.169 -4.722 12.746 1.00 93.06 714 LYS A N 1
ATOM 5784 C CA . LYS A 1 714 ? 14.774 -4.657 11.411 1.00 93.06 714 LYS A CA 1
ATOM 5785 C C . LYS A 1 714 ? 16.139 -3.978 11.453 1.00 93.06 714 LYS A C 1
ATOM 5787 O O . LYS A 1 714 ? 16.232 -2.784 11.734 1.00 93.06 714 LYS A O 1
ATOM 5792 N N . LEU A 1 715 ? 17.176 -4.717 11.080 1.00 91.44 715 LEU A N 1
ATOM 5793 C CA . LEU A 1 715 ? 18.537 -4.219 10.899 1.00 91.44 715 LEU A CA 1
ATOM 5794 C C . LEU A 1 715 ? 18.842 -4.155 9.401 1.00 91.44 715 LEU A C 1
ATOM 5796 O O . LEU A 1 715 ? 18.701 -5.152 8.696 1.00 91.44 715 LEU A O 1
ATOM 5800 N N . TYR A 1 716 ? 19.208 -2.973 8.906 1.00 88.50 716 TYR A N 1
ATOM 5801 C CA . TYR A 1 716 ? 19.476 -2.728 7.487 1.00 88.50 716 TYR A CA 1
ATOM 5802 C C . TYR A 1 716 ? 20.821 -2.022 7.310 1.00 88.50 716 TYR A C 1
ATOM 5804 O O . TYR A 1 716 ? 21.004 -0.940 7.862 1.00 88.50 716 TYR A O 1
ATOM 5812 N N . TYR A 1 717 ? 21.756 -2.594 6.544 1.00 85.75 717 TYR A N 1
ATOM 5813 C CA . TYR A 1 717 ? 23.123 -2.052 6.427 1.00 85.75 717 TYR A CA 1
ATOM 5814 C C . TYR A 1 717 ? 23.746 -1.771 7.804 1.00 85.75 717 TYR A C 1
ATOM 5816 O O . TYR A 1 717 ? 24.194 -0.661 8.088 1.00 85.75 717 TYR A O 1
ATOM 5824 N N . VAL A 1 718 ? 23.679 -2.759 8.696 1.00 83.81 718 VAL A N 1
ATOM 5825 C CA . VAL A 1 718 ? 24.255 -2.665 10.040 1.00 83.81 718 VAL A CA 1
ATOM 5826 C C . VAL A 1 718 ? 25.584 -3.401 10.069 1.00 83.81 718 VAL A C 1
ATOM 5828 O O . VAL A 1 718 ? 25.656 -4.569 9.681 1.00 83.81 718 VAL A O 1
ATOM 5831 N N . GLU A 1 719 ? 26.619 -2.720 10.547 1.00 81.88 719 GLU A N 1
ATOM 5832 C CA . GLU A 1 719 ? 27.921 -3.322 10.777 1.00 81.88 719 GLU A CA 1
ATOM 5833 C C . GLU A 1 719 ? 28.049 -3.796 12.220 1.00 81.88 719 GLU A C 1
ATOM 5835 O O . GLU A 1 719 ? 27.811 -3.028 13.147 1.00 81.88 719 GLU A O 1
ATOM 5840 N N . PHE A 1 720 ? 28.418 -5.060 12.415 1.00 81.19 720 PHE A N 1
ATOM 5841 C CA . PHE A 1 720 ? 28.784 -5.568 13.733 1.00 81.19 720 PHE A CA 1
ATOM 5842 C C . PHE A 1 720 ? 30.256 -5.268 14.017 1.00 81.19 720 PHE A C 1
ATOM 5844 O O . PHE A 1 720 ? 31.055 -5.212 13.079 1.00 81.19 720 PHE A O 1
ATOM 5851 N N . GLY A 1 721 ? 30.584 -5.073 15.299 1.00 74.25 721 GLY A N 1
ATOM 5852 C CA . GLY A 1 721 ? 31.915 -4.678 15.763 1.00 74.25 721 GLY A CA 1
ATOM 5853 C C . GLY A 1 721 ? 33.071 -5.590 15.333 1.00 74.25 721 GLY A C 1
ATOM 5854 O O . GLY A 1 721 ? 32.869 -6.556 14.607 1.00 74.25 721 GLY A O 1
ATOM 5855 N N . ASP A 1 722 ? 34.293 -5.331 15.808 1.00 71.31 722 ASP A N 1
ATOM 5856 C CA . ASP A 1 722 ? 35.522 -5.998 15.326 1.00 71.31 722 ASP A CA 1
ATOM 5857 C C . ASP A 1 722 ? 35.451 -7.539 15.289 1.00 71.31 722 ASP A C 1
ATOM 5859 O O . ASP A 1 722 ? 36.041 -8.173 14.414 1.00 71.31 722 ASP A O 1
ATOM 5863 N N . HIS A 1 723 ? 34.694 -8.157 16.201 1.00 77.62 723 HIS A N 1
ATOM 5864 C CA . HIS A 1 723 ? 34.513 -9.611 16.253 1.00 77.62 723 HIS A CA 1
ATOM 5865 C C . HIS A 1 723 ? 33.412 -10.150 15.324 1.00 77.62 723 HIS A C 1
ATOM 5867 O O . HIS A 1 723 ? 33.321 -11.360 15.135 1.00 77.62 723 HIS A O 1
ATOM 5873 N N . ARG A 1 724 ? 32.570 -9.278 14.753 1.00 85.44 724 ARG A N 1
ATOM 5874 C CA . ARG A 1 724 ? 31.399 -9.609 13.920 1.00 85.44 724 ARG A CA 1
ATOM 5875 C C . ARG A 1 724 ? 30.516 -10.694 14.540 1.00 85.44 724 ARG A C 1
ATOM 5877 O O . ARG A 1 724 ? 29.947 -11.529 13.834 1.00 85.44 724 ARG A O 1
ATOM 5884 N N . GLU A 1 725 ? 30.425 -10.687 15.868 1.00 88.38 725 GLU A N 1
ATOM 5885 C CA . GLU A 1 725 ? 29.593 -11.605 16.635 1.00 88.38 725 GLU A CA 1
ATOM 5886 C C . GLU A 1 725 ? 28.356 -10.872 17.158 1.00 88.38 725 GLU A C 1
ATOM 5888 O O . GLU A 1 725 ? 28.446 -9.725 17.598 1.00 88.38 725 GLU A O 1
ATOM 5893 N N . TRP A 1 726 ? 27.216 -11.559 17.181 1.00 90.31 726 TRP A N 1
ATOM 5894 C CA . TRP A 1 726 ? 26.041 -11.129 17.932 1.00 90.31 726 TRP A CA 1
ATOM 5895 C C . TRP A 1 726 ? 25.668 -12.208 18.943 1.00 90.31 726 TRP A C 1
ATOM 5897 O O . TRP A 1 726 ? 25.248 -13.301 18.564 1.00 90.31 726 TRP A O 1
ATOM 5907 N N . LYS A 1 727 ? 25.852 -11.898 20.229 1.00 88.94 727 LYS A N 1
ATOM 5908 C CA . LYS A 1 727 ? 25.458 -12.744 21.360 1.00 88.94 727 LYS A CA 1
ATOM 5909 C C . LYS A 1 727 ? 24.112 -12.286 21.902 1.00 88.94 727 LYS A C 1
ATOM 5911 O O . LYS A 1 727 ? 23.968 -11.125 22.277 1.00 88.94 727 LYS A O 1
ATOM 5916 N N . VAL A 1 728 ? 23.154 -13.202 21.965 1.00 89.56 728 VAL A N 1
ATOM 5917 C CA . VAL A 1 728 ? 21.827 -12.979 22.543 1.00 89.56 728 VAL A CA 1
ATOM 5918 C C . VAL A 1 728 ? 21.687 -13.864 23.774 1.00 89.56 728 VAL A C 1
ATOM 5920 O O . VAL A 1 728 ? 21.601 -15.086 23.665 1.00 89.56 728 VAL A O 1
ATOM 5923 N N . SER A 1 729 ? 21.711 -13.235 24.948 1.00 88.75 729 SER A N 1
ATOM 5924 C CA . SER A 1 729 ? 21.569 -13.918 26.237 1.00 88.75 729 SER A CA 1
ATOM 5925 C C . SER A 1 729 ? 20.148 -14.446 26.465 1.00 88.75 729 SER A C 1
ATOM 5927 O O . SER A 1 729 ? 19.199 -14.023 25.806 1.00 88.75 729 SER A O 1
ATOM 5929 N N . SER A 1 730 ? 20.016 -15.327 27.457 1.00 87.06 730 SER A N 1
ATOM 5930 C CA . SER A 1 730 ? 18.739 -15.892 27.901 1.00 87.06 730 SER A CA 1
ATOM 5931 C C . SER A 1 730 ? 17.706 -14.815 28.270 1.00 87.06 730 SER A C 1
ATOM 5933 O O . SER A 1 730 ? 18.051 -13.755 28.805 1.00 87.06 730 SER A O 1
ATOM 5935 N N . GLY A 1 731 ? 16.439 -15.068 27.927 1.00 83.12 731 GLY A N 1
ATOM 5936 C CA . GLY A 1 731 ? 15.293 -14.200 28.230 1.00 83.12 731 GLY A CA 1
ATOM 5937 C C . GLY A 1 731 ? 15.193 -12.884 27.439 1.00 83.12 731 GLY A C 1
ATOM 5938 O O . GLY A 1 731 ? 14.360 -12.034 27.768 1.00 83.12 731 GLY A O 1
ATOM 5939 N N . LYS A 1 732 ? 16.023 -12.671 26.410 1.00 89.69 732 LYS A N 1
ATOM 5940 C CA . LYS A 1 732 ? 16.005 -11.444 25.592 1.00 89.69 732 LYS A CA 1
ATOM 5941 C C . LYS A 1 732 ? 14.937 -11.503 24.492 1.00 89.69 732 LYS A C 1
ATOM 5943 O O . LYS A 1 732 ? 14.654 -12.561 23.935 1.00 89.69 732 LYS A O 1
ATOM 5948 N N . PHE A 1 733 ? 14.388 -10.332 24.149 1.00 90.44 733 PHE A N 1
ATOM 5949 C CA . PHE A 1 733 ? 13.370 -10.147 23.101 1.00 90.44 733 PHE A CA 1
ATOM 5950 C C . PHE A 1 733 ? 12.113 -11.035 23.266 1.00 90.44 733 PHE A C 1
ATOM 5952 O O . PHE A 1 733 ? 11.746 -11.774 22.352 1.00 90.44 733 PHE A O 1
ATOM 5959 N N . PRO A 1 734 ? 11.414 -10.957 24.414 1.00 90.81 734 PRO A N 1
ATOM 5960 C CA . PRO A 1 734 ? 10.358 -11.908 24.763 1.00 90.81 734 PRO A CA 1
ATOM 5961 C C . PRO A 1 734 ? 9.103 -11.819 23.880 1.00 90.81 734 PRO A C 1
ATOM 5963 O O . PRO A 1 734 ? 8.385 -12.803 23.757 1.00 90.81 734 PRO A O 1
ATOM 5966 N N . GLN A 1 735 ? 8.811 -10.667 23.270 1.00 92.81 735 GLN A N 1
ATOM 5967 C CA . GLN A 1 735 ? 7.619 -10.456 22.428 1.00 92.81 735 GLN A CA 1
ATOM 5968 C C . GLN A 1 735 ? 7.940 -10.381 20.928 1.00 92.81 735 GLN A C 1
ATOM 5970 O O . GLN A 1 735 ? 7.057 -10.080 20.125 1.00 92.81 735 GLN A O 1
ATOM 5975 N N . LEU A 1 736 ? 9.193 -10.644 20.536 1.00 94.06 736 LEU A N 1
ATOM 5976 C CA . LEU A 1 736 ? 9.628 -10.456 19.157 1.00 94.06 736 LEU A CA 1
ATOM 5977 C C . LEU A 1 736 ? 9.020 -11.525 18.255 1.00 94.06 736 LEU A C 1
ATOM 5979 O O . LEU A 1 736 ? 9.331 -12.701 18.398 1.00 94.06 736 LEU A O 1
ATOM 5983 N N . LYS A 1 737 ? 8.202 -11.085 17.299 1.00 93.06 737 LYS A N 1
ATOM 5984 C CA . LYS A 1 737 ? 7.562 -11.925 16.282 1.00 93.06 737 LYS A CA 1
ATOM 5985 C C . LYS A 1 737 ? 8.347 -11.934 14.981 1.00 93.06 737 LYS A C 1
ATOM 5987 O O . LYS A 1 737 ? 8.317 -12.926 14.262 1.00 93.06 737 LYS A O 1
ATOM 5992 N N . ILE A 1 738 ? 9.036 -10.839 14.649 1.00 92.81 738 ILE A N 1
ATOM 5993 C CA . ILE A 1 738 ? 9.703 -10.697 13.350 1.00 92.81 738 ILE A CA 1
ATOM 5994 C C . ILE A 1 738 ? 11.098 -10.119 13.499 1.00 92.81 738 ILE A C 1
ATOM 5996 O O . ILE A 1 738 ? 11.278 -8.994 13.975 1.00 92.81 738 ILE A O 1
ATOM 6000 N N . LEU A 1 739 ? 12.070 -10.863 12.980 1.00 95.00 739 LEU A N 1
ATOM 6001 C CA . LEU A 1 739 ? 13.464 -10.457 12.902 1.00 95.00 739 LEU A CA 1
ATOM 6002 C C . LEU A 1 739 ? 13.909 -10.369 11.443 1.00 95.00 739 LEU A C 1
ATOM 6004 O O . LEU A 1 739 ? 13.833 -11.345 10.695 1.00 95.00 739 LEU A O 1
ATOM 6008 N N . LYS A 1 740 ? 14.389 -9.191 11.035 1.00 93.69 740 LYS A N 1
ATOM 6009 C CA . LYS A 1 740 ? 14.911 -8.950 9.684 1.00 93.69 740 LYS A CA 1
ATOM 6010 C C . LYS A 1 740 ? 16.347 -8.470 9.730 1.00 93.69 740 LYS A C 1
ATOM 6012 O O . LYS A 1 740 ? 16.613 -7.389 10.258 1.00 93.69 740 LYS A O 1
ATOM 6017 N N . LEU A 1 741 ? 17.236 -9.243 9.122 1.00 94.12 741 LEU A N 1
ATOM 6018 C CA . LEU A 1 741 ? 18.640 -8.912 8.930 1.00 94.12 741 LEU A CA 1
ATOM 6019 C C . LEU A 1 741 ? 18.879 -8.723 7.432 1.00 94.12 741 LEU A C 1
ATOM 6021 O O . LEU A 1 741 ? 18.796 -9.665 6.647 1.00 94.12 741 LEU A O 1
ATOM 6025 N N . GLU A 1 742 ? 19.118 -7.483 7.023 1.00 89.88 742 GLU A N 1
ATOM 6026 C CA . GLU A 1 742 ? 19.265 -7.108 5.619 1.00 89.88 742 GLU A CA 1
ATOM 6027 C C . GLU A 1 742 ? 20.610 -6.394 5.417 1.00 89.88 742 GLU A C 1
ATOM 6029 O O . GLU A 1 742 ? 20.830 -5.305 5.947 1.00 89.88 742 GLU A O 1
ATOM 6034 N N . TYR A 1 743 ? 21.509 -6.995 4.635 1.00 88.00 743 TYR A N 1
ATOM 6035 C CA . TYR A 1 743 ? 22.853 -6.476 4.349 1.00 88.00 743 TYR A CA 1
ATOM 6036 C C . TYR A 1 743 ? 23.676 -6.190 5.618 1.00 88.00 743 TYR A C 1
ATOM 6038 O O . TYR A 1 743 ? 24.298 -5.135 5.736 1.00 88.00 743 TYR A O 1
ATOM 6046 N N . VAL A 1 744 ? 23.648 -7.106 6.590 1.00 87.06 744 VAL A N 1
ATOM 6047 C CA . VAL A 1 744 ? 24.409 -6.977 7.845 1.00 87.06 744 VAL A CA 1
ATOM 6048 C C . VAL A 1 744 ? 25.781 -7.652 7.748 1.00 87.06 744 VAL A C 1
ATOM 6050 O O . VAL A 1 744 ? 25.900 -8.699 7.113 1.00 87.06 744 VAL A O 1
ATOM 6053 N N . SER A 1 745 ? 26.808 -7.102 8.409 1.00 86.50 745 SER A N 1
ATOM 6054 C CA . SER A 1 745 ? 28.168 -7.690 8.453 1.00 86.50 745 SER A CA 1
ATOM 6055 C C . SER A 1 745 ? 28.361 -8.731 9.572 1.00 86.50 745 SER A C 1
ATOM 6057 O O . SER A 1 745 ? 29.450 -8.883 10.127 1.00 86.50 745 SER A O 1
ATOM 6059 N N . LEU A 1 746 ? 27.291 -9.437 9.941 1.00 89.38 746 LEU A N 1
ATOM 6060 C CA . LEU A 1 746 ? 27.301 -10.446 10.999 1.00 89.38 746 LEU A CA 1
ATOM 6061 C C . LEU A 1 746 ? 27.977 -11.730 10.505 1.00 89.38 746 LEU A C 1
ATOM 6063 O O . LEU A 1 746 ? 27.530 -12.291 9.510 1.00 89.38 746 LEU A O 1
ATOM 6067 N N . MET A 1 747 ? 28.999 -12.211 11.218 1.00 90.81 747 MET A N 1
ATOM 6068 C CA . MET A 1 747 ? 29.687 -13.469 10.904 1.00 90.81 747 MET A CA 1
ATOM 6069 C C . MET A 1 747 ? 29.230 -14.611 11.810 1.00 90.81 747 MET A C 1
ATOM 6071 O O . MET A 1 747 ? 28.859 -15.679 11.325 1.00 90.81 747 MET A O 1
ATOM 6075 N N . LYS A 1 748 ? 29.234 -14.396 13.130 1.00 91.00 748 LYS A N 1
ATOM 6076 C CA . LYS A 1 748 ? 28.866 -15.425 14.109 1.00 91.00 748 LYS A CA 1
ATOM 6077 C C . LYS A 1 748 ? 27.652 -14.998 14.911 1.00 91.00 748 LYS A C 1
ATOM 6079 O O . LYS A 1 748 ? 27.665 -13.965 15.578 1.00 91.00 748 LYS A O 1
ATOM 6084 N N . TRP A 1 749 ? 26.622 -15.826 14.897 1.00 93.00 749 TRP A N 1
ATOM 6085 C CA . TRP A 1 749 ? 25.403 -15.575 15.647 1.00 93.00 749 TRP A CA 1
ATOM 6086 C C . TRP A 1 749 ? 25.285 -16.601 16.773 1.00 93.00 749 TRP A C 1
ATOM 6088 O O . TRP A 1 749 ? 25.274 -17.799 16.519 1.00 93.00 749 TRP A O 1
ATOM 6098 N N . ILE A 1 750 ? 25.282 -16.138 18.024 1.00 90.50 750 ILE A N 1
ATOM 6099 C CA . ILE A 1 750 ? 25.211 -16.989 19.218 1.00 90.50 750 ILE A CA 1
ATOM 6100 C C . ILE A 1 750 ? 23.939 -16.613 19.967 1.00 90.50 750 ILE A C 1
ATOM 6102 O O . ILE A 1 750 ? 23.803 -15.480 20.426 1.00 90.50 750 ILE A O 1
ATOM 6106 N N . VAL A 1 751 ? 23.017 -17.557 20.093 1.00 91.38 751 VAL A N 1
ATOM 6107 C CA . VAL A 1 751 ? 21.690 -17.329 20.669 1.00 91.38 751 VAL A CA 1
ATOM 6108 C C . VAL A 1 751 ? 21.443 -18.390 21.738 1.00 91.38 751 VAL A C 1
ATOM 6110 O O . VAL A 1 751 ? 21.733 -19.559 21.507 1.00 91.38 751 VAL A O 1
ATOM 6113 N N . ALA A 1 752 ? 20.991 -17.967 22.919 1.00 90.38 752 ALA A N 1
ATOM 6114 C CA . ALA A 1 752 ? 20.555 -18.876 23.977 1.00 90.38 752 ALA A CA 1
ATOM 6115 C C . ALA A 1 752 ? 19.220 -19.550 23.612 1.00 90.38 752 ALA A C 1
ATOM 6117 O O . ALA A 1 752 ? 18.388 -18.929 22.955 1.00 90.38 752 ALA A O 1
ATOM 6118 N N . ASP A 1 753 ? 18.998 -20.780 24.081 1.00 85.69 753 ASP A N 1
ATOM 6119 C CA . ASP A 1 753 ? 17.852 -21.616 23.678 1.00 85.69 753 ASP A CA 1
ATOM 6120 C C . ASP A 1 753 ? 16.477 -21.010 24.013 1.00 85.69 753 ASP A C 1
ATOM 6122 O O . ASP A 1 753 ? 15.481 -21.306 23.362 1.00 85.69 753 ASP A O 1
ATOM 6126 N N . ASP A 1 754 ? 16.409 -20.133 25.014 1.00 85.75 754 ASP A N 1
ATOM 6127 C CA . ASP A 1 754 ? 15.192 -19.452 25.464 1.00 85.75 754 ASP A CA 1
ATOM 6128 C C . ASP A 1 754 ? 15.068 -18.002 24.951 1.00 85.75 754 ASP A C 1
ATOM 6130 O O . ASP A 1 754 ? 14.184 -17.252 25.382 1.00 85.75 754 ASP A O 1
ATOM 6134 N N . ALA A 1 755 ? 15.949 -17.573 24.043 1.00 86.56 755 ALA A N 1
ATOM 6135 C CA . ALA A 1 755 ? 15.826 -16.287 23.366 1.00 86.56 755 ALA A CA 1
ATOM 6136 C C . ALA A 1 755 ? 14.774 -16.351 22.243 1.00 86.56 755 ALA A C 1
ATOM 6138 O O . ALA A 1 755 ? 14.605 -17.370 21.582 1.00 86.56 755 ALA A O 1
ATOM 6139 N N . PHE A 1 756 ? 14.087 -15.231 21.990 1.00 91.50 756 PHE A N 1
ATOM 6140 C CA . PHE A 1 756 ? 13.056 -15.116 20.940 1.00 91.50 756 PHE A CA 1
ATOM 6141 C C . PHE A 1 756 ? 11.889 -16.135 21.025 1.00 91.50 756 PHE A C 1
ATOM 6143 O O . PHE A 1 756 ? 11.515 -16.729 20.012 1.00 91.50 756 PHE A O 1
ATOM 6150 N N . PRO A 1 757 ? 11.234 -16.311 22.188 1.00 90.50 757 PRO A N 1
ATOM 6151 C CA . PRO A 1 757 ? 10.239 -17.376 22.388 1.00 90.50 757 PRO A CA 1
ATOM 6152 C C . PRO A 1 757 ? 8.997 -17.278 21.475 1.00 90.50 757 PRO A C 1
ATOM 6154 O O . PRO A 1 757 ? 8.332 -18.278 21.207 1.00 90.50 757 PRO A O 1
ATOM 6157 N N . ASN A 1 758 ? 8.672 -16.077 20.985 1.00 92.19 758 ASN A N 1
ATOM 6158 C CA . ASN A 1 758 ? 7.481 -15.800 20.173 1.00 92.19 758 ASN A CA 1
ATOM 6159 C C . ASN A 1 758 ? 7.801 -15.492 18.698 1.00 92.19 758 ASN A C 1
ATOM 6161 O O . ASN A 1 758 ? 6.977 -14.886 18.010 1.00 92.19 758 ASN A O 1
ATOM 6165 N N . LEU A 1 759 ? 8.992 -15.860 18.215 1.00 93.81 759 LEU A N 1
ATOM 6166 C CA . LEU A 1 759 ? 9.420 -15.528 16.860 1.00 93.81 759 LEU A CA 1
ATOM 6167 C C . LEU A 1 759 ? 8.626 -16.302 15.808 1.00 93.81 759 LEU A C 1
ATOM 6169 O O . LEU A 1 759 ? 8.716 -17.517 15.713 1.00 93.81 759 LEU A O 1
ATOM 6173 N N . GLU A 1 760 ? 7.912 -15.577 14.952 1.00 92.75 760 GLU A N 1
ATOM 6174 C CA . GLU A 1 760 ? 7.104 -16.138 13.872 1.00 92.75 760 GLU A CA 1
ATOM 6175 C C . GLU A 1 760 ? 7.804 -16.088 12.509 1.00 92.75 760 GLU A C 1
ATOM 6177 O O . GLU A 1 760 ? 7.581 -16.959 11.664 1.00 92.75 760 GLU A O 1
ATOM 6182 N N . GLN A 1 761 ? 8.639 -15.074 12.262 1.00 92.06 761 GLN A N 1
ATOM 6183 C CA . GLN A 1 761 ? 9.292 -14.882 10.968 1.00 92.06 761 GLN A CA 1
ATOM 6184 C C . GLN A 1 761 ? 10.746 -14.423 11.103 1.00 92.06 761 GLN A C 1
ATOM 6186 O O . GLN A 1 761 ? 11.038 -13.384 11.702 1.00 92.06 761 GLN A O 1
ATOM 6191 N N . LEU A 1 762 ? 11.643 -15.146 10.429 1.00 94.94 762 LEU A N 1
ATOM 6192 C CA . LEU A 1 762 ? 13.037 -14.759 10.224 1.00 94.94 762 LEU A CA 1
ATOM 6193 C C . LEU A 1 762 ? 13.270 -14.404 8.752 1.00 94.94 762 LEU A C 1
ATOM 6195 O O . LEU A 1 762 ? 12.944 -15.182 7.858 1.00 94.94 762 LEU A O 1
ATOM 6199 N N . VAL A 1 763 ? 13.849 -13.232 8.493 1.00 91.75 763 VAL A N 1
ATOM 6200 C CA . VAL A 1 763 ? 14.208 -12.784 7.140 1.00 91.75 763 VAL A CA 1
ATOM 6201 C C . VAL A 1 763 ? 15.689 -12.431 7.095 1.00 91.75 763 VAL A C 1
ATOM 6203 O O . VAL A 1 763 ? 16.126 -11.50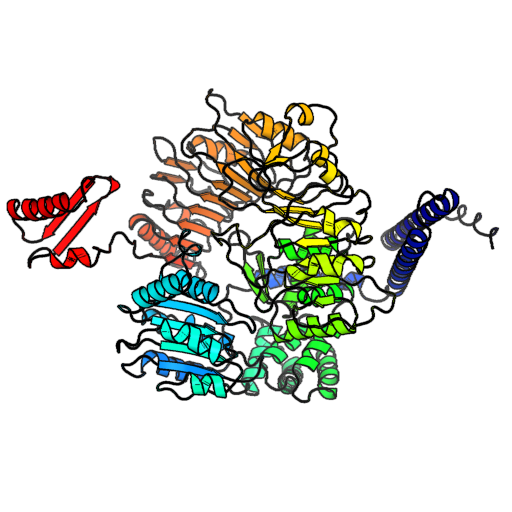2 7.773 1.00 91.75 763 VAL A O 1
ATOM 6206 N N . LEU A 1 764 ? 16.442 -13.140 6.261 1.00 94.06 764 LEU A N 1
ATOM 6207 C CA . LEU A 1 764 ? 17.861 -12.918 6.004 1.00 94.06 764 LEU A CA 1
ATOM 6208 C C . LEU A 1 764 ? 18.031 -12.516 4.541 1.00 94.06 764 LEU A C 1
ATOM 6210 O O . LEU A 1 764 ? 17.774 -13.319 3.646 1.00 94.06 764 LEU A O 1
ATOM 6214 N N . ARG A 1 765 ? 18.461 -11.279 4.279 1.00 87.69 765 ARG A N 1
ATOM 6215 C CA . ARG A 1 765 ? 18.735 -10.813 2.911 1.00 87.69 765 ARG A CA 1
ATOM 6216 C C . ARG A 1 765 ? 20.142 -10.259 2.799 1.00 87.69 765 ARG A C 1
ATOM 6218 O O . ARG A 1 765 ? 20.520 -9.397 3.586 1.00 87.69 765 ARG A O 1
ATOM 6225 N N . GLY A 1 766 ? 20.929 -10.710 1.829 1.00 84.38 766 GLY A N 1
ATOM 6226 C CA . GLY A 1 766 ? 22.270 -10.160 1.603 1.00 84.38 766 GLY A CA 1
ATOM 6227 C C . GLY A 1 766 ? 23.259 -10.403 2.751 1.00 84.38 766 GLY A C 1
ATOM 6228 O O . GLY A 1 766 ? 24.226 -9.655 2.867 1.00 84.38 766 GLY A O 1
ATOM 6229 N N . CYS A 1 767 ? 23.017 -11.393 3.618 1.00 87.94 767 CYS A N 1
ATOM 6230 C CA . CYS A 1 767 ? 23.872 -11.726 4.764 1.00 87.94 767 CYS A CA 1
ATOM 6231 C C . CYS A 1 767 ? 24.977 -12.697 4.322 1.00 87.94 767 CYS A C 1
ATOM 6233 O O . CYS A 1 767 ? 24.897 -13.898 4.559 1.00 87.94 767 CYS A O 1
ATOM 6235 N N . GLN A 1 768 ? 25.974 -12.182 3.603 1.00 85.31 768 GLN A N 1
ATOM 6236 C CA . GLN A 1 768 ? 27.004 -13.000 2.943 1.00 85.31 768 GLN A CA 1
ATOM 6237 C C . GLN A 1 768 ? 28.051 -13.569 3.912 1.00 85.31 768 GLN A C 1
ATOM 6239 O O . GLN A 1 768 ? 28.583 -14.652 3.677 1.00 85.31 768 GLN A O 1
ATOM 6244 N N . ASP A 1 769 ? 28.311 -12.857 5.009 1.00 87.50 769 ASP A N 1
ATOM 6245 C CA . ASP A 1 769 ? 29.353 -13.212 5.978 1.00 87.50 769 ASP A CA 1
ATOM 6246 C C . ASP A 1 769 ? 28.856 -14.184 7.068 1.00 87.50 769 ASP A C 1
ATOM 6248 O O . ASP A 1 769 ? 29.672 -14.765 7.782 1.00 87.50 769 ASP A O 1
ATOM 6252 N N . LEU A 1 770 ? 27.536 -14.362 7.209 1.00 93.06 770 LEU A N 1
ATOM 6253 C CA . LEU A 1 770 ? 26.929 -15.137 8.295 1.00 93.06 770 LEU A CA 1
ATOM 6254 C C . LEU A 1 770 ? 27.232 -16.625 8.127 1.00 93.06 770 LEU A C 1
ATOM 6256 O O . LEU A 1 770 ? 26.835 -17.212 7.133 1.00 93.06 770 LEU A O 1
ATOM 6260 N N . MET A 1 771 ? 27.885 -17.256 9.099 1.00 92.31 771 MET A N 1
ATOM 6261 C CA . MET A 1 771 ? 28.296 -18.658 8.975 1.00 92.31 771 MET A CA 1
ATOM 6262 C C . MET A 1 771 ? 27.105 -19.620 8.905 1.00 92.31 771 MET A C 1
ATOM 6264 O O . MET A 1 771 ? 27.047 -20.446 8.003 1.00 92.31 771 MET A O 1
ATOM 6268 N N . GLU A 1 772 ? 26.149 -19.516 9.822 1.00 94.50 772 GLU A N 1
ATOM 6269 C CA . GLU A 1 772 ? 24.964 -20.378 9.871 1.00 94.50 772 GLU A CA 1
ATOM 6270 C C . GLU A 1 772 ? 23.855 -19.722 10.701 1.00 94.50 772 GLU A C 1
ATOM 6272 O O . GLU A 1 772 ? 24.099 -18.771 11.452 1.00 94.50 772 GLU A O 1
ATOM 6277 N N . ILE A 1 773 ? 22.629 -20.225 10.556 1.00 95.50 773 ILE A N 1
ATOM 6278 C CA . ILE A 1 773 ? 21.531 -19.908 11.470 1.00 95.50 773 ILE A CA 1
ATOM 6279 C C . ILE A 1 773 ? 21.710 -20.764 12.737 1.00 95.50 773 ILE A C 1
ATOM 6281 O O . ILE A 1 773 ? 21.908 -21.972 12.600 1.00 95.50 773 ILE A O 1
ATOM 6285 N N . PRO A 1 774 ? 21.640 -20.186 13.954 1.00 94.88 774 PRO A N 1
ATOM 6286 C CA . PRO A 1 774 ? 21.792 -20.944 15.196 1.00 94.88 774 PRO A CA 1
ATOM 6287 C C . PRO A 1 774 ? 20.799 -22.109 15.296 1.00 94.88 774 PRO A C 1
ATOM 6289 O O . PRO A 1 774 ? 19.614 -21.944 15.005 1.00 94.88 774 PRO A O 1
ATOM 6292 N N . SER A 1 775 ? 21.265 -23.270 15.762 1.00 90.62 775 SER A N 1
ATOM 6293 C CA . SER A 1 775 ? 20.449 -24.491 15.839 1.00 90.62 775 SER A CA 1
ATOM 6294 C C . SER A 1 775 ? 19.246 -24.371 16.774 1.00 90.62 775 SER A C 1
ATOM 6296 O O . SER A 1 775 ? 18.246 -25.029 16.535 1.00 90.62 775 SER A O 1
ATOM 6298 N N . CYS A 1 776 ? 19.276 -23.487 17.778 1.00 89.06 776 CYS A N 1
ATOM 6299 C CA . CYS A 1 776 ? 18.140 -23.259 18.680 1.00 89.06 776 CYS A CA 1
ATOM 6300 C C . CYS A 1 776 ? 16.857 -22.805 17.952 1.00 89.06 776 CYS A C 1
ATOM 6302 O O . CYS A 1 776 ? 15.761 -22.945 18.483 1.00 89.06 776 CYS A O 1
ATOM 6304 N N . PHE A 1 777 ? 16.956 -22.297 16.714 1.00 91.62 777 PHE A N 1
ATOM 6305 C CA . PHE A 1 777 ? 15.787 -21.970 15.887 1.00 91.62 777 PHE A CA 1
ATOM 6306 C C . PHE A 1 777 ? 14.984 -23.212 15.469 1.00 91.62 777 PHE A C 1
ATOM 6308 O O . PHE A 1 777 ? 13.817 -23.082 15.098 1.00 91.62 777 PHE A O 1
ATOM 6315 N N . MET A 1 778 ? 15.583 -24.404 15.551 1.00 90.31 778 MET A N 1
ATOM 6316 C CA . MET A 1 778 ? 14.896 -25.682 15.361 1.00 90.31 778 MET A CA 1
ATOM 6317 C C . MET A 1 778 ? 13.803 -25.889 16.415 1.00 90.31 778 MET A C 1
ATOM 6319 O O . MET A 1 778 ? 12.735 -26.389 16.075 1.00 90.31 778 MET A O 1
ATOM 6323 N N . ASP A 1 779 ? 14.014 -25.416 17.646 1.00 87.94 779 ASP A N 1
ATOM 6324 C CA . ASP A 1 779 ? 13.121 -25.648 18.790 1.00 87.94 779 ASP A CA 1
ATOM 6325 C C . ASP A 1 779 ? 12.035 -24.563 18.959 1.00 87.94 779 ASP A C 1
ATOM 6327 O O . ASP A 1 779 ? 11.148 -24.672 19.810 1.00 87.94 779 ASP A O 1
ATOM 6331 N N . ILE A 1 780 ? 12.055 -23.503 18.139 1.00 89.00 780 ILE A N 1
ATOM 6332 C CA . ILE A 1 780 ? 11.078 -22.406 18.219 1.00 89.00 780 ILE A CA 1
ATOM 6333 C C . ILE A 1 780 ? 9.755 -22.837 17.573 1.00 89.00 780 ILE A C 1
ATOM 6335 O O . ILE A 1 780 ? 9.566 -22.739 16.361 1.00 89.00 780 ILE A O 1
ATOM 6339 N N . LEU A 1 781 ? 8.798 -23.274 18.392 1.00 85.69 781 LEU A N 1
ATOM 6340 C CA . LEU A 1 781 ? 7.485 -23.754 17.930 1.00 85.69 781 LEU A CA 1
ATOM 6341 C C . LEU A 1 781 ? 6.599 -22.665 17.302 1.00 85.69 781 LEU A C 1
ATOM 6343 O O . LEU A 1 781 ? 5.673 -22.963 16.552 1.00 85.69 781 LEU A O 1
ATOM 6347 N N . SER A 1 782 ? 6.852 -21.394 17.622 1.00 89.00 782 SER A N 1
ATOM 6348 C CA . SER A 1 782 ? 6.109 -20.255 17.073 1.00 89.00 782 SER A CA 1
ATOM 6349 C C . SER A 1 782 ? 6.547 -19.878 15.652 1.00 89.00 782 SER A C 1
ATOM 6351 O O . SER A 1 782 ? 5.836 -19.120 14.984 1.00 89.00 782 SER A O 1
ATOM 6353 N N . LEU A 1 783 ? 7.666 -20.428 15.162 1.00 90.75 783 LEU A N 1
ATOM 6354 C CA . LEU A 1 783 ? 8.270 -20.067 13.885 1.00 90.75 783 LEU A CA 1
ATOM 6355 C C . LEU A 1 783 ? 7.422 -20.579 12.716 1.00 90.75 783 LEU A C 1
ATOM 6357 O O . LEU A 1 783 ? 7.198 -21.771 12.547 1.00 90.75 783 LEU A O 1
ATOM 6361 N N . LYS A 1 784 ? 6.943 -19.664 11.873 1.00 89.12 784 LYS A N 1
ATOM 6362 C CA . LYS A 1 784 ? 6.078 -19.963 10.719 1.00 89.12 784 LYS A CA 1
ATOM 6363 C C . LYS A 1 784 ? 6.825 -19.860 9.396 1.00 89.12 784 LYS A C 1
ATOM 6365 O O . LYS A 1 784 ? 6.424 -20.485 8.414 1.00 89.12 784 LYS A O 1
ATOM 6370 N N . CYS A 1 785 ? 7.854 -19.014 9.323 1.00 89.12 785 CYS A N 1
ATOM 6371 C CA . CYS A 1 785 ? 8.519 -18.715 8.060 1.00 89.12 785 CYS A CA 1
ATOM 6372 C C . CYS A 1 785 ? 9.992 -18.334 8.233 1.00 89.12 785 CYS A C 1
ATOM 6374 O O . CYS A 1 785 ? 10.323 -17.455 9.031 1.00 89.12 785 CYS A O 1
ATOM 6376 N N . ILE A 1 786 ? 10.849 -18.905 7.385 1.00 93.00 786 ILE A N 1
ATOM 6377 C CA . ILE A 1 786 ? 12.211 -18.417 7.144 1.00 93.00 786 ILE A CA 1
ATOM 6378 C C . ILE A 1 786 ? 12.306 -17.970 5.684 1.00 93.00 786 ILE A C 1
ATOM 6380 O O . ILE A 1 786 ? 11.950 -18.708 4.765 1.00 93.00 786 ILE A O 1
ATOM 6384 N N . GLU A 1 787 ? 12.781 -16.750 5.466 1.00 90.19 787 GLU A N 1
ATOM 6385 C CA . GLU A 1 787 ? 13.079 -16.218 4.140 1.00 90.19 787 GLU A CA 1
ATOM 6386 C C . GLU A 1 787 ? 14.576 -15.936 4.026 1.00 90.19 787 GLU A C 1
ATOM 6388 O O . GLU A 1 787 ? 15.126 -15.163 4.811 1.00 90.19 787 GLU A O 1
ATOM 6393 N N . VAL A 1 788 ? 15.226 -16.550 3.040 1.00 90.56 788 VAL A N 1
ATOM 6394 C CA . VAL A 1 788 ? 16.649 -16.373 2.745 1.00 90.56 788 VAL A CA 1
ATOM 6395 C C . VAL A 1 788 ? 16.788 -15.852 1.320 1.00 90.56 788 VAL A C 1
ATOM 6397 O O . VAL A 1 788 ? 16.430 -16.538 0.365 1.00 90.56 788 VAL A O 1
ATOM 6400 N N . GLU A 1 789 ? 17.320 -14.644 1.157 1.00 86.38 789 GLU A N 1
ATOM 6401 C CA . GLU A 1 789 ? 17.586 -14.036 -0.150 1.00 86.38 789 GLU A CA 1
ATOM 6402 C C . GLU A 1 789 ? 19.058 -13.648 -0.264 1.00 86.38 789 GLU A C 1
ATOM 6404 O O . GLU A 1 789 ? 19.546 -12.825 0.508 1.00 86.38 789 GLU A O 1
ATOM 6409 N N . ASN A 1 790 ? 19.761 -14.158 -1.278 1.00 83.25 790 ASN A N 1
ATOM 6410 C CA . ASN A 1 790 ? 21.149 -13.765 -1.552 1.00 83.25 790 ASN A CA 1
ATOM 6411 C C . ASN A 1 790 ? 22.061 -13.861 -0.300 1.00 83.25 790 ASN A C 1
ATOM 6413 O O . ASN A 1 790 ? 22.718 -12.885 0.068 1.00 83.25 790 ASN A O 1
ATOM 6417 N N . CYS A 1 791 ? 22.050 -15.010 0.377 1.00 86.81 791 CYS A N 1
ATOM 6418 C CA . CYS A 1 791 ? 22.965 -15.369 1.471 1.00 86.81 791 CYS A CA 1
ATOM 6419 C C . CYS A 1 791 ? 23.886 -16.514 1.016 1.00 86.81 791 CYS A C 1
ATOM 6421 O O . CYS A 1 791 ? 23.691 -17.062 -0.069 1.00 86.81 791 CYS A O 1
ATOM 6423 N N . ASN A 1 792 ? 24.884 -16.875 1.825 1.00 86.19 792 ASN A N 1
ATOM 6424 C CA . ASN A 1 792 ? 25.794 -17.972 1.491 1.00 86.19 792 ASN A CA 1
ATOM 6425 C C . ASN A 1 792 ? 25.139 -19.366 1.623 1.00 86.19 792 ASN A C 1
ATOM 6427 O O . ASN A 1 792 ? 24.062 -19.532 2.203 1.00 86.19 792 ASN A O 1
ATOM 6431 N N . GLU A 1 793 ? 25.809 -20.384 1.077 1.00 87.81 793 GLU A N 1
ATOM 6432 C CA . GLU A 1 793 ? 25.298 -21.761 1.040 1.00 87.81 793 GLU A CA 1
ATOM 6433 C C . GLU A 1 793 ? 25.105 -22.375 2.432 1.00 87.81 793 GLU A C 1
ATOM 6435 O O . GLU A 1 793 ? 24.189 -23.172 2.625 1.00 87.81 793 GLU A O 1
ATOM 6440 N N . SER A 1 794 ? 25.923 -22.002 3.419 1.00 91.25 794 SER A N 1
ATOM 6441 C CA . SER A 1 794 ? 25.820 -22.533 4.781 1.00 91.25 794 SER A CA 1
ATOM 6442 C C . SER A 1 794 ? 24.592 -22.000 5.528 1.00 91.25 794 SER A C 1
ATOM 6444 O O . SER A 1 794 ? 23.924 -22.759 6.234 1.00 91.25 794 SER A O 1
ATOM 6446 N N . VAL A 1 795 ? 24.198 -20.743 5.300 1.00 93.00 795 VAL A N 1
ATOM 6447 C CA . VAL A 1 795 ? 22.911 -20.197 5.773 1.00 93.00 795 VAL A CA 1
ATOM 6448 C C . VAL A 1 795 ? 21.736 -20.898 5.094 1.00 93.00 795 VAL A C 1
ATOM 6450 O O . VAL A 1 795 ? 20.759 -21.241 5.753 1.00 93.00 795 VAL A O 1
ATOM 6453 N N . VAL A 1 796 ? 21.825 -21.162 3.787 1.00 91.50 796 VAL A N 1
ATOM 6454 C CA . VAL A 1 796 ? 20.781 -21.913 3.068 1.00 91.50 796 VAL A CA 1
ATOM 6455 C C . VAL A 1 796 ? 20.669 -23.345 3.594 1.00 91.50 796 VAL A C 1
ATOM 6457 O O . VAL A 1 796 ? 19.558 -23.852 3.738 1.00 91.50 796 VAL A O 1
ATOM 6460 N N . LYS A 1 797 ? 21.798 -23.993 3.897 1.00 92.44 797 LYS A N 1
ATOM 6461 C CA . LYS A 1 797 ? 21.830 -25.340 4.472 1.00 92.44 797 LYS A CA 1
ATOM 6462 C C . LYS A 1 797 ? 21.187 -25.368 5.858 1.00 92.44 797 LYS A C 1
ATOM 6464 O O . LYS A 1 797 ? 20.214 -26.084 6.037 1.00 92.44 797 LYS A O 1
ATOM 6469 N N . SER A 1 798 ? 21.640 -24.520 6.780 1.00 95.56 798 SER A N 1
ATOM 6470 C CA . SER A 1 798 ? 21.047 -24.430 8.125 1.00 95.56 798 SER A CA 1
ATOM 6471 C C . SER A 1 798 ? 19.550 -24.087 8.093 1.00 95.56 798 SER A C 1
ATOM 6473 O O . SER A 1 798 ? 18.780 -24.646 8.865 1.00 95.56 798 SER A O 1
ATOM 6475 N N . ALA A 1 799 ? 19.093 -23.248 7.155 1.00 93.31 799 ALA A N 1
ATOM 6476 C CA . ALA A 1 799 ? 17.664 -22.978 6.972 1.00 93.31 799 ALA A CA 1
ATOM 6477 C C . ALA A 1 799 ? 16.854 -24.208 6.514 1.00 93.31 799 ALA A C 1
ATOM 6479 O O . ALA A 1 799 ? 15.694 -24.348 6.904 1.00 93.31 799 ALA A O 1
ATOM 6480 N N . LYS A 1 800 ? 17.442 -25.085 5.686 1.00 92.44 800 LYS A N 1
ATOM 6481 C CA . LYS A 1 800 ? 16.826 -26.360 5.280 1.00 92.44 800 LYS A CA 1
ATOM 6482 C C . LYS A 1 800 ? 16.803 -27.358 6.431 1.00 92.44 800 LYS A C 1
ATOM 6484 O O . LYS A 1 800 ? 15.761 -27.959 6.653 1.00 92.44 800 LYS A O 1
ATOM 6489 N N . ASP A 1 801 ? 17.895 -27.457 7.185 1.00 92.81 801 ASP A N 1
ATOM 6490 C CA . ASP A 1 801 ? 17.977 -28.328 8.361 1.00 92.81 801 ASP A CA 1
ATOM 6491 C C . ASP A 1 801 ? 16.899 -27.926 9.396 1.00 92.81 801 ASP A C 1
ATOM 6493 O O . ASP A 1 801 ? 16.168 -28.770 9.904 1.00 92.81 801 ASP A O 1
ATOM 6497 N N . ILE A 1 802 ? 16.695 -26.618 9.626 1.00 92.75 802 ILE A N 1
ATOM 6498 C CA . ILE A 1 802 ? 15.604 -26.113 10.484 1.00 92.75 802 ILE A CA 1
ATOM 6499 C C . ILE A 1 802 ? 14.223 -26.471 9.924 1.00 92.75 802 ILE A C 1
ATOM 6501 O O . ILE A 1 802 ? 13.323 -26.814 10.689 1.00 92.75 802 ILE A O 1
ATOM 6505 N N . GLN A 1 803 ? 14.027 -26.379 8.605 1.00 92.12 803 GLN A N 1
ATOM 6506 C CA . GLN A 1 803 ? 12.760 -26.761 7.982 1.00 92.12 803 GLN A CA 1
ATOM 6507 C C . GLN A 1 803 ? 12.449 -28.246 8.201 1.00 92.12 803 GLN A C 1
ATOM 6509 O O . GLN A 1 803 ? 11.300 -28.573 8.490 1.00 92.12 803 GLN A O 1
ATOM 6514 N N . GLU A 1 804 ? 13.443 -29.119 8.046 1.00 89.94 804 GLU A N 1
ATOM 6515 C CA . GLU A 1 804 ? 13.302 -30.565 8.234 1.00 89.94 804 GLU A CA 1
ATOM 6516 C C . GLU A 1 804 ? 12.848 -30.872 9.664 1.00 89.94 804 GLU A C 1
ATOM 6518 O O . GLU A 1 804 ? 11.766 -31.425 9.845 1.00 89.94 804 GLU A O 1
ATOM 6523 N N . THR A 1 805 ? 13.552 -30.365 10.680 1.00 89.44 805 THR A N 1
ATOM 6524 C CA . THR A 1 805 ? 13.156 -30.528 12.091 1.00 89.44 805 THR A CA 1
ATOM 6525 C C . THR A 1 805 ? 11.777 -29.931 12.397 1.00 89.44 805 THR A C 1
ATOM 6527 O O . THR A 1 805 ? 10.962 -30.545 13.084 1.00 89.44 805 THR A O 1
ATOM 6530 N N . GLN A 1 806 ? 11.450 -28.751 11.862 1.00 88.81 806 GLN A N 1
ATOM 6531 C CA . GLN A 1 806 ? 10.135 -28.135 12.079 1.00 88.81 806 GLN A CA 1
ATOM 6532 C C . GLN A 1 806 ? 8.990 -28.985 11.510 1.00 88.81 806 GLN A C 1
ATOM 6534 O O . GLN A 1 806 ? 7.932 -29.098 12.133 1.00 88.81 806 GLN A O 1
ATOM 6539 N N . VAL A 1 807 ? 9.178 -29.585 10.335 1.00 84.81 807 VAL A N 1
ATOM 6540 C CA . VAL A 1 807 ? 8.142 -30.382 9.665 1.00 84.81 807 VAL A CA 1
ATOM 6541 C C . VAL A 1 807 ? 8.062 -31.797 10.235 1.00 84.81 807 VAL A C 1
ATOM 6543 O O . VAL A 1 807 ? 6.954 -32.281 10.472 1.00 84.81 807 VAL A O 1
ATOM 6546 N N . GLU A 1 808 ? 9.203 -32.450 10.449 1.00 86.50 808 GLU A N 1
ATOM 6547 C CA . GLU A 1 808 ? 9.277 -33.854 10.862 1.00 86.50 808 GLU A CA 1
ATOM 6548 C C . GLU A 1 808 ? 9.103 -34.019 12.373 1.00 86.50 808 GLU A C 1
ATOM 6550 O O . GLU A 1 808 ? 8.209 -34.750 12.807 1.00 86.50 808 GLU A O 1
ATOM 6555 N N . ASP A 1 809 ? 9.887 -33.293 13.172 1.00 84.88 809 ASP A N 1
ATOM 6556 C CA . ASP A 1 809 ? 9.914 -33.466 14.628 1.00 84.88 809 ASP A CA 1
ATOM 6557 C C . ASP A 1 809 ? 8.817 -32.639 15.316 1.00 84.88 809 ASP A C 1
ATOM 6559 O O . ASP A 1 809 ? 8.092 -33.146 16.177 1.00 84.88 809 ASP A O 1
ATOM 6563 N N . ASN A 1 810 ? 8.627 -31.382 14.897 1.00 79.81 810 ASN A N 1
ATOM 6564 C CA . ASN A 1 810 ? 7.668 -30.463 15.531 1.00 79.81 810 ASN A CA 1
ATOM 6565 C C . ASN A 1 810 ? 6.259 -30.495 14.910 1.00 79.81 810 ASN A C 1
ATOM 6567 O O . ASN A 1 810 ? 5.370 -29.776 15.371 1.00 79.81 810 ASN A O 1
ATOM 6571 N N . GLN A 1 811 ? 6.034 -31.302 13.865 1.00 79.75 811 GLN A N 1
ATOM 6572 C CA . GLN A 1 811 ? 4.755 -31.412 13.139 1.00 79.75 811 GLN A CA 1
ATOM 6573 C C . GLN A 1 811 ? 4.204 -30.066 12.620 1.00 79.75 811 GLN A C 1
ATOM 6575 O O . GLN A 1 811 ? 2.997 -29.904 12.399 1.00 79.75 811 GLN A O 1
ATOM 6580 N N . ASN A 1 812 ? 5.075 -29.084 12.377 1.00 78.94 812 ASN A N 1
ATOM 6581 C CA . ASN A 1 812 ? 4.719 -27.756 11.883 1.00 78.94 812 ASN A CA 1
ATOM 6582 C C . ASN A 1 812 ? 4.527 -27.776 10.358 1.00 78.94 812 ASN A C 1
ATOM 6584 O O . ASN A 1 812 ? 5.280 -27.190 9.582 1.00 78.94 812 ASN A O 1
ATOM 6588 N N . THR A 1 813 ? 3.478 -28.465 9.911 1.00 73.31 813 THR A N 1
ATOM 6589 C CA . THR A 1 813 ? 3.158 -28.671 8.483 1.00 73.31 813 THR A CA 1
ATOM 6590 C C . THR A 1 813 ? 2.914 -27.377 7.696 1.00 73.31 813 THR A C 1
ATOM 6592 O O . THR A 1 813 ? 3.013 -27.371 6.470 1.00 73.31 813 THR A O 1
ATOM 6595 N N . ASN A 1 814 ? 2.627 -26.268 8.384 1.00 75.06 814 ASN A N 1
ATOM 6596 C CA . ASN A 1 814 ? 2.409 -24.954 7.779 1.00 75.06 814 ASN A CA 1
ATOM 6597 C C . ASN A 1 814 ? 3.686 -24.105 7.664 1.00 75.06 814 ASN A C 1
ATOM 6599 O O . ASN A 1 814 ? 3.611 -22.979 7.154 1.00 75.06 814 ASN A O 1
ATOM 6603 N N . PHE A 1 815 ? 4.836 -24.613 8.118 1.00 81.56 815 PHE A N 1
ATOM 6604 C CA . PHE A 1 815 ? 6.116 -23.920 8.036 1.00 81.56 815 PHE A CA 1
ATOM 6605 C C . PHE A 1 815 ? 6.520 -23.651 6.580 1.00 81.56 815 PHE A C 1
ATOM 6607 O O . PHE A 1 815 ? 6.489 -24.535 5.720 1.00 81.56 815 PHE A O 1
ATOM 6614 N N . LYS A 1 816 ? 6.931 -22.414 6.286 1.00 84.81 816 LYS A N 1
ATOM 6615 C CA . LYS A 1 816 ? 7.324 -21.982 4.936 1.00 84.81 816 LYS A CA 1
ATOM 6616 C C . LYS A 1 816 ? 8.791 -21.571 4.890 1.00 84.81 816 LYS A C 1
ATOM 6618 O O . LYS A 1 816 ? 9.169 -20.552 5.460 1.00 84.81 816 LYS A O 1
ATOM 6623 N N . LEU A 1 817 ? 9.590 -22.305 4.120 1.00 88.12 817 LEU A N 1
ATOM 6624 C CA . LEU A 1 817 ? 10.923 -21.869 3.710 1.00 88.12 817 LEU A CA 1
ATOM 6625 C C . LEU A 1 817 ? 10.852 -21.206 2.329 1.00 88.12 817 LEU A C 1
ATOM 6627 O O . LEU A 1 817 ? 10.370 -21.801 1.363 1.00 88.12 817 LEU A O 1
ATOM 6631 N N . VAL A 1 818 ? 11.334 -19.969 2.230 1.00 81.69 818 VAL A N 1
ATOM 6632 C CA . VAL A 1 818 ? 11.421 -19.219 0.971 1.00 81.69 818 VAL A CA 1
ATOM 6633 C C . VAL A 1 818 ? 12.885 -18.905 0.693 1.00 81.69 818 VAL A C 1
ATOM 6635 O O . VAL A 1 818 ? 13.480 -18.071 1.368 1.00 81.69 818 VAL A O 1
ATOM 6638 N N . ILE A 1 819 ? 13.458 -19.563 -0.314 1.00 83.44 819 ILE A N 1
ATOM 6639 C CA . ILE A 1 819 ? 14.822 -19.296 -0.782 1.00 83.44 819 ILE A CA 1
ATOM 6640 C C . ILE A 1 819 ? 14.732 -18.515 -2.094 1.00 83.44 819 ILE A C 1
ATOM 6642 O O . ILE A 1 819 ? 14.108 -18.971 -3.054 1.00 83.44 819 ILE A O 1
ATOM 6646 N N . ILE A 1 820 ? 15.335 -17.328 -2.122 1.00 75.81 820 ILE A N 1
ATOM 6647 C CA . ILE A 1 820 ? 15.377 -16.435 -3.280 1.00 75.81 820 ILE A CA 1
ATOM 6648 C C . ILE A 1 820 ? 16.836 -16.270 -3.703 1.00 75.81 820 ILE A C 1
ATOM 6650 O O . ILE A 1 820 ? 17.599 -15.471 -3.156 1.00 75.81 820 ILE A O 1
ATOM 6654 N N . GLU A 1 821 ? 17.226 -17.020 -4.723 1.00 64.62 821 GLU A N 1
ATOM 6655 C CA . GLU A 1 821 ? 18.522 -16.864 -5.370 1.00 64.62 821 GLU A CA 1
ATOM 6656 C C . GLU A 1 821 ? 18.383 -15.834 -6.494 1.00 64.62 821 GLU A C 1
ATOM 6658 O O . GLU A 1 821 ? 17.887 -16.122 -7.586 1.00 64.62 821 GLU A O 1
ATOM 6663 N N . LYS A 1 822 ? 18.808 -14.592 -6.243 1.00 52.16 822 LYS A N 1
ATOM 6664 C CA . LYS A 1 822 ? 19.112 -13.688 -7.355 1.00 52.16 822 LYS A CA 1
ATOM 6665 C C . LYS A 1 822 ? 20.382 -14.212 -8.005 1.00 52.16 822 LYS A C 1
ATOM 6667 O O . LYS A 1 822 ? 21.404 -14.293 -7.335 1.00 52.16 822 LYS A O 1
ATOM 6672 N N . LYS A 1 823 ? 20.337 -14.500 -9.310 1.00 38.66 823 LYS A N 1
ATOM 6673 C CA . LYS A 1 823 ? 21.557 -14.599 -10.120 1.00 38.66 823 LYS A CA 1
ATOM 6674 C C . LYS A 1 823 ? 22.307 -13.283 -9.942 1.00 38.66 823 LYS A C 1
ATOM 6676 O O . LYS A 1 823 ? 21.891 -12.252 -10.474 1.00 38.66 823 LYS A O 1
ATOM 6681 N N . THR A 1 824 ? 23.342 -13.291 -9.116 1.00 34.81 824 THR A N 1
ATOM 6682 C CA . THR A 1 824 ? 24.211 -12.148 -8.892 1.00 34.81 824 THR A CA 1
ATOM 6683 C C . THR A 1 824 ? 24.744 -11.717 -10.253 1.00 34.81 824 THR A C 1
ATOM 6685 O O . THR A 1 824 ? 25.206 -12.532 -11.052 1.00 34.81 824 THR A O 1
ATOM 6688 N N . TYR A 1 825 ? 24.685 -10.415 -10.532 1.00 36.16 825 TYR A N 1
ATOM 6689 C CA . TYR A 1 825 ? 25.308 -9.822 -11.720 1.00 36.16 825 TYR A CA 1
ATOM 6690 C C . TYR A 1 825 ? 26.832 -10.075 -11.783 1.00 36.16 825 TYR A C 1
ATOM 6692 O O . TYR A 1 825 ? 27.445 -9.796 -12.810 1.00 36.16 825 TYR A O 1
ATOM 6700 N N . ASP A 1 826 ? 27.418 -10.657 -10.732 1.00 37.06 826 ASP A N 1
ATOM 6701 C CA . ASP A 1 826 ? 28.815 -11.081 -10.647 1.00 37.06 826 ASP A CA 1
ATOM 6702 C C . ASP A 1 826 ? 29.137 -12.377 -11.427 1.00 37.06 826 ASP A C 1
ATOM 6704 O O . ASP A 1 826 ? 30.310 -12.677 -11.631 1.00 37.06 826 ASP A O 1
ATOM 6708 N N . GLU A 1 827 ? 28.141 -13.111 -11.947 1.00 37.06 827 GLU A N 1
ATOM 6709 C CA . GLU A 1 827 ? 28.367 -14.278 -12.830 1.00 37.06 827 GLU A CA 1
ATOM 6710 C C . GLU A 1 827 ? 28.158 -13.999 -14.331 1.00 37.06 827 GLU A C 1
ATOM 6712 O O . GLU A 1 827 ? 28.175 -14.909 -15.164 1.00 37.06 827 GLU A O 1
ATOM 6717 N N . LEU A 1 828 ? 28.010 -12.735 -14.732 1.00 36.91 828 LEU A N 1
ATOM 6718 C CA . LEU A 1 828 ? 28.069 -12.362 -16.143 1.00 36.91 828 LEU A CA 1
ATOM 6719 C C . LEU A 1 828 ? 29.459 -11.823 -16.461 1.0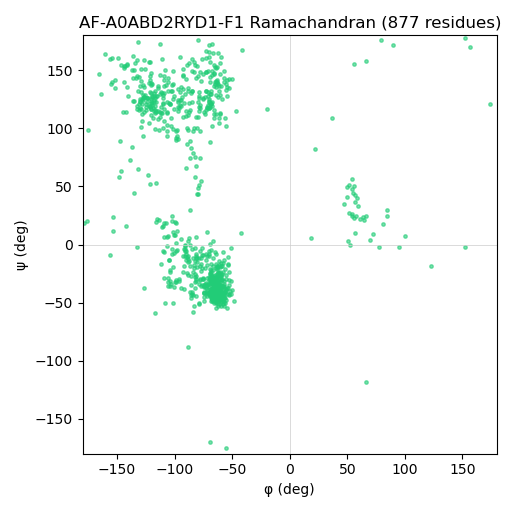0 36.91 828 LEU A C 1
ATOM 6721 O O . LEU A 1 828 ? 29.721 -10.634 -16.317 1.00 36.91 828 LEU A O 1
ATOM 6725 N N . ILE A 1 829 ? 30.321 -12.683 -17.012 1.00 37.03 829 ILE A N 1
ATOM 6726 C CA . ILE A 1 829 ? 31.339 -12.227 -17.966 1.00 37.03 829 ILE A CA 1
ATOM 6727 C C . ILE A 1 829 ? 30.588 -11.318 -18.958 1.00 37.03 829 ILE A C 1
ATOM 6729 O O . ILE A 1 829 ? 29.700 -11.834 -19.653 1.00 37.03 829 ILE A O 1
ATOM 6733 N N . PRO A 1 830 ? 30.862 -9.997 -19.043 1.00 41.38 830 PRO A N 1
ATOM 6734 C CA . PRO A 1 830 ? 30.214 -9.163 -20.049 1.00 41.38 830 PRO A CA 1
ATOM 6735 C C . PRO A 1 830 ? 30.434 -9.840 -21.402 1.00 41.38 830 PRO A C 1
ATOM 6737 O O . PRO A 1 830 ? 31.542 -10.303 -21.665 1.00 41.38 830 PRO A O 1
ATOM 6740 N N . ASN A 1 831 ? 29.412 -9.958 -22.256 1.00 44.50 831 ASN A N 1
ATOM 6741 C CA . ASN A 1 831 ? 29.523 -10.705 -23.525 1.00 44.50 831 ASN A CA 1
ATOM 6742 C C . ASN A 1 831 ? 30.704 -10.236 -24.406 1.00 44.50 831 ASN A C 1
ATOM 6744 O O . ASN A 1 831 ? 31.169 -10.965 -25.279 1.00 44.50 831 ASN A O 1
ATOM 6748 N N . GLU A 1 832 ? 31.252 -9.053 -24.128 1.00 42.19 832 GLU A N 1
ATOM 6749 C CA . GLU A 1 832 ? 32.494 -8.551 -24.699 1.00 42.19 832 GLU A CA 1
ATOM 6750 C C . GLU A 1 832 ? 33.760 -9.354 -24.354 1.00 42.19 832 GLU A C 1
ATOM 6752 O O . GLU A 1 832 ? 34.728 -9.262 -25.107 1.00 42.19 832 GLU A O 1
ATOM 6757 N N . PHE A 1 833 ? 33.767 -10.147 -23.280 1.00 41.72 833 PHE A N 1
ATOM 6758 C CA . PHE A 1 833 ? 34.926 -10.907 -22.805 1.00 41.72 833 PHE A CA 1
ATOM 6759 C C . PHE A 1 833 ? 34.895 -12.398 -23.184 1.00 41.72 833 PHE A C 1
ATOM 6761 O O . PHE A 1 833 ? 35.953 -13.018 -23.270 1.00 41.72 833 PHE A O 1
ATOM 6768 N N . LYS A 1 834 ? 33.725 -12.969 -23.526 1.00 45.59 834 LYS A N 1
ATOM 6769 C CA . LYS A 1 834 ? 33.609 -14.372 -23.993 1.00 45.59 834 LYS A CA 1
ATOM 6770 C C . LYS A 1 834 ? 34.400 -14.655 -25.276 1.00 45.59 834 LYS A C 1
ATOM 6772 O O . LYS A 1 834 ? 34.887 -15.759 -25.474 1.00 45.59 834 LYS A O 1
ATOM 6777 N N . ARG A 1 835 ? 34.591 -13.636 -26.117 1.00 46.62 835 ARG A N 1
ATOM 6778 C CA . ARG A 1 835 ? 35.386 -13.688 -27.360 1.00 46.62 835 ARG A CA 1
ATOM 6779 C C . ARG A 1 835 ? 36.905 -13.814 -27.146 1.00 46.62 835 ARG A C 1
ATOM 6781 O O . ARG A 1 835 ? 37.630 -13.971 -28.122 1.00 46.62 835 ARG A O 1
ATOM 6788 N N . PHE A 1 836 ? 37.388 -13.756 -25.901 1.00 47.44 836 PHE A N 1
ATOM 6789 C CA . PHE A 1 836 ? 38.803 -13.954 -25.558 1.00 47.44 836 PHE A CA 1
ATOM 6790 C C . PHE A 1 836 ? 39.092 -15.297 -24.868 1.00 47.44 836 PHE A C 1
ATOM 6792 O O . PHE A 1 836 ? 40.253 -15.578 -24.579 1.00 47.44 836 PHE A O 1
ATOM 6799 N N . LEU A 1 837 ? 38.071 -16.126 -24.625 1.00 48.84 837 LEU A N 1
ATOM 6800 C CA . LEU A 1 837 ? 38.234 -17.463 -24.055 1.00 48.84 837 LEU A CA 1
ATOM 6801 C C . LEU A 1 837 ? 38.722 -18.426 -25.149 1.00 48.84 837 LEU A C 1
ATOM 6803 O O . LEU A 1 837 ? 38.061 -18.594 -26.174 1.00 48.84 837 LEU A O 1
ATOM 6807 N N . ARG A 1 838 ? 39.900 -19.028 -24.950 1.00 52.78 838 ARG A N 1
ATOM 6808 C CA . ARG A 1 838 ? 40.393 -20.141 -25.778 1.00 52.78 838 ARG A CA 1
ATOM 6809 C C . ARG A 1 838 ? 39.802 -21.474 -25.284 1.00 52.78 838 ARG A C 1
ATOM 6811 O O . ARG A 1 838 ? 39.416 -21.556 -24.117 1.00 52.78 838 ARG A O 1
ATOM 6818 N N . PRO A 1 839 ? 39.733 -22.516 -26.137 1.00 47.56 839 PRO A N 1
ATOM 6819 C CA . PRO A 1 839 ? 39.346 -23.860 -25.707 1.00 47.56 839 PRO A CA 1
ATOM 6820 C C . PRO A 1 839 ? 40.310 -24.349 -24.615 1.00 47.56 839 PRO A C 1
ATOM 6822 O O . PRO A 1 839 ? 41.514 -24.309 -24.838 1.00 47.56 839 PRO A O 1
ATOM 6825 N N . GLY A 1 840 ? 39.786 -24.759 -23.455 1.00 53.62 840 GLY A N 1
ATOM 6826 C CA . GLY A 1 840 ? 40.576 -25.233 -22.303 1.00 53.62 840 GLY A CA 1
ATOM 6827 C C . GLY A 1 840 ? 40.346 -24.454 -21.001 1.00 53.62 840 GLY A C 1
ATOM 6828 O O . GLY A 1 840 ? 40.601 -24.982 -19.924 1.00 53.62 840 GLY A O 1
ATOM 6829 N N . ILE A 1 841 ? 39.796 -23.234 -21.068 1.00 55.97 841 ILE A N 1
ATOM 6830 C CA . ILE A 1 841 ? 39.426 -22.449 -19.878 1.00 55.97 841 ILE A CA 1
ATOM 6831 C C . ILE A 1 841 ? 37.979 -22.761 -19.482 1.00 55.97 841 ILE A C 1
ATOM 6833 O O . ILE A 1 841 ? 37.049 -22.420 -20.214 1.00 55.97 841 ILE A O 1
ATOM 6837 N N . GLU A 1 842 ? 37.787 -23.365 -18.312 1.00 52.72 842 GLU A N 1
ATOM 6838 C CA . GLU A 1 842 ? 36.473 -23.771 -17.798 1.00 52.72 842 GLU A CA 1
ATOM 6839 C C . GLU A 1 842 ? 35.751 -22.627 -17.074 1.00 52.72 842 GLU A C 1
ATOM 6841 O O . GLU A 1 842 ? 34.546 -22.442 -17.248 1.00 52.72 842 GLU A O 1
ATOM 6846 N N . LYS A 1 843 ? 36.473 -21.823 -16.280 1.00 52.34 843 LYS A N 1
ATOM 6847 C CA . LYS A 1 843 ? 35.891 -20.706 -15.513 1.00 52.34 843 LYS A CA 1
ATOM 6848 C C . LYS A 1 843 ? 36.932 -19.623 -15.218 1.00 52.34 843 LYS A C 1
ATOM 6850 O O . LYS A 1 843 ? 38.068 -19.935 -14.876 1.00 52.34 843 LYS A O 1
ATOM 6855 N N . ILE A 1 844 ? 36.543 -18.348 -15.319 1.00 52.34 844 ILE A N 1
ATOM 6856 C CA . ILE A 1 844 ? 37.331 -17.202 -14.834 1.00 52.34 844 ILE A CA 1
ATOM 6857 C C . ILE A 1 844 ? 36.498 -16.458 -13.790 1.00 52.34 844 ILE A C 1
ATOM 6859 O O . ILE A 1 844 ? 35.411 -15.979 -14.108 1.00 52.34 844 ILE A O 1
ATOM 6863 N N . SER A 1 845 ? 37.020 -16.335 -12.573 1.00 50.53 845 SER A N 1
ATOM 6864 C CA . SER A 1 845 ? 36.402 -15.606 -11.461 1.00 50.53 845 SER A CA 1
ATOM 6865 C C . SER A 1 845 ? 37.195 -14.334 -11.170 1.00 50.53 845 SER A C 1
ATOM 6867 O O . SER A 1 845 ? 38.407 -14.392 -10.950 1.00 50.53 845 SER A O 1
ATOM 6869 N N . ILE A 1 846 ? 36.524 -13.181 -11.156 1.00 48.09 846 ILE A N 1
ATOM 6870 C CA . ILE A 1 846 ? 37.141 -11.879 -10.877 1.00 48.09 846 ILE A CA 1
ATOM 6871 C C . ILE A 1 846 ? 36.578 -11.335 -9.566 1.00 48.09 846 ILE A C 1
ATOM 6873 O O . ILE A 1 846 ? 35.405 -10.988 -9.475 1.00 48.09 846 ILE A O 1
ATOM 6877 N N . TYR A 1 847 ? 37.437 -11.207 -8.563 1.00 54.88 847 TYR A N 1
ATOM 6878 C CA . TYR A 1 847 ? 37.100 -10.681 -7.247 1.00 54.88 847 TYR A CA 1
ATOM 6879 C C . TYR A 1 847 ? 37.512 -9.207 -7.180 1.00 54.88 847 TYR A C 1
ATOM 6881 O O . TYR A 1 847 ? 38.636 -8.865 -6.812 1.00 54.88 847 TYR A O 1
ATOM 6889 N N . MET A 1 848 ? 36.586 -8.317 -7.554 1.00 44.84 848 MET A N 1
ATOM 6890 C CA . MET A 1 848 ? 36.815 -6.864 -7.648 1.00 44.84 848 MET A CA 1
ATOM 6891 C C . MET A 1 848 ? 37.272 -6.228 -6.323 1.00 44.84 848 MET A C 1
ATOM 6893 O O . MET A 1 848 ? 38.105 -5.324 -6.332 1.00 44.84 848 MET A O 1
ATOM 6897 N N . LYS A 1 849 ? 36.751 -6.702 -5.180 1.00 45.47 849 LYS A N 1
ATOM 6898 C CA . LYS A 1 849 ? 37.150 -6.223 -3.841 1.00 45.47 849 LYS A CA 1
ATOM 6899 C C . LYS A 1 849 ? 38.577 -6.633 -3.465 1.00 45.47 849 LYS A C 1
ATOM 6901 O O . LYS A 1 849 ? 39.266 -5.875 -2.792 1.00 45.47 849 LYS A O 1
ATOM 6906 N N . GLU A 1 850 ? 39.014 -7.804 -3.916 1.00 48.66 850 GLU A N 1
ATOM 6907 C CA . GLU A 1 850 ? 40.307 -8.400 -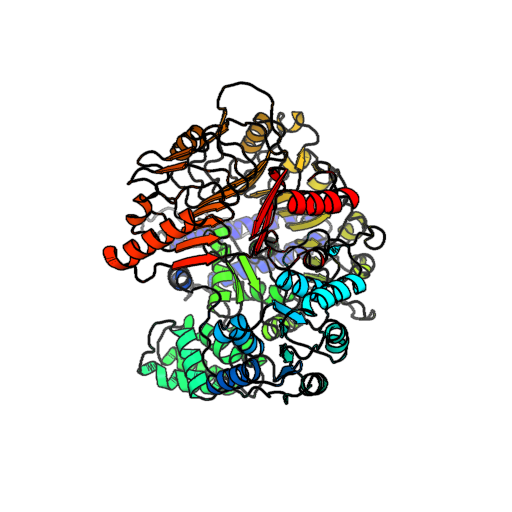3.558 1.00 48.66 850 GLU A CA 1
ATOM 6908 C C . GLU A 1 850 ? 41.394 -8.146 -4.611 1.00 48.66 850 GLU A C 1
ATOM 6910 O O . GLU A 1 850 ? 42.544 -8.525 -4.403 1.00 48.66 850 GLU A O 1
ATOM 6915 N N . LYS A 1 851 ? 41.044 -7.518 -5.747 1.00 56.09 851 LYS A N 1
ATOM 6916 C CA . LYS A 1 851 ? 41.908 -7.385 -6.937 1.00 56.09 851 LYS A CA 1
ATOM 6917 C C . LYS A 1 851 ? 42.522 -8.722 -7.357 1.00 56.09 851 LYS A C 1
ATOM 6919 O O . LYS A 1 851 ? 43.707 -8.829 -7.671 1.00 56.09 851 LYS A O 1
ATOM 6924 N N . LYS A 1 852 ? 41.706 -9.773 -7.298 1.00 52.84 852 LYS A N 1
ATOM 6925 C CA . LYS A 1 852 ? 42.135 -11.147 -7.546 1.00 52.84 852 LYS A CA 1
ATOM 6926 C C . LYS A 1 852 ? 41.401 -11.695 -8.757 1.00 52.84 852 LYS A C 1
ATOM 6928 O O . LYS A 1 852 ? 40.182 -11.590 -8.857 1.00 52.84 852 LYS A O 1
ATOM 6933 N N . LEU A 1 853 ? 42.148 -12.299 -9.670 1.00 53.59 853 LEU A N 1
ATOM 6934 C CA . LEU A 1 853 ? 41.619 -12.982 -10.843 1.00 53.59 853 LEU A CA 1
ATOM 6935 C C . LEU A 1 853 ? 42.019 -14.451 -10.748 1.00 53.59 853 LEU A C 1
ATOM 6937 O O . LEU A 1 853 ? 43.186 -14.765 -10.531 1.00 53.59 853 LEU A O 1
ATOM 6941 N N . THR A 1 854 ? 41.043 -15.341 -10.879 1.00 59.31 854 THR A N 1
ATOM 6942 C CA . THR A 1 854 ? 41.239 -16.790 -10.767 1.00 59.31 854 THR A CA 1
ATOM 6943 C C . THR A 1 854 ? 40.809 -17.419 -12.079 1.00 59.31 854 THR A C 1
ATOM 6945 O O . THR A 1 854 ? 39.684 -17.193 -12.516 1.00 59.31 854 THR A O 1
ATOM 6948 N N . VAL A 1 855 ? 41.699 -18.169 -12.724 1.00 58.72 855 VAL A N 1
ATOM 6949 C CA . VAL A 1 855 ? 41.404 -18.926 -13.947 1.00 58.72 855 VAL A CA 1
ATOM 6950 C C . VAL A 1 855 ? 41.446 -20.405 -13.590 1.00 58.72 855 VAL A C 1
ATOM 6952 O O . VAL A 1 855 ? 42.388 -20.859 -12.950 1.00 58.72 855 VAL A O 1
ATOM 6955 N N . THR A 1 856 ? 40.417 -21.137 -13.987 1.00 57.44 856 THR A N 1
ATOM 6956 C CA . THR A 1 856 ? 40.249 -22.578 -13.764 1.00 57.44 856 THR A CA 1
ATOM 6957 C C . THR A 1 856 ? 40.061 -23.249 -15.119 1.00 57.44 856 THR A C 1
ATOM 6959 O O . THR A 1 856 ? 39.220 -22.807 -15.905 1.00 57.44 856 THR A O 1
ATOM 6962 N N . GLY A 1 857 ? 40.881 -24.257 -15.410 1.00 66.38 857 GLY A N 1
ATOM 6963 C CA . GLY A 1 857 ? 40.946 -24.970 -16.687 1.00 66.38 857 GLY A CA 1
ATOM 6964 C C . GLY A 1 857 ? 42.343 -25.550 -16.942 1.00 66.38 857 GLY A C 1
ATOM 6965 O O . GLY A 1 857 ? 43.254 -25.332 -16.143 1.00 66.38 857 GLY A O 1
ATOM 6966 N N . ASP A 1 858 ? 42.505 -26.263 -18.054 1.00 61.06 858 ASP A N 1
ATOM 6967 C CA . ASP A 1 858 ? 43.777 -26.856 -18.490 1.00 61.06 858 ASP A CA 1
ATOM 6968 C C . ASP A 1 858 ? 44.577 -25.811 -19.292 1.00 61.06 858 ASP A C 1
ATOM 6970 O O . ASP A 1 858 ? 44.446 -25.695 -20.512 1.00 61.06 858 ASP A O 1
ATOM 6974 N N . VAL A 1 859 ? 45.296 -24.937 -18.579 1.00 61.75 859 VAL A N 1
ATOM 6975 C CA . VAL A 1 859 ? 45.985 -23.756 -19.139 1.00 61.75 859 VAL A CA 1
ATOM 6976 C C . VAL A 1 859 ? 47.315 -23.509 -18.427 1.00 61.75 859 VAL A C 1
ATOM 6978 O O . VAL A 1 859 ? 47.390 -23.597 -17.202 1.00 61.75 859 VAL A O 1
ATOM 6981 N N . ASP A 1 860 ? 48.351 -23.143 -19.187 1.00 66.12 860 ASP A N 1
ATOM 6982 C CA . ASP A 1 860 ? 49.692 -22.851 -18.660 1.00 66.12 860 ASP A CA 1
ATOM 6983 C C . ASP A 1 860 ? 49.791 -21.423 -18.073 1.00 66.12 860 ASP A C 1
ATOM 6985 O O . ASP A 1 860 ? 49.075 -20.498 -18.476 1.00 66.12 860 ASP A O 1
ATOM 6989 N N . ALA A 1 861 ? 50.700 -21.218 -17.119 1.00 60.34 861 ALA A N 1
ATOM 6990 C CA . ALA A 1 861 ? 50.894 -19.964 -16.389 1.00 60.34 861 ALA A CA 1
ATOM 6991 C C . ALA A 1 861 ? 51.246 -18.780 -17.311 1.00 60.34 861 ALA A C 1
ATOM 6993 O O . ALA A 1 861 ? 50.782 -17.655 -17.087 1.00 60.34 861 ALA A O 1
ATOM 6994 N N . ASP A 1 862 ? 52.000 -19.038 -18.380 1.00 64.25 862 ASP A N 1
ATOM 6995 C CA . ASP A 1 862 ? 52.356 -18.033 -19.386 1.00 64.25 862 ASP A CA 1
ATOM 6996 C C . ASP A 1 862 ? 51.139 -17.588 -20.219 1.00 64.25 862 ASP A C 1
ATOM 6998 O O . ASP A 1 862 ? 51.043 -16.432 -20.641 1.00 64.25 862 ASP A O 1
ATOM 7002 N N . GLU A 1 863 ? 50.145 -18.459 -20.406 1.00 60.25 863 GLU A N 1
ATOM 7003 C CA . GLU A 1 863 ? 48.919 -18.123 -21.135 1.00 60.25 863 GLU A CA 1
ATOM 7004 C C . GLU A 1 863 ? 47.962 -17.274 -20.289 1.00 60.25 863 GLU A C 1
ATOM 7006 O O . GLU A 1 863 ? 47.331 -16.339 -20.801 1.00 60.25 863 GLU A O 1
ATOM 7011 N N . VAL A 1 864 ? 47.909 -17.529 -18.978 1.00 62.41 864 VAL A N 1
ATOM 7012 C CA . VAL A 1 864 ? 47.161 -16.702 -18.016 1.00 62.41 864 VAL A CA 1
ATOM 7013 C C . VAL A 1 864 ? 47.726 -15.275 -17.976 1.00 62.41 864 VAL A C 1
ATOM 7015 O O . VAL A 1 864 ? 46.957 -14.309 -17.997 1.00 62.41 864 VAL A O 1
ATOM 7018 N N . GLN A 1 865 ? 49.054 -15.121 -18.016 1.00 64.69 865 GLN A N 1
ATOM 7019 C CA . GLN A 1 865 ? 49.736 -13.819 -18.106 1.00 64.69 865 GLN A CA 1
ATOM 7020 C C . GLN A 1 865 ? 49.297 -13.011 -19.340 1.00 64.69 865 GLN A C 1
ATOM 7022 O O . GLN A 1 865 ? 48.944 -11.835 -19.219 1.00 64.69 865 GLN A O 1
ATOM 7027 N N . VAL A 1 866 ? 49.211 -13.643 -20.515 1.00 63.94 866 VAL A N 1
ATOM 7028 C CA . VAL A 1 866 ? 48.793 -12.977 -21.766 1.00 63.94 866 VAL A CA 1
ATOM 7029 C C . VAL A 1 866 ? 47.345 -12.472 -21.705 1.00 63.94 866 VAL A C 1
ATOM 7031 O O . VAL A 1 866 ? 47.032 -11.402 -22.245 1.00 63.94 866 VAL A O 1
ATOM 7034 N N . VAL A 1 867 ? 46.444 -13.216 -21.055 1.00 60.81 867 VAL A N 1
ATOM 7035 C CA . VAL A 1 867 ? 45.045 -12.797 -20.849 1.00 60.81 867 VAL A CA 1
ATOM 7036 C C . VAL A 1 867 ? 44.979 -11.592 -19.908 1.00 60.81 867 VAL A C 1
ATOM 7038 O O . VAL A 1 867 ? 44.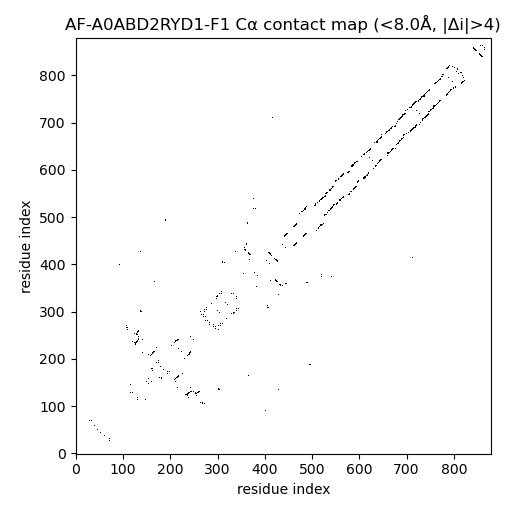332 -10.594 -20.236 1.00 60.81 867 VAL A O 1
ATOM 7041 N N . VAL A 1 868 ? 45.706 -11.634 -18.789 1.00 62.59 868 VAL A N 1
ATOM 7042 C CA . VAL A 1 868 ? 45.780 -10.536 -17.808 1.00 62.59 868 VAL A CA 1
ATOM 7043 C C . VAL A 1 868 ? 46.353 -9.257 -18.433 1.00 62.59 868 VAL A C 1
ATOM 7045 O O . VAL A 1 868 ? 45.838 -8.157 -18.212 1.00 62.59 868 VAL A O 1
ATOM 7048 N N . GLU A 1 869 ? 47.372 -9.372 -19.281 1.00 63.47 869 GLU A N 1
ATOM 7049 C CA . GLU A 1 869 ? 48.023 -8.215 -19.901 1.00 63.47 869 GLU A CA 1
ATOM 7050 C C . GLU A 1 869 ? 47.157 -7.552 -20.989 1.00 63.47 869 GLU A C 1
ATOM 7052 O O . GLU A 1 869 ? 47.137 -6.321 -21.127 1.00 63.47 869 GLU A O 1
ATOM 7057 N N . LYS A 1 870 ? 46.352 -8.342 -21.715 1.00 60.06 870 LYS A N 1
ATOM 7058 C CA . LYS A 1 870 ? 45.326 -7.823 -22.638 1.00 60.06 870 LYS A CA 1
ATOM 7059 C C . LYS A 1 870 ? 44.194 -7.098 -21.910 1.00 60.06 870 LYS A C 1
ATOM 7061 O O . LYS A 1 870 ? 43.708 -6.091 -22.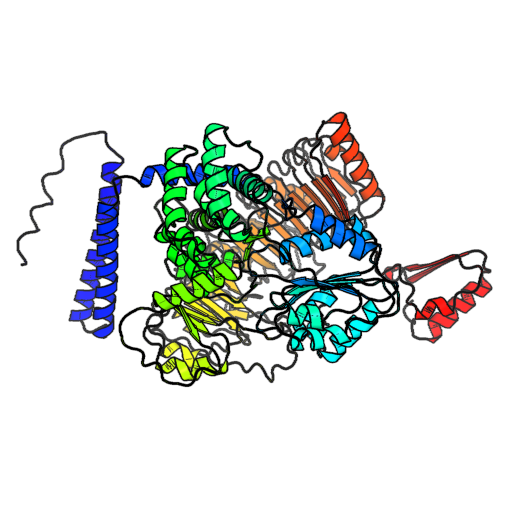428 1.00 60.06 870 LYS A O 1
ATOM 7066 N N . LEU A 1 871 ? 43.804 -7.571 -20.723 1.00 57.16 871 LEU A N 1
ATOM 7067 C CA . LEU A 1 871 ? 42.807 -6.912 -19.872 1.00 57.16 871 LEU A CA 1
ATOM 7068 C C . LEU A 1 871 ? 43.324 -5.554 -19.360 1.00 57.16 871 LEU A C 1
ATOM 7070 O O . LEU A 1 871 ? 42.613 -4.552 -19.460 1.00 57.16 871 LEU A O 1
ATOM 7074 N N . ARG A 1 872 ? 44.594 -5.471 -18.930 1.00 58.97 872 ARG A N 1
ATOM 7075 C CA . ARG A 1 872 ? 45.229 -4.210 -18.488 1.00 58.97 872 ARG A CA 1
ATOM 7076 C C . ARG A 1 872 ? 45.290 -3.133 -19.572 1.00 58.97 872 ARG A C 1
ATOM 7078 O O . ARG A 1 872 ? 44.998 -1.971 -19.291 1.00 58.97 872 ARG A O 1
ATOM 7085 N N . LYS A 1 873 ? 45.633 -3.490 -20.815 1.00 53.91 873 LYS A N 1
ATOM 7086 C CA . LYS A 1 873 ? 45.806 -2.523 -21.922 1.00 53.91 873 LYS A CA 1
ATOM 7087 C C . LYS A 1 873 ? 44.515 -1.820 -22.376 1.00 53.91 873 LYS A C 1
ATOM 7089 O O . LYS A 1 873 ? 44.609 -0.853 -23.126 1.00 53.91 873 LYS A O 1
ATOM 7094 N N . ARG A 1 874 ? 43.323 -2.261 -21.949 1.00 47.91 874 ARG A N 1
ATOM 7095 C CA . ARG A 1 874 ? 42.022 -1.701 -22.384 1.00 47.91 874 ARG A CA 1
ATOM 7096 C C . ARG A 1 874 ? 41.224 -0.977 -21.291 1.00 47.91 874 ARG A C 1
ATOM 7098 O O . ARG A 1 874 ? 40.025 -0.781 -21.445 1.00 47.91 874 ARG A O 1
ATOM 7105 N N . GLY A 1 875 ? 41.886 -0.528 -20.223 1.00 43.62 875 GLY A N 1
ATOM 7106 C CA . GLY A 1 875 ? 41.276 0.362 -19.222 1.00 43.62 875 GLY A CA 1
ATOM 7107 C C . GLY A 1 875 ? 40.802 -0.321 -17.938 1.00 43.62 875 GLY A C 1
ATOM 7108 O O . GLY A 1 875 ? 40.245 0.346 -17.072 1.00 43.62 875 GLY A O 1
ATOM 7109 N N . ALA A 1 876 ? 41.091 -1.611 -17.750 1.00 49.09 876 ALA A N 1
ATOM 7110 C CA . ALA A 1 876 ? 40.955 -2.291 -16.460 1.00 49.09 876 ALA A CA 1
ATOM 7111 C C . ALA A 1 876 ? 42.166 -2.012 -15.544 1.00 49.09 876 ALA A C 1
ATOM 7113 O O . ALA A 1 876 ? 42.723 -2.911 -14.928 1.00 49.09 876 ALA A O 1
ATOM 7114 N N . THR A 1 877 ? 42.631 -0.763 -15.469 1.00 45.44 877 THR A N 1
ATOM 7115 C CA . THR A 1 877 ? 43.864 -0.381 -14.752 1.00 45.44 877 THR A CA 1
ATOM 7116 C C . THR A 1 877 ? 43.761 -0.472 -13.225 1.00 45.44 877 THR A C 1
ATOM 7118 O O . THR A 1 877 ? 44.775 -0.324 -12.547 1.00 45.44 877 THR A O 1
ATOM 7121 N N . ARG A 1 878 ? 42.567 -0.717 -12.665 1.00 47.12 878 ARG A N 1
ATOM 7122 C CA . ARG A 1 878 ? 42.348 -0.927 -11.219 1.00 47.12 878 ARG A CA 1
ATOM 7123 C C . ARG A 1 878 ? 42.166 -2.396 -10.797 1.00 47.12 878 ARG A C 1
ATOM 7125 O O . ARG A 1 878 ? 42.063 -2.618 -9.589 1.00 47.12 878 ARG A O 1
ATOM 7132 N N . LEU A 1 879 ? 42.133 -3.336 -11.750 1.00 42.53 879 LEU A N 1
ATOM 7133 C CA . LEU A 1 879 ? 42.019 -4.784 -11.525 1.00 42.53 879 LEU A CA 1
ATOM 7134 C C . LEU A 1 879 ? 43.375 -5.447 -11.269 1.00 42.53 879 LEU A C 1
ATOM 7136 O O . LEU A 1 879 ? 44.363 -5.093 -11.961 1.00 42.53 879 LEU A O 1
#

pLDDT: mean 74.38, std 18.08, range [27.27, 97.25]

Radius of gyration: 31.13 Å; Cα contacts (8 Å, |Δi|>4): 1537; chains: 1; bounding box: 92×77×79 Å